Protein AF-0000000086081223 (afdb_homodimer)

Foldseek 3Di:
DLLLLCLLVVLCVCCVLLLHDSQDCVSLLLSLLQLQLQLVLQQCCCFAALVFLFGWGFACLQLVLLSVCSVVDPPPSPPDDDPPPLVSSLVSLLQSLQSLQLLLVLLLVCLFQLVCVVLVLVDFLLVLLLLLLCVLVQCLCVLVVLQVLDVVLLVQLLVQLLCCLVPVLDDPPPDDDDDDPPVVQVSLVSLLVSNVVSLVVSLVVLDVCQVVPPDDDRRPLSHLPLVVSLVPHDFFDDQDFQPSHHRDYDPVSNVVSNVSSVVQLSSQLSVQQLSCVLLVAFRGDSLSSSRNSNSQSVSSNSCSRSSSSTGIHGDLLVSLSCNSSVNGDSVVSSVVSVVSSVCSGTSSSSSNSVSRRSSSSSSSSNSSSVSSSVSSNVSCVLADCVDPVSVVSSVVSNVCSNVCVVPPVPDDDDDDDDDRPRSSRVSSVVCSVPVCCPPPPVDDPVCRNVSSANVVVVVVCVVPVVCCPTSNHDHPPPPDPVVPVD/DLLLLVLLVVLCVCCVLLLHDSQDCVSLLLSLLQLQLQLVLQQCCCFAALVFLFGWGFACLQLVLLSVCSVPDPPPSPPDDDPPPLPSSLVSLLQSLQSLQLLLVLLLVCLFQLVCVVLVLVDFLLVLLLLLLCVLVQCLCVLVVLQVLDVVLLVQLLVQLLCCLVPVLDDPPPDDDDDDPPVVQVSLVSLLVSNVVSLVVSLVVLDVCQVPPPDDDRRPLSHLPLVVSLVPHDFFDDQDFQPSHHRDYDPVSNVVSNVSSVVQLSSQLSVQQLSCVLLVAFRGDSLSSSRSSNSQSVSSNSCSRSSSSTGIHGDLLVSLSCNSSVNGDSVVSSVVSVVSSVCSGTSSSSSNSVSRRSSSSSSSSNSSSVSSSVSSNVSCVLADCVDPVSVVSSVVSNVCSNPCVVPPVPDDDDDDDDDRPRSSRVSSVVCSVPVCCPPNPVDDPVCRNVSSANVVVVVVCVVPVVCCPTSNHDHPPPPDPVVPVD

Solvent-accessible surface area (backbone atoms only — not comparable to full-atom values): 49411 Å² total; per-residue (Å²): 108,76,65,47,52,52,34,50,48,51,44,59,61,47,25,66,75,36,65,44,60,91,80,40,68,66,50,55,53,29,28,19,32,34,30,27,42,23,11,51,30,16,39,46,27,41,62,66,18,39,42,46,69,52,49,26,29,69,27,57,67,39,27,42,43,42,51,55,47,54,68,67,41,78,74,61,65,77,83,71,81,75,77,73,58,64,60,62,34,38,56,48,45,24,30,28,9,16,28,20,30,53,19,11,49,53,35,27,50,37,10,54,68,32,56,51,56,66,53,50,75,61,60,19,36,52,50,38,20,40,55,41,23,41,56,19,61,67,47,43,60,74,18,44,56,34,14,64,58,35,51,67,56,8,49,50,39,30,49,46,30,52,50,36,30,64,63,62,37,74,78,75,73,83,80,88,90,93,73,80,72,70,59,62,57,54,59,32,54,55,20,56,40,27,56,55,52,38,51,51,52,54,50,50,50,33,44,51,47,46,68,66,44,78,71,88,79,69,52,77,46,53,43,62,65,38,68,71,59,41,70,76,47,66,58,76,46,79,78,44,71,39,69,78,46,73,57,45,60,52,73,80,38,41,57,51,16,50,54,43,34,53,53,50,50,52,52,42,55,46,44,52,44,50,49,21,56,68,56,70,44,70,73,73,51,67,27,29,50,12,22,27,40,24,41,40,12,49,30,10,31,50,17,17,41,37,49,22,65,35,26,41,29,74,37,61,60,54,50,8,46,28,56,57,33,66,39,66,49,54,65,58,48,44,52,49,14,53,49,31,33,53,37,15,32,26,39,45,55,51,38,51,62,65,25,53,32,42,13,48,53,8,9,50,40,46,51,25,30,11,30,25,21,12,55,14,54,35,36,46,76,39,34,64,54,83,39,63,64,49,22,36,52,46,11,41,48,44,47,49,60,52,49,40,58,74,60,27,81,72,75,98,88,92,88,83,93,80,78,68,77,77,26,13,41,59,45,45,52,43,40,52,52,49,55,45,42,65,78,40,71,82,63,64,84,78,64,65,66,58,62,53,54,46,78,71,48,53,60,50,43,70,72,39,61,73,52,51,74,35,40,37,35,72,74,78,74,84,83,66,66,81,64,54,87,104,108,75,66,48,53,51,36,50,49,50,46,58,58,45,24,68,75,36,64,44,60,94,80,39,67,66,51,55,52,28,30,19,33,34,30,27,42,23,11,49,29,17,40,47,27,41,64,65,18,37,43,46,68,52,49,26,28,69,27,58,68,39,28,44,42,39,50,56,47,54,69,67,39,79,74,61,65,76,83,72,82,76,78,73,57,64,59,62,34,39,56,47,44,23,30,28,10,16,28,20,31,51,19,13,49,52,34,28,50,37,9,53,69,32,55,51,56,66,54,50,76,63,61,20,36,52,51,37,21,39,55,41,22,41,58,20,62,68,47,40,61,72,17,45,58,33,14,64,59,34,51,68,55,8,50,50,40,29,50,46,31,53,50,34,30,64,65,62,38,75,77,76,74,85,81,89,90,92,76,83,75,70,61,64,58,54,59,35,55,56,20,56,40,26,57,55,51,39,54,51,53,52,48,48,51,35,44,51,48,45,67,66,44,77,68,89,81,69,51,76,46,52,42,63,65,37,69,71,59,43,69,78,48,67,59,73,47,79,77,44,72,40,70,80,45,74,57,44,62,51,72,80,38,40,57,50,15,50,54,42,34,52,54,50,49,53,51,42,53,44,45,53,46,50,50,21,54,70,56,70,44,70,73,75,52,66,27,28,50,10,22,27,39,23,40,40,12,48,30,10,30,49,19,17,41,36,51,22,65,37,26,43,30,74,37,60,58,54,51,8,45,30,56,58,34,66,36,66,50,54,65,58,48,43,50,50,16,53,48,29,31,52,37,14,32,25,40,45,55,50,38,51,63,64,23,52,32,41,14,48,53,10,10,49,40,47,50,25,30,11,29,24,22,11,56,14,55,36,36,46,77,40,34,64,56,84,39,62,66,47,23,36,51,45,12,40,48,43,48,49,60,53,49,39,56,73,60,26,80,72,75,98,88,91,88,84,94,81,80,70,76,77,27,13,40,59,45,45,52,43,41,52,53,47,55,45,41,66,80,39,71,81,64,63,82,79,63,66,66,58,63,53,55,46,76,71,47,54,60,50,43,69,71,40,60,74,52,52,73,34,39,36,34,70,75,77,74,85,84,65,66,82,65,55,86,105

Structure (mmCIF, N/CA/C/O backbone):
data_AF-0000000086081223-model_v1
#
loop_
_entity.id
_entity.type
_entity.pdbx_description
1 polymer 'Uncharacterized protein'
#
loop_
_atom_site.group_PDB
_atom_site.id
_atom_site.type_symbol
_atom_site.label_atom_id
_atom_site.label_alt_id
_atom_site.label_comp_id
_atom_site.label_asym_id
_atom_site.label_entity_id
_atom_site.label_seq_id
_atom_site.pdbx_PDB_ins_code
_atom_site.Cartn_x
_atom_site.Cartn_y
_atom_site.Cartn_z
_atom_site.occupancy
_atom_site.B_iso_or_equiv
_atom_site.auth_seq_id
_atom_site.auth_comp_id
_atom_site.auth_asym_id
_atom_site.auth_atom_id
_atom_site.pdbx_PDB_model_num
ATOM 1 N N . MET A 1 1 ? -1.169 -16.516 -21.969 1 60.38 1 MET A N 1
ATOM 2 C CA . MET A 1 1 ? -0.117 -15.539 -22.219 1 60.38 1 MET A CA 1
ATOM 3 C C . MET A 1 1 ? 0.255 -14.781 -20.953 1 60.38 1 MET A C 1
ATOM 5 O O . MET A 1 1 ? 1.437 -14.578 -20.672 1 60.38 1 MET A O 1
ATOM 9 N N . THR A 1 2 ? -0.686 -14.344 -20.172 1 62.44 2 THR A N 1
ATOM 10 C CA . THR A 1 2 ? -0.404 -13.586 -18.953 1 62.44 2 THR A CA 1
ATOM 11 C C . THR A 1 2 ? 0.398 -14.43 -17.969 1 62.44 2 THR A C 1
ATOM 13 O O . THR A 1 2 ? 1.328 -13.938 -17.328 1 62.44 2 THR A O 1
ATOM 16 N N . VAL A 1 3 ? 0.024 -15.633 -17.891 1 64.06 3 VAL A N 1
ATOM 17 C CA . VAL A 1 3 ? 0.716 -16.516 -16.969 1 64.06 3 VAL A CA 1
ATOM 18 C C . VAL A 1 3 ? 2.123 -16.812 -17.484 1 64.06 3 VAL A C 1
ATOM 20 O O . VAL A 1 3 ? 3.061 -16.953 -16.688 1 64.06 3 VAL A O 1
ATOM 23 N N . GLN A 1 4 ? 2.213 -16.766 -18.719 1 62 4 GLN A N 1
ATOM 24 C CA . GLN A 1 4 ? 3.512 -17.047 -19.328 1 62 4 GLN A CA 1
ATOM 25 C C . GLN A 1 4 ? 4.508 -15.93 -19.047 1 62 4 GLN A C 1
ATOM 27 O O . GLN A 1 4 ? 5.707 -16.188 -18.906 1 62 4 GLN A O 1
ATOM 32 N N . GLY A 1 5 ? 3.934 -14.742 -18.953 1 62.91 5 GLY A N 1
ATOM 33 C CA . GLY A 1 5 ? 4.824 -13.648 -18.625 1 62.91 5 GLY A CA 1
ATOM 34 C C . GLY A 1 5 ? 5.559 -13.852 -17.312 1 62.91 5 GLY A C 1
ATOM 35 O O . GLY A 1 5 ? 6.77 -13.648 -17.234 1 62.91 5 GLY A O 1
ATOM 36 N N . MET A 1 6 ? 4.82 -14.367 -16.375 1 64.31 6 MET A N 1
ATOM 37 C CA . MET A 1 6 ? 5.457 -14.602 -15.078 1 64.31 6 MET A CA 1
ATOM 38 C C . MET A 1 6 ? 6.34 -15.844 -15.125 1 64.31 6 MET A C 1
ATOM 40 O O . MET A 1 6 ? 7.387 -15.891 -14.477 1 64.31 6 MET A O 1
ATOM 44 N N . THR A 1 7 ? 5.906 -16.766 -15.969 1 66.25 7 THR A N 1
ATOM 45 C CA . THR A 1 7 ? 6.664 -18 -16.078 1 66.25 7 THR A CA 1
ATOM 46 C C . THR A 1 7 ? 8.008 -17.75 -16.766 1 66.25 7 THR A C 1
ATOM 48 O O . THR A 1 7 ? 8.977 -18.484 -16.516 1 66.25 7 THR A O 1
ATOM 51 N N . VAL A 1 8 ? 8.047 -16.672 -17.484 1 66.56 8 VAL A N 1
ATOM 52 C CA . VAL A 1 8 ? 9.297 -16.359 -18.172 1 66.56 8 VAL A CA 1
ATOM 53 C C . VAL A 1 8 ? 10.156 -15.461 -17.297 1 66.56 8 VAL A C 1
ATOM 55 O O . VAL A 1 8 ? 11.383 -15.586 -17.281 1 66.56 8 VAL A O 1
ATOM 58 N N . LEU A 1 9 ? 9.477 -14.68 -16.5 1 68.31 9 LEU A N 1
ATOM 59 C CA . LEU A 1 9 ? 10.203 -13.68 -15.719 1 68.31 9 LEU A CA 1
ATOM 60 C C . LEU A 1 9 ? 10.867 -14.328 -14.508 1 68.31 9 LEU A C 1
ATOM 62 O O . LEU A 1 9 ? 11.977 -13.945 -14.133 1 68.31 9 LEU A O 1
ATOM 66 N N . GLN A 1 10 ? 10.227 -15.258 -13.992 1 75.56 10 GLN A N 1
ATOM 67 C CA . GLN A 1 10 ? 10.727 -15.82 -12.742 1 75.56 10 GLN A CA 1
ATOM 68 C C . GLN A 1 10 ? 12.008 -16.609 -12.969 1 75.56 10 GLN A C 1
ATOM 70 O O . GLN A 1 10 ? 12.977 -16.469 -12.211 1 75.56 10 GLN A O 1
ATOM 75 N N . PRO A 1 11 ? 12.102 -17.344 -14.062 1 74.38 11 PRO A N 1
ATOM 76 C CA . PRO A 1 11 ? 13.375 -18.016 -14.328 1 74.38 11 PRO A CA 1
ATOM 77 C C . PRO A 1 11 ? 14.508 -17.031 -14.625 1 74.38 11 PRO A C 1
ATOM 79 O O . PRO A 1 11 ? 15.672 -17.312 -14.305 1 74.38 11 PRO A O 1
ATOM 82 N N . LYS A 1 12 ? 14.156 -15.977 -15.188 1 70 12 LYS A N 1
ATOM 83 C CA . LYS A 1 12 ? 15.164 -14.945 -15.422 1 70 12 LYS A CA 1
ATOM 84 C C . LYS A 1 12 ? 15.703 -14.391 -14.102 1 70 12 LYS A C 1
ATOM 86 O O . LYS A 1 12 ? 16.891 -14.117 -13.977 1 70 12 LYS A O 1
ATOM 91 N N . LEU A 1 13 ? 14.836 -14.305 -13.188 1 70.44 13 LEU A N 1
ATOM 92 C CA . LEU A 1 13 ? 15.25 -13.852 -11.859 1 70.44 13 LEU A CA 1
ATOM 93 C C . LEU A 1 13 ? 16.078 -14.914 -11.156 1 70.44 13 LEU A C 1
ATOM 95 O O . LEU A 1 13 ? 17.047 -14.594 -10.453 1 70.44 13 LEU A O 1
ATOM 99 N N . LEU A 1 14 ? 15.789 -16.094 -11.398 1 76.81 14 LEU A N 1
ATOM 100 C CA . LEU A 1 14 ? 16.5 -17.219 -10.805 1 76.81 14 LEU A CA 1
ATOM 101 C C . LEU A 1 14 ? 17.906 -17.344 -11.391 1 76.81 14 LEU A C 1
ATOM 103 O O . LEU A 1 14 ? 18.828 -17.812 -10.711 1 76.81 14 LEU A O 1
ATOM 107 N N . SER A 1 15 ? 18.078 -16.875 -12.578 1 75.06 15 SER A N 1
ATOM 108 C CA . SER A 1 15 ? 19.359 -17.016 -13.266 1 75.06 15 SER A CA 1
ATOM 109 C C . SER A 1 15 ? 20.469 -16.281 -12.523 1 75.06 15 SER A C 1
ATOM 111 O O . SER A 1 15 ? 21.609 -16.734 -12.477 1 75.06 15 SER A O 1
ATOM 113 N N . LYS A 1 16 ? 20.047 -15.227 -11.922 1 71.56 16 LYS A N 1
ATOM 114 C CA . LYS A 1 16 ? 21.016 -14.461 -11.164 1 71.56 16 LYS A CA 1
ATOM 115 C C . LYS A 1 16 ? 21.547 -15.258 -9.969 1 71.56 16 LYS A C 1
ATOM 117 O O . LYS A 1 16 ? 22.719 -15.133 -9.609 1 71.56 16 LYS A O 1
ATOM 122 N N . PHE A 1 17 ? 20.766 -16.094 -9.477 1 76.38 17 PHE A N 1
ATOM 123 C CA . PHE A 1 17 ? 21.141 -16.875 -8.305 1 76.38 17 PHE A CA 1
ATOM 124 C C . PHE A 1 17 ? 21.844 -18.172 -8.711 1 76.38 17 PHE A C 1
ATOM 126 O O . PHE A 1 17 ? 22.594 -18.75 -7.926 1 76.38 17 PHE A O 1
ATOM 133 N N . LEU A 1 18 ? 21.609 -18.578 -9.992 1 78.94 18 LEU A N 1
ATOM 134 C CA . LEU A 1 18 ? 22.203 -19.812 -10.484 1 78.94 18 LEU A CA 1
ATOM 135 C C . LEU A 1 18 ? 23.516 -19.531 -11.219 1 78.94 18 LEU A C 1
ATOM 137 O O . LEU A 1 18 ? 24.156 -20.453 -11.719 1 78.94 18 LEU A O 1
ATOM 141 N N . CYS A 1 19 ? 23.922 -18.281 -11.258 1 75.12 19 CYS A N 1
ATOM 142 C CA . CYS A 1 19 ? 25.156 -17.859 -11.906 1 75.12 19 CYS A CA 1
ATOM 143 C C . CYS A 1 19 ? 25.078 -18.078 -13.414 1 75.12 19 CYS A C 1
ATOM 145 O O . CYS A 1 19 ? 26.047 -18.547 -14.031 1 75.12 19 CYS A O 1
ATOM 147 N N . LEU A 1 20 ? 23.844 -17.922 -13.906 1 75.06 20 LEU A N 1
ATOM 148 C CA . LEU A 1 20 ? 23.656 -18.031 -15.352 1 75.06 20 LEU A CA 1
ATOM 149 C C . LEU A 1 20 ? 23.609 -16.656 -16 1 75.06 20 LEU A C 1
ATOM 151 O O . LEU A 1 20 ? 23.078 -15.711 -15.414 1 75.06 20 LEU A O 1
ATOM 155 N N . GLU A 1 21 ? 24.25 -16.562 -17.094 1 65.75 21 GLU A N 1
ATOM 156 C CA . GLU A 1 21 ? 24.141 -15.328 -17.859 1 65.75 21 GLU A CA 1
ATOM 157 C C . GLU A 1 21 ? 22.766 -15.18 -18.484 1 65.75 21 GLU A C 1
ATOM 159 O O . GLU A 1 21 ? 22.062 -16.172 -18.688 1 65.75 21 GLU A O 1
ATOM 164 N N . MET A 1 22 ? 22.312 -14.07 -18.75 1 64.06 22 MET A N 1
ATOM 165 C CA . MET A 1 22 ? 20.969 -13.758 -19.219 1 64.06 22 MET A CA 1
ATOM 166 C C . MET A 1 22 ? 20.703 -14.414 -20.562 1 64.06 22 MET A C 1
ATOM 168 O O . MET A 1 22 ? 19.547 -14.711 -20.891 1 64.06 22 MET A O 1
ATOM 172 N N . ASP A 1 23 ? 21.781 -14.68 -21.25 1 60.97 23 ASP A N 1
ATOM 173 C CA . ASP A 1 23 ? 21.594 -15.234 -22.594 1 60.97 23 ASP A CA 1
ATOM 174 C C . ASP A 1 23 ? 21.906 -16.734 -22.625 1 60.97 23 ASP A C 1
ATOM 176 O O . ASP A 1 23 ? 21.969 -17.328 -23.688 1 60.97 23 ASP A O 1
ATOM 180 N N . ASP A 1 24 ? 22.031 -17.281 -21.547 1 71 24 ASP A N 1
ATOM 181 C CA . ASP A 1 24 ? 22.359 -18.703 -21.5 1 71 24 ASP A CA 1
ATOM 182 C C . ASP A 1 24 ? 21.172 -19.562 -21.906 1 71 24 ASP A C 1
ATOM 184 O O . ASP A 1 24 ? 20.031 -19.297 -21.5 1 71 24 ASP A O 1
ATOM 188 N N . PRO A 1 25 ? 21.406 -20.469 -22.828 1 72.12 25 PRO A N 1
ATOM 189 C CA . PRO A 1 25 ? 20.328 -21.344 -23.297 1 72.12 25 PRO A CA 1
ATOM 190 C C . PRO A 1 25 ? 19.656 -22.109 -22.156 1 72.12 25 PRO A C 1
ATOM 192 O O . PRO A 1 25 ? 18.516 -22.562 -22.297 1 72.12 25 PRO A O 1
ATOM 195 N N . ALA A 1 26 ? 20.344 -22.266 -21.031 1 76.5 26 ALA A N 1
ATOM 196 C CA . ALA A 1 26 ? 19.797 -22.953 -19.875 1 76.5 26 ALA A CA 1
ATOM 197 C C . ALA A 1 26 ? 18.547 -22.25 -19.359 1 76.5 26 ALA A C 1
ATOM 199 O O . ALA A 1 26 ? 17.656 -22.875 -18.781 1 76.5 26 ALA A O 1
ATOM 200 N N . ILE A 1 27 ? 18.453 -20.984 -19.625 1 77.62 27 ILE A N 1
ATOM 201 C CA . ILE A 1 27 ? 17.297 -20.219 -19.172 1 77.62 27 ILE A CA 1
ATOM 202 C C . ILE A 1 27 ? 16.062 -20.641 -19.984 1 77.62 27 ILE A C 1
ATOM 204 O O . ILE A 1 27 ? 14.961 -20.75 -19.438 1 77.62 27 ILE A O 1
ATOM 208 N N . GLY A 1 28 ? 16.328 -20.828 -21.25 1 76.69 28 GLY A N 1
ATOM 209 C CA . GLY A 1 28 ? 15.234 -21.312 -22.094 1 76.69 28 GLY A CA 1
ATOM 210 C C . GLY A 1 28 ? 14.711 -22.672 -21.672 1 76.69 28 GLY A C 1
ATOM 211 O O . GLY A 1 28 ? 13.508 -22.922 -21.719 1 76.69 28 GLY A O 1
ATOM 212 N N . LEU A 1 29 ? 15.664 -23.484 -21.219 1 80 29 LEU A N 1
ATOM 213 C CA . LEU A 1 29 ? 15.281 -24.812 -20.766 1 80 29 LEU A CA 1
ATOM 214 C C . LEU A 1 29 ? 14.484 -24.734 -19.469 1 80 29 LEU A C 1
ATOM 216 O O . LEU A 1 29 ? 13.539 -25.484 -19.266 1 80 29 LEU A O 1
ATOM 220 N N . LEU A 1 30 ? 14.852 -23.844 -18.625 1 82.06 30 LEU A N 1
ATOM 221 C CA . LEU A 1 30 ? 14.141 -23.672 -17.375 1 82.06 30 LEU A CA 1
ATOM 222 C C . LEU A 1 30 ? 12.742 -23.109 -17.609 1 82.06 30 LEU A C 1
ATOM 224 O O . LEU A 1 30 ? 11.781 -23.547 -16.953 1 82.06 30 LEU A O 1
ATOM 228 N N . VAL A 1 31 ? 12.656 -22.188 -18.531 1 81.31 31 VAL A N 1
ATOM 229 C CA . VAL A 1 31 ? 11.359 -21.594 -18.859 1 81.31 31 VAL A CA 1
ATOM 230 C C . VAL A 1 31 ? 10.438 -22.656 -19.453 1 81.31 31 VAL A C 1
ATOM 232 O O . VAL A 1 31 ? 9.266 -22.734 -19.094 1 81.31 31 VAL A O 1
ATOM 235 N N . GLY A 1 32 ? 11.016 -23.422 -20.281 1 82.25 32 GLY A N 1
ATOM 236 C CA . GLY A 1 32 ? 10.234 -24.484 -20.891 1 82.25 32 GLY A CA 1
ATOM 237 C C . GLY A 1 32 ? 9.766 -25.531 -19.891 1 82.25 32 GLY A C 1
ATOM 238 O O . GLY A 1 32 ? 8.602 -25.938 -19.922 1 82.25 32 GLY A O 1
ATOM 239 N N . SER A 1 33 ? 10.602 -25.953 -19.016 1 86.38 33 SER A N 1
ATOM 240 C CA . SER A 1 33 ? 10.234 -26.938 -18 1 86.38 33 SER A CA 1
ATOM 241 C C . SER A 1 33 ? 9.195 -26.375 -17.047 1 86.38 33 SER A C 1
ATOM 243 O O . SER A 1 33 ? 8.281 -27.094 -16.625 1 86.38 33 SER A O 1
ATOM 245 N N . SER A 1 34 ? 9.352 -25.109 -16.688 1 87.06 34 SER A N 1
ATOM 246 C CA . SER A 1 34 ? 8.398 -24.484 -15.766 1 87.06 34 SER A CA 1
ATOM 247 C C . SER A 1 34 ? 7.016 -24.375 -16.406 1 87.06 34 SER A C 1
ATOM 249 O O . SER A 1 34 ? 6.004 -24.594 -15.734 1 87.06 34 SER A O 1
ATOM 251 N N . SER A 1 35 ? 7.023 -23.969 -17.656 1 86.88 35 SER A N 1
ATOM 252 C CA . SER A 1 35 ? 5.746 -23.859 -18.344 1 86.88 35 SER A CA 1
ATOM 253 C C . SER A 1 35 ? 5.066 -25.219 -18.484 1 86.88 35 SER A C 1
ATOM 255 O O . SER A 1 35 ? 3.848 -25.328 -18.344 1 86.88 35 SER A O 1
ATOM 257 N N . PHE A 1 36 ? 5.855 -26.219 -18.781 1 89.25 36 PHE A N 1
ATOM 258 C CA . PHE A 1 36 ? 5.34 -27.578 -18.938 1 89.25 36 PHE A CA 1
ATOM 259 C C . PHE A 1 36 ? 4.703 -28.062 -17.641 1 89.25 36 PHE A C 1
ATOM 261 O O . PHE A 1 36 ? 3.574 -28.562 -17.656 1 89.25 36 PHE A O 1
ATOM 268 N N . ILE A 1 37 ? 5.336 -27.953 -16.594 1 91.12 37 ILE A N 1
ATOM 269 C CA . ILE A 1 37 ? 4.844 -28.438 -15.305 1 91.12 37 ILE A CA 1
ATOM 270 C C . ILE A 1 37 ? 3.674 -27.578 -14.844 1 91.12 37 ILE A C 1
ATOM 272 O O . ILE A 1 37 ? 2.727 -28.078 -14.227 1 91.12 37 ILE A O 1
ATOM 276 N N . SER A 1 38 ? 3.781 -26.234 -14.992 1 91 38 SER A N 1
ATOM 277 C CA . SER A 1 38 ? 2.672 -25.344 -14.648 1 91 38 SER A CA 1
ATOM 278 C C . SER A 1 38 ? 1.401 -25.734 -15.398 1 91 38 SER A C 1
ATOM 280 O O . SER A 1 38 ? 0.309 -25.719 -14.828 1 91 38 SER A O 1
ATOM 282 N N . GLY A 1 39 ? 1.607 -26.078 -16.703 1 91.19 39 GLY A N 1
ATOM 283 C CA . GLY A 1 39 ? 0.468 -26.531 -17.484 1 91.19 39 GLY A CA 1
ATOM 284 C C . GLY A 1 39 ? -0.15 -27.812 -16.953 1 91.19 39 GLY A C 1
ATOM 285 O O . GLY A 1 39 ? -1.371 -27.906 -16.812 1 91.19 39 GLY A O 1
ATOM 286 N N . ILE A 1 40 ? 0.658 -28.75 -16.609 1 93.19 40 ILE A N 1
ATOM 287 C CA . ILE A 1 40 ? 0.184 -30.031 -16.078 1 93.19 40 ILE A CA 1
ATOM 288 C C . ILE A 1 40 ? -0.501 -29.797 -14.734 1 93.19 40 ILE A C 1
ATOM 290 O O . ILE A 1 40 ? -1.578 -30.344 -14.484 1 93.19 40 ILE A O 1
ATOM 294 N N . GLY A 1 41 ? 0.173 -29.062 -13.945 1 93.12 41 GLY A N 1
ATOM 295 C CA . GLY A 1 41 ? -0.405 -28.75 -12.648 1 93.12 41 GLY A CA 1
ATOM 296 C C . GLY A 1 41 ? -1.755 -28.078 -12.742 1 93.12 41 GLY A C 1
ATOM 297 O O . GLY A 1 41 ? -2.668 -28.375 -11.969 1 93.12 41 GLY A O 1
ATOM 298 N N . THR A 1 42 ? -1.86 -27.109 -13.625 1 93.19 42 THR A N 1
ATOM 299 C CA . THR A 1 42 ? -3.121 -26.406 -13.82 1 93.19 42 THR A CA 1
ATOM 300 C C . THR A 1 42 ? -4.215 -27.359 -14.281 1 93.19 42 THR A C 1
ATOM 302 O O . THR A 1 42 ? -5.352 -27.281 -13.805 1 93.19 42 THR A O 1
ATOM 305 N N . LEU A 1 43 ? -3.859 -28.281 -15.148 1 93.56 43 LEU A N 1
ATOM 306 C CA . LEU A 1 43 ? -4.824 -29.25 -15.656 1 93.56 43 LEU A CA 1
ATOM 307 C C . LEU A 1 43 ? -5.316 -30.172 -14.539 1 93.56 43 LEU A C 1
ATOM 309 O O . LEU A 1 43 ? -6.516 -30.438 -14.43 1 93.56 43 LEU A O 1
ATOM 313 N N . ILE A 1 44 ? -4.434 -30.609 -13.734 1 91.81 44 ILE A N 1
ATOM 314 C CA . ILE A 1 44 ? -4.797 -31.5 -12.633 1 91.81 44 ILE A CA 1
ATOM 315 C C . ILE A 1 44 ? -5.656 -30.734 -11.625 1 91.81 44 ILE A C 1
ATOM 317 O O . ILE A 1 44 ? -6.676 -31.25 -11.164 1 91.81 44 ILE A O 1
ATOM 321 N N . GLN A 1 45 ? -5.254 -29.516 -11.328 1 92.06 45 GLN A N 1
ATOM 322 C CA . GLN A 1 45 ? -5.953 -28.703 -10.336 1 92.06 45 GLN A CA 1
ATOM 323 C C . GLN A 1 45 ? -7.383 -28.406 -10.781 1 92.06 45 GLN A C 1
ATOM 325 O O . GLN A 1 45 ? -8.305 -28.422 -9.961 1 92.06 45 GLN A O 1
ATOM 330 N N . THR A 1 46 ? -7.602 -28.156 -12.047 1 90.94 46 THR A N 1
ATOM 331 C CA . THR A 1 46 ? -8.914 -27.75 -12.555 1 90.94 46 THR A CA 1
ATOM 332 C C . THR A 1 46 ? -9.789 -28.984 -12.812 1 90.94 46 THR A C 1
ATOM 334 O O . THR A 1 46 ? -11.016 -28.875 -12.859 1 90.94 46 THR A O 1
ATOM 337 N N . THR A 1 47 ? -9.242 -30.141 -12.992 1 88 47 THR A N 1
ATOM 338 C CA . THR A 1 47 ? -10.023 -31.344 -13.281 1 88 47 THR A CA 1
ATOM 339 C C . THR A 1 47 ? -10.344 -32.094 -12.008 1 88 47 THR A C 1
ATOM 341 O O . THR A 1 47 ? -11.492 -32.469 -11.766 1 88 47 THR A O 1
ATOM 344 N N . THR A 1 48 ? -9.289 -32.312 -11.156 1 86.75 48 THR A N 1
ATOM 345 C CA . THR A 1 48 ? -9.508 -33.125 -9.984 1 86.75 48 THR A CA 1
ATOM 346 C C . THR A 1 48 ? -9.156 -32.375 -8.703 1 86.75 48 THR A C 1
ATOM 348 O O . THR A 1 48 ? -9.367 -32.906 -7.598 1 86.75 48 THR A O 1
ATOM 351 N N . GLY A 1 49 ? -8.688 -31.297 -8.781 1 89.62 49 GLY A N 1
ATOM 352 C CA . GLY A 1 49 ? -8.266 -30.578 -7.59 1 89.62 49 GLY A CA 1
ATOM 353 C C . GLY A 1 49 ? -9.398 -29.812 -6.934 1 89.62 49 GLY A C 1
ATOM 354 O O . GLY A 1 49 ? -10.398 -30.391 -6.527 1 89.62 49 GLY A O 1
ATOM 355 N N . VAL A 1 50 ? -9.273 -28.562 -6.832 1 87.25 50 VAL A N 1
ATOM 356 C CA . VAL A 1 50 ? -10.281 -27.719 -6.191 1 87.25 50 VAL A CA 1
ATOM 357 C C . VAL A 1 50 ? -11.414 -27.438 -7.176 1 87.25 50 VAL A C 1
ATOM 359 O O . VAL A 1 50 ? -12.539 -27.125 -6.77 1 87.25 50 VAL A O 1
ATOM 362 N N . ARG A 1 51 ? -11.203 -27.531 -8.508 1 87.19 51 ARG A N 1
ATOM 363 C CA . ARG A 1 51 ? -12.172 -27.328 -9.578 1 87.19 51 ARG A CA 1
ATOM 364 C C . ARG A 1 51 ? -12.617 -25.875 -9.648 1 87.19 51 ARG A C 1
ATOM 366 O O . ARG A 1 51 ? -13.812 -25.594 -9.727 1 87.19 51 ARG A O 1
ATOM 373 N N . LEU A 1 52 ? -11.766 -25.047 -9.305 1 88.81 52 LEU A N 1
ATOM 374 C CA . LEU A 1 52 ? -11.852 -23.609 -9.555 1 88.81 52 LEU A CA 1
ATOM 375 C C . LEU A 1 52 ? -10.922 -23.203 -10.695 1 88.81 52 LEU A C 1
ATOM 377 O O . LEU A 1 52 ? -9.984 -23.938 -11.031 1 88.81 52 LEU A O 1
ATOM 381 N N . PRO A 1 53 ? -11.266 -22.234 -11.367 1 88.75 53 PRO A N 1
ATOM 382 C CA . PRO A 1 53 ? -10.391 -21.797 -12.453 1 88.75 53 PRO A CA 1
ATOM 383 C C . PRO A 1 53 ? -9.086 -21.172 -11.953 1 88.75 53 PRO A C 1
ATOM 385 O O . PRO A 1 53 ? -8.797 -20 -12.25 1 88.75 53 PRO A O 1
ATOM 388 N N . VAL A 1 54 ? -8.359 -21.953 -11.234 1 90.62 54 VAL A N 1
ATOM 389 C CA . VAL A 1 54 ? -7.086 -21.516 -10.672 1 90.62 54 VAL A CA 1
ATOM 390 C C . VAL A 1 54 ? -5.938 -22.016 -11.539 1 90.62 54 VAL A C 1
ATOM 392 O O . VAL A 1 54 ? -5.871 -23.203 -11.867 1 90.62 54 VAL A O 1
ATOM 395 N N . VAL A 1 55 ? -5.145 -21.172 -11.961 1 89.31 55 VAL A N 1
ATOM 396 C CA . VAL A 1 55 ? -3.949 -21.547 -12.703 1 89.31 55 VAL A CA 1
ATOM 397 C C . VAL A 1 55 ? -2.785 -21.766 -11.742 1 89.31 55 VAL A C 1
ATOM 399 O O . VAL A 1 55 ? -2.559 -20.953 -10.836 1 89.31 55 VAL A O 1
ATOM 402 N N . GLN A 1 56 ? -2.193 -22.844 -11.883 1 89.31 56 GLN A N 1
ATOM 403 C CA . GLN A 1 56 ? -0.977 -23.125 -11.125 1 89.31 56 GLN A CA 1
ATOM 404 C C . GLN A 1 56 ? 0.254 -22.578 -11.844 1 89.31 56 GLN A C 1
ATOM 406 O O . GLN A 1 56 ? 0.717 -23.156 -12.828 1 89.31 56 GLN A O 1
ATOM 411 N N . GLY A 1 57 ? 0.673 -21.406 -11.398 1 83.12 57 GLY A N 1
ATOM 412 C CA . GLY A 1 57 ? 1.818 -20.781 -12.039 1 83.12 57 GLY A CA 1
ATOM 413 C C . GLY A 1 57 ? 3.098 -20.922 -11.234 1 83.12 57 GLY A C 1
ATOM 414 O O . GLY A 1 57 ? 3.146 -21.672 -10.258 1 83.12 57 GLY A O 1
ATOM 415 N N . SER A 1 58 ? 4.086 -20.281 -11.75 1 79.5 58 SER A N 1
ATOM 416 C CA . SER A 1 58 ? 5.398 -20.344 -11.117 1 79.5 58 SER A CA 1
ATOM 417 C C . SER A 1 58 ? 5.438 -19.5 -9.844 1 79.5 58 SER A C 1
ATOM 419 O O . SER A 1 58 ? 4.934 -18.375 -9.82 1 79.5 58 SER A O 1
ATOM 421 N N . ALA A 1 59 ? 5.875 -20.125 -8.789 1 79.19 59 ALA A N 1
ATOM 422 C CA . ALA A 1 59 ? 5.984 -19.453 -7.496 1 79.19 59 ALA A CA 1
ATOM 423 C C . ALA A 1 59 ? 7.379 -19.641 -6.902 1 79.19 59 ALA A C 1
ATOM 425 O O . ALA A 1 59 ? 7.84 -20.766 -6.719 1 79.19 59 ALA A O 1
ATOM 426 N N . LEU A 1 60 ? 8.008 -18.578 -6.562 1 76.62 60 LEU A N 1
ATOM 427 C CA . LEU A 1 60 ? 9.359 -18.625 -6.016 1 76.62 60 LEU A CA 1
ATOM 428 C C . LEU A 1 60 ? 9.328 -18.844 -4.508 1 76.62 60 LEU A C 1
ATOM 430 O O . LEU A 1 60 ? 10.375 -19.031 -3.883 1 76.62 60 LEU A O 1
ATOM 434 N N . VAL A 1 61 ? 8.188 -18.953 -4.012 1 75.12 61 VAL A N 1
ATOM 435 C CA . VAL A 1 61 ? 8.016 -18.953 -2.562 1 75.12 61 VAL A CA 1
ATOM 436 C C . VAL A 1 61 ? 8.766 -20.141 -1.958 1 75.12 61 VAL A C 1
ATOM 438 O O . VAL A 1 61 ? 9.5 -19.984 -0.978 1 75.12 61 VAL A O 1
ATOM 441 N N . LEU A 1 62 ? 8.68 -21.312 -2.537 1 75.88 62 LEU A N 1
ATOM 442 C CA . LEU A 1 62 ? 9.289 -22.5 -1.956 1 75.88 62 LEU A CA 1
ATOM 443 C C . LEU A 1 62 ? 10.789 -22.531 -2.258 1 75.88 62 LEU A C 1
ATOM 445 O O . LEU A 1 62 ? 11.539 -23.266 -1.601 1 75.88 62 LEU A O 1
ATOM 449 N N . ALA A 1 63 ? 11.188 -21.719 -3.201 1 78.62 63 ALA A N 1
ATOM 450 C CA . ALA A 1 63 ? 12.602 -21.688 -3.562 1 78.62 63 ALA A CA 1
ATOM 451 C C . ALA A 1 63 ? 13.336 -20.594 -2.781 1 78.62 63 ALA A C 1
ATOM 453 O O . ALA A 1 63 ? 14.57 -20.578 -2.746 1 78.62 63 ALA A O 1
ATOM 454 N N . SER A 1 64 ? 12.633 -19.781 -2.094 1 79.94 64 SER A N 1
ATOM 455 C CA . SER A 1 64 ? 13.203 -18.578 -1.493 1 79.94 64 SER A CA 1
ATOM 456 C C . SER A 1 64 ? 14.234 -18.922 -0.427 1 79.94 64 SER A C 1
ATOM 458 O O . SER A 1 64 ? 15.297 -18.312 -0.364 1 79.94 64 SER A O 1
ATOM 460 N N . PRO A 1 65 ? 13.961 -19.938 0.407 1 77.94 65 PRO A N 1
ATOM 461 C CA . PRO A 1 65 ? 14.992 -20.25 1.399 1 77.94 65 PRO A CA 1
ATOM 462 C C . PRO A 1 65 ? 16.281 -20.766 0.766 1 77.94 65 PRO A C 1
ATOM 464 O O . PRO A 1 65 ? 17.375 -20.438 1.248 1 77.94 65 PRO A O 1
ATOM 467 N N . ALA A 1 66 ? 16.141 -21.531 -0.275 1 77.06 66 ALA A N 1
ATOM 468 C CA . ALA A 1 66 ? 17.328 -22.016 -0.979 1 77.06 66 ALA A CA 1
ATOM 469 C C . ALA A 1 66 ? 18.078 -20.859 -1.637 1 77.06 66 ALA A C 1
ATOM 471 O O . ALA A 1 66 ? 19.312 -20.828 -1.622 1 77.06 66 ALA A O 1
ATOM 472 N N . LEU A 1 67 ? 17.375 -19.953 -2.174 1 77.88 67 LEU A N 1
ATOM 473 C CA . LEU A 1 67 ? 17.984 -18.797 -2.814 1 77.88 67 LEU A CA 1
ATOM 474 C C . LEU A 1 67 ? 18.688 -17.922 -1.787 1 77.88 67 LEU A C 1
ATOM 476 O O . LEU A 1 67 ? 19.75 -17.359 -2.068 1 77.88 67 LEU A O 1
ATOM 480 N N . ALA A 1 68 ? 18.062 -17.797 -0.648 1 71.81 68 ALA A N 1
ATOM 481 C CA . ALA A 1 68 ? 18.688 -17.047 0.432 1 71.81 68 ALA A CA 1
ATOM 482 C C . ALA A 1 68 ? 20.016 -17.688 0.857 1 71.81 68 ALA A C 1
ATOM 484 O O . ALA A 1 68 ? 20.984 -16.984 1.149 1 71.81 68 ALA A O 1
ATOM 485 N N . GLU A 1 69 ? 20.062 -18.953 0.852 1 74.25 69 GLU A N 1
ATOM 486 C CA . GLU A 1 69 ? 21.266 -19.672 1.217 1 74.25 69 GLU A CA 1
ATOM 487 C C . GLU A 1 69 ? 22.344 -19.547 0.137 1 74.25 69 GLU A C 1
ATOM 489 O O . GLU A 1 69 ? 23.531 -19.422 0.444 1 74.25 69 GLU A O 1
ATOM 494 N N . LEU A 1 70 ? 21.922 -19.609 -1.083 1 74.94 70 LEU A N 1
ATOM 495 C CA . LEU A 1 70 ? 22.859 -19.5 -2.201 1 74.94 70 LEU A CA 1
ATOM 496 C C . LEU A 1 70 ? 23.484 -18.109 -2.254 1 74.94 70 LEU A C 1
ATOM 498 O O . LEU A 1 70 ? 24.609 -17.953 -2.744 1 74.94 70 LEU A O 1
ATOM 502 N N . LYS A 1 71 ? 22.703 -17.172 -1.799 1 68.5 71 LYS A N 1
ATOM 503 C CA . LYS A 1 71 ? 23.234 -15.805 -1.763 1 68.5 71 LYS A CA 1
ATOM 504 C C . LYS A 1 71 ? 24.375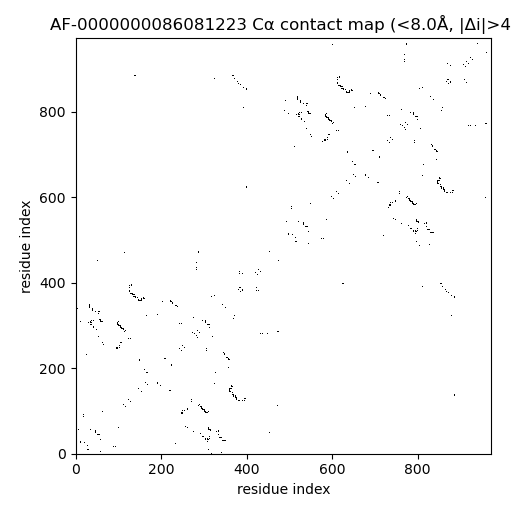 -15.688 -0.772 1 68.5 71 LYS A C 1
ATOM 506 O O . LYS A 1 71 ? 25.312 -14.914 -0.989 1 68.5 71 LYS A O 1
ATOM 511 N N . PHE A 1 72 ? 24.219 -16.328 0.32 1 57.75 72 PHE A N 1
ATOM 512 C CA . PHE A 1 72 ? 25.234 -16.234 1.353 1 57.75 72 PHE A CA 1
ATOM 513 C C . PHE A 1 72 ? 26.312 -17.281 1.137 1 57.75 72 PHE A C 1
ATOM 515 O O . PHE A 1 72 ? 27.344 -17.281 1.833 1 57.75 72 PHE A O 1
ATOM 522 N N . ASP A 1 73 ? 25.969 -18.234 0.302 1 57.25 73 ASP A N 1
ATOM 523 C CA . ASP A 1 73 ? 26.938 -19.297 0.071 1 57.25 73 ASP A CA 1
ATOM 524 C C . ASP A 1 73 ? 28.25 -18.75 -0.493 1 57.25 73 ASP A C 1
ATOM 526 O O . ASP A 1 73 ? 28.234 -17.734 -1.211 1 57.25 73 ASP A O 1
ATOM 530 N N . THR A 1 74 ? 29.297 -18.953 0.179 1 49.31 74 THR A N 1
ATOM 531 C CA . THR A 1 74 ? 30.719 -18.641 0.046 1 49.31 74 THR A CA 1
ATOM 532 C C . THR A 1 74 ? 31.188 -18.891 -1.382 1 49.31 74 THR A C 1
ATOM 534 O O . THR A 1 74 ? 32.312 -18.5 -1.75 1 49.31 74 THR A O 1
ATOM 537 N N . VAL A 1 75 ? 30.641 -19.781 -2.072 1 51.12 75 VAL A N 1
ATOM 538 C CA . VAL A 1 75 ? 31.281 -19.969 -3.369 1 51.12 75 VAL A CA 1
ATOM 539 C C . VAL A 1 75 ? 30.781 -18.922 -4.352 1 51.12 75 VAL A C 1
ATOM 541 O O . VAL A 1 75 ? 29.625 -18.953 -4.773 1 51.12 75 VAL A O 1
ATOM 544 N N . PRO A 1 76 ? 31.359 -17.797 -4.227 1 55.88 76 PRO A N 1
ATOM 545 C CA . PRO A 1 76 ? 31.016 -16.672 -5.102 1 55.88 76 PRO A CA 1
ATOM 546 C C . PRO A 1 76 ? 30.859 -17.094 -6.562 1 55.88 76 PRO A C 1
ATOM 548 O O . PRO A 1 76 ? 31.469 -18.062 -7 1 55.88 76 PRO A O 1
ATOM 551 N N . CYS A 1 77 ? 29.719 -16.656 -7.195 1 60.81 77 CYS A N 1
ATOM 552 C CA . CYS A 1 77 ? 29.656 -16.844 -8.641 1 60.81 77 CYS A CA 1
ATOM 553 C C . CYS A 1 77 ? 31 -16.531 -9.281 1 60.81 77 CYS A C 1
ATOM 555 O O . CYS A 1 77 ? 31.641 -15.539 -8.922 1 60.81 77 CYS A O 1
ATOM 557 N N . PRO A 1 78 ? 31.812 -17.422 -9.672 1 51.31 78 PRO A N 1
ATOM 558 C CA . PRO A 1 78 ? 33.094 -17.078 -10.258 1 51.31 78 PRO A CA 1
ATOM 559 C C . PRO A 1 78 ? 33.062 -15.773 -11.055 1 51.31 78 PRO A C 1
ATOM 561 O O . PRO A 1 78 ? 32.062 -15.469 -11.703 1 51.31 78 PRO A O 1
ATOM 564 N N . GLU A 1 79 ? 33.469 -14.469 -10.492 1 46.75 79 GLU A N 1
ATOM 565 C CA . GLU A 1 79 ? 33.531 -13.172 -11.148 1 46.75 79 GLU A CA 1
ATOM 566 C C . GLU A 1 79 ? 33.469 -13.32 -12.672 1 46.75 79 GLU A C 1
ATOM 568 O O . GLU A 1 79 ? 33.188 -12.359 -13.383 1 46.75 79 GLU A O 1
ATOM 573 N N . GLY A 1 80 ? 34.75 -13.641 -13.406 1 37.56 80 GLY A N 1
ATOM 574 C CA . GLY A 1 80 ? 35.062 -13.531 -14.82 1 37.56 80 GLY A CA 1
ATOM 575 C C . GLY A 1 80 ? 33.938 -13.984 -15.719 1 37.56 80 GLY A C 1
ATOM 576 O O . GLY A 1 80 ? 32.938 -14.531 -15.234 1 37.56 80 GLY A O 1
ATOM 577 N N . ASN A 1 81 ? 34.406 -13.984 -17.125 1 35.09 81 ASN A N 1
ATOM 578 C CA . ASN A 1 81 ? 33.781 -14.289 -18.406 1 35.09 81 ASN A CA 1
ATOM 579 C C . ASN A 1 81 ? 32.688 -15.344 -18.234 1 35.09 81 ASN A C 1
ATOM 581 O O . ASN A 1 81 ? 32.562 -15.969 -17.188 1 35.09 81 ASN A O 1
ATOM 585 N N . ALA A 1 82 ? 32.594 -16.156 -19.375 1 37.5 82 ALA A N 1
ATOM 586 C CA . ALA A 1 82 ? 31.953 -17.219 -20.156 1 37.5 82 ALA A CA 1
ATOM 587 C C . ALA A 1 82 ? 31.797 -18.484 -19.312 1 37.5 82 ALA A C 1
ATOM 589 O O . ALA A 1 82 ? 31.703 -19.594 -19.859 1 37.5 82 ALA A O 1
ATOM 590 N N . THR A 1 83 ? 32.344 -18.641 -18.109 1 38.53 83 THR A N 1
ATOM 591 C CA . THR A 1 83 ? 32.5 -20.062 -17.875 1 38.53 83 THR A CA 1
ATOM 592 C C . THR A 1 83 ? 31.125 -20.781 -17.906 1 38.53 83 THR A C 1
ATOM 594 O O . THR A 1 83 ? 30.203 -20.391 -17.188 1 38.53 83 THR A O 1
ATOM 597 N N . THR A 1 84 ? 30.781 -21.234 -18.922 1 42.25 84 THR A N 1
ATOM 598 C CA . THR A 1 84 ? 30.078 -22.391 -19.469 1 42.25 84 THR A CA 1
ATOM 599 C C . THR A 1 84 ? 30 -23.516 -18.438 1 42.25 84 THR A C 1
ATOM 601 O O . THR A 1 84 ? 29.703 -24.656 -18.781 1 42.25 84 THR A O 1
ATOM 604 N N . ASP A 1 85 ? 30.672 -23.438 -17.297 1 50.72 85 ASP A N 1
ATOM 605 C CA . ASP A 1 85 ? 30.781 -24.703 -16.594 1 50.72 85 ASP A CA 1
ATOM 606 C C . ASP A 1 85 ? 29.453 -25.109 -15.969 1 50.72 85 ASP A C 1
ATOM 608 O O . ASP A 1 85 ? 28.953 -24.438 -15.062 1 50.72 85 ASP A O 1
ATOM 612 N N . ASP A 1 86 ? 28.656 -25.828 -16.719 1 63.41 86 ASP A N 1
ATOM 613 C CA . ASP A 1 86 ? 27.406 -26.547 -16.484 1 63.41 86 ASP A CA 1
ATOM 614 C C . ASP A 1 86 ? 27.359 -27.109 -15.07 1 63.41 86 ASP A C 1
ATOM 616 O O . ASP A 1 86 ? 26.281 -27.234 -14.477 1 63.41 86 ASP A O 1
ATOM 620 N N . ASP A 1 87 ? 28.625 -27.109 -14.43 1 69.94 87 ASP A N 1
ATOM 621 C CA . ASP A 1 87 ? 28.641 -27.812 -13.156 1 69.94 87 ASP A CA 1
ATOM 622 C C . ASP A 1 87 ? 28.125 -26.906 -12.031 1 69.94 87 ASP A C 1
ATOM 624 O O . ASP A 1 87 ? 27.391 -27.375 -11.148 1 69.94 87 ASP A O 1
ATOM 628 N N . VAL A 1 88 ? 28.484 -25.609 -12.102 1 75.62 88 VAL A N 1
ATOM 629 C CA . VAL A 1 88 ? 28.125 -24.75 -10.984 1 75.62 88 VAL A CA 1
ATOM 630 C C . VAL A 1 88 ? 26.609 -24.531 -10.969 1 75.62 88 VAL A C 1
ATOM 632 O O . VAL A 1 88 ? 25.969 -24.641 -9.922 1 75.62 88 VAL A O 1
ATOM 635 N N . TRP A 1 89 ? 26.109 -24.25 -12.094 1 80.56 89 TRP A N 1
ATOM 636 C CA . TRP A 1 89 ? 24.672 -23.984 -12.109 1 80.56 89 TRP A CA 1
ATOM 637 C C . TRP A 1 89 ? 23.875 -25.25 -11.844 1 80.56 89 TRP A C 1
ATOM 639 O O . TRP A 1 89 ? 22.828 -25.203 -11.195 1 80.56 89 TRP A O 1
ATOM 649 N N . MET A 1 90 ? 24.516 -26.391 -12.188 1 82.81 90 MET A N 1
ATOM 650 C CA . MET A 1 90 ? 23.812 -27.656 -11.977 1 82.81 90 MET A CA 1
ATOM 651 C C . MET A 1 90 ? 23.781 -28.016 -10.492 1 82.81 90 MET A C 1
ATOM 653 O O . MET A 1 90 ? 22.781 -28.516 -9.992 1 82.81 90 MET A O 1
ATOM 657 N N . SER A 1 91 ? 24.812 -27.766 -9.836 1 81.62 91 SER A N 1
ATOM 658 C CA . SER A 1 91 ? 24.812 -28.031 -8.398 1 81.62 91 SER A CA 1
ATOM 659 C C . SER A 1 91 ? 23.828 -27.141 -7.66 1 81.62 91 SER A C 1
ATOM 661 O O . SER A 1 91 ? 23.172 -27.578 -6.719 1 81.62 91 SER A O 1
ATOM 663 N N . ARG A 1 92 ? 23.688 -25.938 -8.102 1 84.5 92 ARG A N 1
ATOM 664 C CA . ARG A 1 92 ? 22.828 -24.969 -7.441 1 84.5 92 ARG A CA 1
ATOM 665 C C . ARG A 1 92 ? 21.359 -25.281 -7.715 1 84.5 92 ARG A C 1
ATOM 667 O O . ARG A 1 92 ? 20.516 -25.156 -6.82 1 84.5 92 ARG A O 1
ATOM 674 N N . ILE A 1 93 ? 21.125 -25.719 -8.93 1 88.19 93 ILE A N 1
ATOM 675 C CA . ILE A 1 93 ? 19.734 -26.016 -9.266 1 88.19 93 ILE A CA 1
ATOM 676 C C . ILE A 1 93 ? 19.281 -27.266 -8.523 1 88.19 93 ILE A C 1
ATOM 678 O O . ILE A 1 93 ? 18.109 -27.391 -8.172 1 88.19 93 ILE A O 1
ATOM 682 N N . LEU A 1 94 ? 20.234 -28.188 -8.234 1 89.69 94 LEU A N 1
ATOM 683 C CA . LEU A 1 94 ? 19.906 -29.406 -7.492 1 89.69 94 LEU A CA 1
ATOM 684 C C . LEU A 1 94 ? 19.516 -29.078 -6.059 1 89.69 94 LEU A C 1
ATOM 686 O O . LEU A 1 94 ? 18.625 -29.719 -5.484 1 89.69 94 LEU A O 1
ATOM 690 N N . GLN A 1 95 ? 20.078 -28.109 -5.551 1 86.31 95 GLN A N 1
ATOM 691 C CA . GLN A 1 95 ? 19.719 -27.656 -4.211 1 86.31 95 GLN A CA 1
ATOM 692 C C . GLN A 1 95 ? 18.328 -27.031 -4.199 1 86.31 95 GLN A C 1
ATOM 694 O O . GLN A 1 95 ? 17.531 -27.297 -3.295 1 86.31 95 GLN A O 1
ATOM 699 N N . VAL A 1 96 ? 18.109 -26.203 -5.188 1 88.75 96 VAL A N 1
ATOM 700 C CA . VAL A 1 96 ? 16.812 -25.562 -5.289 1 88.75 96 VAL A CA 1
ATOM 701 C C . VAL A 1 96 ? 15.727 -26.609 -5.488 1 88.75 96 VAL A C 1
ATOM 703 O O . VAL A 1 96 ? 14.672 -26.547 -4.852 1 88.75 96 VAL A O 1
ATOM 706 N N . GLN A 1 97 ? 16.078 -27.578 -6.25 1 90.5 97 GLN A N 1
ATOM 707 C CA . GLN A 1 97 ? 15.148 -28.672 -6.512 1 90.5 97 GLN A CA 1
ATOM 708 C C . GLN A 1 97 ? 14.844 -29.438 -5.234 1 90.5 97 GLN A C 1
ATOM 710 O O . GLN A 1 97 ? 13.695 -29.844 -5.004 1 90.5 97 GLN A O 1
ATOM 715 N N . GLY A 1 98 ? 15.805 -29.641 -4.508 1 89 98 GLY A N 1
ATOM 716 C CA . GLY A 1 98 ? 15.617 -30.344 -3.252 1 89 98 GLY A CA 1
ATOM 717 C C . GLY A 1 98 ? 14.711 -29.609 -2.281 1 89 98 GLY A C 1
ATOM 718 O O . GLY A 1 98 ? 13.852 -30.219 -1.646 1 89 98 GLY A O 1
ATOM 719 N N . ASN A 1 99 ? 14.898 -28.359 -2.186 1 89.12 99 ASN A N 1
ATOM 720 C CA . ASN A 1 99 ? 14.062 -27.562 -1.303 1 89.12 99 ASN A CA 1
ATOM 721 C C . ASN A 1 99 ? 12.609 -27.531 -1.77 1 89.12 99 ASN A C 1
ATOM 723 O O . ASN A 1 99 ? 11.695 -27.641 -0.956 1 89.12 99 ASN A O 1
ATOM 727 N N . ILE A 1 100 ? 12.414 -27.391 -3.051 1 91.81 100 ILE A N 1
ATOM 728 C CA . ILE A 1 100 ? 11.062 -27.375 -3.6 1 91.81 100 ILE A CA 1
ATOM 729 C C . ILE A 1 100 ? 10.383 -28.703 -3.326 1 91.81 100 ILE A C 1
ATOM 731 O O . ILE A 1 100 ? 9.211 -28.75 -2.932 1 91.81 100 ILE A O 1
ATOM 735 N N . ALA A 1 101 ? 11.125 -29.781 -3.469 1 91.62 101 ALA A N 1
ATOM 736 C CA . ALA A 1 101 ? 10.57 -31.109 -3.23 1 91.62 101 ALA A CA 1
ATOM 737 C C . ALA A 1 101 ? 10.172 -31.281 -1.767 1 91.62 101 ALA A C 1
ATOM 739 O O . ALA A 1 101 ? 9.117 -31.844 -1.467 1 91.62 101 ALA A O 1
ATOM 740 N N . MET A 1 102 ? 10.969 -30.828 -0.938 1 90.19 102 MET A N 1
ATOM 741 C CA . MET A 1 102 ? 10.672 -30.938 0.486 1 90.19 102 MET A CA 1
ATOM 742 C C . MET A 1 102 ? 9.422 -30.125 0.843 1 90.19 102 MET A C 1
ATOM 744 O O . MET A 1 102 ? 8.57 -30.594 1.603 1 90.19 102 MET A O 1
ATOM 748 N N . GLY A 1 103 ? 9.461 -28.891 0.403 1 92.06 103 GLY A N 1
ATOM 749 C CA . GLY A 1 103 ? 8.266 -28.094 0.629 1 92.06 103 GLY A CA 1
ATOM 750 C C . GLY A 1 103 ? 7.012 -28.719 0.052 1 92.06 103 GLY A C 1
ATOM 751 O O . GLY A 1 103 ? 5.945 -28.672 0.667 1 92.06 103 GLY A O 1
ATOM 752 N N . ALA A 1 104 ? 7.148 -29.344 -1.072 1 94 104 ALA A N 1
ATOM 753 C CA . ALA A 1 104 ? 6.027 -29.984 -1.752 1 94 104 ALA A CA 1
ATOM 754 C C . ALA A 1 104 ? 5.512 -31.172 -0.952 1 94 104 ALA A C 1
ATOM 756 O O . ALA A 1 104 ? 4.305 -31.406 -0.876 1 94 104 ALA A O 1
ATOM 757 N N . ILE A 1 105 ? 6.398 -31.906 -0.385 1 93.38 105 ILE A N 1
ATOM 758 C CA . ILE A 1 105 ? 6.02 -33.062 0.409 1 93.38 105 ILE A CA 1
ATOM 759 C C . ILE A 1 105 ? 5.23 -32.625 1.637 1 93.38 105 ILE A C 1
ATOM 761 O O . ILE A 1 105 ? 4.25 -33.25 2.021 1 93.38 105 ILE A O 1
ATOM 765 N N . THR A 1 106 ? 5.648 -31.547 2.174 1 91.12 106 THR A N 1
ATOM 766 C CA . THR A 1 106 ? 4.926 -31 3.32 1 91.12 106 THR A CA 1
ATOM 767 C C . THR A 1 106 ? 3.504 -30.609 2.93 1 91.12 106 THR A C 1
ATOM 769 O O . THR A 1 106 ? 2.553 -30.906 3.654 1 91.12 106 THR A O 1
ATOM 772 N N . GLU A 1 107 ? 3.375 -29.984 1.85 1 92 107 GLU A N 1
ATOM 773 C CA . GLU A 1 107 ? 2.053 -29.594 1.373 1 92 107 GLU A CA 1
ATOM 774 C C . GLU A 1 107 ? 1.198 -30.797 1.032 1 92 107 GLU A C 1
ATOM 776 O O . GLU A 1 107 ? -0.002 -30.828 1.314 1 92 107 GLU A O 1
ATOM 781 N N . LEU A 1 108 ? 1.848 -31.781 0.395 1 92.5 108 LEU A N 1
ATOM 782 C CA . LEU A 1 108 ? 1.156 -33.031 0.053 1 92.5 108 LEU A CA 1
ATOM 783 C C . LEU A 1 108 ? 0.637 -33.719 1.306 1 92.5 108 LEU A C 1
ATOM 785 O O . LEU A 1 108 ? -0.507 -34.188 1.337 1 92.5 108 LEU A O 1
ATOM 789 N N . PHE A 1 109 ? 1.423 -33.719 2.254 1 90.06 109 PHE A N 1
ATOM 790 C CA . PHE A 1 109 ? 1.066 -34.375 3.512 1 90.06 109 PHE A CA 1
ATOM 791 C C . PHE A 1 109 ? -0.06 -33.625 4.207 1 90.06 109 PHE A C 1
ATOM 793 O O . PHE A 1 109 ? -1.012 -34.219 4.699 1 90.06 109 PHE A O 1
ATOM 800 N N . MET A 1 110 ? 0.044 -32.375 4.227 1 87.56 110 MET A N 1
ATOM 801 C CA . MET A 1 110 ? -0.972 -31.547 4.879 1 87.56 110 MET A CA 1
ATOM 802 C C . MET A 1 110 ? -2.301 -31.625 4.137 1 87.56 110 MET A C 1
ATOM 804 O O . MET A 1 110 ? -3.363 -31.656 4.758 1 87.56 110 MET A O 1
ATOM 808 N N . GLY A 1 111 ? -2.252 -31.594 2.855 1 87.44 111 GLY A N 1
ATOM 809 C CA . GLY A 1 111 ? -3.461 -31.734 2.059 1 87.44 111 GLY A CA 1
ATOM 810 C C . GLY A 1 111 ? -4.125 -33.094 2.211 1 87.44 111 GLY A C 1
ATOM 811 O O . GLY A 1 111 ? -5.352 -33.188 2.314 1 87.44 111 GLY A O 1
ATOM 812 N N . ALA A 1 112 ? -3.35 -34.125 2.301 1 86.06 112 ALA A N 1
ATOM 813 C CA . ALA A 1 112 ? -3.867 -35.5 2.391 1 86.06 112 ALA A CA 1
ATOM 814 C C . ALA A 1 112 ? -4.477 -35.781 3.764 1 86.06 112 ALA A C 1
ATOM 816 O O . ALA A 1 112 ? -5.488 -36.469 3.877 1 86.06 112 ALA A O 1
ATOM 817 N N . MET A 1 113 ? -3.879 -35.156 4.785 1 82.31 113 MET A N 1
ATOM 818 C CA . MET A 1 113 ? -4.324 -35.406 6.148 1 82.31 113 MET A CA 1
ATOM 819 C C . MET A 1 113 ? -5.484 -34.5 6.535 1 82.31 113 MET A C 1
ATOM 821 O O . MET A 1 113 ? -6.133 -34.719 7.562 1 82.31 113 MET A O 1
ATOM 825 N N . GLY A 1 114 ? -5.852 -33.562 5.762 1 78.69 114 GLY A N 1
ATOM 826 C CA . GLY A 1 114 ? -6.977 -32.656 6.039 1 78.69 114 GLY A CA 1
ATOM 827 C C . GLY A 1 114 ? -6.66 -31.609 7.07 1 78.69 114 GLY A C 1
ATOM 828 O O . GLY A 1 114 ? -7.566 -31.078 7.719 1 78.69 114 GLY A O 1
ATOM 829 N N . PHE A 1 115 ? -5.441 -31.281 7.328 1 76.25 115 PHE A N 1
ATOM 830 C CA . PHE A 1 115 ? -5.043 -30.312 8.336 1 76.25 115 PHE A CA 1
ATOM 831 C C . PHE A 1 115 ? -5.281 -28.891 7.84 1 76.25 115 PHE A C 1
ATOM 833 O O . PHE A 1 115 ? -5.188 -27.938 8.609 1 76.25 115 PHE A O 1
ATOM 840 N N . VAL A 1 116 ? -5.668 -28.781 6.668 1 75.69 116 VAL A N 1
ATOM 841 C CA . VAL A 1 116 ? -5.887 -27.453 6.098 1 75.69 116 VAL A CA 1
ATOM 842 C C . VAL A 1 116 ? -7.133 -26.812 6.723 1 75.69 116 VAL A C 1
ATOM 844 O O . VAL A 1 116 ? -7.301 -25.594 6.688 1 75.69 116 VAL A O 1
ATOM 847 N N . GLY A 1 117 ? -8 -27.688 7.328 1 67.06 117 GLY A N 1
ATOM 848 C CA . GLY A 1 117 ? -9.164 -27.188 8.039 1 67.06 117 GLY A CA 1
ATOM 849 C C . GLY A 1 117 ? -8.805 -26.219 9.156 1 67.06 117 GLY A C 1
ATOM 850 O O . GLY A 1 117 ? -9.516 -25.234 9.391 1 67.06 117 GLY A O 1
ATOM 851 N N . VAL A 1 118 ? -7.695 -26.453 9.703 1 67.62 118 VAL A N 1
ATOM 852 C CA . VAL A 1 118 ? -7.238 -25.594 10.789 1 67.62 118 VAL A CA 1
ATOM 853 C C . VAL A 1 118 ? -6.863 -24.219 10.234 1 67.62 118 VAL A C 1
ATOM 855 O O . VAL A 1 118 ? -7.09 -23.188 10.883 1 67.62 118 VAL A O 1
ATOM 858 N N . LEU A 1 119 ? -6.414 -24.219 9.031 1 73.88 119 LEU A N 1
ATOM 859 C CA . LEU A 1 119 ? -6.016 -22.969 8.398 1 73.88 119 LEU A CA 1
ATOM 860 C C . LEU A 1 119 ? -7.238 -22.141 8 1 73.88 119 LEU A C 1
ATOM 862 O O . LEU A 1 119 ? -7.199 -20.906 8.023 1 73.88 119 LEU A O 1
ATOM 866 N N . GLN A 1 120 ? -8.328 -22.828 7.781 1 71.38 120 GLN A N 1
ATOM 867 C CA . GLN A 1 120 ? -9.555 -22.188 7.336 1 71.38 120 GLN A CA 1
ATOM 868 C C . GLN A 1 120 ? -10.156 -21.328 8.445 1 71.38 120 GLN A C 1
ATOM 870 O O . GLN A 1 120 ? -10.812 -20.312 8.172 1 71.38 120 GLN A O 1
ATOM 875 N N . ARG A 1 121 ? -9.906 -21.75 9.656 1 66.62 121 ARG A N 1
ATOM 876 C CA . ARG A 1 121 ? -10.461 -21 10.781 1 66.62 121 ARG A CA 1
ATOM 877 C C . ARG A 1 121 ? -9.82 -19.625 10.883 1 66.62 121 ARG A C 1
ATOM 879 O O . ARG A 1 121 ? -10.438 -18.688 11.391 1 66.62 121 ARG A O 1
ATOM 886 N N . TRP A 1 122 ? -8.688 -19.531 10.297 1 70.56 122 TRP A N 1
ATOM 887 C CA . TRP A 1 122 ? -7.965 -18.266 10.391 1 70.56 122 TRP A CA 1
ATOM 888 C C . TRP A 1 122 ? -8.211 -17.406 9.156 1 70.56 122 TRP A C 1
ATOM 890 O O . TRP A 1 122 ? -7.824 -16.234 9.125 1 70.56 122 TRP A O 1
ATOM 900 N N . VAL A 1 123 ? -8.844 -18.016 8.219 1 76.12 123 VAL A N 1
ATOM 901 C CA . VAL A 1 123 ? -9.086 -17.297 6.98 1 76.12 123 VAL A CA 1
ATOM 902 C C . VAL A 1 123 ? -10.438 -16.578 7.055 1 76.12 123 VAL A C 1
ATOM 904 O O . VAL A 1 123 ? -11.477 -17.188 6.797 1 76.12 123 VAL A O 1
ATOM 907 N N . THR A 1 124 ? -10.477 -15.391 7.539 1 78.75 124 THR A N 1
ATOM 908 C CA . THR A 1 124 ? -11.633 -14.5 7.594 1 78.75 124 THR A CA 1
ATOM 909 C C . THR A 1 124 ? -11.453 -13.32 6.641 1 78.75 124 THR A C 1
ATOM 911 O O . THR A 1 124 ? -10.352 -13.078 6.152 1 78.75 124 THR A O 1
ATOM 914 N N . PRO A 1 125 ? -12.547 -12.734 6.285 1 82.81 125 PRO A N 1
ATOM 915 C CA . PRO A 1 125 ? -12.383 -11.57 5.414 1 82.81 125 PRO A CA 1
ATOM 916 C C . PRO A 1 125 ? -11.398 -10.547 5.98 1 82.81 125 PRO A C 1
ATOM 918 O O . PRO A 1 125 ? -10.711 -9.859 5.219 1 82.81 125 PRO A O 1
ATOM 921 N N . LEU A 1 126 ? -11.297 -10.516 7.289 1 86.31 126 LEU A N 1
ATOM 922 C CA . LEU A 1 126 ? -10.383 -9.594 7.945 1 86.31 126 LEU A CA 1
ATOM 923 C C . LEU A 1 126 ? -8.93 -9.977 7.676 1 86.31 126 LEU A C 1
ATOM 925 O O . LEU A 1 126 ? -8.07 -9.109 7.531 1 86.31 126 LEU A O 1
ATOM 929 N N . THR A 1 127 ? -8.68 -11.266 7.586 1 84 127 THR A N 1
ATOM 930 C CA . THR A 1 127 ? -7.316 -11.734 7.344 1 84 127 THR A CA 1
ATOM 931 C C . THR A 1 127 ? -7.043 -11.852 5.848 1 84 127 THR A C 1
ATOM 933 O O . THR A 1 127 ? -5.914 -11.641 5.398 1 84 127 THR A O 1
ATOM 936 N N . MET A 1 128 ? -8.055 -12.078 5.059 1 87.69 128 MET A N 1
ATOM 937 C CA . MET A 1 128 ? -7.898 -12.266 3.617 1 87.69 128 MET A CA 1
ATOM 938 C C . MET A 1 128 ? -7.586 -10.938 2.934 1 87.69 128 MET A C 1
ATOM 940 O O . MET A 1 128 ? -6.797 -10.891 1.987 1 87.69 128 MET A O 1
ATOM 944 N N . THR A 1 129 ? -8.195 -9.898 3.484 1 91.5 129 THR A N 1
ATOM 945 C CA . THR A 1 129 ? -8.062 -8.594 2.85 1 91.5 129 THR A CA 1
ATOM 946 C C . THR A 1 129 ? -6.598 -8.164 2.807 1 91.5 129 THR A C 1
ATOM 948 O O . THR A 1 129 ? -6.051 -7.902 1.73 1 91.5 129 THR A O 1
ATOM 951 N N . PRO A 1 130 ? -5.945 -8.18 3.965 1 91.31 130 PRO A N 1
ATOM 952 C CA . PRO A 1 130 ? -4.547 -7.742 3.902 1 91.31 130 PRO A CA 1
ATOM 953 C C . PRO A 1 130 ? -3.664 -8.695 3.105 1 91.31 130 PRO A C 1
ATOM 955 O O . PRO A 1 130 ? -2.744 -8.266 2.41 1 91.31 130 PRO A O 1
ATOM 958 N N . ILE A 1 131 ? -3.945 -9.969 3.129 1 88.75 131 ILE A N 1
ATOM 959 C CA . ILE A 1 131 ? -3.107 -10.953 2.457 1 88.75 131 ILE A CA 1
ATOM 960 C C . ILE A 1 131 ? -3.203 -10.773 0.945 1 88.75 131 ILE A C 1
ATOM 962 O O . ILE A 1 131 ? -2.184 -10.664 0.26 1 88.75 131 ILE A O 1
ATOM 966 N N . ILE A 1 132 ? -4.398 -10.688 0.425 1 88.75 132 ILE A N 1
ATOM 967 C CA . ILE A 1 132 ? -4.594 -10.57 -1.017 1 88.75 132 ILE A CA 1
ATOM 968 C C . ILE A 1 132 ? -4.16 -9.18 -1.486 1 88.75 132 ILE A C 1
ATOM 970 O O . ILE A 1 132 ? -3.553 -9.047 -2.551 1 88.75 132 ILE A O 1
ATOM 974 N N . THR A 1 133 ? -4.477 -8.156 -0.715 1 92.88 133 THR A N 1
ATOM 975 C CA . THR A 1 133 ? -4.086 -6.789 -1.062 1 92.88 133 THR A CA 1
ATOM 976 C C . THR A 1 133 ? -2.568 -6.66 -1.136 1 92.88 133 THR A C 1
ATOM 978 O O . THR A 1 133 ? -2.037 -6.016 -2.041 1 92.88 133 THR A O 1
ATOM 981 N N . LEU A 1 134 ? -1.926 -7.297 -0.201 1 89.38 134 LEU A N 1
ATOM 982 C CA . LEU A 1 134 ? -0.471 -7.203 -0.143 1 89.38 134 LEU A CA 1
ATOM 983 C C . LEU A 1 134 ? 0.168 -7.957 -1.303 1 89.38 134 LEU A C 1
ATOM 985 O O . LEU A 1 134 ? 1.295 -7.656 -1.701 1 89.38 134 LEU A O 1
ATOM 989 N N . LEU A 1 135 ? -0.525 -8.898 -1.814 1 84.5 135 LEU A N 1
ATOM 990 C CA . LEU A 1 135 ? -0.01 -9.57 -3 1 84.5 135 LEU A CA 1
ATOM 991 C C . LEU A 1 135 ? 0.126 -8.594 -4.164 1 84.5 135 LEU A C 1
ATOM 993 O O . LEU A 1 135 ? 1.066 -8.695 -4.957 1 84.5 135 LEU A O 1
ATOM 997 N N . GLY A 1 136 ? -0.815 -7.711 -4.25 1 85.75 136 GLY A N 1
ATOM 998 C CA . GLY A 1 136 ? -0.753 -6.684 -5.281 1 85.75 136 GLY A CA 1
ATOM 999 C C . GLY A 1 136 ? 0.231 -5.574 -4.961 1 85.75 136 GLY A C 1
ATOM 1000 O O . GLY A 1 136 ? 1.102 -5.258 -5.773 1 85.75 136 GLY A O 1
ATOM 1001 N N . LEU A 1 137 ? 0.224 -5.16 -3.729 1 86.62 137 LEU A N 1
ATOM 1002 C CA . LEU A 1 137 ? 0.992 -3.982 -3.34 1 86.62 137 LEU A CA 1
ATOM 1003 C C . LEU A 1 137 ? 2.467 -4.328 -3.166 1 86.62 137 LEU A C 1
ATOM 1005 O O . LEU A 1 137 ? 3.34 -3.514 -3.475 1 86.62 137 LEU A O 1
ATOM 1009 N N . SER A 1 138 ? 2.754 -5.457 -2.689 1 78.81 138 SER A N 1
ATOM 1010 C CA . SER A 1 138 ? 4.137 -5.82 -2.393 1 78.81 138 SER A CA 1
ATOM 1011 C C . SER A 1 138 ? 4.895 -6.188 -3.662 1 78.81 138 SER A C 1
ATOM 1013 O O . SER A 1 138 ? 6.129 -6.125 -3.695 1 78.81 138 SER A O 1
ATOM 1015 N N . ASN A 1 139 ? 4.172 -6.582 -4.707 1 75.75 139 ASN A N 1
ATOM 1016 C CA . ASN A 1 139 ? 4.828 -6.977 -5.949 1 75.75 139 ASN A CA 1
ATOM 1017 C C . ASN A 1 139 ? 4.898 -5.816 -6.938 1 75.75 139 ASN A C 1
ATOM 1019 O O . ASN A 1 139 ? 5.07 -6.027 -8.141 1 75.75 139 ASN A O 1
ATOM 1023 N N . MET A 1 140 ? 4.832 -4.66 -6.438 1 80.62 140 MET A N 1
ATOM 1024 C CA . MET A 1 140 ? 4.824 -3.49 -7.312 1 80.62 140 MET A CA 1
ATOM 1025 C C . MET A 1 140 ? 6.184 -3.291 -7.973 1 80.62 140 MET A C 1
ATOM 1027 O O . MET A 1 140 ? 6.266 -2.822 -9.109 1 80.62 140 MET A O 1
ATOM 1031 N N . SER A 1 141 ? 7.199 -3.662 -7.281 1 75.44 141 SER A N 1
ATOM 1032 C CA . SER A 1 141 ? 8.539 -3.516 -7.836 1 75.44 141 SER A CA 1
ATOM 1033 C C . SER A 1 141 ? 8.727 -4.387 -9.07 1 75.44 141 SER A C 1
ATOM 1035 O O . SER A 1 141 ? 9.414 -3.996 -10.016 1 75.44 141 SER A O 1
ATOM 1037 N N . ALA A 1 142 ? 8.094 -5.527 -9.047 1 72.75 142 ALA A N 1
ATOM 1038 C CA . ALA A 1 142 ? 8.164 -6.43 -10.188 1 72.75 142 ALA A CA 1
ATOM 1039 C C . ALA A 1 142 ? 7.516 -5.805 -11.422 1 72.75 142 ALA A C 1
ATOM 1041 O O . ALA A 1 142 ? 7.895 -6.113 -12.555 1 72.75 142 ALA A O 1
ATOM 1042 N N . ALA A 1 143 ? 6.578 -4.914 -11.203 1 82.12 143 ALA A N 1
ATOM 1043 C CA . ALA A 1 143 ? 5.898 -4.25 -12.312 1 82.12 143 ALA A CA 1
ATOM 1044 C C . ALA A 1 143 ? 6.617 -2.961 -12.703 1 82.12 143 ALA A C 1
ATOM 1046 O O . ALA A 1 143 ? 6.715 -2.635 -13.891 1 82.12 143 ALA A O 1
ATOM 1047 N N . THR A 1 144 ? 7.199 -2.33 -11.75 1 81.94 144 THR A N 1
ATOM 1048 C CA . THR A 1 144 ? 7.773 -1.017 -12.023 1 81.94 144 THR A CA 1
ATOM 1049 C C . THR A 1 144 ? 9.141 -1.152 -12.68 1 81.94 144 THR A C 1
ATOM 1051 O O . THR A 1 144 ? 9.531 -0.309 -13.492 1 81.94 144 THR A O 1
ATOM 1054 N N . GLU A 1 145 ? 9.852 -2.152 -12.367 1 77.62 145 GLU A N 1
ATOM 1055 C CA . GLU A 1 145 ? 11.18 -2.342 -12.938 1 77.62 145 GLU A CA 1
ATOM 1056 C C . GLU A 1 145 ? 11.109 -2.504 -14.453 1 77.62 145 GLU A C 1
ATOM 1058 O O . GLU A 1 145 ? 11.742 -1.751 -15.195 1 77.62 145 GLU A O 1
ATOM 1063 N N . PRO A 1 146 ? 10.305 -3.41 -14.922 1 78.75 146 PRO A N 1
ATOM 1064 C CA . PRO A 1 146 ? 10.172 -3.5 -16.375 1 78.75 146 PRO A CA 1
ATOM 1065 C C . PRO A 1 146 ? 9.492 -2.275 -16.984 1 78.75 146 PRO A C 1
ATOM 1067 O O . PRO A 1 146 ? 9.812 -1.879 -18.109 1 78.75 146 PRO A O 1
ATOM 1070 N N . ALA A 1 147 ? 8.602 -1.658 -16.297 1 83.56 147 ALA A N 1
ATOM 1071 C CA . ALA A 1 147 ? 7.895 -0.48 -16.797 1 83.56 147 ALA A CA 1
ATOM 1072 C C . ALA A 1 147 ? 8.828 0.722 -16.891 1 83.56 147 ALA A C 1
ATOM 1074 O O . ALA A 1 147 ? 8.664 1.58 -17.766 1 83.56 147 ALA A O 1
ATOM 1075 N N . SER A 1 148 ? 9.82 0.748 -16.016 1 79.94 148 SER A N 1
ATOM 1076 C CA . SER A 1 148 ? 10.711 1.898 -15.938 1 79.94 148 SER A CA 1
ATOM 1077 C C . SER A 1 148 ? 11.664 1.942 -17.125 1 79.94 148 SER A C 1
ATOM 1079 O O . SER A 1 148 ? 12.273 2.98 -17.406 1 79.94 148 SER A O 1
ATOM 1081 N N . THR A 1 149 ? 11.844 0.826 -17.812 1 75.56 149 THR A N 1
ATOM 1082 C CA . THR A 1 149 ? 12.695 0.823 -19 1 75.56 149 THR A CA 1
ATOM 1083 C C . THR A 1 149 ? 12.133 1.739 -20.078 1 75.56 149 THR A C 1
ATOM 1085 O O . THR A 1 149 ? 12.891 2.316 -20.859 1 75.56 149 THR A O 1
ATOM 1088 N N . ASN A 1 150 ? 10.891 1.801 -20.188 1 82.19 150 ASN A N 1
ATOM 1089 C CA . ASN A 1 150 ? 10.18 2.727 -21.078 1 82.19 150 ASN A CA 1
ATOM 1090 C C . ASN A 1 150 ? 8.766 3.002 -20.578 1 82.19 150 ASN A C 1
ATOM 1092 O O . ASN A 1 150 ? 7.836 2.266 -20.906 1 82.19 150 ASN A O 1
ATOM 1096 N N . TRP A 1 151 ? 8.609 4.094 -19.953 1 82 151 TRP A N 1
ATOM 1097 C CA . TRP A 1 151 ? 7.348 4.422 -19.297 1 82 151 TRP A CA 1
ATOM 1098 C C . TRP A 1 151 ? 6.262 4.719 -20.328 1 82 151 TRP A C 1
ATOM 1100 O O . TRP A 1 151 ? 5.086 4.434 -20.094 1 82 151 TRP A O 1
ATOM 1110 N N . THR A 1 152 ? 6.688 5.254 -21.438 1 82.38 152 THR A N 1
ATOM 1111 C CA . THR A 1 152 ? 5.703 5.605 -22.453 1 82.38 152 THR A CA 1
ATOM 1112 C C . THR A 1 152 ? 4.977 4.363 -22.953 1 82.38 152 THR A C 1
ATOM 1114 O O . THR A 1 152 ? 3.746 4.332 -23 1 82.38 152 THR A O 1
ATOM 1117 N N . ILE A 1 153 ? 5.754 3.381 -23.297 1 86.25 153 ILE A N 1
ATOM 1118 C CA . ILE A 1 153 ? 5.168 2.143 -23.812 1 86.25 153 ILE A CA 1
ATOM 1119 C C . ILE A 1 153 ? 4.363 1.466 -22.703 1 86.25 153 ILE A C 1
ATOM 1121 O O . ILE A 1 153 ? 3.289 0.915 -22.953 1 86.25 153 ILE A O 1
ATOM 1125 N N . ALA A 1 154 ? 4.824 1.5 -21.5 1 88.44 154 ALA A N 1
ATOM 1126 C CA . ALA A 1 154 ? 4.145 0.875 -20.375 1 88.44 154 ALA A CA 1
ATOM 1127 C C . ALA A 1 154 ? 2.791 1.53 -20.125 1 88.44 154 ALA A C 1
ATOM 1129 O O . ALA A 1 154 ? 1.794 0.841 -19.891 1 88.44 154 ALA A O 1
ATOM 1130 N N . VAL A 1 155 ? 2.775 2.861 -20.203 1 87.56 155 VAL A N 1
ATOM 1131 C CA . VAL A 1 155 ? 1.54 3.594 -19.938 1 87.56 155 VAL A CA 1
ATOM 1132 C C . VAL A 1 155 ? 0.538 3.336 -21.062 1 87.56 155 VAL A C 1
ATOM 1134 O O . VAL A 1 155 ? -0.659 3.18 -20.812 1 87.56 155 VAL A O 1
ATOM 1137 N N . ILE A 1 156 ? 1.027 3.283 -22.266 1 87.88 156 ILE A N 1
ATOM 1138 C CA . ILE A 1 156 ? 0.16 2.992 -23.391 1 87.88 156 ILE A CA 1
ATOM 1139 C C . ILE A 1 156 ? -0.443 1.598 -23.25 1 87.88 156 ILE A C 1
ATOM 1141 O O . ILE A 1 156 ? -1.642 1.405 -23.469 1 87.88 156 ILE A O 1
ATOM 1145 N N . THR A 1 157 ? 0.403 0.714 -22.875 1 89.75 157 THR A N 1
ATOM 1146 C CA . THR A 1 157 ? -0.06 -0.655 -22.672 1 89.75 157 THR A CA 1
ATOM 1147 C C . THR A 1 157 ? -1.115 -0.717 -21.578 1 89.75 157 THR A C 1
ATOM 1149 O O . THR A 1 157 ? -2.18 -1.31 -21.766 1 89.75 157 THR A O 1
ATOM 1152 N N . ALA A 1 158 ? -0.821 -0.081 -20.469 1 90.75 158 ALA A N 1
ATOM 1153 C CA . ALA A 1 158 ? -1.738 -0.089 -19.344 1 90.75 158 ALA A CA 1
ATOM 1154 C C . ALA A 1 158 ? -3.066 0.57 -19.703 1 90.75 158 ALA A C 1
ATOM 1156 O O . ALA A 1 158 ? -4.133 0.067 -19.344 1 90.75 158 ALA A O 1
ATOM 1157 N N . THR A 1 159 ? -3.006 1.65 -20.406 1 89.06 159 THR A N 1
ATOM 1158 C CA . THR A 1 159 ? -4.203 2.387 -20.797 1 89.06 159 THR A CA 1
ATOM 1159 C C . THR A 1 159 ? -5.043 1.577 -21.781 1 89.06 159 THR A C 1
ATOM 1161 O O . THR A 1 159 ? -6.266 1.511 -21.656 1 89.06 159 THR A O 1
ATOM 1164 N N . LEU A 1 160 ? -4.418 0.978 -22.734 1 89 160 LEU A N 1
ATOM 1165 C CA . LEU A 1 160 ? -5.125 0.195 -23.734 1 89 160 LEU A CA 1
ATOM 1166 C C . LEU A 1 160 ? -5.793 -1.022 -23.109 1 89 160 LEU A C 1
ATOM 1168 O O . LEU A 1 160 ? -6.934 -1.356 -23.438 1 89 160 LEU A O 1
ATOM 1172 N N . ILE A 1 161 ? -5.117 -1.645 -22.219 1 88.31 161 ILE A N 1
ATOM 1173 C CA . ILE A 1 161 ? -5.691 -2.805 -21.547 1 88.31 161 ILE A CA 1
ATOM 1174 C C . ILE A 1 161 ? -6.922 -2.385 -20.734 1 88.31 161 ILE A C 1
ATOM 1176 O O . ILE A 1 161 ? -7.961 -3.049 -20.781 1 88.31 161 ILE A O 1
ATOM 1180 N N . THR A 1 162 ? -6.762 -1.308 -20.031 1 86.06 162 THR A N 1
ATOM 1181 C CA . THR A 1 162 ? -7.852 -0.824 -19.203 1 86.06 162 THR A CA 1
ATOM 1182 C C . THR A 1 162 ? -9.055 -0.431 -20.047 1 86.06 162 THR A C 1
ATOM 1184 O O . THR A 1 162 ? -10.195 -0.793 -19.719 1 86.06 162 THR A O 1
ATOM 1187 N N . LEU A 1 163 ? -8.844 0.233 -21.094 1 84.56 163 LEU A N 1
ATOM 1188 C CA . LEU A 1 163 ? -9.922 0.697 -21.969 1 84.56 163 LEU A CA 1
ATOM 1189 C C . LEU A 1 163 ? -10.602 -0.476 -22.656 1 84.56 163 LEU A C 1
ATOM 1191 O O . LEU A 1 163 ? -11.836 -0.543 -22.703 1 84.56 163 LEU A O 1
ATOM 1195 N N . LEU A 1 164 ? -9.828 -1.387 -23.156 1 83.5 164 LEU A N 1
ATOM 1196 C CA . LEU A 1 164 ? -10.391 -2.516 -23.891 1 83.5 164 LEU A CA 1
ATOM 1197 C C . LEU A 1 164 ? -11.094 -3.482 -22.953 1 83.5 164 LEU A C 1
ATOM 1199 O O . LEU A 1 164 ? -12.094 -4.094 -23.312 1 83.5 164 LEU A O 1
ATOM 1203 N N . SER A 1 165 ? -10.531 -3.627 -21.828 1 79.19 165 SER A N 1
ATOM 1204 C CA . SER A 1 165 ? -11.141 -4.543 -20.859 1 79.19 165 SER A CA 1
ATOM 1205 C C . SER A 1 165 ? -12.469 -3.996 -20.344 1 79.19 165 SER A C 1
ATOM 1207 O O . SER A 1 165 ? -13.398 -4.758 -20.078 1 79.19 165 SER A O 1
ATOM 1209 N N . HIS A 1 166 ? -12.555 -2.75 -20.109 1 72.75 166 HIS A N 1
ATOM 1210 C CA . HIS A 1 166 ? -13.773 -2.174 -19.547 1 72.75 166 HIS A CA 1
ATOM 1211 C C . HIS A 1 166 ? -14.781 -1.857 -20.656 1 72.75 166 HIS A C 1
ATOM 1213 O O . HIS A 1 166 ? -15.992 -1.88 -20.422 1 72.75 166 HIS A O 1
ATOM 1219 N N . TYR A 1 167 ? -14.32 -1.547 -21.812 1 69.25 167 TYR A N 1
ATOM 1220 C CA . TYR A 1 167 ? -15.25 -1.186 -22.875 1 69.25 167 TYR A CA 1
ATOM 1221 C C . TYR A 1 167 ? -15.648 -2.412 -23.688 1 69.25 167 TYR A C 1
ATOM 1223 O O . TYR A 1 167 ? -16.766 -2.471 -24.234 1 69.25 167 TYR A O 1
ATOM 1231 N N . MET A 1 168 ? -14.781 -3.287 -24.062 1 60.72 168 MET A N 1
ATOM 1232 C CA . MET A 1 168 ? -15.125 -4.449 -24.891 1 60.72 168 MET A CA 1
ATOM 1233 C C . MET A 1 168 ? -15.906 -5.477 -24.062 1 60.72 168 MET A C 1
ATOM 1235 O O . MET A 1 168 ? -16.578 -6.34 -24.625 1 60.72 168 MET A O 1
ATOM 1239 N N . THR A 1 169 ? -15.695 -5.59 -22.781 1 54.31 169 THR A N 1
ATOM 1240 C CA . THR A 1 169 ? -16.469 -6.57 -22.031 1 54.31 169 THR A CA 1
ATOM 1241 C C . THR A 1 169 ? -17.953 -6.215 -22.047 1 54.31 169 THR A C 1
ATOM 1243 O O . THR A 1 169 ? -18.328 -5.109 -21.641 1 54.31 169 THR A O 1
ATOM 1246 N N . PRO A 1 170 ? -18.75 -6.832 -22.781 1 44.91 170 PRO A N 1
ATOM 1247 C CA . PRO A 1 170 ? -20.188 -6.594 -22.922 1 44.91 170 PRO A CA 1
ATOM 1248 C C . PRO A 1 170 ? -20.875 -6.309 -21.578 1 44.91 170 PRO A C 1
ATOM 1250 O O . PRO A 1 170 ? -20.453 -6.844 -20.547 1 44.91 170 PRO A O 1
ATOM 1253 N N . TRP A 1 171 ? -21.609 -5.09 -21.422 1 39.88 171 TRP A N 1
ATOM 1254 C CA . TRP A 1 171 ? -22.703 -4.75 -20.516 1 39.88 171 TRP A CA 1
ATOM 1255 C C . TRP A 1 171 ? -23.547 -5.98 -20.203 1 39.88 171 TRP A C 1
ATOM 1257 O O . TRP A 1 171 ? -24 -6.684 -21.094 1 39.88 171 TRP A O 1
ATOM 1267 N N . ARG A 1 172 ? -23.375 -6.633 -19.172 1 37.94 172 ARG A N 1
ATOM 1268 C CA . ARG A 1 172 ? -24.406 -7.598 -18.766 1 37.94 172 ARG A CA 1
ATOM 1269 C C . ARG A 1 172 ? -25.797 -7.074 -19.078 1 37.94 172 ARG A C 1
ATOM 1271 O O . ARG A 1 172 ? -26.172 -5.984 -18.641 1 37.94 172 ARG A O 1
ATOM 1278 N N . PRO A 1 173 ? -26.609 -7.445 -20.016 1 31.25 173 PRO A N 1
ATOM 1279 C CA . PRO A 1 173 ? -28.062 -7.258 -20 1 31.25 173 PRO A CA 1
ATOM 1280 C C . PRO A 1 173 ? -28.688 -7.605 -18.656 1 31.25 173 PRO A C 1
ATOM 1282 O O . PRO A 1 173 ? -28.344 -8.625 -18.047 1 31.25 173 PRO A O 1
ATOM 1285 N N . THR A 1 174 ? -29.094 -6.715 -17.812 1 30.72 174 THR A N 1
ATOM 1286 C CA . THR A 1 174 ? -30.078 -6.906 -16.75 1 30.72 174 THR A CA 1
ATOM 1287 C C . THR A 1 174 ? -31.062 -8.016 -17.109 1 30.72 174 THR A C 1
ATOM 1289 O O . THR A 1 174 ? -32.031 -8.258 -16.391 1 30.72 174 THR A O 1
ATOM 1292 N N . SER A 1 175 ? -31.656 -8.234 -18.359 1 28.39 175 SER A N 1
ATOM 1293 C CA . SER A 1 175 ? -32.875 -9.023 -18.531 1 28.39 175 SER A CA 1
ATOM 1294 C C . SER A 1 175 ? -32.688 -10.445 -18.016 1 28.39 175 SER A C 1
ATOM 1296 O O . SER A 1 175 ? -31.578 -10.969 -18 1 28.39 175 SER A O 1
ATOM 1298 N N . GLU A 1 176 ? -33.938 -11.195 -17.531 1 29.45 176 GLU A N 1
ATOM 1299 C CA . GLU A 1 176 ? -34.531 -12.406 -17 1 29.45 176 GLU A CA 1
ATOM 1300 C C . GLU A 1 176 ? -33.938 -13.656 -17.609 1 29.45 176 GLU A C 1
ATOM 1302 O O . GLU A 1 176 ? -33.969 -14.734 -17 1 29.45 176 GLU A O 1
ATOM 1307 N N . VAL A 1 177 ? -34.375 -14.055 -19.016 1 27.2 177 VAL A N 1
ATOM 1308 C CA . VAL A 1 177 ? -34.812 -15.312 -19.609 1 27.2 177 VAL A CA 1
ATOM 1309 C C . VAL A 1 177 ? -33.688 -16.328 -19.609 1 27.2 177 VAL A C 1
ATOM 1311 O O . VAL A 1 177 ? -32.5 -15.938 -19.562 1 27.2 177 VAL A O 1
ATOM 1314 N N . VAL A 1 178 ? -34.031 -17.719 -20.141 1 27.72 178 VAL A N 1
ATOM 1315 C CA . VAL A 1 178 ? -33.969 -19.172 -20.266 1 27.72 178 VAL A CA 1
ATOM 1316 C C . VAL A 1 178 ? -32.594 -19.578 -20.844 1 27.72 178 VAL A C 1
ATOM 1318 O O . VAL A 1 178 ? -31.938 -20.469 -20.312 1 27.72 178 VAL A O 1
ATOM 1321 N N . ALA A 1 179 ? -32.531 -19.656 -22.312 1 27.78 179 ALA A N 1
ATOM 1322 C CA . ALA A 1 179 ? -32.031 -20.625 -23.297 1 27.78 179 ALA A CA 1
ATOM 1323 C C . ALA A 1 179 ? -30.531 -20.484 -23.469 1 27.78 179 ALA A C 1
ATOM 1325 O O . ALA A 1 179 ? -29.875 -21.438 -23.906 1 27.78 179 ALA A O 1
ATOM 1326 N N . VAL A 1 180 ? -29.953 -19.359 -24.094 1 29.41 180 VAL A N 1
ATOM 1327 C CA . VAL A 1 180 ? -28.781 -19.531 -24.953 1 29.41 180 VAL A CA 1
ATOM 1328 C C . VAL A 1 180 ? -27.547 -19.75 -24.109 1 29.41 180 VAL A C 1
ATOM 1330 O O . VAL A 1 180 ? -27.062 -18.812 -23.453 1 29.41 180 VAL A O 1
ATOM 1333 N N . LYS A 1 181 ? -27.281 -20.766 -23.391 1 35.22 181 LYS A N 1
ATOM 1334 C CA . LYS A 1 181 ? -26.312 -21.672 -22.781 1 35.22 181 LYS A CA 1
ATOM 1335 C C . LYS A 1 181 ? -24.938 -21.516 -23.438 1 35.22 181 LYS A C 1
ATOM 1337 O O . LYS A 1 181 ? -23.906 -21.531 -22.766 1 35.22 181 LYS A O 1
ATOM 1342 N N . LYS A 1 182 ? -24.906 -21.594 -24.797 1 35.47 182 LYS A N 1
ATOM 1343 C CA . LYS A 1 182 ? -23.797 -21.656 -25.719 1 35.47 182 LYS A CA 1
ATOM 1344 C C . LYS A 1 182 ? -23.047 -20.328 -25.766 1 35.47 182 LYS A C 1
ATOM 1346 O O . LYS A 1 182 ? -21.828 -20.297 -25.984 1 35.47 182 LYS A O 1
ATOM 1351 N N . LEU A 1 183 ? -23.734 -19.156 -25.906 1 34.09 183 LEU A N 1
ATOM 1352 C CA . LEU A 1 183 ? -23.266 -17.781 -26.109 1 34.09 183 LEU A CA 1
ATOM 1353 C C . LEU A 1 183 ? -22.547 -17.266 -24.875 1 34.09 183 LEU A C 1
ATOM 1355 O O . LEU A 1 183 ? -21.797 -16.297 -24.953 1 34.09 183 LEU A O 1
ATOM 1359 N N . ASN A 1 184 ? -22.781 -17.641 -23.75 1 39.69 184 ASN A N 1
ATOM 1360 C CA . ASN A 1 184 ? -22.125 -17.328 -22.484 1 39.69 184 ASN A CA 1
ATOM 1361 C C . ASN A 1 184 ? -20.641 -17.703 -22.5 1 39.69 184 ASN A C 1
ATOM 1363 O O . ASN A 1 184 ? -19.844 -17.094 -21.797 1 39.69 184 ASN A O 1
ATOM 1367 N N . ASP A 1 185 ? -20.438 -18.812 -23.203 1 43 185 ASP A N 1
ATOM 1368 C CA . ASP A 1 185 ? -19.094 -19.375 -23.391 1 43 185 ASP A CA 1
ATOM 1369 C C . ASP A 1 185 ? -18.219 -18.422 -24.203 1 43 185 ASP A C 1
ATOM 1371 O O . ASP A 1 185 ? -17.031 -18.281 -23.938 1 43 185 ASP A O 1
ATOM 1375 N N . CYS A 1 186 ? -18.75 -18.016 -25.406 1 41.91 186 CYS A N 1
ATOM 1376 C CA . CYS A 1 186 ? -18.062 -17.156 -26.375 1 41.91 186 CYS A CA 1
ATOM 1377 C C . CYS A 1 186 ? -17.766 -15.789 -25.766 1 41.91 186 CYS A C 1
ATOM 1379 O O . CYS A 1 186 ? -16.75 -15.18 -26.078 1 41.91 186 CYS A O 1
ATOM 1381 N N . ILE A 1 187 ? -18.719 -15.234 -25.094 1 47.47 187 ILE A N 1
ATOM 1382 C CA . ILE A 1 187 ? -18.672 -13.914 -24.469 1 47.47 187 ILE A CA 1
ATOM 1383 C C . ILE A 1 187 ? -17.5 -13.859 -23.484 1 47.47 187 ILE A C 1
ATOM 1385 O O . ILE A 1 187 ? -16.844 -12.828 -23.359 1 47.47 187 ILE A O 1
ATOM 1389 N N . THR A 1 188 ? -17.172 -15.094 -23 1 51.88 188 THR A N 1
ATOM 1390 C CA . THR A 1 188 ? -16.109 -15.273 -22.031 1 51.88 188 THR A CA 1
ATOM 1391 C C . THR A 1 188 ? -14.742 -15.156 -22.719 1 51.88 188 THR A C 1
ATOM 1393 O O . THR A 1 188 ? -13.812 -14.57 -22.156 1 51.88 188 THR A O 1
ATOM 1396 N N . PHE A 1 189 ? -14.828 -15.742 -24.094 1 54.44 189 PHE A N 1
ATOM 1397 C CA . PHE A 1 189 ? -13.562 -15.672 -24.812 1 54.44 189 PHE A CA 1
ATOM 1398 C C . PHE A 1 189 ? -13.227 -14.234 -25.188 1 54.44 189 PHE A C 1
ATOM 1400 O O . PHE A 1 189 ? -12.055 -13.844 -25.172 1 54.44 189 PHE A O 1
ATOM 1407 N N . LEU A 1 190 ? -14.227 -13.461 -25.406 1 57.5 190 LEU A N 1
ATOM 1408 C CA . LEU A 1 190 ? -14.023 -12.078 -25.812 1 57.5 190 LEU A CA 1
ATOM 1409 C C . LEU A 1 190 ? -13.453 -11.25 -24.656 1 57.5 190 LEU A C 1
ATOM 1411 O O . LEU A 1 190 ? -12.797 -10.234 -24.891 1 57.5 190 LEU A O 1
ATOM 1415 N N . SER A 1 191 ? -13.617 -11.844 -23.547 1 60.78 191 SER A N 1
ATOM 1416 C CA . SER A 1 191 ? -13.172 -11.078 -22.391 1 60.78 191 SER A CA 1
ATOM 1417 C C . SER A 1 191 ? -11.656 -11.164 -22.219 1 60.78 191 SER A C 1
ATOM 1419 O O . SER A 1 191 ? -11.047 -10.289 -21.594 1 60.78 191 SER A O 1
ATOM 1421 N N . ILE A 1 192 ? -11.094 -12.242 -22.844 1 61.28 192 ILE A N 1
ATOM 1422 C CA . ILE A 1 192 ? -9.648 -12.398 -22.734 1 61.28 192 ILE A CA 1
ATOM 1423 C C . ILE A 1 192 ? -8.969 -11.672 -23.891 1 61.28 192 ILE A C 1
ATOM 1425 O O . ILE A 1 192 ? -7.781 -11.336 -23.797 1 61.28 192 ILE A O 1
ATOM 1429 N N . VAL A 1 193 ? -9.703 -11.203 -24.75 1 68.12 193 VAL A N 1
ATOM 1430 C CA . VAL A 1 193 ? -9.25 -10.664 -26.016 1 68.12 193 VAL A CA 1
ATOM 1431 C C . VAL A 1 193 ? -8.578 -9.312 -25.797 1 68.12 193 VAL A C 1
ATOM 1433 O O . VAL A 1 193 ? -7.555 -9.008 -26.422 1 68.12 193 VAL A O 1
ATOM 1436 N N . PRO A 1 194 ? -8.969 -8.633 -24.828 1 76.19 194 PRO A N 1
ATOM 1437 C CA . PRO A 1 194 ? -8.383 -7.297 -24.703 1 76.19 194 PRO A CA 1
ATOM 1438 C C . PRO A 1 194 ? -6.887 -7.332 -24.391 1 76.19 194 PRO A C 1
ATOM 1440 O O . PRO A 1 194 ? -6.125 -6.527 -24.938 1 76.19 194 PRO A O 1
ATOM 1443 N N . ILE A 1 195 ? -6.465 -8.211 -23.594 1 77.94 195 ILE A N 1
ATOM 1444 C CA . ILE A 1 195 ? -5.055 -8.273 -23.234 1 77.94 195 ILE A CA 1
ATOM 1445 C C . ILE A 1 195 ? -4.234 -8.734 -24.438 1 77.94 195 ILE A C 1
ATOM 1447 O O . ILE A 1 195 ? -3.195 -8.156 -24.75 1 77.94 195 ILE A O 1
ATOM 1451 N N . PHE A 1 196 ? -4.758 -9.703 -25.125 1 76.75 196 PHE A N 1
ATOM 1452 C CA . PHE A 1 196 ? -4.062 -10.242 -26.281 1 76.75 196 PHE A CA 1
ATOM 1453 C C . PHE A 1 196 ? -3.959 -9.195 -27.391 1 76.75 196 PHE A C 1
ATOM 1455 O O . PHE A 1 196 ? -2.895 -9.016 -27.969 1 76.75 196 PHE A O 1
ATOM 1462 N N . VAL A 1 197 ? -5.008 -8.57 -27.625 1 81.31 197 VAL A N 1
ATOM 1463 C CA . VAL A 1 197 ? -5.047 -7.555 -28.656 1 81.31 197 VAL A CA 1
ATOM 1464 C C . VAL A 1 197 ? -4.105 -6.406 -28.297 1 81.31 197 VAL A C 1
ATOM 1466 O O . VAL A 1 197 ? -3.393 -5.887 -29.172 1 81.31 197 VAL A O 1
ATOM 1469 N N . THR A 1 198 ? -4.102 -6.043 -27.062 1 85.94 198 THR A N 1
ATOM 1470 C CA . THR A 1 198 ? -3.248 -4.938 -26.641 1 85.94 198 THR A CA 1
ATOM 1471 C C . THR A 1 198 ? -1.775 -5.297 -26.812 1 85.94 198 THR A C 1
ATOM 1473 O O . THR A 1 198 ? -0.997 -4.5 -27.344 1 85.94 198 THR A O 1
ATOM 1476 N N . VAL A 1 199 ? -1.408 -6.484 -26.375 1 82.44 199 VAL A N 1
ATOM 1477 C CA . VAL A 1 199 ? -0.012 -6.898 -26.469 1 82.44 199 VAL A CA 1
ATOM 1478 C C . VAL A 1 199 ? 0.407 -6.945 -27.938 1 82.44 199 VAL A C 1
ATOM 1480 O O . VAL A 1 199 ? 1.501 -6.496 -28.297 1 82.44 199 VAL A O 1
ATOM 1483 N N . LEU A 1 200 ? -0.459 -7.406 -28.766 1 82.56 200 LEU A N 1
ATOM 1484 C CA . LEU A 1 200 ? -0.162 -7.504 -30.188 1 82.56 200 LEU A CA 1
ATOM 1485 C C . LEU A 1 200 ? -0.016 -6.117 -30.812 1 82.56 200 LEU A C 1
ATOM 1487 O O . LEU A 1 200 ? 0.916 -5.875 -31.578 1 82.56 200 LEU A O 1
ATOM 1491 N N . VAL A 1 201 ? -0.949 -5.262 -30.484 1 86.56 201 VAL A N 1
ATOM 1492 C CA . VAL A 1 201 ? -0.961 -3.92 -31.062 1 86.56 201 VAL A CA 1
ATOM 1493 C C . VAL A 1 201 ? 0.289 -3.16 -30.625 1 86.56 201 VAL A C 1
ATOM 1495 O O . VAL A 1 201 ? 0.96 -2.529 -31.438 1 86.56 201 VAL A O 1
ATOM 1498 N N . VAL A 1 202 ? 0.568 -3.203 -29.328 1 87.62 202 VAL A N 1
ATOM 1499 C CA . VAL A 1 202 ? 1.71 -2.449 -28.828 1 87.62 202 VAL A CA 1
ATOM 1500 C C . VAL A 1 202 ? 3.008 -3.082 -29.312 1 87.62 202 VAL A C 1
ATOM 1502 O O . VAL A 1 202 ? 3.986 -2.381 -29.578 1 87.62 202 VAL A O 1
ATOM 1505 N N . TRP A 1 203 ? 3.068 -4.434 -29.438 1 83.69 203 TRP A N 1
ATOM 1506 C CA . TRP A 1 203 ? 4.223 -5.121 -30 1 83.69 203 TRP A CA 1
ATOM 1507 C C . TRP A 1 203 ? 4.469 -4.668 -31.438 1 83.69 203 TRP A C 1
ATOM 1509 O O . TRP A 1 203 ? 5.613 -4.445 -31.844 1 83.69 203 TRP A O 1
ATOM 1519 N N . LEU A 1 204 ? 3.404 -4.547 -32.156 1 83.31 204 LEU A N 1
ATOM 1520 C CA . LEU A 1 204 ? 3.51 -4.09 -33.562 1 83.31 204 LEU A CA 1
ATOM 1521 C C . LEU A 1 204 ? 4.047 -2.664 -33.625 1 83.31 204 LEU A C 1
ATOM 1523 O O . LEU A 1 204 ? 4.852 -2.336 -34.5 1 83.31 204 LEU A O 1
ATOM 1527 N N . ILE A 1 205 ? 3.549 -1.899 -32.75 1 83.62 205 ILE A N 1
ATOM 1528 C CA . ILE A 1 205 ? 4.02 -0.521 -32.688 1 83.62 205 ILE A CA 1
ATOM 1529 C C . ILE A 1 205 ? 5.516 -0.5 -32.375 1 83.62 205 ILE A C 1
ATOM 1531 O O . ILE A 1 205 ? 6.277 0.244 -33 1 83.62 205 ILE A O 1
ATOM 1535 N N . CYS A 1 206 ? 5.922 -1.275 -31.391 1 81.75 206 CYS A N 1
ATOM 1536 C CA . CYS A 1 206 ? 7.332 -1.343 -31.031 1 81.75 206 CYS A CA 1
ATOM 1537 C C . CYS A 1 206 ? 8.164 -1.886 -32.188 1 81.75 206 CYS A C 1
ATOM 1539 O O . CYS A 1 206 ? 9.289 -1.435 -32.406 1 81.75 206 CYS A O 1
ATOM 1541 N N . HIS A 1 207 ? 7.637 -2.811 -32.906 1 77.88 207 HIS A N 1
ATOM 1542 C CA . HIS A 1 207 ? 8.328 -3.387 -34.062 1 77.88 207 HIS A CA 1
ATOM 1543 C C . HIS A 1 207 ? 8.516 -2.354 -35.156 1 77.88 207 HIS A C 1
ATOM 1545 O O . HIS A 1 207 ? 9.586 -2.27 -35.781 1 77.88 207 HIS A O 1
ATOM 1551 N N . ILE A 1 208 ? 7.512 -1.604 -35.438 1 78.5 208 ILE A N 1
ATOM 1552 C CA . ILE A 1 208 ? 7.562 -0.572 -36.469 1 78.5 208 ILE A CA 1
ATOM 1553 C C . ILE A 1 208 ? 8.57 0.505 -36.062 1 78.5 208 ILE A C 1
ATOM 1555 O O . ILE A 1 208 ? 9.336 0.989 -36.906 1 78.5 208 ILE A O 1
ATOM 1559 N N . LEU A 1 209 ? 8.531 0.825 -34.812 1 75.31 209 LEU A N 1
ATOM 1560 C CA . LEU A 1 209 ? 9.477 1.828 -34.312 1 75.31 209 LEU A CA 1
ATOM 1561 C C . LEU A 1 209 ? 10.906 1.308 -34.406 1 75.31 209 LEU A C 1
ATOM 1563 O O . LEU A 1 209 ? 11.836 2.074 -34.656 1 75.31 209 LEU A O 1
ATOM 1567 N N . THR A 1 210 ? 11.039 0.071 -34.125 1 72 210 THR A N 1
ATOM 1568 C CA . THR A 1 210 ? 12.367 -0.537 -34.188 1 72 210 THR A CA 1
ATOM 1569 C C . THR A 1 210 ? 12.859 -0.584 -35.625 1 72 210 THR A C 1
ATOM 1571 O O . THR A 1 210 ? 14.039 -0.338 -35.906 1 72 210 THR A O 1
ATOM 1574 N N . VAL A 1 211 ? 12.031 -0.976 -36.531 1 65.25 211 VAL A N 1
ATOM 1575 C CA . VAL A 1 211 ? 12.422 -1.075 -37.938 1 65.25 211 VAL A CA 1
ATOM 1576 C C . VAL A 1 211 ? 12.703 0.318 -38.5 1 65.25 211 VAL A C 1
ATOM 1578 O O . VAL A 1 211 ? 13.633 0.501 -39.281 1 65.25 211 VAL A O 1
ATOM 1581 N N . HIS A 1 212 ? 11.844 1.061 -38.188 1 60.66 212 HIS A N 1
ATOM 1582 C CA . HIS A 1 212 ? 12.047 2.398 -38.75 1 60.66 212 HIS A CA 1
ATOM 1583 C C . HIS A 1 212 ? 13.148 3.141 -37.969 1 60.66 212 HIS A C 1
ATOM 1585 O O . HIS A 1 212 ? 13.719 4.102 -38.5 1 60.66 212 HIS A O 1
ATOM 1591 N N . ASP A 1 213 ? 13.133 3.078 -36.781 1 53.84 213 ASP A N 1
ATOM 1592 C CA . ASP A 1 213 ? 14.156 3.812 -36.031 1 53.84 213 ASP A CA 1
ATOM 1593 C C . ASP A 1 213 ? 15.492 3.08 -36.062 1 53.84 213 ASP A C 1
ATOM 1595 O O . ASP A 1 213 ? 15.734 2.164 -35.281 1 53.84 213 ASP A O 1
ATOM 1599 N N . SER A 1 214 ? 16.094 2.807 -37.219 1 44.94 214 SER A N 1
ATOM 1600 C CA . SER A 1 214 ? 17.531 2.576 -37.312 1 44.94 214 SER A CA 1
ATOM 1601 C C . SER A 1 214 ? 18.281 3.184 -36.125 1 44.94 214 SER A C 1
ATOM 1603 O O . SER A 1 214 ? 19.438 2.865 -35.906 1 44.94 214 SER A O 1
ATOM 1605 N N . SER A 1 215 ? 18.266 4.488 -35.812 1 37.47 215 SER A N 1
ATOM 1606 C CA . SER A 1 215 ? 19.078 5.32 -34.969 1 37.47 215 SER A CA 1
ATOM 1607 C C . SER A 1 215 ? 18.891 4.957 -33.5 1 37.47 215 SER A C 1
ATOM 1609 O O . SER A 1 215 ? 17.891 4.316 -33.125 1 37.47 215 SER A O 1
ATOM 1611 N N . ARG A 1 216 ? 19.75 5.91 -32.469 1 39.69 216 ARG A N 1
ATOM 1612 C CA . ARG A 1 216 ? 20.344 5.996 -31.141 1 39.69 216 ARG A CA 1
ATOM 1613 C C . ARG A 1 216 ? 19.266 6 -30.062 1 39.69 216 ARG A C 1
ATOM 1615 O O . ARG A 1 216 ? 19.547 5.801 -28.891 1 39.69 216 ARG A O 1
ATOM 1622 N N . LYS A 1 217 ? 18.094 6.602 -30.266 1 41.34 217 LYS A N 1
ATOM 1623 C CA . LYS A 1 217 ? 17.438 7.152 -29.078 1 41.34 217 LYS A CA 1
ATOM 1624 C C . LYS A 1 217 ? 16.469 6.141 -28.484 1 41.34 217 LYS A C 1
ATOM 1626 O O . LYS A 1 217 ? 15.781 6.438 -27.5 1 41.34 217 LYS A O 1
ATOM 1631 N N . THR A 1 218 ? 15.906 5 -29.219 1 46.56 218 THR A N 1
ATOM 1632 C CA . THR A 1 218 ? 14.922 4.148 -28.562 1 46.56 218 THR A CA 1
ATOM 1633 C C . THR A 1 218 ? 15.586 3.246 -27.531 1 46.56 218 THR A C 1
ATOM 1635 O O . THR A 1 218 ? 16.625 2.648 -27.797 1 46.56 218 THR A O 1
ATOM 1638 N N . THR A 1 219 ? 15.195 3.244 -26.344 1 52.72 219 THR A N 1
ATOM 1639 C CA . THR A 1 219 ? 15.789 2.512 -25.219 1 52.72 219 THR A CA 1
ATOM 1640 C C . THR A 1 219 ? 15.828 1.015 -25.516 1 52.72 219 THR A C 1
ATOM 1642 O O . THR A 1 219 ? 14.852 0.451 -26.016 1 52.72 219 THR A O 1
ATOM 1645 N N . PRO A 1 220 ? 16.984 0.403 -25.656 1 53.19 220 PRO A N 1
ATOM 1646 C CA . PRO A 1 220 ? 17.219 -1.022 -25.906 1 53.19 220 PRO A CA 1
ATOM 1647 C C . PRO A 1 220 ? 16.125 -1.909 -25.297 1 53.19 220 PRO A C 1
ATOM 1649 O O . PRO A 1 220 ? 15.836 -2.982 -25.844 1 53.19 220 PRO A O 1
ATOM 1652 N N . ALA A 1 221 ? 15.43 -1.377 -24.422 1 56.72 221 ALA A N 1
ATOM 1653 C CA . ALA A 1 221 ? 14.453 -2.189 -23.703 1 56.72 221 ALA A CA 1
ATOM 1654 C C . ALA A 1 221 ? 13.148 -2.295 -24.484 1 56.72 221 ALA A C 1
ATOM 1656 O O . ALA A 1 221 ? 12.352 -3.207 -24.266 1 56.72 221 ALA A O 1
ATOM 1657 N N . ALA A 1 222 ? 13.023 -1.484 -25.547 1 54.12 222 ALA A N 1
ATOM 1658 C CA . ALA A 1 222 ? 11.805 -1.499 -26.359 1 54.12 222 ALA A CA 1
ATOM 1659 C C . ALA A 1 222 ? 12.023 -2.283 -27.641 1 54.12 222 ALA A C 1
ATOM 1661 O O . ALA A 1 222 ? 11.102 -2.43 -28.453 1 54.12 222 ALA A O 1
ATOM 1662 N N . ARG A 1 223 ? 13.242 -2.807 -27.812 1 53.25 223 ARG A N 1
ATOM 1663 C CA . ARG A 1 223 ? 13.586 -3.443 -29.078 1 53.25 223 ARG A CA 1
ATOM 1664 C C . ARG A 1 223 ? 13.141 -4.902 -29.094 1 53.25 223 ARG A C 1
ATOM 1666 O O . ARG A 1 223 ? 13.211 -5.594 -28.078 1 53.25 223 ARG A O 1
ATOM 1673 N N . THR A 1 224 ? 12.477 -5.324 -30.156 1 55.06 224 THR A N 1
ATOM 1674 C CA . THR A 1 224 ? 12.078 -6.711 -30.391 1 55.06 224 THR A CA 1
ATOM 1675 C C . THR A 1 224 ? 13.242 -7.52 -30.953 1 55.06 224 THR A C 1
ATOM 1677 O O . THR A 1 224 ? 13.664 -7.297 -32.094 1 55.06 224 THR A O 1
ATOM 1680 N N . THR A 1 225 ? 14.312 -7.91 -30.047 1 53.47 225 THR A N 1
ATOM 1681 C CA . THR A 1 225 ? 15.43 -8.672 -30.578 1 53.47 225 THR A CA 1
ATOM 1682 C C . THR A 1 225 ? 15.055 -10.141 -30.766 1 53.47 225 THR A C 1
ATOM 1684 O O . THR A 1 225 ? 15.82 -11.039 -30.422 1 53.47 225 THR A O 1
ATOM 1687 N N . TRP A 1 226 ? 13.93 -10.484 -31.172 1 52.19 226 TRP A N 1
ATOM 1688 C CA . TRP A 1 226 ? 13.422 -11.852 -31.281 1 52.19 226 TRP A CA 1
ATOM 1689 C C . TRP A 1 226 ? 14.242 -12.664 -32.281 1 52.19 226 TRP A C 1
ATOM 1691 O O . TRP A 1 226 ? 14.398 -13.875 -32.125 1 52.19 226 TRP A O 1
ATOM 1701 N N . ARG A 1 227 ? 14.883 -12.117 -33.312 1 54.94 227 ARG A N 1
ATOM 1702 C CA . ARG A 1 227 ? 15.477 -12.875 -34.406 1 54.94 227 ARG A CA 1
ATOM 1703 C C . ARG A 1 227 ? 16.719 -13.617 -33.938 1 54.94 227 ARG A C 1
ATOM 1705 O O . ARG A 1 227 ? 16.953 -14.766 -34.312 1 54.94 227 ARG A O 1
ATOM 1712 N N . SER A 1 228 ? 17.5 -12.977 -33.094 1 51.84 228 SER A N 1
ATOM 1713 C CA . SER A 1 228 ? 18.734 -13.648 -32.719 1 51.84 228 SER A CA 1
ATOM 1714 C C . SER A 1 228 ? 18.469 -14.766 -31.703 1 51.84 228 SER A C 1
ATOM 1716 O O . SER A 1 228 ? 19.109 -15.812 -31.75 1 51.84 228 SER A O 1
ATOM 1718 N N . ALA A 1 229 ? 17.516 -14.594 -30.906 1 54.56 229 ALA A N 1
ATOM 1719 C CA . ALA A 1 229 ? 17.281 -15.57 -29.844 1 54.56 229 ALA A CA 1
ATOM 1720 C C . ALA A 1 229 ? 16.594 -16.812 -30.391 1 54.56 229 ALA A C 1
ATOM 1722 O O . ALA A 1 229 ? 16.828 -17.922 -29.922 1 54.56 229 ALA A O 1
ATOM 1723 N N . ILE A 1 230 ? 15.797 -16.703 -31.453 1 56.44 230 ILE A N 1
ATOM 1724 C CA . ILE A 1 230 ? 15.023 -17.812 -32.031 1 56.44 230 ILE A CA 1
ATOM 1725 C C . ILE A 1 230 ? 15.945 -18.734 -32.812 1 56.44 230 ILE A C 1
ATOM 1727 O O . ILE A 1 230 ? 15.719 -19.938 -32.875 1 56.44 230 ILE A O 1
ATOM 1731 N N . GLY A 1 231 ? 16.953 -18.172 -33.438 1 56.12 231 GLY A N 1
ATOM 1732 C CA . GLY A 1 231 ? 17.781 -18.984 -34.344 1 56.12 231 GLY A CA 1
ATOM 1733 C C . GLY A 1 231 ? 18.516 -20.094 -33.625 1 56.12 231 GLY A C 1
ATOM 1734 O O . GLY A 1 231 ? 18.656 -21.203 -34.156 1 56.12 231 GLY A O 1
ATOM 1735 N N . ASN A 1 232 ? 19.062 -19.984 -32.406 1 56.94 232 ASN A N 1
ATOM 1736 C CA . ASN A 1 232 ? 19.953 -20.969 -31.812 1 56.94 232 ASN A CA 1
ATOM 1737 C C . ASN A 1 232 ? 19.172 -21.938 -30.922 1 56.94 232 ASN A C 1
ATOM 1739 O O . ASN A 1 232 ? 19.75 -22.891 -30.391 1 56.94 232 ASN A O 1
ATOM 1743 N N . ALA A 1 233 ? 17.922 -21.797 -30.812 1 57.91 233 ALA A N 1
ATOM 1744 C CA . ALA A 1 233 ? 17.219 -22.625 -29.828 1 57.91 233 ALA A CA 1
ATOM 1745 C C . ALA A 1 233 ? 16.672 -23.891 -30.469 1 57.91 233 ALA A C 1
ATOM 1747 O O . ALA A 1 233 ? 16.297 -23.891 -31.641 1 57.91 233 ALA A O 1
ATOM 1748 N N . THR A 1 234 ? 17.016 -25.125 -29.922 1 63.72 234 THR A N 1
ATOM 1749 C CA . THR A 1 234 ? 16.484 -26.391 -30.375 1 63.72 234 THR A CA 1
ATOM 1750 C C . THR A 1 234 ? 14.961 -26.359 -30.391 1 63.72 234 THR A C 1
ATOM 1752 O O . THR A 1 234 ? 14.336 -25.656 -29.594 1 63.72 234 THR A O 1
ATOM 1755 N N . TRP A 1 235 ? 14.258 -26.938 -31.422 1 69.69 235 TRP A N 1
ATOM 1756 C CA . TRP A 1 235 ? 12.828 -26.875 -31.719 1 69.69 235 TRP A CA 1
ATOM 1757 C C . TRP A 1 235 ? 12.016 -27.562 -30.641 1 69.69 235 TRP A C 1
ATOM 1759 O O . TRP A 1 235 ? 11.078 -26.969 -30.078 1 69.69 235 TRP A O 1
ATOM 1769 N N . PHE A 1 236 ? 12.227 -28.906 -30.375 1 78.19 236 PHE A N 1
ATOM 1770 C CA . PHE A 1 236 ? 11.359 -29.656 -29.469 1 78.19 236 PHE A CA 1
ATOM 1771 C C . PHE A 1 236 ? 12.172 -30.297 -28.344 1 78.19 236 PHE A C 1
ATOM 1773 O O . PHE A 1 236 ? 13.242 -30.875 -28.594 1 78.19 236 PHE A O 1
ATOM 1780 N N . ARG A 1 237 ? 11.906 -29.922 -27.156 1 78.06 237 ARG A N 1
ATOM 1781 C CA . ARG A 1 237 ? 12.523 -30.562 -26 1 78.06 237 ARG A CA 1
ATOM 1782 C C . ARG A 1 237 ? 11.477 -30.969 -24.969 1 78.06 237 ARG A C 1
ATOM 1784 O O . ARG A 1 237 ? 10.656 -30.141 -24.562 1 78.06 237 ARG A O 1
ATOM 1791 N N . LEU A 1 238 ? 11.438 -32.25 -24.672 1 82.06 238 LEU A N 1
ATOM 1792 C CA . LEU A 1 238 ? 10.555 -32.75 -23.625 1 82.06 238 LEU A CA 1
ATOM 1793 C C . LEU A 1 238 ? 11.258 -32.719 -22.266 1 82.06 238 LEU A C 1
ATOM 1795 O O . LEU A 1 238 ? 12.297 -33.375 -22.094 1 82.06 238 LEU A O 1
ATOM 1799 N N . PRO A 1 239 ? 10.703 -31.891 -21.406 1 85.94 239 PRO A N 1
ATOM 1800 C CA . PRO A 1 239 ? 11.297 -31.922 -20.078 1 85.94 239 PRO A CA 1
ATOM 1801 C C . PRO A 1 239 ? 11.086 -33.25 -19.359 1 85.94 239 PRO A C 1
ATOM 1803 O O . PRO A 1 239 ? 9.961 -33.75 -19.312 1 85.94 239 PRO A O 1
ATOM 1806 N N . TYR A 1 240 ? 12.102 -33.938 -18.969 1 85.88 240 TYR A N 1
ATOM 1807 C CA . TYR A 1 240 ? 12.023 -35.219 -18.281 1 85.88 240 TYR A CA 1
ATOM 1808 C C . TYR A 1 240 ? 12.43 -35.062 -16.812 1 85.88 240 TYR A C 1
ATOM 1810 O O . TYR A 1 240 ? 13.133 -34.125 -16.453 1 85.88 240 TYR A O 1
ATOM 1818 N N . PRO A 1 241 ? 11.867 -35.938 -16.016 1 89.12 241 PRO A N 1
ATOM 1819 C CA . PRO A 1 241 ? 12.203 -35.875 -14.586 1 89.12 241 PRO A CA 1
ATOM 1820 C C . PRO A 1 241 ? 13.688 -36.094 -14.32 1 89.12 241 PRO A C 1
ATOM 1822 O O . PRO A 1 241 ? 14.336 -36.875 -15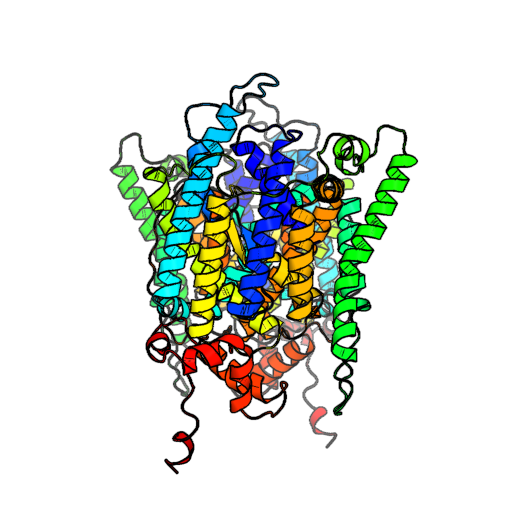 1 89.12 241 PRO A O 1
ATOM 1825 N N . PHE A 1 242 ? 14.305 -35.344 -13.477 1 88.69 242 PHE A N 1
ATOM 1826 C CA . PHE A 1 242 ? 15.695 -35.438 -13.039 1 88.69 242 PHE A CA 1
ATOM 1827 C C . PHE A 1 242 ? 16.641 -35.094 -14.18 1 88.69 242 PHE A C 1
ATOM 1829 O O . PHE A 1 242 ? 17.719 -35.719 -14.297 1 88.69 242 PHE A O 1
ATOM 1836 N N . GLN A 1 243 ? 16.234 -34.219 -14.984 1 85.06 243 GLN A N 1
ATOM 1837 C CA . GLN A 1 243 ? 17.047 -33.844 -16.141 1 85.06 243 GLN A CA 1
ATOM 1838 C C . GLN A 1 243 ? 18.391 -33.281 -15.711 1 85.06 243 GLN A C 1
ATOM 1840 O O . GLN A 1 243 ? 19.391 -33.406 -16.438 1 85.06 243 GLN A O 1
ATOM 1845 N N . TRP A 1 244 ? 18.438 -32.688 -14.547 1 86.06 244 TRP A N 1
ATOM 1846 C CA . TRP A 1 244 ? 19.688 -32.094 -14.086 1 86.06 244 TRP A CA 1
ATOM 1847 C C . TRP A 1 244 ? 20.375 -33 -13.055 1 86.06 244 TRP A C 1
ATOM 1849 O O . TRP A 1 244 ? 21.5 -32.719 -12.633 1 86.06 244 TRP A O 1
ATOM 1859 N N . GLY A 1 245 ? 19.719 -33.969 -12.586 1 84.88 245 GLY A N 1
ATOM 1860 C CA . GLY A 1 245 ? 20.219 -34.812 -11.523 1 84.88 245 GLY A CA 1
ATOM 1861 C C . GLY A 1 245 ? 19.234 -35 -10.383 1 84.88 245 GLY A C 1
ATOM 1862 O O . GLY A 1 245 ? 18.141 -34.406 -10.406 1 84.88 245 GLY A O 1
ATOM 1863 N N . ALA A 1 246 ? 19.641 -35.719 -9.438 1 86.81 246 ALA A N 1
ATOM 1864 C CA . ALA A 1 246 ? 18.781 -35.969 -8.273 1 86.81 246 ALA A CA 1
ATOM 1865 C C . ALA A 1 246 ? 18.812 -34.781 -7.312 1 86.81 246 ALA A C 1
ATOM 1867 O O . ALA A 1 246 ? 19.875 -34.219 -7.051 1 86.81 246 ALA A O 1
ATOM 1868 N N . PRO A 1 247 ? 17.625 -34.375 -6.895 1 88.25 247 PRO A N 1
ATOM 1869 C CA . PRO A 1 247 ? 17.562 -33.281 -5.953 1 88.25 247 PRO A CA 1
ATOM 1870 C C . PRO A 1 247 ? 18.406 -33.5 -4.703 1 88.25 247 PRO A C 1
ATOM 1872 O O . PRO A 1 247 ? 18.484 -34.625 -4.191 1 88.25 247 PRO A O 1
ATOM 1875 N N . THR A 1 248 ? 19.172 -32.5 -4.258 1 84.12 248 THR A N 1
ATOM 1876 C CA . THR A 1 248 ? 20.016 -32.562 -3.062 1 84.12 248 THR A CA 1
ATOM 1877 C C . THR A 1 248 ? 19.547 -31.531 -2.035 1 84.12 248 THR A C 1
ATOM 1879 O O . THR A 1 248 ? 20 -30.391 -2.047 1 84.12 248 THR A O 1
ATOM 1882 N N . PRO A 1 249 ? 18.703 -32 -1.187 1 80.19 249 PRO A N 1
ATOM 1883 C CA . PRO A 1 249 ? 18.25 -31.062 -0.179 1 80.19 249 PRO A CA 1
ATOM 1884 C C . PRO A 1 249 ? 19.281 -30.781 0.901 1 80.19 249 PRO A C 1
ATOM 1886 O O . PRO A 1 249 ? 20.031 -31.688 1.285 1 80.19 249 PRO A O 1
ATOM 1889 N N . ARG A 1 250 ? 19.469 -29.547 1.228 1 78.94 250 ARG A N 1
ATOM 1890 C CA . ARG A 1 250 ? 20.297 -29.172 2.363 1 78.94 250 ARG A CA 1
ATOM 1891 C C . ARG A 1 250 ? 19.469 -29.016 3.629 1 78.94 250 ARG A C 1
ATOM 1893 O O . ARG A 1 250 ? 18.375 -28.453 3.59 1 78.94 250 ARG A O 1
ATOM 1900 N N . TRP A 1 251 ? 19.953 -29.453 4.723 1 75.69 251 TRP A N 1
ATOM 1901 C CA . TRP A 1 251 ? 19.219 -29.516 5.973 1 75.69 251 TRP A CA 1
ATOM 1902 C C . TRP A 1 251 ? 18.906 -28.109 6.492 1 75.69 251 TRP A C 1
ATOM 1904 O O . TRP A 1 251 ? 17.844 -27.875 7.066 1 75.69 251 TRP A O 1
ATOM 1914 N N . GLU A 1 252 ? 19.859 -27.219 6.367 1 72.81 252 GLU A N 1
ATOM 1915 C CA . GLU A 1 252 ? 19.672 -25.859 6.898 1 72.81 252 GLU A CA 1
ATOM 1916 C C . GLU A 1 252 ? 18.516 -25.156 6.223 1 72.81 252 GLU A C 1
ATOM 1918 O O . GLU A 1 252 ? 17.719 -24.484 6.887 1 72.81 252 GLU A O 1
ATOM 1923 N N . SER A 1 253 ? 18.375 -25.422 5.027 1 79.25 253 SER A N 1
ATOM 1924 C CA . SER A 1 253 ? 17.328 -24.719 4.281 1 79.25 253 SER A CA 1
ATOM 1925 C C . SER A 1 253 ? 16.016 -25.5 4.316 1 79.25 253 SER A C 1
ATOM 1927 O O . SER A 1 253 ? 14.945 -24.938 4.059 1 79.25 253 SER A O 1
ATOM 1929 N N . MET A 1 254 ? 16.094 -26.719 4.805 1 81.81 254 MET A N 1
ATOM 1930 C CA . MET A 1 254 ? 14.898 -27.562 4.805 1 81.81 254 MET A CA 1
ATOM 1931 C C . MET A 1 254 ? 13.891 -27.094 5.852 1 81.81 254 MET A C 1
ATOM 1933 O O . MET A 1 254 ? 12.688 -27.094 5.602 1 81.81 254 MET A O 1
ATOM 1937 N N . LEU A 1 255 ? 14.414 -26.656 6.918 1 81.12 255 LEU A N 1
ATOM 1938 C CA . LEU A 1 255 ? 13.516 -26.188 7.969 1 81.12 255 LEU A CA 1
ATOM 1939 C C . LEU A 1 255 ? 12.812 -24.906 7.547 1 81.12 255 LEU A C 1
ATOM 1941 O O . LEU A 1 255 ? 11.602 -24.766 7.754 1 81.12 255 LEU A O 1
ATOM 1945 N N . ALA A 1 256 ? 13.617 -24.109 6.965 1 81.94 256 ALA A N 1
ATOM 1946 C CA . ALA A 1 256 ? 13.039 -22.859 6.496 1 81.94 256 ALA A CA 1
ATOM 1947 C C . ALA A 1 256 ? 11.984 -23.094 5.422 1 81.94 256 ALA A C 1
ATOM 1949 O O . ALA A 1 256 ? 10.945 -22.438 5.395 1 81.94 256 ALA A O 1
ATOM 1950 N N . THR A 1 257 ? 12.25 -24.125 4.656 1 87.19 257 THR A N 1
ATOM 1951 C CA . THR A 1 257 ? 11.336 -24.422 3.562 1 87.19 257 THR A CA 1
ATOM 1952 C C . THR A 1 257 ? 10.023 -25 4.102 1 87.19 257 THR A C 1
ATOM 1954 O O . THR A 1 257 ? 8.953 -24.719 3.561 1 87.19 257 THR A O 1
ATOM 1957 N N . THR A 1 258 ? 10.109 -25.703 5.156 1 86.5 258 THR A N 1
ATOM 1958 C CA . THR A 1 258 ? 8.906 -26.25 5.77 1 86.5 258 THR A CA 1
ATOM 1959 C C . THR A 1 258 ? 8.016 -25.125 6.305 1 86.5 258 THR A C 1
ATOM 1961 O O . THR A 1 258 ? 6.801 -25.156 6.117 1 86.5 258 THR A O 1
ATOM 1964 N N . PHE A 1 259 ? 8.625 -24.188 6.859 1 82.19 259 PHE A N 1
ATOM 1965 C CA . PHE A 1 259 ? 7.859 -23.062 7.379 1 82.19 259 PHE A CA 1
ATOM 1966 C C . PHE A 1 259 ? 7.234 -22.266 6.246 1 82.19 259 PHE A C 1
ATOM 1968 O O . PHE A 1 259 ? 6.074 -21.859 6.332 1 82.19 259 PHE A O 1
ATOM 1975 N N . VAL A 1 260 ? 8.008 -22.047 5.234 1 84.81 260 VAL A N 1
ATOM 1976 C CA . VAL A 1 260 ? 7.523 -21.281 4.09 1 84.81 260 VAL A CA 1
ATOM 1977 C C . VAL A 1 260 ? 6.359 -22.016 3.426 1 84.81 260 VAL A C 1
ATOM 1979 O O . VAL A 1 260 ? 5.445 -21.391 2.895 1 84.81 260 VAL A O 1
ATOM 1982 N N . SER A 1 261 ? 6.418 -23.344 3.479 1 88.5 261 SER A N 1
ATOM 1983 C CA . SER A 1 261 ? 5.336 -24.125 2.898 1 88.5 261 SER A CA 1
ATOM 1984 C C . SER A 1 261 ? 4.016 -23.859 3.617 1 88.5 261 SER A C 1
ATOM 1986 O O . SER A 1 261 ? 2.953 -23.859 2.992 1 88.5 261 SER A O 1
ATOM 1988 N N . PHE A 1 262 ? 4.031 -23.578 4.898 1 83.94 262 PHE A N 1
ATOM 1989 C CA . PHE A 1 262 ? 2.826 -23.25 5.652 1 83.94 262 PHE A CA 1
ATOM 1990 C C . PHE A 1 262 ? 2.273 -21.891 5.246 1 83.94 262 PHE A C 1
ATOM 1992 O O . PHE A 1 262 ? 1.061 -21.719 5.113 1 83.94 262 PHE A O 1
ATOM 1999 N N . ILE A 1 263 ? 3.217 -21.047 5.051 1 80.5 263 ILE A N 1
ATOM 2000 C CA . ILE A 1 263 ? 2.816 -19.719 4.625 1 80.5 263 ILE A CA 1
ATOM 2001 C C . ILE A 1 263 ? 2.199 -19.781 3.229 1 80.5 263 ILE A C 1
ATOM 2003 O O . ILE A 1 263 ? 1.17 -19.156 2.967 1 80.5 263 ILE A O 1
ATOM 2007 N N . SER A 1 264 ? 2.826 -20.578 2.43 1 85.88 264 SER A N 1
ATOM 2008 C CA . SER A 1 264 ? 2.334 -20.734 1.066 1 85.88 264 SER A CA 1
ATOM 2009 C C . SER A 1 264 ? 0.941 -21.359 1.055 1 85.88 264 SER A C 1
ATOM 2011 O O . SER A 1 264 ? 0.083 -20.969 0.265 1 85.88 264 SER A O 1
ATOM 2013 N N . MET A 1 265 ? 0.685 -22.281 1.927 1 88.5 265 MET A N 1
ATOM 2014 C CA . MET A 1 265 ? -0.619 -22.938 2 1 88.5 265 MET A CA 1
ATOM 2015 C C . MET A 1 265 ? -1.693 -21.953 2.459 1 88.5 265 MET A C 1
ATOM 2017 O O . MET A 1 265 ? -2.82 -21.984 1.959 1 88.5 265 MET A O 1
ATOM 2021 N N . THR A 1 266 ? -1.309 -21.141 3.408 1 84.06 266 THR A N 1
ATOM 2022 C CA . THR A 1 266 ? -2.258 -20.141 3.881 1 84.06 266 THR A CA 1
ATOM 2023 C C . THR A 1 266 ? -2.629 -19.172 2.76 1 84.06 266 THR A C 1
ATOM 2025 O O . THR A 1 266 ? -3.799 -18.828 2.6 1 84.06 266 THR A O 1
ATOM 2028 N N . GLU A 1 267 ? -1.678 -18.812 2.049 1 84.31 267 GLU A N 1
ATOM 2029 C CA . GLU A 1 267 ? -1.913 -17.938 0.907 1 84.31 267 GLU A CA 1
ATOM 2030 C C . GLU A 1 267 ? -2.787 -18.609 -0.142 1 84.31 267 GLU A C 1
ATOM 2032 O O . GLU A 1 267 ? -3.676 -17.984 -0.721 1 84.31 267 GLU A O 1
ATOM 2037 N N . THR A 1 268 ? -2.545 -19.844 -0.362 1 89.56 268 THR A N 1
ATOM 2038 C CA . THR A 1 268 ? -3.311 -20.594 -1.354 1 89.56 268 THR A CA 1
ATOM 2039 C C . THR A 1 268 ? -4.773 -20.703 -0.937 1 89.56 268 THR A C 1
ATOM 2041 O O . THR A 1 268 ? -5.676 -20.594 -1.771 1 89.56 268 THR A O 1
ATOM 2044 N N . VAL A 1 269 ? -5 -20.953 0.285 1 87.56 269 VAL A N 1
ATOM 2045 C CA . VAL A 1 269 ? -6.371 -21.047 0.778 1 87.56 269 VAL A CA 1
ATOM 2046 C C . VAL A 1 269 ? -7.086 -19.703 0.554 1 87.56 269 VAL A C 1
ATOM 2048 O O . VAL A 1 269 ? -8.234 -19.688 0.11 1 87.56 269 VAL A O 1
ATOM 2051 N N . CYS A 1 270 ? -6.363 -18.672 0.828 1 85.38 270 CYS A N 1
ATOM 2052 C CA . CYS A 1 270 ? -6.938 -17.359 0.601 1 85.38 270 CYS A CA 1
ATOM 2053 C C . CYS A 1 270 ? -7.234 -17.141 -0.877 1 85.38 270 CYS A C 1
ATOM 2055 O O . CYS A 1 270 ? -8.25 -16.547 -1.228 1 85.38 270 CYS A O 1
ATOM 2057 N N . ASP A 1 271 ? -6.363 -17.625 -1.664 1 88.75 271 ASP A N 1
ATOM 2058 C CA . ASP A 1 271 ? -6.555 -17.484 -3.105 1 88.75 271 ASP A CA 1
ATOM 2059 C C . ASP A 1 271 ? -7.812 -18.234 -3.561 1 88.75 271 ASP A C 1
ATOM 2061 O O . ASP A 1 271 ? -8.555 -17.734 -4.406 1 88.75 271 ASP A O 1
ATOM 2065 N N . TYR A 1 272 ? -8.016 -19.406 -3.021 1 88.94 272 TYR A N 1
ATOM 2066 C CA . TYR A 1 272 ? -9.195 -20.172 -3.404 1 88.94 272 TYR A CA 1
ATOM 2067 C C . TYR A 1 272 ? -10.477 -19.406 -3.088 1 88.94 272 TYR A C 1
ATOM 2069 O O . TYR A 1 272 ? -11.398 -19.375 -3.898 1 88.94 272 TYR A O 1
ATOM 2077 N N . TYR A 1 273 ? -10.461 -18.797 -2.01 1 83.62 273 TYR A N 1
ATOM 2078 C CA . TYR A 1 273 ? -11.641 -18.016 -1.644 1 83.62 273 TYR A CA 1
ATOM 2079 C C . TYR A 1 273 ? -11.789 -16.797 -2.551 1 83.62 273 TYR A C 1
ATOM 2081 O O . TYR A 1 273 ? -12.898 -16.453 -2.963 1 83.62 273 TYR A O 1
ATOM 2089 N N . ALA A 1 274 ? -10.68 -16.219 -2.811 1 85.12 274 ALA A N 1
ATOM 2090 C CA . ALA A 1 274 ? -10.719 -15.047 -3.686 1 85.12 274 ALA A CA 1
ATOM 2091 C C . ALA A 1 274 ? -11.203 -15.422 -5.082 1 85.12 274 ALA A C 1
ATOM 2093 O O . ALA A 1 274 ? -12 -14.703 -5.688 1 85.12 274 ALA A O 1
ATOM 2094 N N . TYR A 1 275 ? -10.719 -16.547 -5.566 1 88.06 275 TYR A N 1
ATOM 2095 C CA . TYR A 1 275 ? -11.156 -17.031 -6.871 1 88.06 275 TYR A CA 1
ATOM 2096 C C . TYR A 1 275 ? -12.656 -17.312 -6.871 1 88.06 275 TYR A C 1
ATOM 2098 O O . TYR A 1 275 ? -13.352 -17 -7.84 1 88.06 275 TYR A O 1
ATOM 2106 N N . ALA A 1 276 ? -13.109 -17.906 -5.824 1 83 276 ALA A N 1
ATOM 2107 C CA . ALA A 1 276 ? -14.531 -18.219 -5.715 1 83 276 ALA A CA 1
ATOM 2108 C C . ALA A 1 276 ? -15.375 -16.953 -5.73 1 83 276 ALA A C 1
ATOM 2110 O O . ALA A 1 276 ? -16.406 -16.891 -6.414 1 83 276 ALA A O 1
ATOM 2111 N N . VAL A 1 277 ? -14.906 -15.977 -5.035 1 77.31 277 VAL A N 1
ATOM 2112 C CA . VAL A 1 277 ? -15.648 -14.727 -4.938 1 77.31 277 VAL A CA 1
ATOM 2113 C C . VAL A 1 277 ? -15.688 -14.039 -6.301 1 77.31 277 VAL A C 1
ATOM 2115 O O . VAL A 1 277 ? -16.75 -13.586 -6.746 1 77.31 277 VAL A O 1
ATOM 2118 N N . VAL A 1 278 ? -14.609 -14.008 -6.953 1 79.81 278 VAL A N 1
ATOM 2119 C CA . VAL A 1 278 ? -14.531 -13.336 -8.25 1 79.81 278 VAL A CA 1
ATOM 2120 C C . VAL A 1 278 ? -15.352 -14.109 -9.281 1 79.81 278 VAL A C 1
ATOM 2122 O O . VAL A 1 278 ? -15.977 -13.516 -10.164 1 79.81 278 VAL A O 1
ATOM 2125 N N . ALA A 1 279 ? -15.359 -15.414 -9.117 1 78.88 279 ALA A N 1
ATOM 2126 C CA . ALA A 1 279 ? -16.109 -16.266 -10.039 1 78.88 279 ALA A CA 1
ATOM 2127 C C . ALA A 1 279 ? -17.594 -16.266 -9.688 1 78.88 279 ALA A C 1
ATOM 2129 O O . ALA A 1 279 ? -18.422 -16.812 -10.43 1 78.88 279 ALA A O 1
ATOM 2130 N N . GLY A 1 280 ? -17.922 -15.695 -8.57 1 72.88 280 GLY A N 1
ATOM 2131 C CA . GLY A 1 280 ? -19.312 -15.695 -8.133 1 72.88 280 GLY A CA 1
ATOM 2132 C C . GLY A 1 280 ? -19.797 -17.062 -7.652 1 72.88 280 GLY A C 1
ATOM 2133 O O . GLY A 1 280 ? -20.953 -17.422 -7.859 1 72.88 280 GLY A O 1
ATOM 2134 N N . LEU A 1 281 ? -18.906 -17.859 -7.156 1 74.62 281 LEU A N 1
ATOM 2135 C CA . LEU A 1 281 ? -19.219 -19.203 -6.656 1 74.62 281 LEU A CA 1
ATOM 2136 C C . LEU A 1 281 ? -19.25 -19.219 -5.129 1 74.62 281 LEU A C 1
ATOM 2138 O O . LEU A 1 281 ? -18.703 -18.328 -4.484 1 74.62 281 LEU A O 1
ATOM 2142 N N . PRO A 1 282 ? -19.922 -20.125 -4.621 1 73.19 282 PRO A N 1
ATOM 2143 C CA . PRO A 1 282 ? -19.875 -20.25 -3.162 1 73.19 282 PRO A CA 1
ATOM 2144 C C . PRO A 1 282 ? -18.5 -20.641 -2.646 1 73.19 282 PRO A C 1
ATOM 2146 O O . PRO A 1 282 ? -17.688 -21.188 -3.396 1 73.19 282 PRO A O 1
ATOM 2149 N N . PRO A 1 283 ? -18.25 -20.359 -1.466 1 75.44 283 PRO A N 1
ATOM 2150 C CA . PRO A 1 283 ? -16.953 -20.719 -0.895 1 75.44 283 PRO A CA 1
ATOM 2151 C C . PRO A 1 283 ? -16.672 -22.219 -0.979 1 75.44 283 PRO A C 1
ATOM 2153 O O . PRO A 1 283 ? -17.594 -23.031 -0.812 1 75.44 283 PRO A O 1
ATOM 2156 N N . PRO A 1 284 ? -15.531 -22.516 -1.314 1 80.06 284 PRO A N 1
ATOM 2157 C CA . PRO A 1 284 ? -15.18 -23.938 -1.426 1 80.06 284 PRO A CA 1
ATOM 2158 C C . PRO A 1 284 ? -15.266 -24.672 -0.091 1 80.06 284 PRO A C 1
ATOM 2160 O O . PRO A 1 284 ? -14.867 -24.141 0.943 1 80.06 284 PRO A O 1
ATOM 2163 N N . PRO A 1 285 ? -15.812 -25.812 -0.171 1 76.5 285 PRO A N 1
ATOM 2164 C CA . PRO A 1 285 ? -15.844 -26.625 1.047 1 76.5 285 PRO A CA 1
ATOM 2165 C C . PRO A 1 285 ? -14.453 -27.078 1.488 1 76.5 285 PRO A C 1
ATOM 2167 O O . PRO A 1 285 ? -13.508 -27.031 0.701 1 76.5 285 PRO A O 1
ATOM 2170 N N . GLN A 1 286 ? -14.328 -27.516 2.689 1 78 286 GLN A N 1
ATOM 2171 C CA . GLN A 1 286 ? -13.055 -27.906 3.275 1 78 286 GLN A CA 1
ATOM 2172 C C . GLN A 1 286 ? -12.414 -29.047 2.492 1 78 286 GLN A C 1
ATOM 2174 O O . GLN A 1 286 ? -11.203 -29.078 2.305 1 78 286 GLN A O 1
ATOM 2179 N N . ARG A 1 287 ? -13.211 -29.969 2.035 1 79.25 287 ARG A N 1
ATOM 2180 C CA . ARG A 1 287 ? -12.695 -31.125 1.308 1 79.25 287 ARG A CA 1
ATOM 2181 C C . ARG A 1 287 ? -12.102 -30.703 -0.033 1 79.25 287 ARG A C 1
ATOM 2183 O O . ARG A 1 287 ? -11.109 -31.281 -0.489 1 79.25 287 ARG A O 1
ATOM 2190 N N . ALA A 1 288 ? -12.758 -29.766 -0.624 1 83.62 288 ALA A N 1
ATOM 2191 C CA . ALA A 1 288 ? -12.242 -29.25 -1.891 1 83.62 288 ALA A CA 1
ATOM 2192 C C . ALA A 1 288 ? -10.922 -28.516 -1.688 1 83.62 288 ALA A C 1
ATOM 2194 O O . ALA A 1 288 ? -10.016 -28.609 -2.521 1 83.62 288 ALA A O 1
ATOM 2195 N N . ILE A 1 289 ? -10.828 -27.844 -0.602 1 87.19 289 ILE A N 1
ATOM 2196 C CA . ILE A 1 289 ? -9.609 -27.109 -0.285 1 87.19 289 ILE A CA 1
ATOM 2197 C C . ILE A 1 289 ? -8.469 -28.109 -0.017 1 87.19 289 ILE A C 1
ATOM 2199 O O . ILE A 1 289 ? -7.348 -27.906 -0.478 1 87.19 289 ILE A O 1
ATOM 2203 N N . ASN A 1 290 ? -8.82 -29.203 0.691 1 86.62 290 ASN A N 1
ATOM 2204 C CA . ASN A 1 290 ? -7.82 -30.234 0.96 1 86.62 290 ASN A CA 1
ATOM 2205 C C . ASN A 1 290 ? -7.324 -30.875 -0.329 1 86.62 290 ASN A C 1
ATOM 2207 O O . ASN A 1 290 ? -6.125 -31.125 -0.485 1 86.62 290 ASN A O 1
ATOM 2211 N N . ARG A 1 291 ? -8.211 -31.125 -1.171 1 87.44 291 ARG A N 1
ATOM 2212 C CA . ARG A 1 291 ? -7.84 -31.703 -2.457 1 87.44 291 ARG A CA 1
ATOM 2213 C C . ARG A 1 291 ? -6.984 -30.734 -3.266 1 87.44 291 ARG A C 1
ATOM 2215 O O . ARG A 1 291 ? -6.055 -31.156 -3.961 1 87.44 291 ARG A O 1
ATOM 2222 N N . GLY A 1 292 ? -7.34 -29.5 -3.215 1 91.19 292 GLY A N 1
ATOM 2223 C CA . GLY A 1 292 ? -6.562 -28.5 -3.922 1 91.19 292 GLY A CA 1
ATOM 2224 C C . GLY A 1 292 ? -5.129 -28.391 -3.438 1 91.19 292 GLY A C 1
ATOM 2225 O O . GLY A 1 292 ? -4.195 -28.359 -4.246 1 91.19 292 GLY A O 1
ATOM 2226 N N . ILE A 1 293 ? -4.988 -28.344 -2.146 1 91.25 293 ILE A N 1
ATOM 2227 C CA . ILE A 1 293 ? -3.654 -28.234 -1.562 1 91.25 293 ILE A CA 1
ATOM 2228 C C . ILE A 1 293 ? -2.854 -29.5 -1.882 1 91.25 293 ILE A C 1
ATOM 2230 O O . ILE A 1 293 ? -1.653 -29.422 -2.156 1 91.25 293 ILE A O 1
ATOM 2234 N N . PHE A 1 294 ? -3.502 -30.656 -1.844 1 91.25 294 PHE A N 1
ATOM 2235 C CA . PHE A 1 294 ? -2.857 -31.906 -2.207 1 91.25 294 PHE A CA 1
ATOM 2236 C C . PHE A 1 294 ? -2.336 -31.844 -3.639 1 91.25 294 PHE A C 1
ATOM 2238 O O . PHE A 1 294 ? -1.193 -32.219 -3.902 1 91.25 294 PHE A O 1
ATOM 2245 N N . HIS A 1 295 ? -3.154 -31.406 -4.508 1 92.56 295 HIS A N 1
ATOM 2246 C CA . HIS A 1 295 ? -2.768 -31.344 -5.914 1 92.56 295 HIS A CA 1
ATOM 2247 C C . HIS A 1 295 ? -1.693 -30.281 -6.141 1 92.56 295 HIS A C 1
ATOM 2249 O O . HIS A 1 295 ? -0.835 -30.438 -7.012 1 92.56 295 HIS A O 1
ATOM 2255 N N . GLU A 1 296 ? -1.763 -29.188 -5.41 1 93.12 296 GLU A N 1
ATOM 2256 C CA . GLU A 1 296 ? -0.688 -28.203 -5.488 1 93.12 296 GLU A CA 1
ATOM 2257 C C . GLU A 1 296 ? 0.642 -28.797 -5.039 1 93.12 296 GLU A C 1
ATOM 2259 O O . GLU A 1 296 ? 1.678 -28.562 -5.664 1 93.12 296 GLU A O 1
ATOM 2264 N N . GLY A 1 297 ? 0.566 -29.516 -3.924 1 93.12 297 GLY A N 1
ATOM 2265 C CA . GLY A 1 297 ? 1.765 -30.219 -3.48 1 93.12 297 GLY A CA 1
ATOM 2266 C C . GLY A 1 297 ? 2.307 -31.188 -4.508 1 93.12 297 GLY A C 1
ATOM 2267 O O . GLY A 1 297 ? 3.521 -31.297 -4.691 1 93.12 297 GLY A O 1
ATOM 2268 N N . LEU A 1 298 ? 1.435 -31.859 -5.18 1 93.5 298 LEU A N 1
ATOM 2269 C CA . LEU A 1 298 ? 1.831 -32.812 -6.219 1 93.5 298 LEU A CA 1
ATOM 2270 C C . LEU A 1 298 ? 2.498 -32.062 -7.383 1 93.5 298 LEU A C 1
ATOM 2272 O O . LEU A 1 298 ? 3.514 -32.531 -7.91 1 93.5 298 LEU A O 1
ATOM 2276 N N . SER A 1 299 ? 1.882 -31.031 -7.762 1 93.44 299 SER A N 1
ATOM 2277 C CA . SER A 1 299 ? 2.455 -30.25 -8.852 1 93.44 299 SER A CA 1
ATOM 2278 C C . SER A 1 299 ? 3.82 -29.688 -8.477 1 93.44 299 SER A C 1
ATOM 2280 O O . SER A 1 299 ? 4.734 -29.641 -9.305 1 93.44 299 SER A O 1
ATOM 2282 N N . CYS A 1 300 ? 3.969 -29.219 -7.301 1 93.88 300 CYS A N 1
ATOM 2283 C CA . CYS A 1 300 ? 5.254 -28.703 -6.836 1 93.88 300 CYS A CA 1
ATOM 2284 C C . CYS A 1 300 ? 6.293 -29.812 -6.773 1 93.88 300 CYS A C 1
ATOM 2286 O O . CYS A 1 300 ? 7.477 -29.578 -7.031 1 93.88 300 CYS A O 1
ATOM 2288 N N . LEU A 1 301 ? 5.855 -31 -6.379 1 93.81 301 LEU A N 1
ATOM 2289 C CA . LEU A 1 301 ? 6.766 -32.125 -6.355 1 93.81 301 LEU A CA 1
ATOM 2290 C C . LEU A 1 301 ? 7.258 -32.469 -7.758 1 93.81 301 LEU A C 1
ATOM 2292 O O . LEU A 1 301 ? 8.445 -32.75 -7.953 1 93.81 301 LEU A O 1
ATOM 2296 N N . LEU A 1 302 ? 6.348 -32.438 -8.664 1 93.44 302 LEU A N 1
ATOM 2297 C CA . LEU A 1 302 ? 6.727 -32.688 -10.055 1 93.44 302 LEU A CA 1
ATOM 2298 C C . LEU A 1 302 ? 7.711 -31.609 -10.523 1 93.44 302 LEU A C 1
ATOM 2300 O O . LEU A 1 302 ? 8.641 -31.906 -11.273 1 93.44 302 LEU A O 1
ATOM 2304 N N . ALA A 1 303 ? 7.453 -30.375 -10.094 1 92.31 303 ALA A N 1
ATOM 2305 C CA . ALA A 1 303 ? 8.375 -29.281 -10.438 1 92.31 303 ALA A CA 1
ATOM 2306 C C . ALA A 1 303 ? 9.758 -29.547 -9.844 1 92.31 303 ALA A C 1
ATOM 2308 O O . ALA A 1 303 ? 10.773 -29.312 -10.508 1 92.31 303 ALA A O 1
ATOM 2309 N N . GLY A 1 304 ? 9.805 -29.953 -8.633 1 90.5 304 GLY A N 1
ATOM 2310 C CA . GLY A 1 304 ? 11.078 -30.281 -8 1 90.5 304 GLY A CA 1
ATOM 2311 C C . GLY A 1 304 ? 11.797 -31.438 -8.68 1 90.5 304 GLY A C 1
ATOM 2312 O O . GLY A 1 304 ? 13.016 -31.391 -8.859 1 90.5 304 GLY A O 1
ATOM 2313 N N . PHE A 1 305 ? 11.094 -32.406 -9.148 1 92.25 305 PHE A N 1
ATOM 2314 C CA . PHE A 1 305 ? 11.688 -33.594 -9.781 1 92.25 305 PHE A CA 1
ATOM 2315 C C . PHE A 1 305 ? 12.141 -33.25 -11.195 1 92.25 305 PHE A C 1
ATOM 2317 O O . PHE A 1 305 ? 13.172 -33.75 -11.656 1 92.25 305 PHE A O 1
ATOM 2324 N N . HIS A 1 306 ? 11.344 -32.5 -11.883 1 91.12 306 HIS A N 1
ATOM 2325 C CA . HIS A 1 306 ? 11.672 -32.156 -13.266 1 91.12 306 HIS A CA 1
ATOM 2326 C C . HIS A 1 306 ? 12.75 -31.094 -13.328 1 91.12 306 HIS A C 1
ATOM 2328 O O . HIS A 1 306 ? 13.375 -30.891 -14.367 1 91.12 306 HIS A O 1
ATOM 2334 N N . GLY A 1 307 ? 13.008 -30.375 -12.234 1 86.25 307 GLY A N 1
ATOM 2335 C CA . GLY A 1 307 ? 14.062 -29.375 -12.211 1 86.25 307 GLY A CA 1
ATOM 2336 C C . GLY A 1 307 ? 13.656 -28.047 -12.844 1 86.25 307 GLY A C 1
ATOM 2337 O O . GLY A 1 307 ? 14.43 -27.453 -13.586 1 86.25 307 GLY A O 1
ATOM 2338 N N . SER A 1 308 ? 12.492 -27.625 -12.695 1 83.75 308 SER A N 1
ATOM 2339 C CA . SER A 1 308 ? 12.047 -26.328 -13.219 1 83.75 308 SER A CA 1
ATOM 2340 C C . SER A 1 308 ? 12.617 -25.172 -12.398 1 83.75 308 SER A C 1
ATOM 2342 O O . SER A 1 308 ? 12.688 -24.047 -12.883 1 83.75 308 SER A O 1
ATOM 2344 N N . GLY A 1 309 ? 13.086 -25.391 -11.258 1 81.06 309 GLY A N 1
ATOM 2345 C CA . GLY A 1 309 ? 13.664 -24.375 -10.398 1 81.06 309 GLY A CA 1
ATOM 2346 C C . GLY A 1 309 ? 12.633 -23.5 -9.711 1 81.06 309 GLY A C 1
ATOM 2347 O O . GLY A 1 309 ? 12.961 -22.734 -8.812 1 81.06 309 GLY A O 1
ATOM 2348 N N . ILE A 1 310 ? 11.438 -23.641 -10.164 1 86.56 310 ILE A N 1
ATOM 2349 C CA . ILE A 1 310 ? 10.359 -22.844 -9.602 1 86.56 310 ILE A CA 1
ATOM 2350 C C . ILE A 1 310 ? 9.188 -23.734 -9.219 1 86.56 310 ILE A C 1
ATOM 2352 O O . ILE A 1 310 ? 8.852 -24.672 -9.945 1 86.56 310 ILE A O 1
ATOM 2356 N N . ALA A 1 311 ? 8.695 -23.531 -8.078 1 87.81 311 ALA A N 1
ATOM 2357 C CA . ALA A 1 311 ? 7.555 -24.312 -7.613 1 87.81 311 ALA A CA 1
ATOM 2358 C C . ALA A 1 311 ? 6.266 -23.859 -8.297 1 87.81 311 ALA A C 1
ATOM 2360 O O . ALA A 1 311 ? 6.281 -22.969 -9.141 1 87.81 311 ALA A O 1
ATOM 2361 N N . CYS A 1 312 ? 5.223 -24.672 -8.047 1 87.94 312 CYS A N 1
ATOM 2362 C CA . CYS A 1 312 ? 3.906 -24.344 -8.586 1 87.94 312 CYS A CA 1
ATOM 2363 C C . CYS A 1 312 ? 2.996 -23.797 -7.488 1 87.94 312 CYS A C 1
ATOM 2365 O O . CYS A 1 312 ? 3.07 -24.234 -6.34 1 87.94 312 CYS A O 1
ATOM 2367 N N . GLY A 1 313 ? 2.332 -22.797 -7.781 1 87.69 313 GLY A N 1
ATOM 2368 C CA . GLY A 1 313 ? 1.366 -22.219 -6.859 1 87.69 313 GLY A CA 1
ATOM 2369 C C . GLY A 1 313 ? 0.274 -21.422 -7.551 1 87.69 313 GLY A C 1
ATOM 2370 O O . GLY A 1 313 ? 0.363 -21.156 -8.75 1 87.69 313 GLY A O 1
ATOM 2371 N N . SER A 1 314 ? -0.772 -21.219 -6.77 1 87.06 314 SER A N 1
ATOM 2372 C CA . SER A 1 314 ? -1.858 -20.406 -7.305 1 87.06 314 SER A CA 1
ATOM 2373 C C . SER A 1 314 ? -1.361 -19.031 -7.723 1 87.06 314 SER A C 1
ATOM 2375 O O . SER A 1 314 ? -0.599 -18.391 -6.992 1 87.06 314 SER A O 1
ATOM 2377 N N . GLN A 1 315 ? -1.677 -18.656 -8.859 1 83.25 315 GLN A N 1
ATOM 2378 C CA . GLN A 1 315 ? -1.18 -17.406 -9.406 1 83.25 315 GLN A CA 1
ATOM 2379 C C . GLN A 1 315 ? -2.145 -16.25 -9.117 1 83.25 315 GLN A C 1
ATOM 2381 O O . GLN A 1 315 ? -3.289 -16.266 -9.57 1 83.25 315 GLN A O 1
ATOM 2386 N N . ASP A 1 316 ? -1.629 -15.297 -8.508 1 80.44 316 ASP A N 1
ATOM 2387 C CA . ASP A 1 316 ? -2.436 -14.133 -8.148 1 80.44 316 ASP A CA 1
ATOM 2388 C C . ASP A 1 316 ? -2.695 -13.242 -9.359 1 80.44 316 ASP A C 1
ATOM 2390 O O . ASP A 1 316 ? -3.734 -12.586 -9.438 1 80.44 316 ASP A O 1
ATOM 2394 N N . LEU A 1 317 ? -1.769 -13.273 -10.273 1 82.75 317 LEU A N 1
ATOM 2395 C CA . LEU A 1 317 ? -1.954 -12.453 -11.469 1 82.75 317 LEU A CA 1
ATOM 2396 C C . LEU A 1 317 ? -3.133 -12.953 -12.297 1 82.75 317 LEU A C 1
ATOM 2398 O O . LEU A 1 317 ? -3.824 -12.164 -12.938 1 82.75 317 LEU A O 1
ATOM 2402 N N . GLN A 1 318 ? -3.311 -14.234 -12.203 1 86.38 318 GLN A N 1
ATOM 2403 C CA . GLN A 1 318 ? -4.469 -14.789 -12.898 1 86.38 318 GLN A CA 1
ATOM 2404 C C . GLN A 1 318 ? -5.77 -14.352 -12.234 1 86.38 318 GLN A C 1
ATOM 2406 O O . GLN A 1 318 ? -6.781 -14.156 -12.906 1 86.38 318 GLN A O 1
ATOM 2411 N N . LEU A 1 319 ? -5.695 -14.25 -10.992 1 86.38 319 LEU A N 1
ATOM 2412 C CA . LEU A 1 319 ? -6.852 -13.719 -10.281 1 86.38 319 LEU A CA 1
ATOM 2413 C C . LEU A 1 319 ? -7.207 -12.328 -10.789 1 86.38 319 LEU A C 1
ATOM 2415 O O . LEU A 1 319 ? -8.383 -12.016 -11 1 86.38 319 LEU A O 1
ATOM 2419 N N . GLY A 1 320 ? -6.199 -11.531 -10.922 1 84.19 320 GLY A N 1
ATOM 2420 C CA . GLY A 1 320 ? -6.41 -10.211 -11.477 1 84.19 320 GLY A CA 1
ATOM 2421 C C . GLY A 1 320 ? -6.977 -10.234 -12.891 1 84.19 320 GLY A C 1
ATOM 2422 O O . GLY A 1 320 ? -7.844 -9.43 -13.227 1 84.19 320 GLY A O 1
ATOM 2423 N N . LEU A 1 321 ? -6.469 -11.164 -13.625 1 83.94 321 LEU A N 1
ATOM 2424 C CA . LEU A 1 321 ? -6.945 -11.305 -15 1 83.94 321 LEU A CA 1
ATOM 2425 C C . LEU A 1 321 ? -8.414 -11.711 -15.023 1 83.94 321 LEU A C 1
ATOM 2427 O O . LEU A 1 321 ? -9.188 -11.188 -15.828 1 83.94 321 LEU A O 1
ATOM 2431 N N . MET A 1 322 ? -8.766 -12.609 -14.242 1 85 322 MET A N 1
ATOM 2432 C CA . MET A 1 322 ? -10.141 -13.078 -14.164 1 85 322 MET A CA 1
ATOM 2433 C C . MET A 1 322 ? -11.078 -11.953 -13.734 1 85 322 MET A C 1
ATOM 2435 O O . MET A 1 322 ? -12.188 -11.828 -14.258 1 85 322 MET A O 1
ATOM 2439 N N . ALA A 1 323 ? -10.602 -11.242 -12.797 1 83.88 323 ALA A N 1
ATOM 2440 C CA . ALA A 1 323 ? -11.422 -10.133 -12.305 1 83.88 323 ALA A CA 1
ATOM 2441 C C . ALA A 1 323 ? -11.578 -9.055 -13.375 1 83.88 323 ALA A C 1
ATOM 2443 O O . ALA A 1 323 ? -12.633 -8.43 -13.484 1 83.88 323 ALA A O 1
ATOM 2444 N N . LEU A 1 324 ? -10.484 -8.859 -14.062 1 80.44 324 LEU A N 1
ATOM 2445 C CA . LEU A 1 324 ? -10.484 -7.812 -15.078 1 80.44 324 LEU A CA 1
ATOM 2446 C C . LEU A 1 324 ? -11.336 -8.219 -16.281 1 80.44 324 LEU A C 1
ATOM 2448 O O . LEU A 1 324 ? -12.094 -7.406 -16.812 1 80.44 324 LEU A O 1
ATOM 2452 N N . THR A 1 325 ? -11.242 -9.453 -16.703 1 76.44 325 THR A N 1
ATOM 2453 C CA . THR A 1 325 ? -11.938 -9.938 -17.891 1 76.44 325 THR A CA 1
ATOM 2454 C C . THR A 1 325 ? -13.305 -10.516 -17.531 1 76.44 325 THR A C 1
ATOM 2456 O O . THR A 1 325 ? -14.148 -10.727 -18.406 1 76.44 325 THR A O 1
ATOM 2459 N N . LYS A 1 326 ? -13.508 -10.891 -16.25 1 75.31 326 LYS A N 1
ATOM 2460 C CA . LYS A 1 326 ? -14.742 -11.469 -15.75 1 75.31 326 LYS A CA 1
ATOM 2461 C C . LYS A 1 326 ? -14.992 -12.852 -16.344 1 75.31 326 LYS A C 1
ATOM 2463 O O . LYS A 1 326 ? -16.141 -13.258 -16.531 1 75.31 326 LYS A O 1
ATOM 2468 N N . CYS A 1 327 ? -13.945 -13.461 -16.906 1 76.69 327 CYS A N 1
ATOM 2469 C CA . CYS A 1 327 ? -14.023 -14.812 -17.422 1 76.69 327 CYS A CA 1
ATOM 2470 C C . CYS A 1 327 ? -13.555 -15.828 -16.391 1 76.69 327 CYS A C 1
ATOM 2472 O O . CYS A 1 327 ? -12.359 -15.906 -16.078 1 76.69 327 CYS A O 1
ATOM 2474 N N . ALA A 1 328 ? -14.547 -16.516 -15.859 1 79.88 328 ALA A N 1
ATOM 2475 C CA . ALA A 1 328 ? -14.203 -17.5 -14.836 1 79.88 328 ALA A CA 1
ATOM 2476 C C . ALA A 1 328 ? -14.609 -18.906 -15.273 1 79.88 328 ALA A C 1
ATOM 2478 O O . ALA A 1 328 ? -15.133 -19.672 -14.469 1 79.88 328 ALA A O 1
ATOM 2479 N N . SER A 1 329 ? -14.359 -19.219 -16.562 1 81.69 329 SER A N 1
ATOM 2480 C CA . SER A 1 329 ? -14.734 -20.531 -17.078 1 81.69 329 SER A CA 1
ATOM 2481 C C . SER A 1 329 ? -13.617 -21.547 -16.891 1 81.69 329 SER A C 1
ATOM 2483 O O . SER A 1 329 ? -12.453 -21.25 -17.156 1 81.69 329 SER A O 1
ATOM 2485 N N . LEU A 1 330 ? -13.992 -22.75 -16.438 1 85.19 330 LEU A N 1
ATOM 2486 C CA . LEU A 1 330 ? -13.047 -23.844 -16.234 1 85.19 330 LEU A CA 1
ATOM 2487 C C . LEU A 1 330 ? -12.461 -24.312 -17.562 1 85.19 330 LEU A C 1
ATOM 2489 O O . LEU A 1 330 ? -11.273 -24.641 -17.641 1 85.19 330 LEU A O 1
ATOM 2493 N N . ARG A 1 331 ? -13.242 -24.297 -18.516 1 83.38 331 ARG A N 1
ATOM 2494 C CA . ARG A 1 331 ? -12.812 -24.781 -19.828 1 83.38 331 ARG A CA 1
ATOM 2495 C C . ARG A 1 331 ? -11.742 -23.859 -20.422 1 83.38 331 ARG A C 1
ATOM 2497 O O . ARG A 1 331 ? -10.797 -24.328 -21.047 1 83.38 331 ARG A O 1
ATOM 2504 N N . VAL A 1 332 ? -11.93 -22.641 -20.219 1 82.69 332 VAL A N 1
ATOM 2505 C CA . VAL A 1 332 ? -10.961 -21.672 -20.734 1 82.69 332 VAL A CA 1
ATOM 2506 C C . VAL A 1 332 ? -9.609 -21.891 -20.062 1 82.69 332 VAL A C 1
ATOM 2508 O O . VAL A 1 332 ? -8.562 -21.859 -20.719 1 82.69 332 VAL A O 1
ATOM 2511 N N . VAL A 1 333 ? -9.625 -22.094 -18.781 1 87.44 333 VAL A N 1
ATOM 2512 C CA . VAL A 1 333 ? -8.383 -22.297 -18.031 1 87.44 333 VAL A CA 1
ATOM 2513 C C . VAL A 1 333 ? -7.742 -23.625 -18.438 1 87.44 333 VAL A C 1
ATOM 2515 O O . VAL A 1 333 ? -6.516 -23.719 -18.516 1 87.44 333 VAL A O 1
ATOM 2518 N N . GLN A 1 334 ? -8.586 -24.641 -18.781 1 90.19 334 GLN A N 1
ATOM 2519 C CA . GLN A 1 334 ? -8.062 -25.922 -19.203 1 90.19 334 GLN A CA 1
ATOM 2520 C C . GLN A 1 334 ? -7.41 -25.828 -20.578 1 90.19 334 GLN A C 1
ATOM 2522 O O . GLN A 1 334 ? -6.383 -26.469 -20.828 1 90.19 334 GLN A O 1
ATOM 2527 N N . VAL A 1 335 ? -7.984 -25.047 -21.375 1 86.88 335 VAL A N 1
ATOM 2528 C CA . VAL A 1 335 ? -7.387 -24.844 -22.703 1 86.88 335 VAL A CA 1
ATOM 2529 C C . VAL A 1 335 ? -6.066 -24.078 -22.547 1 86.88 335 VAL A C 1
ATOM 2531 O O . VAL A 1 335 ? -5.09 -24.391 -23.234 1 86.88 335 VAL A O 1
ATOM 2534 N N . ALA A 1 336 ? -6.102 -23.125 -21.672 1 85.5 336 ALA A N 1
ATOM 2535 C CA . ALA A 1 336 ? -4.867 -22.406 -21.406 1 85.5 336 ALA A CA 1
ATOM 2536 C C . ALA A 1 336 ? -3.787 -23.344 -20.859 1 85.5 336 ALA A C 1
ATOM 2538 O O . ALA A 1 336 ? -2.609 -23.188 -21.188 1 85.5 336 ALA A O 1
ATOM 2539 N N . ALA A 1 337 ? -4.191 -24.266 -20.062 1 90.94 337 ALA A N 1
ATOM 2540 C CA . ALA A 1 337 ? -3.254 -25.25 -19.5 1 90.94 337 ALA A CA 1
ATOM 2541 C C . ALA A 1 337 ? -2.635 -26.094 -20.609 1 90.94 337 ALA A C 1
ATOM 2543 O O . ALA A 1 337 ? -1.428 -26.359 -20.594 1 90.94 337 ALA A O 1
ATOM 2544 N N . VAL A 1 338 ? -3.398 -26.5 -21.531 1 90.44 338 VAL A N 1
ATOM 2545 C CA . VAL A 1 338 ? -2.912 -27.312 -22.641 1 90.44 338 VAL A CA 1
ATOM 2546 C C . VAL A 1 338 ? -1.945 -26.5 -23.5 1 90.44 338 VAL A C 1
ATOM 2548 O O . VAL A 1 338 ? -0.924 -27.016 -23.953 1 90.44 338 VAL A O 1
ATOM 2551 N N . MET A 1 339 ? -2.283 -25.312 -23.641 1 85.25 339 MET A N 1
ATOM 2552 C CA . MET A 1 339 ? -1.4 -24.422 -24.406 1 85.25 339 MET A CA 1
ATOM 2553 C C . MET A 1 339 ? -0.07 -24.234 -23.688 1 85.25 339 MET A C 1
ATOM 2555 O O . MET A 1 339 ? 0.98 -24.141 -24.328 1 85.25 339 MET A O 1
ATOM 2559 N N . MET A 1 340 ? -0.123 -24.094 -22.453 1 87.44 340 MET A N 1
ATOM 2560 C CA . MET A 1 340 ? 1.104 -23.969 -21.672 1 87.44 340 MET A CA 1
ATOM 2561 C C . MET A 1 340 ? 1.982 -25.203 -21.812 1 87.44 340 MET A C 1
ATOM 2563 O O . MET A 1 340 ? 3.205 -25.094 -21.938 1 87.44 340 MET A O 1
ATOM 2567 N N . ILE A 1 341 ? 1.386 -26.375 -21.828 1 89.06 341 ILE A N 1
ATOM 2568 C CA . ILE A 1 341 ? 2.115 -27.625 -22.016 1 89.06 341 ILE A CA 1
ATOM 2569 C C . ILE A 1 341 ? 2.777 -27.641 -23.391 1 89.06 341 ILE A C 1
ATOM 2571 O O . ILE A 1 341 ? 3.955 -27.984 -23.516 1 89.06 341 ILE A O 1
ATOM 2575 N N . LEU A 1 342 ? 2.033 -27.203 -24.359 1 85.06 342 LEU A N 1
ATOM 2576 C CA . LEU A 1 342 ? 2.559 -27.172 -25.719 1 85.06 342 LEU A CA 1
ATOM 2577 C C . LEU A 1 342 ? 3.688 -26.156 -25.844 1 85.06 342 LEU A C 1
ATOM 2579 O O . LEU A 1 342 ? 4.672 -26.406 -26.547 1 85.06 342 LEU A O 1
ATOM 2583 N N . PHE A 1 343 ? 3.471 -25.109 -25.156 1 81.25 343 PHE A N 1
ATOM 2584 C CA . PHE A 1 343 ? 4.504 -24.078 -25.156 1 81.25 343 PHE A CA 1
ATOM 2585 C C . PHE A 1 343 ? 5.777 -24.594 -24.5 1 81.25 343 PHE A C 1
ATOM 2587 O O . PHE A 1 343 ? 6.883 -24.219 -24.891 1 81.25 343 PHE A O 1
ATOM 2594 N N . GLY A 1 344 ? 5.645 -25.266 -23.422 1 82.38 344 GLY A N 1
ATOM 2595 C CA . GLY A 1 344 ? 6.797 -25.828 -22.734 1 82.38 344 GLY A CA 1
ATOM 2596 C C . GLY A 1 344 ? 7.555 -26.844 -23.547 1 82.38 344 GLY A C 1
ATOM 2597 O O . GLY A 1 344 ? 8.758 -27.031 -23.359 1 82.38 344 GLY A O 1
ATOM 2598 N N . LEU A 1 345 ? 6.891 -27.438 -24.547 1 84.81 345 LEU A N 1
ATOM 2599 C CA . LEU A 1 345 ? 7.508 -28.453 -25.391 1 84.81 345 LEU A CA 1
ATOM 2600 C C . LEU A 1 345 ? 8.25 -27.828 -26.562 1 84.81 345 LEU A C 1
ATOM 2602 O O . LEU A 1 345 ? 9.164 -28.438 -27.125 1 84.81 345 LEU A O 1
ATOM 2606 N N . VAL A 1 346 ? 7.707 -26.609 -26.922 1 79 346 VAL A N 1
ATOM 2607 C CA . VAL A 1 346 ? 8.328 -25.922 -28.062 1 79 346 VAL A CA 1
ATOM 2608 C C . VAL A 1 346 ? 9.266 -24.844 -27.547 1 79 346 VAL A C 1
ATOM 2610 O O . VAL A 1 346 ? 8.82 -23.812 -27.047 1 79 346 VAL A O 1
ATOM 2613 N N . ASN A 1 347 ? 10.445 -25.031 -27.656 1 70.75 347 ASN A N 1
ATOM 2614 C CA . ASN A 1 347 ? 11.438 -24.094 -27.141 1 70.75 347 ASN A CA 1
ATOM 2615 C C . ASN A 1 347 ? 11.391 -22.766 -27.891 1 70.75 347 ASN A C 1
ATOM 2617 O O . ASN A 1 347 ? 11.609 -21.703 -27.297 1 70.75 347 ASN A O 1
ATOM 2621 N N . LYS A 1 348 ? 11.109 -22.781 -29.234 1 69.19 348 LYS A N 1
ATOM 2622 C CA . LYS A 1 348 ? 11.078 -21.562 -30.031 1 69.19 348 LYS A CA 1
ATOM 2623 C C . LYS A 1 348 ? 9.945 -20.641 -29.609 1 69.19 348 LYS A C 1
ATOM 2625 O O . LYS A 1 348 ? 10.062 -19.422 -29.703 1 69.19 348 LYS A O 1
ATOM 2630 N N . ALA A 1 349 ? 8.844 -21.219 -29.125 1 69.25 349 ALA A N 1
ATOM 2631 C CA . ALA A 1 349 ? 7.723 -20.406 -28.656 1 69.25 349 ALA A CA 1
ATOM 2632 C C . ALA A 1 349 ? 8.094 -19.656 -27.375 1 69.25 349 ALA A C 1
ATOM 2634 O O . ALA A 1 349 ? 7.676 -18.5 -27.188 1 69.25 349 ALA A O 1
ATOM 2635 N N . SER A 1 350 ? 8.828 -20.359 -26.609 1 64.94 350 SER A N 1
ATOM 2636 C CA . SER A 1 350 ? 9.258 -19.719 -25.375 1 64.94 350 SER A CA 1
ATOM 2637 C C . SER A 1 350 ? 10.141 -18.5 -25.656 1 64.94 350 SER A C 1
ATOM 2639 O O . SER A 1 350 ? 10.062 -17.5 -24.953 1 64.94 350 SER A O 1
ATOM 2641 N N . VAL A 1 351 ? 10.883 -18.641 -26.75 1 63.91 351 VAL A N 1
ATOM 2642 C CA . VAL A 1 351 ? 11.781 -17.547 -27.141 1 63.91 351 VAL A CA 1
ATOM 2643 C C . VAL A 1 351 ? 10.961 -16.359 -27.641 1 63.91 351 VAL A C 1
ATOM 2645 O O . VAL A 1 351 ? 11.344 -15.211 -27.453 1 63.91 351 VAL A O 1
ATOM 2648 N N . PHE A 1 352 ? 9.789 -16.703 -28.281 1 66.25 352 PHE A N 1
ATOM 2649 C CA . PHE A 1 352 ? 8.914 -15.641 -28.75 1 66.25 352 PHE A CA 1
ATOM 2650 C C . PHE A 1 352 ? 8.406 -14.797 -27.594 1 66.25 352 PHE A C 1
ATOM 2652 O O . PHE A 1 352 ? 8.328 -13.57 -27.688 1 66.25 352 PHE A O 1
ATOM 2659 N N . VAL A 1 353 ? 8.016 -15.414 -26.562 1 67.94 353 VAL A N 1
ATOM 2660 C CA . VAL A 1 353 ? 7.504 -14.703 -25.391 1 67.94 353 VAL A CA 1
ATOM 2661 C C . VAL A 1 353 ? 8.617 -13.867 -24.766 1 67.94 353 VAL A C 1
ATOM 2663 O O . VAL A 1 353 ? 8.367 -12.773 -24.25 1 67.94 353 VAL A O 1
ATOM 2666 N N . LEU A 1 354 ? 9.797 -14.398 -24.969 1 64 354 LEU A N 1
ATOM 2667 C CA . LEU A 1 354 ? 10.945 -13.664 -24.453 1 64 354 LEU A CA 1
ATOM 2668 C C . LEU A 1 354 ? 11.203 -12.406 -25.281 1 64 354 LEU A C 1
ATOM 2670 O O . LEU A 1 354 ? 11.844 -11.461 -24.797 1 64 354 LEU A O 1
ATOM 2674 N N . SER A 1 355 ? 10.641 -12.375 -26.531 1 67 355 SER A N 1
ATOM 2675 C CA . SER A 1 355 ? 10.852 -11.234 -27.422 1 67 355 SER A CA 1
ATOM 2676 C C . SER A 1 355 ? 9.906 -10.094 -27.094 1 67 355 SER A C 1
ATOM 2678 O O . SER A 1 355 ? 10.023 -9 -27.656 1 67 355 SER A O 1
ATOM 2680 N N . ILE A 1 356 ? 8.945 -10.336 -26.203 1 74.81 356 ILE A N 1
ATOM 2681 C CA . ILE A 1 356 ? 8.039 -9.266 -25.812 1 74.81 356 ILE A CA 1
ATOM 2682 C C . ILE A 1 356 ? 8.812 -8.188 -25.047 1 74.81 356 ILE A C 1
ATOM 2684 O O . ILE A 1 356 ? 9.5 -8.492 -24.062 1 74.81 356 ILE A O 1
ATOM 2688 N N . PRO A 1 357 ? 8.742 -7.012 -25.562 1 78.06 357 PRO A N 1
ATOM 2689 C CA . PRO A 1 357 ? 9.461 -5.93 -24.891 1 78.06 357 PRO A CA 1
ATOM 2690 C C . PRO A 1 357 ? 9.094 -5.828 -23.406 1 78.06 357 PRO A C 1
ATOM 2692 O O . PRO A 1 357 ? 7.93 -5.992 -23.047 1 78.06 357 PRO A O 1
ATOM 2695 N N . THR A 1 358 ? 10.008 -5.559 -22.609 1 77 358 THR A N 1
ATOM 2696 C CA . THR A 1 358 ? 9.891 -5.566 -21.156 1 77 358 THR A CA 1
ATOM 2697 C C . THR A 1 358 ? 8.898 -4.508 -20.688 1 77 358 THR A C 1
ATOM 2699 O O . THR A 1 358 ? 8.141 -4.734 -19.734 1 77 358 THR A O 1
ATOM 2702 N N . PRO A 1 359 ? 8.82 -3.363 -21.359 1 84.44 359 PRO A N 1
ATOM 2703 C CA . PRO A 1 359 ? 7.871 -2.357 -20.875 1 84.44 359 PRO A CA 1
ATOM 2704 C C . PRO A 1 359 ? 6.418 -2.783 -21.062 1 84.44 359 PRO A C 1
ATOM 2706 O O . PRO A 1 359 ? 5.535 -2.322 -20.328 1 84.44 359 PRO A O 1
ATOM 2709 N N . ILE A 1 360 ? 6.176 -3.607 -22.094 1 85.56 360 ILE A N 1
ATOM 2710 C CA . ILE A 1 360 ? 4.824 -4.121 -22.297 1 85.56 360 ILE A CA 1
ATOM 2711 C C . ILE A 1 360 ? 4.418 -4.992 -21.109 1 85.56 360 ILE A C 1
ATOM 2713 O O . ILE A 1 360 ? 3.301 -4.879 -20.594 1 85.56 360 ILE A O 1
ATOM 2717 N N . VAL A 1 361 ? 5.344 -5.758 -20.672 1 82.06 361 VAL A N 1
ATOM 2718 C CA . VAL A 1 361 ? 5.102 -6.629 -19.531 1 82.06 361 VAL A CA 1
ATOM 2719 C C . VAL A 1 361 ? 4.875 -5.785 -18.281 1 82.06 36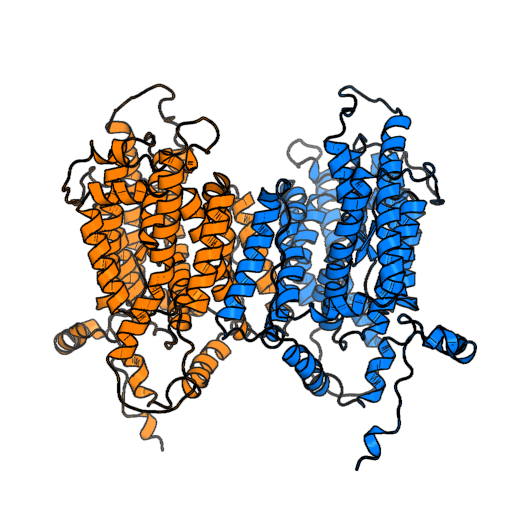1 VAL A C 1
ATOM 2721 O O . VAL A 1 361 ? 4 -6.09 -17.469 1 82.06 361 VAL A O 1
ATOM 2724 N N . GLY A 1 362 ? 5.609 -4.773 -18.203 1 83.69 362 GLY A N 1
ATOM 2725 C CA . GLY A 1 362 ? 5.441 -3.865 -17.078 1 83.69 362 GLY A CA 1
ATOM 2726 C C . GLY A 1 362 ? 4.059 -3.238 -17.016 1 83.69 362 GLY A C 1
ATOM 2727 O O . GLY A 1 362 ? 3.441 -3.182 -15.953 1 83.69 362 GLY A O 1
ATOM 2728 N N . GLY A 1 363 ? 3.611 -2.752 -18.156 1 86.88 363 GLY A N 1
ATOM 2729 C CA . GLY A 1 363 ? 2.277 -2.176 -18.219 1 86.88 363 GLY A CA 1
ATOM 2730 C C . GLY A 1 363 ? 1.183 -3.168 -17.875 1 86.88 363 GLY A C 1
ATOM 2731 O O . GLY A 1 363 ? 0.231 -2.834 -17.172 1 86.88 363 GLY A O 1
ATOM 2732 N N . LEU A 1 364 ? 1.341 -4.332 -18.375 1 87.38 364 LEU A N 1
ATOM 2733 C CA . LEU A 1 364 ? 0.389 -5.406 -18.094 1 87.38 364 LEU A CA 1
ATOM 2734 C C . LEU A 1 364 ? 0.352 -5.734 -16.609 1 87.38 364 LEU A C 1
ATOM 2736 O O . LEU A 1 364 ? -0.726 -5.887 -16.031 1 87.38 364 LEU A O 1
ATOM 2740 N N . LEU A 1 365 ? 1.486 -5.852 -16 1 86.88 365 LEU A N 1
ATOM 2741 C CA . LEU A 1 365 ? 1.587 -6.215 -14.586 1 86.88 365 LEU A CA 1
ATOM 2742 C C . LEU A 1 365 ? 0.995 -5.125 -13.703 1 86.88 365 LEU A C 1
ATOM 2744 O O . LEU A 1 365 ? 0.381 -5.422 -12.672 1 86.88 365 LEU A O 1
ATOM 2748 N N . ILE A 1 366 ? 1.135 -3.895 -14.094 1 89 366 ILE A N 1
ATOM 2749 C CA . ILE A 1 366 ? 0.583 -2.795 -13.305 1 89 366 ILE A CA 1
ATOM 2750 C C . ILE A 1 366 ? -0.938 -2.924 -13.234 1 89 366 ILE A C 1
ATOM 2752 O O . ILE A 1 366 ? -1.527 -2.807 -12.164 1 89 366 ILE A O 1
ATOM 2756 N N . VAL A 1 367 ? -1.526 -3.195 -14.383 1 89.44 367 VAL A N 1
ATOM 2757 C CA . VAL A 1 367 ? -2.982 -3.283 -14.438 1 89.44 367 VAL A CA 1
ATOM 2758 C C . VAL A 1 367 ? -3.459 -4.512 -13.672 1 89.44 367 VAL A C 1
ATOM 2760 O O . VAL A 1 367 ? -4.43 -4.438 -12.914 1 89.44 367 VAL A O 1
ATOM 2763 N N . LEU A 1 368 ? -2.789 -5.574 -13.82 1 88.62 368 LEU A N 1
ATOM 2764 C CA . LEU A 1 368 ? -3.207 -6.805 -13.156 1 88.62 368 LEU A CA 1
ATOM 2765 C C . LEU A 1 368 ? -3.02 -6.699 -11.648 1 88.62 368 LEU A C 1
ATOM 2767 O O . LEU A 1 368 ? -3.889 -7.117 -10.875 1 88.62 368 LEU A O 1
ATOM 2771 N N . LEU A 1 369 ? -1.894 -6.16 -11.234 1 90 369 LEU A N 1
ATOM 2772 C CA . LEU A 1 369 ? -1.645 -6 -9.805 1 90 369 LEU A CA 1
ATOM 2773 C C . LEU A 1 369 ? -2.631 -5.012 -9.188 1 90 369 LEU A C 1
ATOM 2775 O O . LEU A 1 369 ? -3.047 -5.176 -8.039 1 90 369 LEU A O 1
ATOM 2779 N N . ALA A 1 370 ? -2.949 -4.012 -9.961 1 92.06 370 ALA A N 1
ATOM 2780 C CA . ALA A 1 370 ? -3.971 -3.07 -9.508 1 92.06 370 ALA A CA 1
ATOM 2781 C C . ALA A 1 370 ? -5.309 -3.773 -9.289 1 92.06 370 ALA A C 1
ATOM 2783 O O . ALA A 1 370 ? -5.988 -3.529 -8.289 1 92.06 370 ALA A O 1
ATOM 2784 N N . THR A 1 371 ? -5.617 -4.617 -10.18 1 90.12 371 THR A N 1
ATOM 2785 C CA . THR A 1 371 ? -6.879 -5.344 -10.086 1 90.12 371 THR A CA 1
ATOM 2786 C C . THR A 1 371 ? -6.859 -6.301 -8.898 1 90.12 371 THR A C 1
ATOM 2788 O O . THR A 1 371 ? -7.859 -6.438 -8.188 1 90.12 371 THR A O 1
ATOM 2791 N N . VAL A 1 372 ? -5.785 -6.945 -8.711 1 90.56 372 VAL A N 1
ATOM 2792 C CA . VAL A 1 372 ? -5.66 -7.852 -7.578 1 90.56 372 VAL A CA 1
ATOM 2793 C C . VAL A 1 372 ? -5.832 -7.074 -6.273 1 90.56 372 VAL A C 1
ATOM 2795 O O . VAL A 1 372 ? -6.523 -7.527 -5.359 1 90.56 372 VAL A O 1
ATOM 2798 N N . THR A 1 373 ? -5.195 -5.945 -6.176 1 93.38 373 THR A N 1
ATOM 2799 C CA . THR A 1 373 ? -5.324 -5.086 -5.004 1 93.38 373 THR A CA 1
ATOM 2800 C C . THR A 1 373 ? -6.781 -4.703 -4.773 1 93.38 373 THR A C 1
ATOM 2802 O O . THR A 1 373 ? -7.27 -4.746 -3.641 1 93.38 373 THR A O 1
ATOM 2805 N N . GLY A 1 374 ? -7.422 -4.348 -5.871 1 92.75 374 GLY A N 1
ATOM 2806 C CA . GLY A 1 374 ? -8.836 -4.023 -5.77 1 92.75 374 GLY A CA 1
ATOM 2807 C C . GLY A 1 374 ? -9.68 -5.18 -5.27 1 92.75 374 GLY A C 1
ATOM 2808 O O . GLY A 1 374 ? -10.547 -4.996 -4.414 1 92.75 374 GLY A O 1
ATOM 2809 N N . VAL A 1 375 ? -9.414 -6.348 -5.75 1 89.81 375 VAL A N 1
ATOM 2810 C CA . VAL A 1 375 ? -10.156 -7.535 -5.344 1 89.81 375 VAL A CA 1
ATOM 2811 C C . VAL A 1 375 ? -9.914 -7.816 -3.861 1 89.81 375 VAL A C 1
ATOM 2813 O O . VAL A 1 375 ? -10.828 -8.195 -3.135 1 89.81 375 VAL A O 1
ATOM 2816 N N . GLY A 1 376 ? -8.68 -7.703 -3.459 1 91.31 376 GLY A N 1
ATOM 2817 C CA . GLY A 1 376 ? -8.383 -7.859 -2.045 1 91.31 376 GLY A CA 1
ATOM 2818 C C . GLY A 1 376 ? -9.172 -6.918 -1.158 1 91.31 376 GLY A C 1
ATOM 2819 O O . GLY A 1 376 ? -9.719 -7.332 -0.136 1 91.31 376 GLY A O 1
ATOM 2820 N N . LEU A 1 377 ? -9.281 -5.707 -1.558 1 93.31 377 LEU A N 1
ATOM 2821 C CA . LEU A 1 377 ? -9.977 -4.695 -0.77 1 93.31 377 LEU A CA 1
ATOM 2822 C C . LEU A 1 377 ? -11.484 -4.906 -0.83 1 93.31 377 LEU A C 1
ATOM 2824 O O . LEU A 1 377 ? -12.211 -4.48 0.071 1 93.31 377 LEU A O 1
ATOM 2828 N N . ALA A 1 378 ? -11.906 -5.523 -1.873 1 89.19 378 ALA A N 1
ATOM 2829 C CA . ALA A 1 378 ? -13.336 -5.766 -2.033 1 89.19 378 ALA A CA 1
ATOM 2830 C C . ALA A 1 378 ? -13.859 -6.699 -0.944 1 89.19 378 ALA A C 1
ATOM 2832 O O . ALA A 1 378 ? -15.055 -6.703 -0.648 1 89.19 378 ALA A O 1
ATOM 2833 N N . HIS A 1 379 ? -13 -7.41 -0.365 1 86.44 379 HIS A N 1
ATOM 2834 C CA . HIS A 1 379 ? -13.398 -8.32 0.703 1 86.44 379 HIS A CA 1
ATOM 2835 C C . HIS A 1 379 ? -13.781 -7.551 1.964 1 86.44 379 HIS A C 1
ATOM 2837 O O . HIS A 1 379 ? -14.43 -8.102 2.859 1 86.44 379 HIS A O 1
ATOM 2843 N N . LEU A 1 380 ? -13.438 -6.309 2.037 1 90 380 LEU A N 1
ATOM 2844 C CA . LEU A 1 380 ? -13.773 -5.488 3.197 1 90 380 LEU A CA 1
ATOM 2845 C C . LEU A 1 380 ? -15.281 -5.281 3.293 1 90 380 LEU A C 1
ATOM 2847 O O . LEU A 1 380 ? -15.789 -4.867 4.336 1 90 380 LEU A O 1
ATOM 2851 N N . ARG A 1 381 ? -15.914 -5.559 2.168 1 81.62 381 ARG A N 1
ATOM 2852 C CA . ARG A 1 381 ? -17.375 -5.43 2.191 1 81.62 381 ARG A CA 1
ATOM 2853 C C . ARG A 1 381 ? -17.984 -6.371 3.219 1 81.62 381 ARG A C 1
ATOM 2855 O O . ARG A 1 381 ? -19.109 -6.145 3.684 1 81.62 381 ARG A O 1
ATOM 2862 N N . TYR A 1 382 ? -17.234 -7.383 3.605 1 79.81 382 TYR A N 1
ATOM 2863 C CA . TYR A 1 382 ? -17.719 -8.383 4.547 1 79.81 382 TYR A CA 1
ATOM 2864 C C . TYR A 1 382 ? -17.234 -8.086 5.961 1 79.81 382 TYR A C 1
ATOM 2866 O O . TYR A 1 382 ? -17.484 -8.859 6.887 1 79.81 382 TYR A O 1
ATOM 2874 N N . VAL A 1 383 ? -16.516 -7.051 6.172 1 83.75 383 VAL A N 1
ATOM 2875 C CA . VAL A 1 383 ? -15.945 -6.668 7.457 1 83.75 383 VAL A CA 1
ATOM 2876 C C . VAL A 1 383 ? -16.672 -5.445 8.008 1 83.75 383 VAL A C 1
ATOM 2878 O O . VAL A 1 383 ? -17.016 -4.531 7.25 1 83.75 383 VAL A O 1
ATOM 2881 N N . ASP A 1 384 ? -16.984 -5.418 9.297 1 81.69 384 ASP A N 1
ATOM 2882 C CA . ASP A 1 384 ? -17.562 -4.234 9.93 1 81.69 384 ASP A CA 1
ATOM 2883 C C . ASP A 1 384 ? -16.516 -3.141 10.109 1 81.69 384 ASP A C 1
ATOM 2885 O O . ASP A 1 384 ? -15.719 -3.18 11.055 1 81.69 384 ASP A O 1
ATOM 2889 N N . LEU A 1 385 ? -16.578 -2.23 9.242 1 83.94 385 LEU A N 1
ATOM 2890 C CA . LEU A 1 385 ? -15.555 -1.182 9.234 1 83.94 385 LEU A CA 1
ATOM 2891 C C . LEU A 1 385 ? -15.961 -0.032 10.156 1 83.94 385 LEU A C 1
ATOM 2893 O O . LEU A 1 385 ? -15.297 1.008 10.18 1 83.94 385 LEU A O 1
ATOM 2897 N N . THR A 1 386 ? -17.016 -0.193 10.906 1 75.19 386 THR A N 1
ATOM 2898 C CA . THR A 1 386 ? -17.391 0.784 11.93 1 75.19 386 THR A CA 1
ATOM 2899 C C . THR A 1 386 ? -16.641 0.516 13.234 1 75.19 386 THR A C 1
ATOM 2901 O O . THR A 1 386 ? -16.531 1.4 14.086 1 75.19 386 THR A O 1
ATOM 2904 N N . SER A 1 387 ? -16.188 -0.696 13.328 1 78.69 387 SER A N 1
ATOM 2905 C CA . SER A 1 387 ? -15.406 -1.069 14.508 1 78.69 387 SER A CA 1
ATOM 2906 C C . SER A 1 387 ? -13.977 -0.554 14.406 1 78.69 387 SER A C 1
ATOM 2908 O O . SER A 1 387 ? -13.266 -0.86 13.445 1 78.69 387 SER A O 1
ATOM 2910 N N . SER A 1 388 ? -13.578 0.171 15.375 1 78 388 SER A N 1
ATOM 2911 C CA . SER A 1 388 ? -12.227 0.723 15.398 1 78 388 SER A CA 1
ATOM 2912 C C . SER A 1 388 ? -11.18 -0.383 15.461 1 78 388 SER A C 1
ATOM 2914 O O . SER A 1 388 ? -10.07 -0.226 14.938 1 78 388 SER A O 1
ATOM 2916 N N . ARG A 1 389 ? -11.539 -1.389 16.078 1 81.94 389 ARG A N 1
ATOM 2917 C CA . ARG A 1 389 ? -10.617 -2.516 16.188 1 81.94 389 ARG A CA 1
ATOM 2918 C C . ARG A 1 389 ? -10.328 -3.109 14.805 1 81.94 389 ARG A C 1
ATOM 2920 O O . ARG A 1 389 ? -9.164 -3.33 14.453 1 81.94 389 ARG A O 1
ATOM 2927 N N . ASN A 1 390 ? -11.391 -3.344 14.055 1 86.75 390 ASN A N 1
ATOM 2928 C CA . ASN A 1 390 ? -11.227 -3.916 12.719 1 86.75 390 ASN A CA 1
ATOM 2929 C C . ASN A 1 390 ? -10.453 -2.975 11.797 1 86.75 390 ASN A C 1
ATOM 2931 O O . ASN A 1 390 ? -9.609 -3.418 11.023 1 86.75 390 ASN A O 1
ATOM 2935 N N . VAL A 1 391 ? -10.766 -1.798 12.031 1 87.75 391 VAL A N 1
ATOM 2936 C CA . VAL A 1 391 ? -10.109 -0.785 11.211 1 87.75 391 VAL A CA 1
ATOM 2937 C C . VAL A 1 391 ? -8.617 -0.756 11.523 1 87.75 391 VAL A C 1
ATOM 2939 O O . VAL A 1 391 ? -7.785 -0.698 10.609 1 87.75 391 VAL A O 1
ATOM 2942 N N . PHE A 1 392 ? -8.352 -0.863 12.75 1 87 392 PHE A N 1
ATOM 2943 C CA . PHE A 1 392 ? -6.949 -0.86 13.164 1 87 392 PHE A CA 1
ATOM 2944 C C . PHE A 1 392 ? -6.246 -2.129 12.703 1 87 392 PHE A C 1
ATOM 2946 O O . PHE A 1 392 ? -5.105 -2.078 12.234 1 87 392 PHE A O 1
ATOM 2953 N N . ILE A 1 393 ? -6.84 -3.227 12.773 1 89 393 ILE A N 1
ATOM 2954 C CA . ILE A 1 393 ? -6.246 -4.504 12.391 1 89 393 ILE A CA 1
ATOM 2955 C C . ILE A 1 393 ? -5.898 -4.492 10.906 1 89 393 ILE A C 1
ATOM 2957 O O . ILE A 1 393 ? -4.805 -4.906 10.516 1 89 393 ILE A O 1
ATOM 2961 N N . VAL A 1 394 ? -6.801 -4.023 10.094 1 92.5 394 VAL A N 1
ATOM 2962 C CA . VAL A 1 394 ? -6.559 -3.982 8.656 1 92.5 394 VAL A CA 1
ATOM 2963 C C . VAL A 1 394 ? -5.395 -3.043 8.352 1 92.5 394 VAL A C 1
ATOM 2965 O O . VAL A 1 394 ? -4.496 -3.389 7.582 1 92.5 394 VAL A O 1
ATOM 2968 N N . GLY A 1 395 ? -5.406 -1.938 8.992 1 92.06 395 GLY A N 1
ATOM 2969 C CA . GLY A 1 395 ? -4.355 -0.958 8.766 1 92.06 395 GLY A CA 1
ATOM 2970 C C . GLY A 1 395 ? -2.98 -1.446 9.188 1 92.06 395 GLY A C 1
ATOM 2971 O O . GLY A 1 395 ? -2.025 -1.369 8.414 1 92.06 395 GLY A O 1
ATOM 2972 N N . ILE A 1 396 ? -2.908 -1.999 10.305 1 90.56 396 ILE A N 1
ATOM 2973 C CA . ILE A 1 396 ? -1.616 -2.412 10.844 1 90.56 396 ILE A CA 1
ATOM 2974 C C . ILE A 1 396 ? -1.092 -3.613 10.062 1 90.56 396 ILE A C 1
ATOM 2976 O O . ILE A 1 396 ? 0.117 -3.748 9.852 1 90.56 396 ILE A O 1
ATOM 2980 N N . SER A 1 397 ? -1.977 -4.449 9.648 1 91.06 397 SER A N 1
ATOM 2981 C CA . SER A 1 397 ? -1.568 -5.602 8.852 1 91.06 397 SER A CA 1
ATOM 2982 C C . SER A 1 397 ? -0.956 -5.168 7.523 1 91.06 397 SER A C 1
ATOM 2984 O O . SER A 1 397 ? 0.059 -5.719 7.09 1 91.06 397 SER A O 1
ATOM 2986 N N . LEU A 1 398 ? -1.55 -4.215 6.918 1 91.81 398 LEU A N 1
ATOM 2987 C CA . LEU A 1 398 ? -1.049 -3.738 5.633 1 91.81 398 LEU A CA 1
ATOM 2988 C C . LEU A 1 398 ? 0.292 -3.033 5.801 1 91.81 398 LEU A C 1
ATOM 2990 O O . LEU A 1 398 ? 1.227 -3.273 5.031 1 91.81 398 LEU A O 1
ATOM 2994 N N . ILE A 1 399 ? 0.377 -2.223 6.805 1 89 399 ILE A N 1
ATOM 2995 C CA . ILE A 1 399 ? 1.597 -1.452 7.02 1 89 399 ILE A CA 1
ATOM 2996 C C . ILE A 1 399 ? 2.742 -2.391 7.391 1 89 399 ILE A C 1
ATOM 2998 O O . ILE A 1 399 ? 3.84 -2.293 6.836 1 89 399 ILE A O 1
ATOM 3002 N N . LEU A 1 400 ? 2.508 -3.316 8.273 1 86.38 400 LEU A N 1
ATOM 3003 C CA . LEU A 1 400 ? 3.547 -4.25 8.688 1 86.38 400 LEU A CA 1
ATOM 3004 C C . LEU A 1 400 ? 3.949 -5.168 7.535 1 86.38 400 LEU A C 1
ATOM 3006 O O . LEU A 1 400 ? 5.109 -5.57 7.434 1 86.38 400 LEU A O 1
ATOM 3010 N N . GLY A 1 401 ? 2.969 -5.473 6.734 1 83.88 401 GLY A N 1
ATOM 3011 C CA . GLY A 1 401 ? 3.258 -6.305 5.574 1 83.88 401 GLY A CA 1
ATOM 3012 C C . GLY A 1 401 ? 4.188 -5.637 4.578 1 83.88 401 GLY A C 1
ATOM 3013 O O . GLY A 1 401 ? 4.941 -6.312 3.875 1 83.88 401 GLY A O 1
ATOM 3014 N N . ILE A 1 402 ? 4.148 -4.43 4.523 1 80.69 402 ILE A N 1
ATOM 3015 C CA . ILE A 1 402 ? 4.988 -3.703 3.58 1 80.69 402 ILE A CA 1
ATOM 3016 C C . ILE A 1 402 ? 6.328 -3.367 4.234 1 80.69 402 ILE A C 1
ATOM 3018 O O . ILE A 1 402 ? 7.379 -3.469 3.596 1 80.69 402 ILE A O 1
ATOM 3022 N N . VAL A 1 403 ? 6.32 -3.041 5.547 1 74.5 403 VAL A N 1
ATOM 3023 C CA . VAL A 1 403 ? 7.496 -2.529 6.242 1 74.5 403 VAL A CA 1
ATOM 3024 C C . VAL A 1 403 ? 8.445 -3.678 6.566 1 74.5 403 VAL A C 1
ATOM 3026 O O . VAL A 1 403 ? 9.664 -3.543 6.418 1 74.5 403 VAL A O 1
ATOM 3029 N N . ILE A 1 404 ? 7.895 -4.766 6.98 1 70.38 404 ILE A N 1
ATOM 3030 C CA . ILE A 1 404 ? 8.711 -5.863 7.477 1 70.38 404 ILE A CA 1
ATOM 3031 C C . ILE A 1 404 ? 9.562 -6.434 6.34 1 70.38 404 ILE A C 1
ATOM 3033 O O . ILE A 1 404 ? 10.773 -6.594 6.484 1 70.38 404 ILE A O 1
ATOM 3037 N N . PRO A 1 405 ? 8.898 -6.715 5.203 1 63.66 405 PRO A N 1
ATOM 3038 C CA . PRO A 1 405 ? 9.727 -7.266 4.129 1 63.66 405 PRO A CA 1
ATOM 3039 C C . PRO A 1 405 ? 10.773 -6.277 3.619 1 63.66 405 PRO A C 1
ATOM 3041 O O . PRO A 1 405 ? 11.867 -6.68 3.215 1 63.66 405 PRO A O 1
ATOM 3044 N N . ARG A 1 406 ? 10.359 -5.082 3.635 1 58.75 406 ARG A N 1
ATOM 3045 C CA . ARG A 1 406 ? 11.305 -4.07 3.166 1 58.75 406 ARG A CA 1
ATOM 3046 C C . ARG A 1 406 ? 12.516 -3.984 4.086 1 58.75 406 ARG A C 1
ATOM 3048 O O . ARG A 1 406 ? 13.625 -3.703 3.635 1 58.75 406 ARG A O 1
ATOM 3055 N N . HIS A 1 407 ? 12.156 -4.297 5.426 1 53.03 407 HIS A N 1
ATOM 3056 C CA . HIS A 1 407 ? 13.273 -4.141 6.352 1 53.03 407 HIS A CA 1
ATOM 3057 C C . HIS A 1 407 ? 13.773 -5.496 6.836 1 53.03 407 HIS A C 1
ATOM 3059 O O . HIS A 1 407 ? 14.914 -5.613 7.301 1 53.03 407 HIS A O 1
ATOM 3065 N N . LEU A 1 408 ? 12.57 -6.473 7.133 1 51.38 408 LEU A N 1
ATOM 3066 C CA . LEU A 1 408 ? 13.078 -7.785 7.52 1 51.38 408 LEU A CA 1
ATOM 3067 C C . LEU A 1 408 ? 13.836 -8.43 6.371 1 51.38 408 LEU A C 1
ATOM 3069 O O . LEU A 1 408 ? 14.375 -9.531 6.516 1 51.38 408 LEU A O 1
ATOM 3073 N N . GLY A 1 409 ? 13.594 -8.258 5.184 1 38.47 409 GLY A N 1
ATOM 3074 C CA . GLY A 1 409 ? 14.656 -9.039 4.578 1 38.47 409 GLY A CA 1
ATOM 3075 C C . GLY A 1 409 ? 15.781 -9.367 5.547 1 38.47 409 GLY A C 1
ATOM 3076 O O . GLY A 1 409 ? 16.609 -10.242 5.273 1 38.47 409 GLY A O 1
ATOM 3077 N N . GLU A 1 410 ? 15.859 -8.688 6.75 1 31.62 410 GLU A N 1
ATOM 3078 C CA . GLU A 1 410 ? 16.781 -9.273 7.723 1 31.62 410 GLU A CA 1
ATOM 3079 C C . GLU A 1 410 ? 16.016 -10.031 8.812 1 31.62 410 GLU A C 1
ATOM 3081 O O . GLU A 1 410 ? 16.5 -11.055 9.312 1 31.62 410 GLU A O 1
ATOM 3086 N N . ALA A 1 411 ? 14.922 -9.617 9.93 1 27.95 411 ALA A N 1
ATOM 3087 C CA . ALA A 1 411 ? 14.727 -10.148 11.273 1 27.95 411 ALA A CA 1
ATOM 3088 C C . ALA A 1 411 ? 13.5 -11.047 11.328 1 27.95 411 ALA A C 1
ATOM 3090 O O . ALA A 1 411 ? 12.602 -10.938 10.492 1 27.95 411 ALA A O 1
ATOM 3091 N N . ASP A 1 412 ? 12.992 -12.117 12.523 1 25.73 412 ASP A N 1
ATOM 3092 C CA . ASP A 1 412 ? 12.391 -13.344 13.039 1 25.73 412 ASP A CA 1
ATOM 3093 C C . ASP A 1 412 ? 10.883 -13.164 13.242 1 25.73 412 ASP A C 1
ATOM 3095 O O . ASP A 1 412 ? 10.383 -12.039 13.227 1 25.73 412 ASP A O 1
ATOM 3099 N N . LYS A 1 413 ? 10.039 -13.828 14.641 1 24.39 413 LYS A N 1
ATOM 3100 C CA . LYS A 1 413 ? 9.07 -14.828 15.07 1 24.39 413 LYS A CA 1
ATOM 3101 C C . LYS A 1 413 ? 7.805 -14.18 15.625 1 24.39 413 LYS A C 1
ATOM 3103 O O . LYS A 1 413 ? 7.316 -14.562 16.688 1 24.39 413 LYS A O 1
ATOM 3108 N N . PHE A 1 414 ? 6.738 -13.32 15.32 1 21.39 414 PHE A N 1
ATOM 3109 C CA . PHE A 1 414 ? 5.809 -12.789 16.312 1 21.39 414 PHE A CA 1
ATOM 3110 C C . PHE A 1 414 ? 4.477 -13.523 16.25 1 21.39 414 PHE A C 1
ATOM 3112 O O . PHE A 1 414 ? 3.82 -13.539 15.203 1 21.39 414 PHE A O 1
ATOM 3119 N N . THR A 1 415 ? 3.805 -14.438 17.234 1 20.78 415 THR A N 1
ATOM 3120 C CA . THR A 1 415 ? 2.664 -15.328 17.406 1 20.78 415 THR A CA 1
ATOM 3121 C C . THR A 1 415 ? 1.447 -14.562 17.906 1 20.78 415 THR A C 1
ATOM 3123 O O . THR A 1 415 ? 1.452 -14.047 19.031 1 20.78 415 THR A O 1
ATOM 3126 N N . MET A 1 416 ? 0.519 -13.734 17.438 1 22.5 416 MET A N 1
ATOM 3127 C CA . MET A 1 416 ? -0.529 -13.07 18.203 1 22.5 416 MET A CA 1
ATOM 3128 C C . MET A 1 416 ? -1.845 -13.836 18.109 1 22.5 416 MET A C 1
ATOM 3130 O O . MET A 1 416 ? -2.215 -14.305 17.031 1 22.5 416 MET A O 1
ATOM 3134 N N . THR A 1 417 ? -2.793 -14.234 19.125 1 22.42 417 THR A N 1
ATOM 3135 C CA . THR A 1 417 ? -3.953 -15.062 19.422 1 22.42 417 THR A CA 1
ATOM 3136 C C . THR A 1 417 ? -5.25 -14.297 19.188 1 22.42 417 THR A C 1
ATOM 3138 O O . THR A 1 417 ? -5.523 -13.305 19.875 1 22.42 417 THR A O 1
ATOM 3141 N N . ARG A 1 418 ? -5.941 -13.969 18.094 1 29.23 418 ARG A N 1
ATOM 3142 C CA . ARG A 1 418 ? -7.055 -13.039 17.922 1 29.23 418 ARG A CA 1
ATOM 3143 C C . ARG A 1 418 ? -8.383 -13.781 17.906 1 29.23 418 ARG A C 1
ATOM 3145 O O . ARG A 1 418 ? -8.484 -14.891 17.375 1 29.23 418 ARG A O 1
ATOM 3152 N N . THR A 1 419 ? -9.562 -13.234 18.391 1 30.05 419 THR A N 1
ATOM 3153 C CA . THR A 1 419 ? -10.914 -13.711 18.672 1 30.05 419 THR A CA 1
ATOM 3154 C C . THR A 1 419 ? -11.75 -13.719 17.391 1 30.05 419 THR A C 1
ATOM 3156 O O . THR A 1 419 ? -11.555 -12.883 16.5 1 30.05 419 THR A O 1
ATOM 3159 N N . GLU A 1 420 ? -12.719 -14.578 17.062 1 31.58 420 GLU A N 1
ATOM 3160 C CA . GLU A 1 420 ? -13.469 -15.102 15.93 1 31.58 420 GLU A CA 1
ATOM 3161 C C . GLU A 1 420 ? -14.5 -14.094 15.438 1 31.58 420 GLU A C 1
ATOM 3163 O O . GLU A 1 420 ? -14.711 -13.961 14.227 1 31.58 420 GLU A O 1
ATOM 3168 N N . ASP A 1 421 ? -15.32 -13.484 16.188 1 34.75 421 ASP A N 1
ATOM 3169 C CA . ASP A 1 421 ? -16.531 -12.781 15.773 1 34.75 421 ASP A CA 1
ATOM 3170 C C . ASP A 1 421 ? -16.203 -11.555 14.93 1 34.75 421 ASP A C 1
ATOM 3172 O O . ASP A 1 421 ? -16.922 -11.234 13.977 1 34.75 421 ASP A O 1
ATOM 3176 N N . GLU A 1 422 ? -15.242 -10.914 15.312 1 34.88 422 GLU A N 1
ATOM 3177 C CA . GLU A 1 422 ? -14.883 -9.633 14.727 1 34.88 422 GLU A CA 1
ATOM 3178 C C . GLU A 1 422 ? -14.188 -9.812 13.383 1 34.88 422 GLU A C 1
ATOM 3180 O O . GLU A 1 422 ? -14.008 -8.852 12.633 1 34.88 422 GLU A O 1
ATOM 3185 N N . ARG A 1 423 ? -13.961 -11.047 13.094 1 41.38 423 ARG A N 1
ATOM 3186 C CA . ARG A 1 423 ? -13.18 -11.281 11.883 1 41.38 423 ARG A CA 1
ATOM 3187 C C . ARG A 1 423 ? -14.094 -11.508 10.68 1 41.38 423 ARG A C 1
ATOM 3189 O O . ARG A 1 423 ? -13.617 -11.648 9.547 1 41.38 423 ARG A O 1
ATOM 3196 N N . GLY A 1 424 ? -15.25 -11.164 10.789 1 35.66 424 GLY A N 1
ATOM 3197 C CA . GLY A 1 424 ? -16.203 -11.141 9.695 1 35.66 424 GLY A CA 1
ATOM 3198 C C . GLY A 1 424 ? -16.516 -12.523 9.148 1 35.66 424 GLY A C 1
ATOM 3199 O O . GLY A 1 424 ? -17.047 -12.656 8.039 1 35.66 424 GLY A O 1
ATOM 3200 N N . ILE A 1 425 ? -16.172 -13.555 9.906 1 38.72 425 ILE A N 1
ATOM 3201 C CA . ILE A 1 425 ? -16.422 -14.906 9.422 1 38.72 425 ILE A CA 1
ATOM 3202 C C . ILE A 1 425 ? -17.922 -15.133 9.266 1 38.72 425 ILE A C 1
ATOM 3204 O O . ILE A 1 425 ? -18.359 -15.734 8.281 1 38.72 425 ILE A O 1
ATOM 3208 N N . LEU A 1 426 ? -18.594 -14.648 10.219 1 38.69 426 LEU A N 1
ATOM 3209 C CA . LEU A 1 426 ? -20.031 -14.898 10.164 1 38.69 426 LEU A CA 1
ATOM 3210 C C . LEU A 1 426 ? -20.656 -14.195 8.969 1 38.69 426 LEU A C 1
ATOM 3212 O O . LEU A 1 426 ? -21.5 -14.773 8.273 1 38.69 426 LEU A O 1
ATOM 3216 N N . LYS A 1 427 ? -20.266 -13.031 8.852 1 41.09 427 LYS A N 1
ATOM 3217 C CA . LYS A 1 427 ? -20.891 -12.312 7.738 1 41.09 427 LYS A CA 1
ATOM 3218 C C . LYS A 1 427 ? -20.469 -12.906 6.398 1 41.09 427 LYS A C 1
ATOM 3220 O O . LYS A 1 427 ? -21.25 -12.93 5.449 1 41.09 427 LYS A O 1
ATOM 3225 N N . LEU A 1 428 ? -19.234 -13.297 6.434 1 36.94 428 LEU A N 1
ATOM 3226 C CA . LEU A 1 428 ? -18.828 -14 5.23 1 36.94 428 LEU A CA 1
ATOM 3227 C C . LEU A 1 428 ? -19.688 -15.242 5 1 36.94 428 LEU A C 1
ATOM 3229 O O . LEU A 1 428 ? -20.078 -15.523 3.869 1 36.94 428 LEU A O 1
ATOM 3233 N N . ARG A 1 429 ? -20 -15.953 6.125 1 35.31 429 ARG A N 1
ATOM 3234 C CA . ARG A 1 429 ? -20.859 -17.125 6.016 1 35.31 429 ARG A CA 1
ATOM 3235 C C . ARG A 1 429 ? -22.281 -16.719 5.613 1 35.31 429 ARG A C 1
ATOM 3237 O O . ARG A 1 429 ? -22.922 -17.391 4.801 1 35.31 429 ARG A O 1
ATOM 3244 N N . GLU A 1 430 ? -22.797 -15.672 6.348 1 38.19 430 GLU A N 1
ATOM 3245 C CA . GLU A 1 430 ? -24.156 -15.25 6.031 1 38.19 430 GLU A CA 1
ATOM 3246 C C . GLU A 1 430 ? -24.25 -14.719 4.602 1 38.19 430 GLU A C 1
ATOM 3248 O O . GLU A 1 430 ? -25.25 -14.938 3.918 1 38.19 430 GLU A O 1
ATOM 3253 N N . CYS A 1 431 ? -23.375 -13.812 4.352 1 33.75 431 CYS A N 1
ATOM 3254 C CA . CYS A 1 431 ? -23.422 -13.273 3 1 33.75 431 CYS A CA 1
ATOM 3255 C C . CYS A 1 431 ? -23.219 -14.375 1.965 1 33.75 431 CYS A C 1
ATOM 3257 O O . CYS A 1 431 ? -23.797 -14.32 0.876 1 33.75 431 CYS A O 1
ATOM 3259 N N . PHE A 1 432 ? -22.328 -15.227 2.33 1 33.94 432 PHE A N 1
ATOM 3260 C CA . PHE A 1 432 ? -22.328 -16.391 1.449 1 33.94 432 PHE A CA 1
ATOM 3261 C C . PHE A 1 432 ? -23.688 -17.062 1.416 1 33.94 432 PHE A C 1
ATOM 3263 O O . PHE A 1 432 ? -24.109 -17.578 0.382 1 33.94 432 PHE A O 1
ATOM 3270 N N . ASP A 1 433 ? -24.422 -17.062 2.543 1 32.25 433 ASP A N 1
ATOM 3271 C CA . ASP A 1 433 ? -25.781 -17.578 2.537 1 32.25 433 ASP A CA 1
ATOM 3272 C C . ASP A 1 433 ? -26.734 -16.609 1.832 1 32.25 433 ASP A C 1
ATOM 3274 O O . ASP A 1 433 ? -27.609 -17.031 1.07 1 32.25 433 ASP A O 1
ATOM 3278 N N . GLU A 1 434 ? -26.828 -15.328 2.244 1 30.75 434 GLU A N 1
ATOM 3279 C CA . GLU A 1 434 ? -27.797 -14.398 1.68 1 30.75 434 GLU A CA 1
ATOM 3280 C C . GLU A 1 434 ? -27.391 -13.969 0.271 1 30.75 434 GLU A C 1
ATOM 3282 O O . GLU A 1 434 ? -28.25 -13.836 -0.609 1 30.75 434 GLU A O 1
ATOM 3287 N N . ALA A 1 435 ? -26.297 -13.367 0.139 1 29.91 435 ALA A N 1
ATOM 3288 C CA . ALA A 1 435 ? -25.938 -12.93 -1.208 1 29.91 435 ALA A CA 1
ATOM 3289 C C . ALA A 1 435 ? -25.812 -14.125 -2.15 1 29.91 435 ALA A C 1
ATOM 3291 O O . ALA A 1 435 ? -25.828 -13.969 -3.373 1 29.91 435 ALA A O 1
ATOM 3292 N N . GLY A 1 436 ? -25.453 -15.312 -1.735 1 27.53 436 GLY A N 1
ATOM 3293 C CA . GLY A 1 436 ? -25.812 -16.453 -2.553 1 27.53 436 GLY A CA 1
ATOM 3294 C C . GLY A 1 436 ? -27.266 -16.484 -2.939 1 27.53 436 GLY A C 1
ATOM 3295 O O . GLY A 1 436 ? -27.656 -17.156 -3.906 1 27.53 436 GLY A O 1
ATOM 3296 N N . ALA A 1 437 ? -28.203 -16.109 -2.01 1 28.23 437 ALA A N 1
ATOM 3297 C CA . ALA A 1 437 ? -29.609 -16.188 -2.379 1 28.23 437 ALA A CA 1
ATOM 3298 C C . ALA A 1 437 ? -29.969 -15.133 -3.42 1 28.23 437 ALA A C 1
ATOM 3300 O O . ALA A 1 437 ? -30.766 -15.383 -4.324 1 28.23 437 ALA A O 1
ATOM 3301 N N . ARG A 1 438 ? -29.844 -13.812 -3.123 1 29 438 ARG A N 1
ATOM 3302 C CA . ARG A 1 438 ? -30.562 -12.922 -4.027 1 29 438 ARG A CA 1
ATOM 3303 C C . ARG A 1 438 ? -29.922 -12.922 -5.414 1 29 438 ARG A C 1
ATOM 3305 O O . ARG A 1 438 ? -30.641 -12.898 -6.422 1 29 438 ARG A O 1
ATOM 3312 N N . THR A 1 439 ? -28.844 -12.258 -5.613 1 28.27 439 THR A N 1
ATOM 3313 C CA . THR A 1 439 ? -28.562 -12.164 -7.043 1 28.27 439 THR A CA 1
ATOM 3314 C C . THR A 1 439 ? -28.188 -13.531 -7.613 1 28.27 439 THR A C 1
ATOM 3316 O O . THR A 1 439 ? -27.938 -13.664 -8.812 1 28.27 439 THR A O 1
ATOM 3319 N N . MET A 1 440 ? -27.359 -14.328 -6.949 1 26.52 440 MET A N 1
ATOM 3320 C CA . MET A 1 440 ? -27.344 -15.555 -7.738 1 26.52 440 MET A CA 1
ATOM 3321 C C . MET A 1 440 ? -28.75 -16.141 -7.867 1 26.52 440 MET A C 1
ATOM 3323 O O . MET A 1 440 ? -29.625 -15.852 -7.047 1 26.52 440 MET A O 1
ATOM 3327 N N . VAL A 1 441 ? -29.047 -17.078 -8.852 1 27.19 441 VAL A N 1
ATOM 3328 C CA . VAL A 1 441 ? -30.25 -17.844 -9.148 1 27.19 441 VAL A CA 1
ATOM 3329 C C . VAL A 1 441 ? -30.859 -18.375 -7.859 1 27.19 441 VAL A C 1
ATOM 3331 O O . VAL A 1 441 ? -30.141 -18.797 -6.953 1 27.19 441 VAL A O 1
ATOM 3334 N N . ALA A 1 442 ? -32.062 -18.062 -7.309 1 28.62 442 ALA A N 1
ATOM 3335 C CA . ALA A 1 442 ? -33.094 -18.75 -6.539 1 28.62 442 ALA A CA 1
ATOM 3336 C C . ALA A 1 442 ? -32.781 -20.25 -6.465 1 28.62 442 ALA A C 1
ATOM 3338 O O . ALA A 1 442 ? -33.688 -21.047 -6.191 1 28.62 442 ALA A O 1
ATOM 3339 N N . ARG A 1 443 ? -31.703 -20.797 -7.285 1 30.05 443 ARG A N 1
ATOM 3340 C CA . ARG A 1 443 ? -31.828 -22.25 -7.395 1 30.05 443 ARG A CA 1
ATOM 3341 C C . ARG A 1 443 ? -31.625 -22.922 -6.043 1 30.05 443 ARG A C 1
ATOM 3343 O O . ARG A 1 443 ? -30.984 -22.359 -5.152 1 30.05 443 ARG A O 1
ATOM 3350 N N . ASP A 1 444 ? -32.094 -24.156 -5.785 1 27.47 444 ASP A N 1
ATOM 3351 C CA . ASP A 1 444 ? -32.156 -25.109 -4.684 1 27.47 444 ASP A CA 1
ATOM 3352 C C . ASP A 1 444 ? -30.812 -25.219 -3.969 1 27.47 444 ASP A C 1
ATOM 3354 O O . ASP A 1 444 ? -29.766 -25.312 -4.613 1 27.47 444 ASP A O 1
ATOM 3358 N N . PRO A 1 445 ? -30.562 -24.703 -2.811 1 35.06 445 PRO A N 1
ATOM 3359 C CA . PRO A 1 445 ? -29.422 -24.922 -1.907 1 35.06 445 PRO A CA 1
ATOM 3360 C C . PRO A 1 445 ? -28.656 -26.203 -2.238 1 35.06 445 PRO A C 1
ATOM 3362 O O . PRO A 1 445 ? -27.484 -26.328 -1.876 1 35.06 445 PRO A O 1
ATOM 3365 N N . LEU A 1 446 ? -29.281 -27.219 -2.719 1 32.94 446 LEU A N 1
ATOM 3366 C CA . LEU A 1 446 ? -28.797 -28.578 -2.959 1 32.94 446 LEU A CA 1
ATOM 3367 C C . LEU A 1 446 ? -27.828 -28.609 -4.141 1 32.94 446 LEU A C 1
ATOM 3369 O O . LEU A 1 446 ? -27 -29.516 -4.25 1 32.94 446 LEU A O 1
ATOM 3373 N N . ARG A 1 447 ? -28 -27.766 -5.129 1 38.5 447 ARG A N 1
ATOM 3374 C CA . ARG A 1 447 ? -27.297 -27.844 -6.402 1 38.5 447 ARG A CA 1
ATOM 3375 C C . ARG A 1 447 ? -25.922 -27.188 -6.297 1 38.5 447 ARG A C 1
ATOM 3377 O O . ARG A 1 447 ? -25.094 -27.328 -7.203 1 38.5 447 ARG A O 1
ATOM 3384 N N . HIS A 1 448 ? -25.578 -26.391 -5.289 1 44.81 448 HIS A N 1
ATOM 3385 C CA . HIS A 1 448 ? -24.422 -25.516 -5.195 1 44.81 448 HIS A CA 1
ATOM 3386 C C . HIS A 1 448 ? -23.141 -26.312 -4.953 1 44.81 448 HIS A C 1
ATOM 3388 O O . HIS A 1 448 ? -22.078 -25.953 -5.434 1 44.81 448 HIS A O 1
ATOM 3394 N N . TRP A 1 449 ? -23.172 -27.422 -4.234 1 45.12 449 TRP A N 1
ATOM 3395 C CA . TRP A 1 449 ? -21.984 -28.219 -3.918 1 45.12 449 TRP A CA 1
ATOM 3396 C C . TRP A 1 449 ? -21.547 -29.047 -5.125 1 45.12 449 TRP A C 1
ATOM 3398 O O . TRP A 1 449 ? -20.484 -29.672 -5.098 1 45.12 449 TRP A O 1
ATOM 3408 N N . GLN A 1 450 ? -22.297 -29.016 -6.199 1 50.97 450 GLN A N 1
ATOM 3409 C CA . GLN A 1 450 ? -21.969 -29.812 -7.375 1 50.97 450 GLN A CA 1
ATOM 3410 C C . GLN A 1 450 ? -20.75 -29.25 -8.109 1 50.97 450 GLN A C 1
ATOM 3412 O O . GLN A 1 450 ? -20.047 -29.969 -8.797 1 50.97 450 GLN A O 1
ATOM 3417 N N . TYR A 1 451 ? -20.469 -28.047 -7.789 1 53.97 451 TYR A N 1
ATOM 3418 C CA . TYR A 1 451 ? -19.375 -27.406 -8.516 1 53.97 451 TYR A CA 1
ATOM 3419 C C . TYR A 1 451 ? -18.031 -27.953 -8.07 1 53.97 451 TYR A C 1
ATOM 3421 O O . TYR A 1 451 ? -17.062 -27.953 -8.836 1 53.97 451 TYR A O 1
ATOM 3429 N N . TYR A 1 452 ? -18 -28.484 -6.918 1 59.06 452 TYR A N 1
ATOM 3430 C CA . TYR A 1 452 ? -16.734 -28.938 -6.371 1 59.06 452 TYR A CA 1
ATOM 3431 C C . TYR A 1 452 ? -16.625 -30.453 -6.395 1 59.06 452 TYR A C 1
ATOM 3433 O O . TYR A 1 452 ? -15.695 -31.031 -5.836 1 59.06 452 TYR A O 1
ATOM 3441 N N . SER A 1 453 ? -17.719 -31.094 -6.98 1 57.91 453 SER A N 1
ATOM 3442 C CA . SER A 1 453 ? -17.688 -32.531 -7.055 1 57.91 453 SER A CA 1
ATOM 3443 C C . SER A 1 453 ? -16.766 -33.031 -8.164 1 57.91 453 SER A C 1
ATOM 3445 O O . SER A 1 453 ? -16.594 -32.344 -9.172 1 57.91 453 SER A O 1
ATOM 3447 N N . VAL A 1 454 ? -16.031 -34.031 -7.836 1 60.56 454 VAL A N 1
ATOM 3448 C CA . VAL A 1 454 ? -15.102 -34.625 -8.805 1 60.56 454 VAL A CA 1
ATOM 3449 C C . VAL A 1 454 ? -15.812 -35.656 -9.664 1 60.56 454 VAL A C 1
ATOM 3451 O O . VAL A 1 454 ? -16.344 -36.625 -9.148 1 60.56 454 VAL A O 1
ATOM 3454 N N . PRO A 1 455 ? -16.109 -35.438 -10.883 1 52.62 455 PRO A N 1
ATOM 3455 C CA . PRO A 1 455 ? -16.922 -36.312 -11.734 1 52.62 455 PRO A CA 1
ATOM 3456 C C . PRO A 1 455 ? -16.453 -37.781 -11.68 1 52.62 455 PRO A C 1
ATOM 3458 O O . PRO A 1 455 ? -17.281 -38.688 -11.633 1 52.62 455 PRO A O 1
ATOM 3461 N N . PHE A 1 456 ? -15.18 -38.031 -11.82 1 56 456 PHE A N 1
ATOM 3462 C CA . PHE A 1 456 ? -14.727 -39.406 -11.961 1 56 456 PHE A CA 1
ATOM 3463 C C . PHE A 1 456 ? -14.648 -40.062 -10.602 1 56 456 PHE A C 1
ATOM 3465 O O . PHE A 1 456 ? -14.672 -41.312 -10.516 1 56 456 PHE A O 1
ATOM 3472 N N . LEU A 1 457 ? -14.586 -39.312 -9.664 1 59.16 457 LEU A N 1
ATOM 3473 C CA . LEU A 1 457 ? -14.336 -39.906 -8.352 1 59.16 457 LEU A CA 1
ATOM 3474 C C . LEU A 1 457 ? -15.617 -40.469 -7.754 1 59.16 457 LEU A C 1
ATOM 3476 O O . LEU A 1 457 ? -15.57 -41.375 -6.926 1 59.16 457 LEU A O 1
ATOM 3480 N N . GLU A 1 458 ? -16.703 -39.969 -8.234 1 56.72 458 GLU A N 1
ATOM 3481 C CA . GLU A 1 458 ? -17.938 -40.5 -7.688 1 56.72 458 GLU A CA 1
ATOM 3482 C C . GLU A 1 458 ? -18.047 -42 -7.973 1 56.72 458 GLU A C 1
ATOM 3484 O O . GLU A 1 458 ? -18.5 -42.781 -7.125 1 56.72 458 GLU A O 1
ATOM 3489 N N . GLY A 1 459 ? -17.562 -42.375 -9.195 1 53.41 459 GLY A N 1
ATOM 3490 C CA . GLY A 1 459 ? -17.578 -43.781 -9.508 1 53.41 459 GLY A CA 1
ATOM 3491 C C . GLY A 1 459 ? -16.625 -44.594 -8.633 1 53.41 459 GLY A C 1
ATOM 3492 O O . GLY A 1 459 ? -16.969 -45.688 -8.164 1 53.41 459 GLY A O 1
ATOM 3493 N N . LEU A 1 460 ? -15.477 -44 -8.438 1 58.41 460 LEU A N 1
ATOM 3494 C CA . LEU A 1 460 ? -14.469 -44.688 -7.656 1 58.41 460 LEU A CA 1
ATOM 3495 C C . LEU A 1 460 ? -14.875 -44.75 -6.188 1 58.41 460 LEU A C 1
ATOM 3497 O O . LEU A 1 460 ? -14.633 -45.75 -5.516 1 58.41 460 LEU A O 1
ATOM 3501 N N . LEU A 1 461 ? -15.484 -43.719 -5.754 1 62.06 461 LEU A N 1
ATOM 3502 C CA . LEU A 1 461 ? -15.891 -43.688 -4.352 1 62.06 461 LEU A CA 1
ATOM 3503 C C . LEU A 1 461 ? -17.016 -44.688 -4.078 1 62.06 461 LEU A C 1
ATOM 3505 O O . LEU A 1 461 ? -17.141 -45.188 -2.961 1 62.06 461 LEU A O 1
ATOM 3509 N N . LYS A 1 462 ? -17.766 -44.906 -5.168 1 57.81 462 LYS A N 1
ATOM 3510 C CA . LYS A 1 462 ? -18.781 -45.938 -5.039 1 57.81 462 LYS A CA 1
ATOM 3511 C C . LYS A 1 462 ? -18.141 -47.312 -4.918 1 57.81 462 LYS A C 1
ATOM 3513 O O . LYS A 1 462 ? -18.656 -48.188 -4.219 1 57.81 462 LYS A O 1
ATOM 3518 N N . LYS A 1 463 ? -16.938 -47.438 -5.484 1 57.97 463 LYS A N 1
ATOM 3519 C CA . LYS A 1 463 ? -16.266 -48.719 -5.477 1 57.97 463 LYS A CA 1
ATOM 3520 C C . LYS A 1 463 ? -15.445 -48.906 -4.203 1 57.97 463 LYS A C 1
ATOM 3522 O O . LYS A 1 463 ? -15.328 -50.031 -3.688 1 57.97 463 LYS A O 1
ATOM 3527 N N . PHE A 1 464 ? -14.781 -47.812 -3.729 1 59.53 464 PHE A N 1
ATOM 3528 C CA . PHE A 1 464 ? -13.961 -47.938 -2.525 1 59.53 464 PHE A CA 1
ATOM 3529 C C . PHE A 1 464 ? -14.469 -47 -1.437 1 59.53 464 PHE A C 1
ATOM 3531 O O . PHE A 1 464 ? -13.977 -45.875 -1.304 1 59.53 464 PHE A O 1
ATOM 3538 N N . PRO A 1 465 ? -15.367 -47.375 -0.654 1 57.59 465 PRO A N 1
ATOM 3539 C CA . PRO A 1 465 ? -15.984 -46.531 0.371 1 57.59 465 PRO A CA 1
ATOM 3540 C C . PRO A 1 465 ? -14.992 -46.062 1.428 1 57.59 465 PRO A C 1
ATOM 3542 O O . PRO A 1 465 ? -15.219 -45.031 2.08 1 57.59 465 PRO A O 1
ATOM 3545 N N . PHE A 1 466 ? -13.852 -46.781 1.546 1 59.19 466 PHE A N 1
ATOM 3546 C CA . PHE A 1 466 ? -12.883 -46.406 2.57 1 59.19 466 PHE A CA 1
ATOM 3547 C C . PHE A 1 466 ? -12.219 -45.062 2.213 1 59.19 466 PHE A C 1
ATOM 3549 O O . PHE A 1 466 ? -11.75 -44.344 3.096 1 59.19 466 PHE A O 1
ATOM 3556 N N . LEU A 1 467 ? -12.203 -44.812 1.016 1 59.25 467 LEU A N 1
ATOM 3557 C CA . LEU A 1 467 ? -11.57 -43.562 0.548 1 59.25 467 LEU A CA 1
ATOM 3558 C C . LEU A 1 467 ? -12.391 -42.344 0.936 1 59.25 467 LEU A C 1
ATOM 3560 O O . LEU A 1 467 ? -11.891 -41.219 0.917 1 59.25 467 LEU A O 1
ATOM 3564 N N . ARG A 1 468 ? -13.578 -42.625 1.255 1 58.19 468 ARG A N 1
ATOM 3565 C CA . ARG A 1 468 ? -14.461 -41.531 1.66 1 58.19 468 ARG A CA 1
ATOM 3566 C C . ARG A 1 468 ? -14.031 -40.938 2.996 1 58.19 468 ARG A C 1
ATOM 3568 O O . ARG A 1 468 ? -14.391 -39.812 3.324 1 58.19 468 ARG A O 1
ATOM 3575 N N . LYS A 1 469 ? -13.281 -41.688 3.713 1 58.41 469 LYS A N 1
ATOM 3576 C CA . LYS A 1 469 ? -12.836 -41.219 5.023 1 58.41 469 LYS A CA 1
ATOM 3577 C C . LYS A 1 469 ? -11.641 -40.281 4.898 1 58.41 469 LYS A C 1
ATOM 3579 O O . LYS A 1 469 ? -11.273 -39.625 5.859 1 58.41 469 LYS A O 1
ATOM 3584 N N . LEU A 1 470 ? -11.227 -40.219 3.652 1 63.59 470 LEU A N 1
ATOM 3585 C CA . LEU A 1 470 ? -10.055 -39.344 3.475 1 63.59 470 LEU A CA 1
ATOM 3586 C C . LEU A 1 470 ? -10.477 -37.875 3.334 1 63.59 470 LEU A C 1
ATOM 3588 O O . LEU A 1 470 ? -11.422 -37.594 2.613 1 63.59 470 LEU A O 1
ATOM 3592 N N . PRO A 1 471 ? -9.914 -37.062 4.059 1 64.38 471 PRO A N 1
ATOM 3593 C CA . PRO A 1 471 ? -10.289 -35.625 4.094 1 64.38 471 PRO A CA 1
ATOM 3594 C C . PRO A 1 471 ? -10.227 -34.969 2.719 1 64.38 471 PRO A C 1
ATOM 3596 O O . PRO A 1 471 ? -10.75 -33.875 2.539 1 64.38 471 PRO A O 1
ATOM 3599 N N . ILE A 1 472 ? -9.703 -35.719 1.729 1 64.81 472 ILE A N 1
ATOM 3600 C CA . ILE A 1 472 ? -9.57 -35.125 0.398 1 64.81 472 ILE A CA 1
ATOM 3601 C C . ILE A 1 472 ? -10.781 -35.5 -0.452 1 64.81 472 ILE A C 1
ATOM 3603 O O . ILE A 1 472 ? -11.086 -34.844 -1.441 1 64.81 472 ILE A O 1
ATOM 3607 N N . MET A 1 473 ? -11.469 -36.531 -0.041 1 59.41 473 MET A N 1
ATOM 3608 C CA . MET A 1 473 ? -12.531 -37.062 -0.885 1 59.41 473 MET A CA 1
ATOM 3609 C C . MET A 1 473 ? -13.844 -36.312 -0.634 1 59.41 473 MET A C 1
ATOM 3611 O O . MET A 1 473 ? -14.117 -35.906 0.49 1 59.41 473 MET A O 1
ATOM 3615 N N . PRO A 1 474 ? -14.508 -35.969 -1.589 1 59.78 474 PRO A N 1
ATOM 3616 C CA . PRO A 1 474 ? -15.75 -35.188 -1.438 1 59.78 474 PRO A CA 1
ATOM 3617 C C . PRO A 1 474 ? -16.797 -35.938 -0.604 1 59.78 474 PRO A C 1
ATOM 3619 O O . PRO A 1 474 ? -16.859 -37.156 -0.627 1 59.78 474 PRO A O 1
ATOM 3622 N N . GLU A 1 475 ? -17.359 -35.406 0.566 1 52.41 475 GLU A N 1
ATOM 3623 C CA . GLU A 1 475 ? -18.391 -36.031 1.403 1 52.41 475 GLU A CA 1
ATOM 3624 C C . GLU A 1 475 ? -19.719 -36.094 0.671 1 52.41 475 GLU A C 1
ATOM 3626 O O . GLU A 1 475 ? -20.031 -35.25 -0.159 1 52.41 475 GLU A O 1
ATOM 3631 N N . ARG A 1 476 ? -20.359 -37.25 0.633 1 46.22 476 ARG A N 1
ATOM 3632 C CA . ARG A 1 476 ? -21.75 -37.344 0.236 1 46.22 476 ARG A CA 1
ATOM 3633 C C . ARG A 1 476 ? -22.625 -36.438 1.122 1 46.22 476 ARG A C 1
ATOM 3635 O O . ARG A 1 476 ? -22.609 -36.594 2.348 1 46.22 476 ARG A O 1
ATOM 3642 N N . GLU A 1 477 ? -22.828 -35.344 1.013 1 41.44 477 GLU A N 1
ATOM 3643 C CA . GLU A 1 477 ? -23.844 -34.719 1.843 1 41.44 477 GLU A CA 1
ATOM 3644 C C . GLU A 1 477 ? -25.047 -35.625 2.045 1 41.44 477 GLU A C 1
ATOM 3646 O O . GLU A 1 477 ? -25.516 -36.281 1.103 1 41.44 477 GLU A O 1
ATOM 3651 N N . ALA A 1 478 ? -25.406 -36.094 3.291 1 33.22 478 ALA A N 1
ATOM 3652 C CA . ALA A 1 478 ? -26.719 -36.5 3.777 1 33.22 478 ALA A CA 1
ATOM 3653 C C . ALA A 1 478 ? -27.828 -35.656 3.17 1 33.22 478 ALA A C 1
ATOM 3655 O O . ALA A 1 478 ? -27.859 -34.438 3.381 1 33.22 478 ALA A O 1
ATOM 3656 N N . HIS A 1 479 ? -28.531 -35.875 2.076 1 33.62 479 HIS A N 1
ATOM 3657 C CA . HIS A 1 479 ? -29.797 -35.375 1.605 1 33.62 479 HIS A CA 1
ATOM 3658 C C . HIS A 1 479 ? -30.734 -35.062 2.771 1 33.62 479 HIS A C 1
ATOM 3660 O O . HIS A 1 479 ? -31.406 -34 2.77 1 33.62 479 HIS A O 1
ATOM 3666 N N . ALA A 1 480 ? -31.406 -36.188 3.512 1 29.45 480 ALA A N 1
ATOM 3667 C CA . ALA A 1 480 ? -32.75 -36.469 4.047 1 29.45 480 ALA A CA 1
ATOM 3668 C C . ALA A 1 480 ? -32.969 -35.688 5.336 1 29.45 480 ALA A C 1
ATOM 3670 O O . ALA A 1 480 ? -34.125 -35.312 5.629 1 29.45 480 ALA A O 1
ATOM 3671 N N . THR A 1 481 ? -32.188 -35.719 6.332 1 29.31 481 THR A N 1
ATOM 3672 C CA . THR A 1 481 ? -32.812 -35.562 7.637 1 29.31 481 THR A CA 1
ATOM 3673 C C . THR A 1 481 ? -33.125 -34.094 7.953 1 29.31 481 THR A C 1
ATOM 3675 O O . THR A 1 481 ? -33.688 -33.781 8.992 1 29.31 481 THR A O 1
ATOM 3678 N N . PHE A 1 482 ? -32.594 -33.156 7.316 1 29.61 482 PHE A N 1
ATOM 3679 C CA . PHE A 1 482 ? -33.062 -31.891 7.906 1 29.61 482 PHE A CA 1
ATOM 3680 C C . PHE A 1 482 ? -34.5 -31.594 7.492 1 29.61 482 PHE A C 1
ATOM 3682 O O . PHE A 1 482 ? -35.062 -30.578 7.879 1 29.61 482 PHE A O 1
ATOM 3689 N N . ILE A 1 483 ? -35.156 -32.344 6.555 1 28.05 483 ILE A N 1
ATOM 3690 C CA . ILE A 1 483 ? -36.594 -32.156 6.473 1 28.05 483 ILE A CA 1
ATOM 3691 C C . ILE A 1 483 ? -37.281 -32.688 7.73 1 28.05 483 ILE A C 1
ATOM 3693 O O . ILE A 1 483 ? -38.406 -32.312 8.047 1 28.05 483 ILE A O 1
ATOM 3697 N N . GLU A 1 484 ? -36.875 -33.812 8.375 1 26.86 484 GLU A N 1
ATOM 3698 C CA . GLU A 1 484 ? -37.844 -34.406 9.289 1 26.86 484 GLU A CA 1
ATOM 3699 C C . GLU A 1 484 ? -37.969 -33.594 10.578 1 26.86 484 GLU A C 1
ATOM 3701 O O . GLU A 1 484 ? -38.906 -33.781 11.352 1 26.86 484 GLU A O 1
ATOM 3706 N N . ASP A 1 485 ? -37 -32.906 11.094 1 26.05 485 ASP A N 1
ATOM 3707 C CA . ASP A 1 485 ? -37.406 -32.406 12.398 1 26.05 485 ASP A CA 1
ATOM 3708 C C . ASP A 1 485 ? -38.344 -31.203 12.25 1 26.05 485 ASP A C 1
ATOM 3710 O O . ASP A 1 485 ? -38.594 -30.484 13.219 1 26.05 485 ASP A O 1
ATOM 3714 N N . GLU A 1 486 ? -39.125 -31.078 11.023 1 22.52 486 GLU A N 1
ATOM 3715 C CA . GLU A 1 486 ? -40.5 -30.766 11.32 1 22.52 486 GLU A CA 1
ATOM 3716 C C . GLU A 1 486 ? -41.312 -32.031 11.57 1 22.52 486 GLU A C 1
ATOM 3718 O O . GLU A 1 486 ? -41.188 -33.031 10.844 1 22.52 486 GLU A O 1
ATOM 3723 N N . MET B 1 1 ? 1.715 16.375 21.906 1 60.75 1 MET B N 1
ATOM 3724 C CA . MET B 1 1 ? 2.996 15.68 21.812 1 60.75 1 MET B CA 1
ATOM 3725 C C . MET B 1 1 ? 3.133 14.984 20.469 1 60.75 1 MET B C 1
ATOM 3727 O O . MET B 1 1 ? 4.191 15.039 19.828 1 60.75 1 MET B O 1
ATOM 3731 N N . THR B 1 2 ? 2.133 14.312 20 1 62.75 2 THR B N 1
ATOM 3732 C CA . THR B 1 2 ? 2.203 13.594 18.719 1 62.75 2 THR B CA 1
ATOM 3733 C C . THR B 1 2 ? 2.453 14.57 17.578 1 62.75 2 THR B C 1
ATOM 3735 O O . THR B 1 2 ? 3.24 14.281 16.672 1 62.75 2 THR B O 1
ATOM 3738 N N . VAL B 1 3 ? 1.802 15.633 17.641 1 64.38 3 VAL B N 1
ATOM 3739 C CA . VAL B 1 3 ? 1.957 16.625 16.578 1 64.38 3 VAL B CA 1
ATOM 3740 C C . VAL B 1 3 ? 3.348 17.25 16.656 1 64.38 3 VAL B C 1
ATOM 3742 O O . VAL B 1 3 ? 3.943 17.578 15.633 1 64.38 3 VAL B O 1
ATOM 3745 N N . GLN B 1 4 ? 3.818 17.266 17.812 1 62.28 4 GLN B N 1
ATOM 3746 C CA . GLN B 1 4 ? 5.133 17.875 18 1 62.28 4 GLN B CA 1
ATOM 3747 C C . GLN B 1 4 ? 6.23 17 17.391 1 62.28 4 GLN B C 1
ATOM 3749 O O . GLN B 1 4 ? 7.242 17.516 16.906 1 62.28 4 GLN B O 1
ATOM 3754 N N . GLY B 1 5 ? 5.949 15.719 17.438 1 63 5 GLY B N 1
ATOM 3755 C CA . GLY B 1 5 ? 6.922 14.836 16.812 1 63 5 GLY B CA 1
ATOM 3756 C C . GLY B 1 5 ? 7.16 15.164 15.344 1 63 5 GLY B C 1
ATOM 3757 O O . GLY B 1 5 ? 8.305 15.242 14.898 1 63 5 GLY B O 1
ATOM 3758 N N . MET B 1 6 ? 6.078 15.453 14.695 1 64.31 6 MET B N 1
ATOM 3759 C CA . MET B 1 6 ? 6.223 15.781 13.281 1 64.31 6 MET B CA 1
ATOM 3760 C C . MET B 1 6 ? 6.766 17.203 13.102 1 64.31 6 MET B C 1
ATOM 3762 O O . MET B 1 6 ? 7.527 17.469 12.172 1 64.31 6 MET B O 1
ATOM 3766 N N . THR B 1 7 ? 6.402 18.016 14.078 1 66.31 7 THR B N 1
ATOM 3767 C CA . THR B 1 7 ? 6.848 19.406 14 1 66.31 7 THR B CA 1
ATOM 3768 C C . THR B 1 7 ? 8.352 19.5 14.234 1 66.31 7 THR B C 1
ATOM 3770 O O . THR B 1 7 ? 9.008 20.422 13.742 1 66.31 7 THR B O 1
ATOM 3773 N N . VAL B 1 8 ? 8.852 18.5 14.867 1 66.5 8 VAL B N 1
ATOM 3774 C CA . VAL B 1 8 ? 10.289 18.5 15.141 1 66.5 8 VAL B CA 1
ATOM 3775 C C . VAL B 1 8 ? 11.031 17.797 14.008 1 66.5 8 VAL B C 1
ATOM 3777 O O . VAL B 1 8 ? 12.133 18.203 13.633 1 66.5 8 VAL B O 1
ATOM 3780 N N . LEU B 1 9 ? 10.352 16.844 13.43 1 68.5 9 LEU B N 1
ATOM 3781 C CA . LEU B 1 9 ? 11.016 16.016 12.43 1 68.5 9 LEU B CA 1
ATOM 3782 C C . LEU B 1 9 ? 11.117 16.75 11.094 1 68.5 9 LEU B C 1
ATOM 3784 O O . LEU B 1 9 ? 12.117 16.641 10.383 1 68.5 9 LEU B O 1
ATOM 3788 N N . GLN B 1 10 ? 10.164 17.5 10.828 1 75.62 10 GLN B N 1
ATOM 3789 C CA . GLN B 1 10 ? 10.117 18.125 9.508 1 75.62 10 GLN B CA 1
ATOM 3790 C C . GLN B 1 10 ? 11.188 19.203 9.375 1 75.62 10 GLN B C 1
ATOM 3792 O O . GLN B 1 10 ? 11.883 19.266 8.359 1 75.62 10 GLN B O 1
ATOM 3797 N N . PRO B 1 11 ? 11.43 19.969 10.422 1 74.06 11 PRO B N 1
ATOM 3798 C CA . PRO B 1 11 ? 12.531 20.922 10.312 1 74.06 11 PRO B CA 1
ATOM 3799 C C . PRO B 1 11 ? 13.898 20.25 10.219 1 74.06 11 PRO B C 1
ATOM 3801 O O . PRO B 1 11 ? 14.812 20.781 9.57 1 74.06 11 PRO B O 1
ATOM 3804 N N . LYS B 1 12 ? 13.984 19.141 10.805 1 69.81 12 LYS B N 1
ATOM 3805 C CA . LYS B 1 12 ? 15.227 18.375 10.68 1 69.81 12 LYS B CA 1
ATOM 3806 C C . LYS B 1 12 ? 15.445 17.922 9.242 1 69.81 12 LYS B C 1
ATOM 3808 O O . LYS B 1 12 ? 16.578 17.938 8.75 1 69.81 12 LYS B O 1
ATOM 3813 N N . LEU B 1 13 ? 14.391 17.625 8.625 1 70.5 13 LEU B N 1
ATOM 3814 C CA . LEU B 1 13 ? 14.477 17.234 7.223 1 70.5 13 LEU B CA 1
ATOM 3815 C C . LEU B 1 13 ? 14.797 18.438 6.344 1 70.5 13 LEU B C 1
ATOM 3817 O O . LEU B 1 13 ? 15.539 18.328 5.371 1 70.5 13 LEU B O 1
ATOM 3821 N N . LEU B 1 14 ? 14.328 19.531 6.715 1 76.75 14 LEU B N 1
ATOM 3822 C CA . LEU B 1 14 ? 14.547 20.766 5.98 1 76.75 14 LEU B CA 1
ATOM 3823 C C . LEU B 1 14 ? 16 21.234 6.117 1 76.75 14 LEU B C 1
ATOM 3825 O O . LEU B 1 14 ? 16.531 21.891 5.219 1 76.75 14 LEU B O 1
ATOM 3829 N N . SER B 1 15 ? 16.625 20.859 7.172 1 74.81 15 SER B N 1
ATOM 3830 C CA . SER B 1 15 ? 17.984 21.312 7.445 1 74.81 15 SER B CA 1
ATOM 3831 C C . SER B 1 15 ? 18.953 20.828 6.371 1 74.81 15 SER B C 1
ATOM 3833 O O . SER B 1 15 ? 19.875 21.547 6.004 1 74.81 15 SER B O 1
ATOM 3835 N N . LYS B 1 16 ? 18.609 19.688 5.879 1 71.31 16 LYS B N 1
ATOM 3836 C CA . LYS B 1 16 ? 19.469 19.141 4.832 1 71.31 16 LYS B CA 1
ATOM 3837 C C . LYS B 1 16 ? 19.406 20 3.57 1 71.31 16 LYS B C 1
ATOM 3839 O O . LYS B 1 16 ? 20.406 20.141 2.863 1 71.31 16 LYS B O 1
ATOM 3844 N N . PHE B 1 17 ? 18.344 20.625 3.379 1 76.19 17 PHE B N 1
ATOM 3845 C CA . PHE B 1 17 ? 18.156 21.438 2.178 1 76.19 17 PHE B CA 1
ATOM 3846 C C . PHE B 1 17 ? 18.625 22.859 2.408 1 76.19 17 PHE B C 1
ATOM 3848 O O . PHE B 1 17 ? 18.953 23.578 1.455 1 76.19 17 PHE B O 1
ATOM 3855 N N . LEU B 1 18 ? 18.703 23.25 3.711 1 79.12 18 LEU B N 1
ATOM 3856 C CA . LEU B 1 18 ? 19.109 24.609 4.055 1 79.12 18 LEU B CA 1
ATOM 3857 C C . LEU B 1 18 ? 20.609 24.672 4.348 1 79.12 18 LEU B C 1
ATOM 3859 O O . LEU B 1 18 ? 21.141 25.734 4.664 1 79.12 18 LEU B O 1
ATOM 3863 N N . CYS B 1 19 ? 21.297 23.562 4.203 1 75.06 19 CYS B N 1
ATOM 3864 C CA . CYS B 1 19 ? 22.734 23.469 4.438 1 75.06 19 CYS B CA 1
ATOM 3865 C C . CYS B 1 19 ? 23.062 23.703 5.906 1 75.06 19 CYS B C 1
ATOM 3867 O O . CYS B 1 19 ? 24.016 24.422 6.223 1 75.06 19 CYS B O 1
ATOM 3869 N N . LEU B 1 20 ? 22.109 23.281 6.742 1 75.06 20 LEU B N 1
ATOM 3870 C CA . LEU B 1 20 ? 22.344 23.406 8.18 1 75.06 20 LEU B CA 1
ATOM 3871 C C . LEU B 1 20 ? 22.797 22.062 8.758 1 75.06 20 LEU B C 1
ATOM 3873 O O . LEU B 1 20 ? 22.359 21 8.32 1 75.06 20 LEU B O 1
ATOM 3877 N N . GLU B 1 21 ? 23.75 22.172 9.617 1 65.62 21 GLU B N 1
ATOM 3878 C CA . GLU B 1 21 ? 24.172 20.969 10.328 1 65.62 21 GLU B CA 1
ATOM 3879 C C . GLU B 1 21 ? 23.109 20.531 11.328 1 65.62 21 GLU B C 1
ATOM 3881 O O . GLU B 1 21 ? 22.297 21.344 11.781 1 65.62 21 GLU B O 1
ATOM 3886 N N . MET B 1 22 ? 23.047 19.359 11.68 1 64 22 MET B N 1
ATOM 3887 C CA . MET B 1 22 ? 22.016 18.75 12.516 1 64 22 MET B CA 1
ATOM 3888 C C . MET B 1 22 ? 22.016 19.375 13.914 1 64 22 MET B C 1
ATOM 3890 O O . MET B 1 22 ? 20.984 19.406 14.586 1 64 22 MET B O 1
ATOM 3894 N N . ASP B 1 23 ? 23.172 19.906 14.242 1 60.91 23 ASP B N 1
ATOM 3895 C CA . ASP B 1 23 ? 23.266 20.453 15.594 1 60.91 23 ASP B CA 1
ATOM 3896 C C . ASP B 1 23 ? 23.219 21.969 15.586 1 60.91 23 ASP B C 1
ATOM 3898 O O . ASP B 1 23 ? 23.469 22.625 16.609 1 60.91 23 ASP B O 1
ATOM 3902 N N . ASP B 1 24 ? 22.891 22.5 14.555 1 71 24 ASP B N 1
ATOM 3903 C CA . ASP B 1 24 ? 22.844 23.953 14.453 1 71 24 ASP B CA 1
ATOM 3904 C C . ASP B 1 24 ? 21.656 24.516 15.242 1 71 24 ASP B C 1
ATOM 3906 O O . ASP B 1 24 ? 20.547 23.984 15.188 1 71 24 ASP B O 1
ATOM 3910 N N . PRO B 1 25 ? 21.938 25.5 16.078 1 72.12 25 PRO B N 1
ATOM 3911 C CA . PRO B 1 25 ? 20.875 26.125 16.875 1 72.12 25 PRO B CA 1
ATOM 3912 C C . PRO B 1 25 ? 19.734 26.656 16.016 1 72.12 25 PRO B C 1
ATOM 3914 O O . PRO B 1 25 ? 18.625 26.828 16.516 1 72.12 25 PRO B O 1
ATOM 3917 N N . ALA B 1 26 ? 19.984 26.938 14.75 1 76.44 26 ALA B N 1
ATOM 3918 C CA . ALA B 1 26 ? 18.969 27.422 13.836 1 76.44 26 ALA B CA 1
ATOM 3919 C C . ALA B 1 26 ? 17.828 26.422 13.703 1 76.44 26 ALA B C 1
ATOM 3921 O O . ALA B 1 26 ? 16.672 26.812 13.445 1 76.44 26 ALA B O 1
ATOM 3922 N N . ILE B 1 27 ? 18.125 25.188 13.945 1 77.62 27 ILE B N 1
ATOM 3923 C CA . ILE B 1 27 ? 17.094 24.156 13.844 1 77.62 27 ILE B CA 1
ATOM 3924 C C . ILE B 1 27 ? 16.094 24.312 14.992 1 77.62 27 ILE B C 1
ATOM 3926 O O . ILE B 1 27 ? 14.891 24.141 14.805 1 77.62 27 ILE B O 1
ATOM 3930 N N . GLY B 1 28 ? 16.688 24.609 16.141 1 76.62 28 GLY B N 1
ATOM 3931 C CA . GLY B 1 28 ? 15.82 24.844 17.281 1 76.62 28 GLY B CA 1
ATOM 3932 C C . GLY B 1 28 ? 14.891 26.031 17.078 1 76.62 28 GLY B C 1
ATOM 3933 O O . GLY B 1 28 ? 13.734 26 17.516 1 76.62 28 GLY B O 1
ATOM 3934 N N . LEU B 1 29 ? 15.445 27.016 16.391 1 79.94 29 LEU B N 1
ATOM 3935 C CA . LEU B 1 29 ? 14.641 28.203 16.109 1 79.94 29 LEU B CA 1
ATOM 3936 C C . LEU B 1 29 ? 13.531 27.891 15.117 1 79.94 29 LEU B C 1
ATOM 3938 O O . LEU B 1 29 ? 12.414 28.406 15.234 1 79.94 29 LEU B O 1
ATOM 3942 N N . LEU B 1 30 ? 13.828 27.094 14.188 1 82 30 LEU B N 1
ATOM 3943 C CA . LEU B 1 30 ? 12.836 26.703 13.195 1 82 30 LEU B CA 1
ATOM 3944 C C . LEU B 1 30 ? 11.742 25.844 13.82 1 82 30 LEU B C 1
ATOM 3946 O O . LEU B 1 30 ? 10.555 26.016 13.508 1 82 30 LEU B O 1
ATOM 3950 N N . VAL B 1 31 ? 12.148 24.969 14.695 1 81.31 31 VAL B N 1
ATOM 3951 C CA . VAL B 1 31 ? 11.195 24.094 15.375 1 81.31 31 VAL B CA 1
ATOM 3952 C C . VAL B 1 31 ? 10.273 24.938 16.25 1 81.31 31 VAL B C 1
ATOM 3954 O O . VAL B 1 31 ? 9.055 24.719 16.266 1 81.31 31 VAL B O 1
ATOM 3957 N N . GLY B 1 32 ? 10.875 25.844 16.906 1 82.19 32 GLY B N 1
ATOM 3958 C CA . GLY B 1 32 ? 10.094 26.719 17.766 1 82.19 32 GLY B CA 1
ATOM 3959 C C . GLY B 1 32 ? 9.109 27.578 16.984 1 82.19 32 GLY B C 1
ATOM 3960 O O . GLY B 1 32 ? 7.953 27.719 17.391 1 82.19 32 GLY B O 1
ATOM 3961 N N . SER B 1 33 ? 9.531 28.156 15.922 1 86.25 33 SER B N 1
ATOM 3962 C CA . SER B 1 33 ? 8.656 28.984 15.102 1 86.25 33 SER B CA 1
ATOM 3963 C C . SER B 1 33 ? 7.531 28.172 14.477 1 86.25 33 SER B C 1
ATOM 3965 O O . SER B 1 33 ? 6.398 28.641 14.375 1 86.25 33 SER B O 1
ATOM 3967 N N . SER B 1 34 ? 7.859 26.969 14.039 1 86.94 34 SER B N 1
ATOM 3968 C CA . SER B 1 34 ? 6.852 26.094 13.43 1 86.94 34 SER B CA 1
ATOM 3969 C C . SER B 1 34 ? 5.789 25.688 14.445 1 86.94 34 SER B C 1
ATOM 3971 O O . SER B 1 34 ? 4.602 25.656 14.117 1 86.94 34 SER B O 1
ATOM 3973 N N . SER B 1 35 ? 6.258 25.359 15.625 1 86.81 35 SER B N 1
ATOM 3974 C CA . SER B 1 35 ? 5.312 24.969 16.672 1 86.81 35 SER B CA 1
ATOM 3975 C C . SER B 1 35 ? 4.414 26.141 17.062 1 86.81 35 SER B C 1
ATOM 3977 O O . SER B 1 35 ? 3.217 25.953 17.297 1 86.81 35 SER B O 1
ATOM 3979 N N . PHE B 1 36 ? 5.004 27.312 17.125 1 89.06 36 PHE B N 1
ATOM 3980 C CA . PHE B 1 36 ? 4.262 28.516 17.484 1 89.06 36 PHE B CA 1
ATOM 3981 C C . PHE B 1 36 ? 3.168 28.797 16.469 1 89.06 36 PHE B C 1
ATOM 3983 O O . PHE B 1 36 ? 2.012 29.016 16.828 1 89.06 36 PHE B O 1
ATOM 3990 N N . ILE B 1 37 ? 3.461 28.797 15.266 1 91.06 37 ILE B N 1
ATOM 3991 C CA . ILE B 1 37 ? 2.506 29.109 14.211 1 91.06 37 ILE B CA 1
ATOM 3992 C C . ILE B 1 37 ? 1.485 27.969 14.086 1 91.06 37 ILE B C 1
ATOM 3994 O O . ILE B 1 37 ? 0.31 28.219 13.805 1 91.06 37 ILE B O 1
ATOM 3998 N N . SER B 1 38 ? 1.936 26.703 14.148 1 91 38 SER B N 1
ATOM 3999 C CA . SER B 1 38 ? 1.014 25.578 14.125 1 91 38 SER B CA 1
ATOM 4000 C C . SER B 1 38 ? -0.03 25.688 15.227 1 91 38 SER B C 1
ATOM 4002 O O . SER B 1 38 ? -1.206 25.391 15.016 1 91 38 SER B O 1
ATOM 4004 N N . GLY B 1 39 ? 0.479 26.109 16.422 1 91.19 39 GLY B N 1
ATOM 4005 C CA . GLY B 1 39 ? -0.445 26.312 17.531 1 91.19 39 GLY B CA 1
ATOM 4006 C C . GLY B 1 39 ? -1.471 27.391 17.266 1 91.19 39 GLY B C 1
ATOM 4007 O O . GLY B 1 39 ? -2.664 27.203 17.5 1 91.19 39 GLY B O 1
ATOM 4008 N N . ILE B 1 40 ? -1.04 28.484 16.719 1 93.19 40 ILE B N 1
ATOM 4009 C CA . ILE B 1 40 ? -1.933 29.594 16.406 1 93.19 40 ILE B CA 1
ATOM 4010 C C . ILE B 1 40 ? -2.922 29.172 15.32 1 93.19 40 I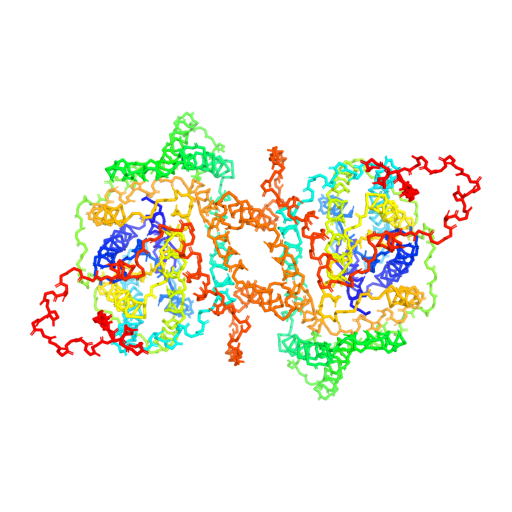LE B C 1
ATOM 4012 O O . ILE B 1 40 ? -4.117 29.438 15.422 1 93.19 40 ILE B O 1
ATOM 4016 N N . GLY B 1 41 ? -2.363 28.562 14.344 1 93.19 41 GLY B N 1
ATOM 4017 C CA . GLY B 1 41 ? -3.221 28.094 13.273 1 93.19 41 GLY B CA 1
ATOM 4018 C C . GLY B 1 41 ? -4.281 27.125 13.742 1 93.19 41 GLY B C 1
ATOM 4019 O O . GLY B 1 41 ? -5.43 27.172 13.297 1 93.19 41 GLY B O 1
ATOM 4020 N N . THR B 1 42 ? -3.887 26.188 14.586 1 93.25 42 THR B N 1
ATOM 4021 C CA . THR B 1 42 ? -4.832 25.219 15.117 1 93.25 42 THR B CA 1
ATOM 4022 C C . THR B 1 42 ? -5.926 25.922 15.922 1 93.25 42 THR B C 1
ATOM 4024 O O . THR B 1 42 ? -7.102 25.562 15.82 1 93.25 42 THR B O 1
ATOM 4027 N N . LEU B 1 43 ? -5.551 26.922 16.672 1 93.62 43 LEU B N 1
ATOM 4028 C CA . LEU B 1 43 ? -6.516 27.656 17.484 1 93.62 43 LEU B CA 1
ATOM 4029 C C . LEU B 1 43 ? -7.52 28.391 16.594 1 93.62 43 LEU B C 1
ATOM 4031 O O . LEU B 1 43 ? -8.719 28.391 16.875 1 93.62 43 LEU B O 1
ATOM 4035 N N . ILE B 1 44 ? -7.043 29 15.594 1 91.75 44 ILE B N 1
ATOM 4036 C CA . ILE B 1 44 ? -7.918 29.734 14.688 1 91.75 44 ILE B CA 1
ATOM 4037 C C . ILE B 1 44 ? -8.844 28.766 13.953 1 91.75 44 ILE B C 1
ATOM 4039 O O . ILE B 1 44 ? -10.047 29.016 13.836 1 91.75 44 ILE B O 1
ATOM 4043 N N . GLN B 1 45 ? -8.281 27.656 13.508 1 92.06 45 GLN B N 1
ATOM 4044 C CA . GLN B 1 45 ? -9.039 26.672 12.742 1 92.06 45 GLN B CA 1
ATOM 4045 C C . GLN B 1 45 ? -10.156 26.062 13.586 1 92.06 45 GLN B C 1
ATOM 4047 O O . GLN B 1 45 ? -11.258 25.828 13.094 1 92.06 45 GLN B O 1
ATOM 4052 N N . THR B 1 46 ? -9.922 25.828 14.859 1 90.94 46 THR B N 1
ATOM 4053 C CA . THR B 1 46 ? -10.883 25.156 15.727 1 90.94 46 THR B CA 1
ATOM 4054 C C . THR B 1 46 ? -11.898 26.156 16.281 1 90.94 46 THR B C 1
ATOM 4056 O O . THR B 1 46 ? -13 25.766 16.688 1 90.94 46 THR B O 1
ATOM 4059 N N . THR B 1 47 ? -11.617 27.406 16.312 1 88.06 47 THR B N 1
ATOM 4060 C CA . THR B 1 47 ? -12.531 28.391 16.875 1 88.06 47 THR B CA 1
ATOM 4061 C C . THR B 1 47 ? -13.391 29.016 15.781 1 88.06 47 THR B C 1
ATOM 4063 O O . THR B 1 47 ? -14.609 29.109 15.914 1 88.06 47 THR B O 1
ATOM 4066 N N . THR B 1 48 ? -12.711 29.422 14.664 1 86.69 48 THR B N 1
ATOM 4067 C CA . THR B 1 48 ? -13.469 30.141 13.641 1 86.69 48 THR B CA 1
ATOM 4068 C C . THR B 1 48 ? -13.352 29.453 12.289 1 86.69 48 THR B C 1
ATOM 4070 O O . THR B 1 48 ? -14 29.859 11.32 1 86.69 48 THR B O 1
ATOM 4073 N N . GLY B 1 49 ? -12.648 28.516 12.18 1 89.62 49 GLY B N 1
ATOM 4074 C CA . GLY B 1 49 ? -12.453 27.875 10.898 1 89.62 49 GLY B CA 1
ATOM 4075 C C . GLY B 1 49 ? -13.516 26.828 10.586 1 89.62 49 GLY B C 1
ATOM 4076 O O . GLY B 1 49 ? -14.703 27.156 10.523 1 89.62 49 GLY B O 1
ATOM 4077 N N . VAL B 1 50 ? -13.141 25.641 10.406 1 87.12 50 VAL B N 1
ATOM 4078 C CA . VAL B 1 50 ? -14.078 24.578 10.07 1 87.12 50 VAL B CA 1
ATOM 4079 C C . VAL B 1 50 ? -14.758 24.062 11.344 1 87.12 50 VAL B C 1
ATOM 4081 O O . VAL B 1 50 ? -15.852 23.484 11.281 1 87.12 50 VAL B O 1
ATOM 4084 N N . ARG B 1 51 ? -14.18 24.266 12.539 1 87.06 51 ARG B N 1
ATOM 4085 C CA . ARG B 1 51 ? -14.703 23.875 13.844 1 87.06 51 ARG B CA 1
ATOM 4086 C C . ARG B 1 51 ? -14.758 22.359 13.984 1 87.06 51 ARG B C 1
ATOM 4088 O O . ARG B 1 51 ? -15.773 21.797 14.406 1 87.06 51 ARG B O 1
ATOM 4095 N N . LEU B 1 52 ? -13.875 21.75 13.383 1 88.69 52 LEU B N 1
ATOM 4096 C CA . LEU B 1 52 ? -13.539 20.344 13.594 1 88.69 52 LEU B CA 1
ATOM 4097 C C . LEU B 1 52 ? -12.25 20.203 14.383 1 88.69 52 LEU B C 1
ATOM 4099 O O . LEU B 1 52 ? -11.453 21.141 14.453 1 88.69 52 LEU B O 1
ATOM 4103 N N . PRO B 1 53 ? -12.133 19.203 15.078 1 88.75 53 PRO B N 1
ATOM 4104 C CA . PRO B 1 53 ? -10.891 19.016 15.836 1 88.75 53 PRO B CA 1
ATOM 4105 C C . PRO B 1 53 ? -9.695 18.688 14.938 1 88.75 53 PRO B C 1
ATOM 4107 O O . PRO B 1 53 ? -9.07 17.641 15.094 1 88.75 53 PRO B O 1
ATOM 4110 N N . VAL B 1 54 ? -9.422 19.578 14.078 1 90.62 54 VAL B N 1
ATOM 4111 C CA . VAL B 1 54 ? -8.32 19.438 13.133 1 90.62 54 VAL B CA 1
ATOM 4112 C C . VAL B 1 54 ? -7.109 20.234 13.633 1 90.62 54 VAL B C 1
ATOM 4114 O O . VAL B 1 54 ? -7.23 21.406 13.977 1 90.62 54 VAL B O 1
ATOM 4117 N N . VAL B 1 55 ? -6.062 19.625 13.758 1 89.38 55 VAL B N 1
ATOM 4118 C CA . VAL B 1 55 ? -4.816 20.281 14.125 1 89.38 55 VAL B CA 1
ATOM 4119 C C . VAL B 1 55 ? -4.082 20.734 12.859 1 89.38 55 VAL B C 1
ATOM 4121 O O . VAL B 1 55 ? -3.971 19.969 11.898 1 89.38 55 VAL B O 1
ATOM 4124 N N . GLN B 1 56 ? -3.732 21.906 12.867 1 89.38 56 GLN B N 1
ATOM 4125 C CA . GLN B 1 56 ? -2.898 22.438 11.789 1 89.38 56 GLN B CA 1
ATOM 4126 C C . GLN B 1 56 ? -1.418 22.219 12.078 1 89.38 56 GLN B C 1
ATOM 4128 O O . GLN B 1 56 ? -0.828 22.922 12.898 1 89.38 56 GLN B O 1
ATOM 4133 N N . GLY B 1 57 ? -0.903 21.172 11.484 1 83.31 57 GLY B N 1
ATOM 4134 C CA . GLY B 1 57 ? 0.494 20.844 11.719 1 83.31 57 GLY B CA 1
ATOM 4135 C C . GLY B 1 57 ? 1.403 21.234 10.57 1 83.31 57 GLY B C 1
ATOM 4136 O O . GLY B 1 57 ? 0.979 21.938 9.656 1 83.31 57 GLY B O 1
ATOM 4137 N N . SER B 1 58 ? 2.625 20.875 10.742 1 79.62 58 SER B N 1
ATOM 4138 C CA . SER B 1 58 ? 3.639 21.203 9.742 1 79.62 58 SER B CA 1
ATOM 4139 C C . SER B 1 58 ? 3.48 20.359 8.484 1 79.62 58 SER B C 1
ATOM 4141 O O . SER B 1 58 ? 3.268 19.141 8.57 1 79.62 58 SER B O 1
ATOM 4143 N N . ALA B 1 59 ? 3.426 21.031 7.383 1 79.19 59 ALA B N 1
ATOM 4144 C CA . ALA B 1 59 ? 3.291 20.359 6.09 1 79.19 59 ALA B CA 1
ATOM 4145 C C . ALA B 1 59 ? 4.363 20.828 5.113 1 79.19 59 ALA B C 1
ATOM 4147 O O . ALA B 1 59 ? 4.477 22.031 4.844 1 79.19 59 ALA B O 1
ATOM 4148 N N . LEU B 1 60 ? 5.07 19.953 4.551 1 76.69 60 LEU B N 1
ATOM 4149 C CA . LEU B 1 60 ? 6.148 20.281 3.627 1 76.69 60 LEU B CA 1
ATOM 4150 C C . LEU B 1 60 ? 5.617 20.438 2.205 1 76.69 60 LEU B C 1
ATOM 4152 O O . LEU B 1 60 ? 6.359 20.844 1.304 1 76.69 60 LEU B O 1
ATOM 4156 N N . VAL B 1 61 ? 4.387 20.25 2.076 1 75 61 VAL B N 1
ATOM 4157 C CA . VAL B 1 61 ? 3.797 20.172 0.744 1 75 61 VAL B CA 1
ATOM 4158 C C . VAL B 1 61 ? 4.035 21.469 -0.011 1 75 61 VAL B C 1
ATOM 4160 O O . VAL B 1 61 ? 4.461 21.453 -1.169 1 75 61 VAL B O 1
ATOM 4163 N N . LEU B 1 62 ? 3.855 22.625 0.612 1 75.94 62 LEU B N 1
ATOM 4164 C CA . LEU B 1 62 ? 3.975 23.906 -0.08 1 75.94 62 LEU B CA 1
ATOM 4165 C C . LEU B 1 62 ? 5.438 24.297 -0.241 1 75.94 62 LEU B C 1
ATOM 4167 O O . LEU B 1 62 ? 5.766 25.156 -1.062 1 75.94 62 LEU B O 1
ATOM 4171 N N . ALA B 1 63 ? 6.277 23.625 0.511 1 78.88 63 ALA B N 1
ATOM 4172 C CA . ALA B 1 63 ? 7.703 23.922 0.43 1 78.88 63 ALA B CA 1
ATOM 4173 C C . ALA B 1 63 ? 8.398 23.016 -0.58 1 78.88 63 ALA B C 1
ATOM 4175 O O . ALA B 1 63 ? 9.531 23.281 -0.985 1 78.88 63 ALA B O 1
ATOM 4176 N N . SER B 1 64 ? 7.738 22.031 -1.059 1 79.94 64 SER B N 1
ATOM 4177 C CA . SER B 1 64 ? 8.359 20.984 -1.849 1 79.94 64 SER B CA 1
ATOM 4178 C C . SER B 1 64 ? 8.906 21.516 -3.164 1 79.94 64 SER B C 1
ATOM 4180 O O . SER B 1 64 ? 10.016 21.172 -3.57 1 79.94 64 SER B O 1
ATOM 4182 N N . PRO B 1 65 ? 8.18 22.422 -3.832 1 78 65 PRO B N 1
ATOM 4183 C CA . PRO B 1 65 ? 8.758 22.938 -5.074 1 78 65 PRO B CA 1
ATOM 4184 C C . PRO B 1 65 ? 10.031 23.75 -4.844 1 78 65 PRO B C 1
ATOM 4186 O O . PRO B 1 65 ? 10.969 23.672 -5.645 1 78 65 PRO B O 1
ATOM 4189 N N . ALA B 1 66 ? 10.023 24.5 -3.779 1 77.06 66 ALA B N 1
ATOM 4190 C CA . ALA B 1 66 ? 11.227 25.266 -3.449 1 77.06 66 ALA B CA 1
ATOM 4191 C C . ALA B 1 66 ? 12.383 24.344 -3.094 1 77.06 66 ALA B C 1
ATOM 4193 O O . ALA B 1 66 ? 13.531 24.594 -3.48 1 77.06 66 ALA B O 1
ATOM 4194 N N . LEU B 1 67 ? 12.109 23.312 -2.404 1 78 67 LEU B N 1
ATOM 4195 C CA . LEU B 1 67 ? 13.141 22.359 -2.023 1 78 67 LEU B CA 1
ATOM 4196 C C . LEU B 1 67 ? 13.695 21.641 -3.248 1 78 67 LEU B C 1
ATOM 4198 O O . LEU B 1 67 ? 14.891 21.359 -3.324 1 78 67 LEU B O 1
ATOM 4202 N N . ALA B 1 68 ? 12.797 21.344 -4.152 1 72.06 68 ALA B N 1
ATOM 4203 C CA . ALA B 1 68 ? 13.227 20.719 -5.398 1 72.06 68 ALA B CA 1
ATOM 4204 C C . ALA B 1 68 ? 14.172 21.625 -6.176 1 72.06 68 ALA B C 1
ATOM 4206 O O . ALA B 1 68 ? 15.141 21.172 -6.77 1 72.06 68 ALA B O 1
ATOM 4207 N N . GLU B 1 69 ? 13.914 22.859 -6.137 1 74.44 69 GLU B N 1
ATOM 4208 C CA . GLU B 1 69 ? 14.758 23.844 -6.82 1 74.44 69 GLU B CA 1
ATOM 4209 C C . GLU B 1 69 ? 16.094 24 -6.117 1 74.44 69 GLU B C 1
ATOM 4211 O O . GLU B 1 69 ? 17.141 24.156 -6.773 1 74.44 69 GLU B O 1
ATOM 4216 N N . LEU B 1 70 ? 16.062 24.016 -4.828 1 75.06 70 LEU B N 1
ATOM 4217 C CA . LEU B 1 70 ? 17.297 24.172 -4.047 1 75.06 70 LEU B CA 1
ATOM 4218 C C . LEU B 1 70 ? 18.219 22.969 -4.234 1 75.06 70 LEU B C 1
ATOM 4220 O O . LEU B 1 70 ? 19.438 23.094 -4.109 1 75.06 70 LEU B O 1
ATOM 4224 N N . LYS B 1 71 ? 17.578 21.844 -4.469 1 68.56 71 LYS B N 1
ATOM 4225 C CA . LYS B 1 71 ? 18.375 20.641 -4.707 1 68.56 71 LYS B CA 1
ATOM 4226 C C . LYS B 1 71 ? 19.172 20.75 -6.004 1 68.56 71 LYS B C 1
ATOM 4228 O O . LYS B 1 71 ? 20.281 20.234 -6.102 1 68.56 71 LYS B O 1
ATOM 4233 N N . PHE B 1 72 ? 18.531 21.312 -6.961 1 57.75 72 PHE B N 1
ATOM 4234 C CA . PHE B 1 72 ? 19.203 21.422 -8.258 1 57.75 72 PHE B CA 1
ATOM 4235 C C . PHE B 1 72 ? 20.016 22.703 -8.336 1 57.75 72 PHE B C 1
ATOM 4237 O O . PHE B 1 72 ? 20.75 22.906 -9.305 1 57.75 72 PHE B O 1
ATOM 4244 N N . ASP B 1 73 ? 19.719 23.547 -7.406 1 57.22 73 ASP B N 1
ATOM 4245 C CA . ASP B 1 73 ? 20.438 24.828 -7.441 1 57.22 73 ASP B CA 1
ATOM 4246 C C . ASP B 1 73 ? 21.953 24.609 -7.312 1 57.22 73 ASP B C 1
ATOM 4248 O O . ASP B 1 73 ? 22.391 23.656 -6.66 1 57.22 73 ASP B O 1
ATOM 4252 N N . THR B 1 74 ? 22.672 25.031 -8.258 1 49.25 74 THR B N 1
ATOM 4253 C CA . THR B 1 74 ? 24.094 25.062 -8.57 1 49.25 74 THR B CA 1
ATOM 4254 C C . THR B 1 74 ? 24.906 25.469 -7.344 1 49.25 74 THR B C 1
ATOM 4256 O O . THR B 1 74 ? 26.141 25.375 -7.348 1 49.25 74 THR B O 1
ATOM 4259 N N . VAL B 1 75 ? 24.391 26.234 -6.5 1 50.91 75 VAL B N 1
ATOM 4260 C CA . VAL B 1 75 ? 25.328 26.625 -5.449 1 50.91 75 VAL B CA 1
ATOM 4261 C C . VAL B 1 75 ? 25.422 25.516 -4.402 1 50.91 75 VAL B C 1
ATOM 4263 O O . VAL B 1 75 ? 24.469 25.281 -3.66 1 50.91 75 VAL B O 1
ATOM 4266 N N . PRO B 1 76 ? 26.203 24.547 -4.734 1 55.88 76 PRO B N 1
ATOM 4267 C CA . PRO B 1 76 ? 26.406 23.406 -3.838 1 55.88 76 PRO B CA 1
ATOM 4268 C C . PRO B 1 76 ? 26.594 23.828 -2.381 1 55.88 76 PRO B C 1
ATOM 4270 O O . PRO B 1 76 ? 27.062 24.938 -2.111 1 55.88 76 PRO B O 1
ATOM 4273 N N . CYS B 1 77 ? 25.812 23.156 -1.463 1 60.72 77 CYS B N 1
ATOM 4274 C CA . CYS B 1 77 ? 26.156 23.375 -0.061 1 60.72 77 CYS B CA 1
ATOM 4275 C C . CYS B 1 77 ? 27.656 23.406 0.139 1 60.72 77 CYS B C 1
ATOM 4277 O O . CYS B 1 77 ? 28.391 22.578 -0.43 1 60.72 77 CYS B O 1
ATOM 4279 N N . PRO B 1 78 ? 28.328 24.453 0.323 1 51.28 78 PRO B N 1
ATOM 4280 C CA . PRO B 1 78 ? 29.781 24.438 0.485 1 51.28 78 PRO B CA 1
ATOM 4281 C C . PRO B 1 78 ? 30.281 23.188 1.218 1 51.28 78 PRO B C 1
ATOM 4283 O O . PRO B 1 78 ? 29.609 22.703 2.125 1 51.28 78 PRO B O 1
ATOM 4286 N N . GLU B 1 79 ? 30.766 22 0.484 1 46.59 79 GLU B N 1
ATOM 4287 C CA . GLU B 1 79 ? 31.328 20.781 1.057 1 46.59 79 GLU B CA 1
ATOM 4288 C C . GLU B 1 79 ? 31.703 20.984 2.521 1 46.59 79 GLU B C 1
ATOM 4290 O O . GLU B 1 79 ? 31.844 20.016 3.271 1 46.59 79 GLU B O 1
ATOM 4295 N N . GLY B 1 80 ? 33.031 21.609 2.838 1 37.16 80 GLY B N 1
ATOM 4296 C CA . GLY B 1 80 ? 33.781 21.625 4.086 1 37.16 80 GLY B CA 1
ATOM 4297 C C . GLY B 1 80 ? 32.906 21.859 5.301 1 37.16 80 GLY B C 1
ATOM 4298 O O . GLY B 1 80 ? 31.719 22.156 5.168 1 37.16 80 GLY B O 1
ATOM 4299 N N . ASN B 1 81 ? 33.812 22.078 6.484 1 34.69 81 ASN B N 1
ATOM 4300 C CA . ASN B 1 81 ? 33.562 22.312 7.902 1 34.69 81 ASN B CA 1
ATOM 4301 C C . ASN B 1 81 ? 32.219 23.047 8.125 1 34.69 81 ASN B C 1
ATOM 4303 O O . ASN B 1 81 ? 31.656 23.594 7.188 1 34.69 81 ASN B O 1
ATOM 4307 N N . ALA B 1 82 ? 32.281 23.844 9.312 1 36.59 82 ALA B N 1
ATOM 4308 C CA . ALA B 1 82 ? 31.656 24.734 10.289 1 36.59 82 ALA B CA 1
ATOM 4309 C C . ALA B 1 82 ? 30.938 25.891 9.602 1 36.59 82 ALA B C 1
ATOM 4311 O O . ALA B 1 82 ? 30.703 26.938 10.211 1 36.59 82 ALA B O 1
ATOM 4312 N N . THR B 1 83 ? 31.031 26.156 8.289 1 38.44 83 THR B N 1
ATOM 4313 C CA . THR B 1 83 ? 30.781 27.578 8.07 1 38.44 83 THR B CA 1
ATOM 4314 C C . THR B 1 83 ? 29.359 27.953 8.5 1 38.44 83 THR B C 1
ATOM 4316 O O . THR B 1 83 ? 28.391 27.328 8.07 1 38.44 83 THR B O 1
ATOM 4319 N N . THR B 1 84 ? 29.219 28.359 9.617 1 42.62 84 THR B N 1
ATOM 4320 C CA . THR B 1 84 ? 28.438 29.344 10.375 1 42.62 84 THR B CA 1
ATOM 4321 C C . THR B 1 84 ? 27.797 30.359 9.438 1 42.62 84 THR B C 1
ATOM 4323 O O . THR B 1 84 ? 27.375 31.438 9.875 1 42.62 84 THR B O 1
ATOM 4326 N N . ASP B 1 85 ? 28.109 30.391 8.148 1 50.78 85 ASP B N 1
ATOM 4327 C CA . ASP B 1 85 ? 27.719 31.609 7.465 1 50.78 85 ASP B CA 1
ATOM 4328 C C . ASP B 1 85 ? 26.203 31.672 7.281 1 50.78 85 ASP B C 1
ATOM 4330 O O . ASP B 1 85 ? 25.625 30.859 6.547 1 50.78 85 ASP B O 1
ATOM 4334 N N . ASP B 1 86 ? 25.531 32.219 8.281 1 63.22 86 ASP B N 1
ATOM 4335 C CA . ASP B 1 86 ? 24.141 32.594 8.453 1 63.22 86 ASP B CA 1
ATOM 4336 C C . ASP B 1 86 ? 23.531 33.094 7.133 1 63.22 86 ASP B C 1
ATOM 4338 O O . ASP B 1 86 ? 22.344 32.938 6.902 1 63.22 86 ASP B O 1
ATOM 4342 N N . ASP B 1 87 ? 24.531 33.344 6.152 1 69.94 87 ASP B N 1
ATOM 4343 C CA . ASP B 1 87 ? 24 33.969 4.957 1 69.94 87 ASP B CA 1
ATOM 4344 C C . ASP B 1 87 ? 23.391 32.938 4.012 1 69.94 87 ASP B C 1
ATOM 4346 O O . ASP B 1 87 ? 22.344 33.188 3.412 1 69.94 87 ASP B O 1
ATOM 4350 N N . VAL B 1 88 ? 24.047 31.766 3.924 1 75.75 88 VAL B N 1
ATOM 4351 C CA . VAL B 1 88 ? 23.578 30.812 2.938 1 75.75 88 VAL B CA 1
ATOM 4352 C C . VAL B 1 88 ? 22.234 30.234 3.373 1 75.75 88 VAL B C 1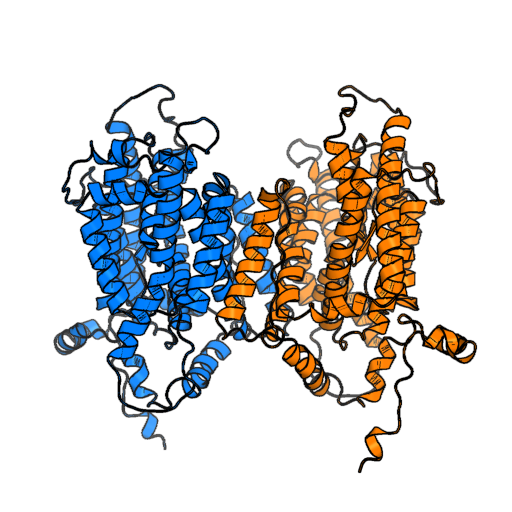
ATOM 4354 O O . VAL B 1 88 ? 21.297 30.172 2.574 1 75.75 88 VAL B O 1
ATOM 4357 N N . TRP B 1 89 ? 22.172 29.891 4.574 1 80.5 89 TRP B N 1
ATOM 4358 C CA . TRP B 1 89 ? 20.906 29.297 5.008 1 80.5 89 TRP B CA 1
ATOM 4359 C C . TRP B 1 89 ? 19.797 30.328 5.043 1 80.5 89 TRP B C 1
ATOM 4361 O O . TRP B 1 89 ? 18.641 30.016 4.746 1 80.5 89 TRP B O 1
ATOM 4371 N N . MET B 1 90 ? 20.219 31.609 5.234 1 82.81 90 MET B N 1
ATOM 4372 C CA . MET B 1 90 ? 19.203 32.656 5.289 1 82.81 90 MET B CA 1
ATOM 4373 C C . MET B 1 90 ? 18.641 32.938 3.9 1 82.81 90 MET B C 1
ATOM 4375 O O . MET B 1 90 ? 17.453 33.188 3.75 1 82.81 90 MET B O 1
ATOM 4379 N N . SER B 1 91 ? 19.453 32.906 2.957 1 81.62 91 SER B N 1
ATOM 4380 C CA . SER B 1 91 ? 18.969 33.125 1.599 1 81.62 91 SER B CA 1
ATOM 4381 C C . SER B 1 91 ? 18.047 32 1.155 1 81.62 91 SER B C 1
ATOM 4383 O O . SER B 1 91 ? 17.047 32.25 0.475 1 81.62 91 SER B O 1
ATOM 4385 N N . ARG B 1 92 ? 18.328 30.828 1.573 1 84.44 92 ARG B N 1
ATOM 4386 C CA . ARG B 1 92 ? 17.562 29.656 1.168 1 84.44 92 ARG B CA 1
ATOM 4387 C C . ARG B 1 92 ? 16.203 29.625 1.883 1 84.44 92 ARG B C 1
ATOM 4389 O O . ARG B 1 92 ? 15.188 29.281 1.282 1 84.44 92 ARG B O 1
ATOM 4396 N N . ILE B 1 93 ? 16.266 30.031 3.127 1 88.19 93 ILE B N 1
ATOM 4397 C CA . ILE B 1 93 ? 15.008 30.016 3.877 1 88.19 93 ILE B CA 1
ATOM 4398 C C . ILE B 1 93 ? 14.07 31.094 3.35 1 88.19 93 ILE B C 1
ATOM 4400 O O . ILE B 1 93 ? 12.852 30.938 3.367 1 88.19 93 ILE B O 1
ATOM 4404 N N . LEU B 1 94 ? 14.648 32.188 2.82 1 89.75 94 LEU B N 1
ATOM 4405 C CA . LEU B 1 94 ? 13.836 33.281 2.26 1 89.75 94 LEU B CA 1
ATOM 4406 C C . LEU B 1 94 ? 13.125 32.812 0.997 1 89.75 94 LEU B C 1
ATOM 4408 O O . LEU B 1 94 ? 11.984 33.219 0.738 1 89.75 94 LEU B O 1
ATOM 4412 N N . GLN B 1 95 ? 13.727 32 0.308 1 86.44 95 GLN B N 1
ATOM 4413 C CA . GLN B 1 95 ? 13.094 31.422 -0.878 1 86.44 95 GLN B CA 1
ATOM 4414 C C . GLN B 1 95 ? 11.953 30.484 -0.497 1 86.44 95 GLN B C 1
ATOM 4416 O O . GLN B 1 95 ? 10.883 30.516 -1.112 1 86.44 95 GLN B O 1
ATOM 4421 N N . VAL B 1 96 ? 12.242 29.672 0.481 1 88.75 96 VAL B N 1
ATOM 4422 C CA . VAL B 1 96 ? 11.219 28.75 0.945 1 88.75 96 VAL B CA 1
ATOM 4423 C C . VAL B 1 96 ? 10.023 29.516 1.5 1 88.75 96 VAL B C 1
ATOM 4425 O O . VAL B 1 96 ? 8.875 29.188 1.212 1 88.75 96 VAL B O 1
ATOM 4428 N N . GLN B 1 97 ? 10.359 30.562 2.16 1 90.56 97 GLN B N 1
ATOM 4429 C CA . GLN B 1 97 ? 9.328 31.422 2.73 1 90.56 97 GLN B CA 1
ATOM 4430 C C . GLN B 1 97 ? 8.477 32.062 1.637 1 90.56 97 GLN B C 1
ATOM 4432 O O . GLN B 1 97 ? 7.254 32.156 1.781 1 90.56 97 GLN B O 1
ATOM 4437 N N . GLY B 1 98 ? 9.109 32.438 0.656 1 88.94 98 GLY B N 1
ATOM 4438 C CA . GLY B 1 98 ? 8.391 33.031 -0.458 1 88.94 98 GLY B CA 1
ATOM 4439 C C . GLY B 1 98 ? 7.434 32.062 -1.136 1 88.94 98 GLY B C 1
ATOM 4440 O O . GLY B 1 98 ? 6.305 32.438 -1.462 1 88.94 98 GLY B O 1
ATOM 4441 N N . ASN B 1 99 ? 7.863 30.906 -1.327 1 89.19 99 ASN B N 1
ATOM 4442 C CA . ASN B 1 99 ? 7.012 29.891 -1.944 1 89.19 99 ASN B CA 1
ATOM 4443 C C . ASN B 1 99 ? 5.812 29.562 -1.061 1 89.19 99 ASN B C 1
ATOM 4445 O O . ASN B 1 99 ? 4.691 29.422 -1.554 1 89.19 99 ASN B O 1
ATOM 4449 N N . ILE B 1 100 ? 6.055 29.406 0.212 1 91.88 100 ILE B N 1
ATOM 4450 C CA . ILE B 1 100 ? 4.977 29.094 1.143 1 91.88 100 ILE B CA 1
ATOM 4451 C C . ILE B 1 100 ? 3.949 30.234 1.141 1 91.88 100 ILE B C 1
ATOM 4453 O O . ILE B 1 100 ? 2.742 29.984 1.122 1 91.88 100 ILE B O 1
ATOM 4457 N N . ALA B 1 101 ? 4.426 31.453 1.087 1 91.75 101 ALA B N 1
ATOM 4458 C CA . ALA B 1 101 ? 3.535 32.594 1.075 1 91.75 101 ALA B CA 1
ATOM 4459 C C . ALA B 1 101 ? 2.684 32.625 -0.191 1 91.75 101 ALA B C 1
ATOM 4461 O O . ALA B 1 101 ? 1.486 32.906 -0.137 1 91.75 101 ALA B O 1
ATOM 4462 N N . MET B 1 102 ? 3.279 32.344 -1.229 1 90.25 102 MET B N 1
ATOM 4463 C CA . MET B 1 102 ? 2.543 32.312 -2.49 1 90.25 102 MET B CA 1
ATOM 4464 C C . MET B 1 102 ? 1.473 31.234 -2.484 1 90.25 102 MET B C 1
ATOM 4466 O O . MET B 1 102 ? 0.349 31.469 -2.936 1 90.25 102 MET B O 1
ATOM 4470 N N . GLY B 1 103 ? 1.925 30.062 -2.125 1 92.19 103 GLY B N 1
ATOM 4471 C CA . GLY B 1 103 ? 0.94 29 -2.01 1 92.19 103 GLY B CA 1
ATOM 4472 C C . GLY B 1 103 ? -0.193 29.328 -1.059 1 92.19 103 GLY B C 1
ATOM 4473 O O . GLY B 1 103 ? -1.351 29 -1.323 1 92.19 103 GLY B O 1
ATOM 4474 N N . ALA B 1 104 ? 0.13 30 -0.007 1 94.12 104 ALA B N 1
ATOM 4475 C CA . ALA B 1 104 ? -0.852 30.391 1.002 1 94.12 104 ALA B CA 1
ATOM 4476 C C . ALA B 1 104 ? -1.847 31.406 0.437 1 94.12 104 ALA B C 1
ATOM 4478 O O . ALA B 1 104 ? -3.041 31.344 0.74 1 94.12 104 ALA B O 1
ATOM 4479 N N . ILE B 1 105 ? -1.371 32.312 -0.345 1 93.44 105 ILE B N 1
ATOM 4480 C CA . ILE B 1 105 ? -2.232 33.312 -0.946 1 93.44 105 ILE B CA 1
ATOM 4481 C C . ILE B 1 105 ? -3.227 32.656 -1.895 1 93.44 105 ILE B C 1
ATOM 4483 O O . ILE B 1 105 ? -4.398 33.031 -1.945 1 93.44 105 ILE B O 1
ATOM 4487 N N . THR B 1 106 ? -2.74 31.688 -2.566 1 91.19 106 THR B N 1
ATOM 4488 C CA . THR B 1 106 ? -3.629 30.953 -3.461 1 91.19 106 THR B CA 1
ATOM 4489 C C . THR B 1 106 ? -4.738 30.25 -2.672 1 91.19 106 THR B C 1
ATOM 4491 O O . THR B 1 106 ? -5.902 30.297 -3.068 1 91.19 106 THR B O 1
ATOM 4494 N N . GLU B 1 107 ? -4.395 29.656 -1.634 1 92.19 107 GLU B N 1
ATOM 4495 C CA . GLU B 1 107 ? -5.383 28.969 -0.797 1 92.19 107 GLU B CA 1
ATOM 4496 C C . GLU B 1 107 ? -6.352 29.969 -0.171 1 92.19 107 GLU B C 1
ATOM 4498 O O . GLU B 1 107 ? -7.551 29.703 -0.076 1 92.19 107 GLU B O 1
ATOM 4503 N N . LEU B 1 108 ? -5.777 31.094 0.283 1 92.56 108 LEU B N 1
ATOM 4504 C CA . LEU B 1 108 ? -6.602 32.156 0.862 1 92.56 108 LEU B CA 1
ATOM 4505 C C . LEU B 1 108 ? -7.621 32.656 -0.15 1 92.56 108 LEU B C 1
ATOM 4507 O O . LEU B 1 108 ? -8.797 32.844 0.183 1 92.56 108 LEU B O 1
ATOM 4511 N N . PHE B 1 109 ? -7.188 32.812 -1.291 1 89.94 109 PHE B N 1
ATOM 4512 C CA . PHE B 1 109 ? -8.047 33.312 -2.357 1 89.94 109 PHE B CA 1
ATOM 4513 C C . PHE B 1 109 ? -9.125 32.281 -2.709 1 89.94 109 PHE B C 1
ATOM 4515 O O . PHE B 1 109 ? -10.289 32.656 -2.869 1 89.94 109 PHE B O 1
ATOM 4522 N N . MET B 1 110 ? -8.742 31.094 -2.799 1 87.62 110 MET B N 1
ATOM 4523 C CA . MET B 1 110 ? -9.688 30.031 -3.145 1 87.62 110 MET B CA 1
ATOM 4524 C C . MET B 1 110 ? -10.719 29.844 -2.033 1 87.62 110 MET B C 1
ATOM 4526 O O . MET B 1 110 ? -11.898 29.609 -2.305 1 87.62 110 MET B O 1
ATOM 4530 N N . GLY B 1 111 ? -10.273 29.875 -0.832 1 87.5 111 GLY B N 1
ATOM 4531 C CA . GLY B 1 111 ? -11.188 29.75 0.297 1 87.5 111 GLY B CA 1
ATOM 4532 C C . GLY B 1 111 ? -12.156 30.922 0.405 1 87.5 111 GLY B C 1
ATOM 4533 O O . GLY B 1 111 ? -13.344 30.719 0.679 1 87.5 111 GLY B O 1
ATOM 4534 N N . ALA B 1 112 ? -11.711 32.094 0.12 1 86 112 ALA B N 1
ATOM 4535 C CA . ALA B 1 112 ? -12.531 33.312 0.241 1 86 112 ALA B CA 1
ATOM 4536 C C . ALA B 1 112 ? -13.57 33.375 -0.873 1 86 112 ALA B C 1
ATOM 4538 O O . ALA B 1 112 ? -14.703 33.812 -0.649 1 86 112 ALA B O 1
ATOM 4539 N N . MET B 1 113 ? -13.188 32.875 -2.047 1 82.38 113 MET B N 1
ATOM 4540 C CA . MET B 1 113 ? -14.078 32.969 -3.199 1 82.38 113 MET B CA 1
ATOM 4541 C C . MET B 1 113 ? -15.055 31.812 -3.25 1 82.38 113 MET B C 1
ATOM 4543 O O . MET B 1 113 ? -16.016 31.828 -4.023 1 82.38 113 MET B O 1
ATOM 4547 N N . GLY B 1 114 ? -14.93 30.828 -2.445 1 78.88 114 GLY B N 1
ATOM 4548 C CA . GLY B 1 114 ? -15.844 29.703 -2.4 1 78.88 114 GLY B CA 1
ATOM 4549 C C . GLY B 1 114 ? -15.617 28.703 -3.52 1 78.88 114 GLY B C 1
ATOM 4550 O O . GLY B 1 114 ? -16.516 27.938 -3.879 1 78.88 114 GLY B O 1
ATOM 4551 N N . PHE B 1 115 ? -14.5 28.656 -4.145 1 76.31 115 PHE B N 1
ATOM 4552 C CA . PHE B 1 115 ? -14.203 27.766 -5.258 1 76.31 115 PHE B CA 1
ATOM 4553 C C . PHE B 1 115 ? -13.945 26.359 -4.766 1 76.31 115 PHE B C 1
ATOM 4555 O O . PHE B 1 115 ? -13.883 25.422 -5.562 1 76.31 115 PHE B O 1
ATOM 4562 N N . VAL B 1 116 ? -13.906 26.203 -3.535 1 75.88 116 VAL B N 1
ATOM 4563 C CA . VAL B 1 116 ? -13.633 24.891 -2.975 1 75.88 116 VAL B CA 1
ATOM 4564 C C . VAL B 1 116 ? -14.828 23.969 -3.207 1 75.88 116 VAL B C 1
ATOM 4566 O O . VAL B 1 116 ? -14.695 22.734 -3.174 1 75.88 116 VAL B O 1
ATOM 4569 N N . GLY B 1 117 ? -16.016 24.578 -3.473 1 67.5 117 GLY B N 1
ATOM 4570 C CA . GLY B 1 117 ? -17.188 23.797 -3.805 1 67.5 117 GLY B CA 1
ATOM 4571 C C . GLY B 1 117 ? -16.984 22.906 -5.016 1 67.5 117 GLY B C 1
ATOM 4572 O O . GLY B 1 117 ? -17.484 21.781 -5.055 1 67.5 117 GLY B O 1
ATOM 4573 N N . VAL B 1 118 ? -16.188 23.359 -5.883 1 67.81 118 VAL B N 1
ATOM 4574 C CA . VAL B 1 118 ? -15.906 22.594 -7.086 1 67.81 118 VAL B CA 1
ATOM 4575 C C . VAL B 1 118 ? -15.07 21.359 -6.73 1 67.81 118 VAL B C 1
ATOM 4577 O O . VAL B 1 118 ? -15.242 20.297 -7.316 1 67.81 118 VAL B O 1
ATOM 4580 N N . LEU B 1 119 ? -14.297 21.516 -5.734 1 73.88 119 LEU B N 1
ATOM 4581 C CA . LEU B 1 119 ? -13.438 20.406 -5.305 1 73.88 119 LEU B CA 1
ATOM 4582 C C . LEU B 1 119 ? -14.25 19.344 -4.582 1 73.88 119 LEU B C 1
ATOM 4584 O O . LEU B 1 119 ? -13.938 18.156 -4.676 1 73.88 119 LEU B O 1
ATOM 4588 N N . GLN B 1 120 ? -15.344 19.766 -4.016 1 71.62 120 GLN B N 1
ATOM 4589 C CA . GLN B 1 120 ? -16.188 18.859 -3.242 1 71.62 120 GLN B CA 1
ATOM 4590 C C . GLN B 1 120 ? -16.891 17.844 -4.148 1 71.62 120 GLN B C 1
ATOM 4592 O O . GLN B 1 120 ? -17.172 16.719 -3.73 1 71.62 120 GLN B O 1
ATOM 4597 N N . ARG B 1 121 ? -17.125 18.281 -5.355 1 67.06 121 ARG B N 1
ATOM 4598 C CA . ARG B 1 121 ? -17.812 17.391 -6.289 1 67.06 121 ARG B CA 1
ATOM 4599 C C . ARG B 1 121 ? -16.922 16.188 -6.633 1 67.06 121 ARG B C 1
ATOM 4601 O O . ARG B 1 121 ? -17.438 15.117 -6.965 1 67.06 121 ARG B O 1
ATOM 4608 N N . TRP B 1 122 ? -15.688 16.391 -6.426 1 70.69 122 TRP B N 1
ATOM 4609 C CA . TRP B 1 122 ? -14.758 15.32 -6.789 1 70.69 122 TRP B CA 1
ATOM 4610 C C . TRP B 1 122 ? -14.406 14.477 -5.57 1 70.69 122 TRP B C 1
ATOM 4612 O O . TRP B 1 122 ? -13.742 13.438 -5.699 1 70.69 122 TRP B O 1
ATOM 4622 N N . VAL B 1 123 ? -14.836 14.945 -4.469 1 76.56 123 VAL B N 1
ATOM 4623 C CA . VAL B 1 123 ? -14.508 14.227 -3.244 1 76.56 123 VAL B CA 1
ATOM 4624 C C . VAL B 1 123 ? -15.609 13.219 -2.928 1 76.56 123 VAL B C 1
ATOM 4626 O O . VAL B 1 123 ? -16.641 13.57 -2.334 1 76.56 123 VAL B O 1
ATOM 4629 N N . THR B 1 124 ? -15.523 12.031 -3.428 1 78.88 124 THR B N 1
ATOM 4630 C CA . THR B 1 124 ? -16.406 10.898 -3.162 1 78.88 124 THR B CA 1
ATOM 4631 C C . THR B 1 124 ? -15.672 9.828 -2.354 1 78.88 124 THR B C 1
ATOM 4633 O O . THR B 1 124 ? -14.445 9.867 -2.227 1 78.88 124 THR B O 1
ATOM 4636 N N . PRO B 1 125 ? -16.422 9.016 -1.713 1 83 125 PRO B N 1
ATOM 4637 C CA . PRO B 1 125 ? -15.742 7.949 -0.978 1 83 125 PRO B CA 1
ATOM 4638 C C . PRO B 1 125 ? -14.758 7.168 -1.85 1 83 125 PRO B C 1
ATOM 4640 O O . PRO B 1 125 ? -13.734 6.695 -1.358 1 83 125 PRO B O 1
ATOM 4643 N N . LEU B 1 126 ? -15.062 7.117 -3.127 1 86.44 126 LEU B N 1
ATOM 4644 C CA . LEU B 1 126 ? -14.195 6.41 -4.062 1 86.44 126 LEU B CA 1
ATOM 4645 C C . LEU B 1 126 ? -12.867 7.137 -4.227 1 86.44 126 LEU B C 1
ATOM 4647 O O . LEU B 1 126 ? -11.82 6.496 -4.375 1 86.44 126 LEU B O 1
ATOM 4651 N N . THR B 1 127 ? -12.906 8.453 -4.18 1 84.25 127 THR B N 1
ATOM 4652 C CA . THR B 1 127 ? -11.68 9.227 -4.34 1 84.25 127 THR B CA 1
ATOM 4653 C C . THR B 1 127 ? -11.008 9.461 -2.99 1 84.25 127 THR B C 1
ATOM 4655 O O . THR B 1 127 ? -9.781 9.539 -2.908 1 84.25 127 THR B O 1
ATOM 4658 N N . MET B 1 128 ? -11.758 9.477 -1.915 1 87.81 128 MET B N 1
ATOM 4659 C CA . MET B 1 128 ? -11.219 9.734 -0.583 1 87.81 128 MET B CA 1
ATOM 4660 C C . MET B 1 128 ? -10.414 8.539 -0.077 1 87.81 128 MET B C 1
ATOM 4662 O O . MET B 1 128 ? -9.391 8.711 0.587 1 87.81 128 MET B O 1
ATOM 4666 N N . THR B 1 129 ? -10.898 7.379 -0.456 1 91.62 129 THR B N 1
ATOM 4667 C CA . THR B 1 129 ? -10.281 6.16 0.059 1 91.62 129 THR B CA 1
ATOM 4668 C C . THR B 1 129 ? -8.812 6.082 -0.354 1 91.62 129 THR B C 1
ATOM 4670 O O . THR B 1 129 ? -7.93 5.996 0.499 1 91.62 129 THR B O 1
ATOM 4673 N N . PRO B 1 130 ? -8.57 6.203 -1.66 1 91.44 130 PRO B N 1
ATOM 4674 C CA . PRO B 1 130 ? -7.152 6.105 -2.033 1 91.44 130 PRO B CA 1
ATOM 4675 C C . PRO B 1 130 ? -6.32 7.27 -1.504 1 91.44 130 PRO B C 1
ATOM 4677 O O . PRO B 1 130 ? -5.16 7.082 -1.13 1 91.44 130 PRO B O 1
ATOM 4680 N N . ILE B 1 131 ? -6.879 8.445 -1.396 1 88.81 131 ILE B N 1
ATOM 4681 C CA . ILE B 1 131 ? -6.133 9.625 -0.973 1 88.81 131 ILE B CA 1
ATOM 4682 C C . ILE B 1 131 ? -5.723 9.484 0.491 1 88.81 131 ILE B C 1
ATOM 4684 O O . ILE B 1 131 ? -4.551 9.641 0.833 1 88.81 131 ILE B O 1
ATOM 4688 N N . ILE B 1 132 ? -6.652 9.133 1.342 1 88.94 132 ILE B N 1
ATOM 4689 C CA . ILE B 1 132 ? -6.371 9.031 2.77 1 88.94 132 ILE B CA 1
ATOM 4690 C C . ILE B 1 132 ? -5.508 7.797 3.037 1 88.94 132 ILE B C 1
ATOM 4692 O O . ILE B 1 132 ? -4.598 7.84 3.865 1 88.94 132 ILE B O 1
ATOM 4696 N N . THR B 1 133 ? -5.797 6.688 2.355 1 92.94 133 THR B N 1
ATOM 4697 C CA . THR B 1 133 ? -5.016 5.469 2.52 1 92.94 133 THR B CA 1
ATOM 4698 C C . THR B 1 133 ? -3.559 5.695 2.129 1 92.94 133 THR B C 1
ATOM 4700 O O . THR B 1 133 ? -2.646 5.227 2.811 1 92.94 133 THR B O 1
ATOM 4703 N N . LEU B 1 134 ? -3.393 6.434 1.079 1 89.5 134 LEU B N 1
ATOM 4704 C CA . LEU B 1 134 ? -2.043 6.68 0.583 1 89.5 134 LEU B CA 1
ATOM 4705 C C . LEU B 1 134 ? -1.276 7.598 1.526 1 89.5 134 LEU B C 1
ATOM 4707 O O . LEU B 1 134 ? -0.043 7.578 1.555 1 89.5 134 LEU B O 1
ATOM 4711 N N . LEU B 1 135 ? -1.98 8.375 2.254 1 84.69 135 LEU B N 1
ATOM 4712 C CA . LEU B 1 135 ? -1.303 9.195 3.254 1 84.69 135 LEU B CA 1
ATOM 4713 C C . LEU B 1 135 ? -0.601 8.32 4.285 1 84.69 135 LEU B C 1
ATOM 4715 O O . LEU B 1 135 ? 0.484 8.664 4.762 1 84.69 135 LEU B O 1
ATOM 4719 N N . GLY B 1 136 ? -1.236 7.234 4.613 1 85.94 136 GLY B N 1
ATOM 4720 C CA . GLY B 1 136 ? -0.631 6.289 5.535 1 85.94 136 GLY B CA 1
ATOM 4721 C C . GLY B 1 136 ? 0.437 5.426 4.891 1 85.94 136 GLY B C 1
ATOM 4722 O O . GLY B 1 136 ? 1.56 5.34 5.395 1 85.94 136 GLY B O 1
ATOM 4723 N N . LEU B 1 137 ? 0.145 4.984 3.703 1 86.88 137 LEU B N 1
ATOM 4724 C CA . LEU B 1 137 ? 1.008 4 3.057 1 86.88 137 LEU B CA 1
ATOM 4725 C C . LEU B 1 137 ? 2.24 4.672 2.459 1 86.88 137 LEU B C 1
ATOM 4727 O O . LEU B 1 137 ? 3.328 4.09 2.453 1 86.88 137 LEU B O 1
ATOM 4731 N N . SER B 1 138 ? 2.098 5.816 1.958 1 79.06 138 SER B N 1
ATOM 4732 C CA . SER B 1 138 ? 3.203 6.477 1.269 1 79.06 138 SER B CA 1
ATOM 4733 C C . SER B 1 138 ? 4.207 7.055 2.26 1 79.06 138 SER B C 1
ATOM 4735 O O . SER B 1 138 ? 5.367 7.281 1.915 1 79.06 138 SER B O 1
ATOM 4737 N N . ASN B 1 139 ? 3.77 7.309 3.492 1 75.69 139 ASN B N 1
ATOM 4738 C CA . ASN B 1 139 ? 4.664 7.887 4.488 1 75.69 139 ASN B CA 1
ATOM 4739 C C . ASN B 1 139 ? 5.293 6.812 5.375 1 75.69 139 ASN B C 1
ATOM 4741 O O . ASN B 1 139 ? 5.762 7.105 6.473 1 75.69 139 ASN B O 1
ATOM 4745 N N . MET B 1 140 ? 5.348 5.652 4.875 1 80.56 140 MET B N 1
ATOM 4746 C CA . MET B 1 140 ? 5.871 4.543 5.668 1 80.56 140 MET B CA 1
ATOM 4747 C C . MET B 1 140 ? 7.375 4.691 5.883 1 80.56 140 MET B C 1
ATOM 4749 O O . MET B 1 140 ? 7.898 4.289 6.922 1 80.56 140 MET B O 1
ATOM 4753 N N . SER B 1 141 ? 8.016 5.273 4.934 1 75.56 141 SER B N 1
ATOM 4754 C CA . SER B 1 141 ? 9.461 5.461 5.051 1 75.56 141 SER B CA 1
ATOM 4755 C C . SER B 1 141 ? 9.805 6.395 6.207 1 75.56 141 SER B C 1
ATOM 4757 O O . SER B 1 141 ? 10.812 6.207 6.883 1 75.56 141 SER B O 1
ATOM 4759 N N . ALA B 1 142 ? 8.945 7.352 6.41 1 72.88 142 ALA B N 1
ATOM 4760 C CA . ALA B 1 142 ? 9.141 8.289 7.516 1 72.88 142 ALA B CA 1
ATOM 4761 C C . ALA B 1 142 ? 9.055 7.57 8.859 1 72.88 142 ALA B C 1
ATOM 4763 O O . ALA B 1 142 ? 9.68 7.996 9.836 1 72.88 142 ALA B O 1
ATOM 4764 N N . ALA B 1 143 ? 8.344 6.488 8.906 1 82.19 143 ALA B N 1
ATOM 4765 C CA . ALA B 1 143 ? 8.195 5.723 10.141 1 82.19 143 ALA B CA 1
ATOM 4766 C C . ALA B 1 143 ? 9.281 4.652 10.25 1 82.19 143 ALA B C 1
ATOM 4768 O O . ALA B 1 143 ? 9.805 4.398 11.344 1 82.19 143 ALA B O 1
ATOM 4769 N N . THR B 1 144 ? 9.664 4.129 9.141 1 82.06 144 THR B N 1
ATOM 4770 C CA . THR B 1 144 ? 10.586 2.998 9.18 1 82.06 144 THR B CA 1
ATOM 4771 C C . THR B 1 144 ? 12.016 3.473 9.406 1 82.06 144 THR B C 1
ATOM 4773 O O . THR B 1 144 ? 12.82 2.771 10.023 1 82.06 144 THR B O 1
ATOM 4776 N N . GLU B 1 145 ? 12.359 4.602 8.922 1 77.88 145 GLU B N 1
ATOM 4777 C CA . GLU B 1 145 ? 13.719 5.109 9.07 1 77.88 145 GLU B CA 1
ATOM 4778 C C . GLU B 1 145 ? 14.07 5.305 10.547 1 77.88 145 GLU B C 1
ATOM 4780 O O . GLU B 1 145 ? 15.062 4.75 11.031 1 77.88 145 GLU B O 1
ATOM 4785 N N . PRO B 1 146 ? 13.25 6.016 11.273 1 78.69 146 PRO B N 1
ATOM 4786 C CA . PRO B 1 146 ? 13.547 6.125 12.703 1 78.69 146 PRO B CA 1
ATOM 4787 C C . PRO B 1 146 ? 13.383 4.797 13.445 1 78.69 146 PRO B C 1
ATOM 4789 O O . PRO B 1 146 ? 14.117 4.527 14.398 1 78.69 146 PRO B O 1
ATOM 4792 N N . ALA B 1 147 ? 12.5 3.975 13.039 1 83.69 147 ALA B N 1
ATOM 4793 C CA . ALA B 1 147 ? 12.273 2.684 13.68 1 83.69 147 ALA B CA 1
ATOM 4794 C C . ALA B 1 147 ? 13.445 1.735 13.438 1 83.69 147 ALA B C 1
ATOM 4796 O O . ALA B 1 147 ? 13.75 0.893 14.289 1 83.69 147 ALA B O 1
ATOM 4797 N N . SER B 1 148 ? 14.102 1.91 12.305 1 80 148 SER B N 1
ATOM 4798 C CA . SER B 1 148 ? 15.172 0.997 11.914 1 80 148 SER B CA 1
ATOM 4799 C C . SER B 1 148 ? 16.422 1.22 12.758 1 80 148 SER B C 1
ATOM 4801 O O . SER B 1 148 ? 17.312 0.364 12.797 1 80 148 SER B O 1
ATOM 4803 N N . THR B 1 149 ? 16.531 2.365 13.406 1 75.62 149 THR B N 1
ATOM 4804 C CA . THR B 1 149 ? 17.672 2.613 14.273 1 75.62 149 THR B CA 1
ATOM 4805 C C . THR B 1 149 ? 17.688 1.629 15.438 1 75.62 149 THR B C 1
ATOM 4807 O O . THR B 1 149 ? 18.766 1.273 15.938 1 75.62 149 THR B O 1
ATOM 4810 N N . ASN B 1 150 ? 16.594 1.281 15.922 1 82.12 150 ASN B N 1
ATOM 4811 C CA . ASN B 1 150 ? 16.422 0.246 16.938 1 82.12 150 ASN B CA 1
ATOM 4812 C C . ASN B 1 150 ? 15.031 -0.367 16.891 1 82.12 150 ASN B C 1
ATOM 4814 O O . ASN B 1 150 ? 14.102 0.144 17.5 1 82.12 150 ASN B O 1
ATOM 4818 N N . TRP B 1 151 ? 14.953 -1.481 16.312 1 81.94 151 TRP B N 1
ATOM 4819 C CA . TRP B 1 151 ? 13.664 -2.115 16.062 1 81.94 151 TRP B CA 1
ATOM 4820 C C . TRP B 1 151 ? 13.039 -2.615 17.359 1 81.94 151 TRP B C 1
ATOM 4822 O O . TRP B 1 151 ? 11.812 -2.619 17.5 1 81.94 151 TRP B O 1
ATOM 4832 N N . THR B 1 152 ? 13.883 -3.002 18.25 1 82.25 152 THR B N 1
ATOM 4833 C CA . THR B 1 152 ? 13.367 -3.535 19.5 1 82.25 152 THR B CA 1
ATOM 4834 C C . THR B 1 152 ? 12.555 -2.475 20.25 1 82.25 152 THR B C 1
ATOM 4836 O O . THR B 1 152 ? 11.422 -2.727 20.656 1 82.25 152 THR B O 1
ATOM 4839 N N . ILE B 1 153 ? 13.148 -1.323 20.375 1 86.19 153 ILE B N 1
ATOM 4840 C CA . ILE B 1 153 ? 12.469 -0.237 21.078 1 86.19 153 ILE B CA 1
ATOM 4841 C C . ILE B 1 153 ? 11.234 0.194 20.297 1 86.19 153 ILE B C 1
ATOM 4843 O O . ILE B 1 153 ? 10.195 0.49 20.875 1 86.19 153 ILE B O 1
ATOM 4847 N N . ALA B 1 154 ? 11.32 0.218 19.016 1 88.44 154 ALA B N 1
ATOM 4848 C CA . ALA B 1 154 ? 10.211 0.627 18.172 1 88.44 154 ALA B CA 1
ATOM 4849 C C . ALA B 1 154 ? 9.031 -0.332 18.312 1 88.44 154 ALA B C 1
ATOM 4851 O O . ALA B 1 154 ? 7.879 0.1 18.422 1 88.44 154 ALA B O 1
ATOM 4852 N N . VAL B 1 155 ? 9.352 -1.63 18.359 1 87.56 155 VAL B N 1
ATOM 4853 C CA . VAL B 1 155 ? 8.305 -2.637 18.453 1 87.56 155 VAL B CA 1
ATOM 4854 C C . VAL B 1 155 ? 7.656 -2.576 19.828 1 87.56 155 VAL B C 1
ATOM 4856 O O . VAL B 1 155 ? 6.438 -2.715 19.953 1 87.56 155 VAL B O 1
ATOM 4859 N N . ILE B 1 156 ? 8.453 -2.359 20.812 1 87.81 156 ILE B N 1
ATOM 4860 C CA . ILE B 1 156 ? 7.926 -2.234 22.172 1 87.81 156 ILE B CA 1
ATOM 4861 C C . ILE B 1 156 ? 6.996 -1.024 22.266 1 87.81 156 ILE B C 1
ATOM 4863 O O . ILE B 1 156 ? 5.91 -1.105 22.844 1 87.81 156 ILE B O 1
ATOM 4867 N N . THR B 1 157 ? 7.457 0.014 21.688 1 89.75 157 THR B N 1
ATOM 4868 C CA . THR B 1 157 ? 6.652 1.23 21.688 1 89.75 157 THR B CA 1
ATOM 4869 C C . THR B 1 157 ? 5.332 1.006 20.953 1 89.75 157 THR B C 1
ATOM 4871 O O . THR B 1 157 ? 4.266 1.343 21.484 1 89.75 157 THR B O 1
ATOM 4874 N N . ALA B 1 158 ? 5.418 0.414 19.797 1 90.62 158 ALA B N 1
ATOM 4875 C CA . ALA B 1 158 ? 4.227 0.168 19 1 90.62 158 ALA B CA 1
ATOM 4876 C C . ALA B 1 158 ? 3.26 -0.769 19.719 1 90.62 158 ALA B C 1
ATOM 4878 O O . ALA B 1 158 ? 2.049 -0.54 19.719 1 90.62 158 ALA B O 1
ATOM 4879 N N . THR B 1 159 ? 3.785 -1.78 20.328 1 88.94 159 THR B N 1
ATOM 4880 C CA . THR B 1 159 ? 2.969 -2.762 21.031 1 88.94 159 THR B CA 1
ATOM 4881 C C . THR B 1 159 ? 2.299 -2.133 22.25 1 88.94 159 THR B C 1
ATOM 4883 O O . THR B 1 159 ? 1.114 -2.361 22.5 1 88.94 159 THR B O 1
ATOM 4886 N N . LEU B 1 160 ? 3.018 -1.371 22.984 1 88.94 160 LEU B N 1
ATOM 4887 C CA . LEU B 1 160 ? 2.482 -0.737 24.188 1 88.94 160 LEU B CA 1
ATOM 4888 C C . LEU B 1 160 ? 1.392 0.267 23.828 1 88.94 160 LEU B C 1
ATOM 4890 O O . LEU B 1 160 ? 0.363 0.34 24.516 1 88.94 160 LEU B O 1
ATOM 4894 N N . ILE B 1 161 ? 1.605 0.995 22.812 1 88.19 161 ILE B N 1
ATOM 4895 C CA . ILE B 1 161 ? 0.605 1.967 22.375 1 88.19 161 ILE B CA 1
ATOM 4896 C C . ILE B 1 161 ? -0.676 1.244 21.969 1 88.19 161 ILE B C 1
ATOM 4898 O O . ILE B 1 161 ? -1.775 1.652 22.359 1 88.19 161 ILE B O 1
ATOM 4902 N N . THR B 1 162 ? -0.489 0.203 21.203 1 86 162 THR B N 1
ATOM 4903 C CA . THR B 1 162 ? -1.637 -0.55 20.719 1 86 162 THR B CA 1
ATOM 4904 C C . THR B 1 162 ? -2.406 -1.182 21.875 1 86 162 THR B C 1
ATOM 4906 O O . THR B 1 162 ? -3.637 -1.106 21.922 1 86 162 THR B O 1
ATOM 4909 N N . LEU B 1 163 ? -1.735 -1.737 22.797 1 84.25 163 LEU B N 1
ATOM 4910 C CA . LEU B 1 163 ? -2.361 -2.408 23.922 1 84.25 163 LEU B CA 1
ATOM 4911 C C . LEU B 1 163 ? -3.061 -1.401 24.844 1 84.25 163 LEU B C 1
ATOM 4913 O O . LEU B 1 163 ? -4.203 -1.621 25.25 1 84.25 163 LEU B O 1
ATOM 4917 N N . LEU B 1 164 ? -2.4 -0.321 25.109 1 83.38 164 LEU B N 1
ATOM 4918 C CA . LEU B 1 164 ? -2.961 0.671 26.016 1 83.38 164 LEU B CA 1
ATOM 4919 C C . LEU B 1 164 ? -4.121 1.414 25.375 1 83.38 164 LEU B C 1
ATOM 4921 O O . LEU B 1 164 ? -5.082 1.789 26.047 1 83.38 164 LEU B O 1
ATOM 4925 N N . SER B 1 165 ? -3.99 1.642 24.141 1 79.19 165 SER B N 1
ATOM 4926 C CA . SER B 1 165 ? -5.055 2.355 23.438 1 79.19 165 SER B CA 1
ATOM 4927 C C . SER B 1 165 ? -6.309 1.498 23.328 1 79.19 165 SER B C 1
ATOM 4929 O O . SER B 1 165 ? -7.43 2.012 23.391 1 79.19 165 SER B O 1
ATOM 4931 N N . HIS B 1 166 ? -6.176 0.254 23.062 1 72.62 166 HIS B N 1
ATOM 4932 C CA . HIS B 1 166 ? -7.34 -0.608 22.891 1 72.62 166 HIS B CA 1
ATOM 4933 C C . HIS B 1 166 ? -7.859 -1.109 24.234 1 72.62 166 HIS B C 1
ATOM 4935 O O . HIS B 1 166 ? -9.055 -1.374 24.375 1 72.62 166 HIS B O 1
ATOM 4941 N N . TYR B 1 167 ? -7.004 -1.274 25.188 1 69 167 TYR B N 1
ATOM 4942 C CA . TYR B 1 167 ? -7.449 -1.802 26.469 1 69 167 TYR B CA 1
ATOM 4943 C C . TYR B 1 167 ? -7.867 -0.674 27.406 1 69 167 TYR B C 1
ATOM 4945 O O . TYR B 1 167 ? -8.75 -0.855 28.25 1 69 167 TYR B O 1
ATOM 4953 N N . MET B 1 168 ? -7.16 0.39 27.531 1 60.75 168 MET B N 1
ATOM 4954 C CA . MET B 1 168 ? -7.5 1.469 28.453 1 60.75 168 MET B CA 1
ATOM 4955 C C . MET B 1 168 ? -8.703 2.258 27.953 1 60.75 168 MET B C 1
ATOM 4957 O O . MET B 1 168 ? -9.352 2.973 28.719 1 60.75 168 MET B O 1
ATOM 4961 N N . THR B 1 169 ? -8.93 2.35 26.656 1 54.31 169 THR B N 1
ATOM 4962 C CA . THR B 1 169 ? -10.094 3.107 26.219 1 54.31 169 THR B CA 1
ATOM 4963 C C . THR B 1 169 ? -11.383 2.424 26.656 1 54.31 169 THR B C 1
ATOM 4965 O O . THR B 1 169 ? -11.609 1.252 26.359 1 54.31 169 THR B O 1
ATOM 4968 N N . PRO B 1 170 ? -12.039 2.867 27.641 1 45.12 170 PRO B N 1
ATOM 4969 C CA . PRO B 1 170 ? -13.289 2.312 28.172 1 45.12 170 PRO B CA 1
ATOM 4970 C C . PRO B 1 170 ? -14.25 1.855 27.078 1 45.12 170 PRO B C 1
ATOM 4972 O O . PRO B 1 170 ? -14.289 2.451 26 1 45.12 170 PRO B O 1
ATOM 4975 N N . TRP B 1 171 ? -14.719 0.496 27.109 1 39.66 171 TRP B N 1
ATOM 4976 C CA . TRP B 1 171 ? -15.914 -0.115 26.531 1 39.66 171 TRP B CA 1
ATOM 4977 C C . TRP B 1 171 ? -17.078 0.874 26.5 1 39.66 171 TRP B C 1
ATOM 4979 O O . TRP B 1 171 ? -17.422 1.464 27.531 1 39.66 171 TRP B O 1
ATOM 4989 N N . ARG B 1 172 ? -17.375 1.522 25.516 1 38 172 ARG B N 1
ATOM 4990 C CA . ARG B 1 172 ? -18.672 2.209 25.469 1 38 172 ARG B CA 1
ATOM 4991 C C . ARG B 1 172 ? -19.766 1.357 26.094 1 38 172 ARG B C 1
ATOM 4993 O O . ARG B 1 172 ? -19.969 0.209 25.703 1 38 172 ARG B O 1
ATOM 5000 N N . PRO B 1 173 ? -20.375 1.519 27.266 1 30.86 173 PRO B N 1
ATOM 5001 C CA . PRO B 1 173 ? -21.688 0.978 27.641 1 30.86 173 PRO B CA 1
ATOM 5002 C C . PRO B 1 173 ? -22.719 1.116 26.531 1 30.86 173 PRO B C 1
ATOM 5004 O O . PRO B 1 173 ? -22.812 2.172 25.891 1 30.86 173 PRO B O 1
ATOM 5007 N N . THR B 1 174 ? -23.094 0.122 25.797 1 30.67 174 THR B N 1
ATOM 5008 C CA . THR B 1 174 ? -24.344 0.028 25.031 1 30.67 174 THR B CA 1
ATOM 5009 C C . THR B 1 174 ? -25.438 0.878 25.672 1 30.67 174 THR B C 1
ATOM 5011 O O . THR B 1 174 ? -26.578 0.855 25.234 1 30.67 174 THR B O 1
ATOM 5014 N N . SER B 1 175 ? -25.766 0.963 27.062 1 28.28 175 SER B N 1
ATOM 5015 C CA . SER B 1 175 ? -27.031 1.427 27.594 1 28.28 175 SER B CA 1
ATOM 5016 C C . SER B 1 175 ? -27.359 2.836 27.109 1 28.28 175 SER B C 1
ATOM 5018 O O . SER B 1 175 ? -26.453 3.615 26.797 1 28.28 175 SER B O 1
ATOM 5020 N N . GLU B 1 176 ? -28.828 3.25 27 1 29.08 176 GLU B N 1
ATOM 5021 C CA . GLU B 1 176 ? -29.844 4.262 26.734 1 29.08 176 GLU B CA 1
ATOM 5022 C C . GLU B 1 176 ? -29.406 5.637 27.234 1 29.08 176 GLU B C 1
ATOM 5024 O O . GLU B 1 176 ? -29.875 6.66 26.734 1 29.08 176 GLU B O 1
ATOM 5029 N N . VAL B 1 177 ? -29.516 5.891 28.75 1 27.08 177 VAL B N 1
ATOM 5030 C CA . VAL B 1 177 ? -30.062 7.016 29.5 1 27.08 177 VAL B CA 1
ATOM 5031 C C . VAL B 1 177 ? -29.25 8.273 29.219 1 27.08 177 VAL B C 1
ATOM 5033 O O . VAL B 1 177 ? -28.094 8.195 28.781 1 27.08 177 VAL B O 1
ATOM 5036 N N . VAL B 1 178 ? -29.719 9.547 29.969 1 27.48 178 VAL B N 1
ATOM 5037 C CA . VAL B 1 178 ? -29.984 10.969 30.156 1 27.48 178 VAL B CA 1
ATOM 5038 C C . VAL B 1 178 ? -28.672 11.742 30.234 1 27.48 178 VAL B C 1
ATOM 5040 O O . VAL B 1 178 ? -28.5 12.742 29.531 1 27.48 178 VAL B O 1
ATOM 5043 N N . ALA B 1 179 ? -28.172 12.078 31.625 1 27.05 179 ALA B N 1
ATOM 5044 C CA . ALA B 1 179 ? -27.703 13.227 32.375 1 27.05 179 ALA B CA 1
ATOM 5045 C C . ALA B 1 179 ? -26.234 13.5 32.125 1 27.05 179 ALA B C 1
ATOM 5047 O O . ALA B 1 179 ? -25.75 14.625 32.312 1 27.05 179 ALA B O 1
ATOM 5048 N N . VAL B 1 180 ? -25.219 12.594 32.625 1 29.03 180 VAL B N 1
ATOM 5049 C CA . VAL B 1 180 ? -23.969 13.125 33.156 1 29.03 180 VAL B CA 1
ATOM 5050 C C . VAL B 1 180 ? -23.062 13.57 32 1 29.03 180 VAL B C 1
ATOM 5052 O O . VAL B 1 180 ? -22.531 12.742 31.266 1 29.03 180 VAL B O 1
ATOM 5055 N N . LYS B 1 181 ? -23.219 14.641 31.266 1 35.06 181 LYS B N 1
ATOM 5056 C CA . LYS B 1 181 ? -22.672 15.711 30.438 1 35.06 181 LYS B CA 1
ATOM 5057 C C . LYS B 1 181 ? -21.156 15.844 30.641 1 35.06 181 LYS B C 1
ATOM 5059 O O . LYS B 1 181 ? -20.422 16.094 29.672 1 35.06 181 LYS B O 1
ATOM 5064 N N . LYS B 1 182 ? -20.703 15.961 31.906 1 35.25 182 LYS B N 1
ATOM 5065 C CA . LYS B 1 182 ? -19.406 16.312 32.469 1 35.25 182 LYS B CA 1
ATOM 5066 C 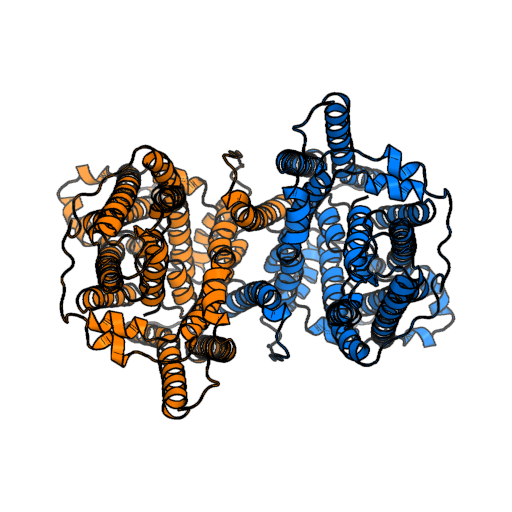C . LYS B 1 182 ? -18.391 15.203 32.219 1 35.25 182 LYS B C 1
ATOM 5068 O O . LYS B 1 182 ? -17.188 15.461 32.094 1 35.25 182 LYS B O 1
ATOM 5073 N N . LEU B 1 183 ? -18.719 13.898 32.531 1 33.81 183 LEU B N 1
ATOM 5074 C CA . LEU B 1 183 ? -17.891 12.703 32.562 1 33.81 183 LEU B CA 1
ATOM 5075 C C . LEU B 1 183 ? -17.453 12.32 31.141 1 33.81 183 LEU B C 1
ATOM 5077 O O . LEU B 1 183 ? -16.516 11.523 30.969 1 33.81 183 LEU B O 1
ATOM 5081 N N . ASN B 1 184 ? -18.062 12.594 30.125 1 39.53 184 ASN B N 1
ATOM 5082 C CA . ASN B 1 184 ? -17.766 12.383 28.703 1 39.53 184 ASN B CA 1
ATOM 5083 C C . ASN B 1 184 ? -16.469 13.078 28.312 1 39.53 184 ASN B C 1
ATOM 5085 O O . ASN B 1 184 ? -15.812 12.672 27.344 1 39.53 184 ASN B O 1
ATOM 5089 N N . ASP B 1 185 ? -16.297 14.227 28.953 1 42.78 185 ASP B N 1
ATOM 5090 C CA . ASP B 1 185 ? -15.133 15.086 28.766 1 42.78 185 ASP B CA 1
ATOM 5091 C C . ASP B 1 185 ? -13.859 14.383 29.234 1 42.78 185 ASP B C 1
ATOM 5093 O O . ASP B 1 185 ? -12.805 14.516 28.609 1 42.78 185 ASP B O 1
ATOM 5097 N N . CYS B 1 186 ? -13.898 13.898 30.516 1 41.69 186 CYS B N 1
ATOM 5098 C CA . CYS B 1 186 ? -12.766 13.273 31.203 1 41.69 186 CYS B CA 1
ATOM 5099 C C . CYS B 1 186 ? -12.352 11.984 30.5 1 41.69 186 CYS B C 1
ATOM 5101 O O . CYS B 1 186 ? -11.164 11.641 30.484 1 41.69 186 CYS B O 1
ATOM 5103 N N . ILE B 1 187 ? -13.281 11.188 30.125 1 47.25 187 ILE B N 1
ATOM 5104 C CA . ILE B 1 187 ? -13.109 9.891 29.469 1 47.25 187 ILE B CA 1
ATOM 5105 C C . ILE B 1 187 ? -12.305 10.07 28.188 1 47.25 187 ILE B C 1
ATOM 5107 O O . ILE B 1 187 ? -11.484 9.211 27.844 1 47.25 187 ILE B O 1
ATOM 5111 N N . THR B 1 188 ? -12.438 11.328 27.672 1 51.94 188 THR B N 1
ATOM 5112 C CA . THR B 1 188 ? -11.773 11.711 26.438 1 51.94 188 THR B CA 1
ATOM 5113 C C . THR B 1 188 ? -10.281 11.945 26.672 1 51.94 188 THR B C 1
ATOM 5115 O O . THR B 1 188 ? -9.445 11.562 25.844 1 51.94 188 THR B O 1
ATOM 5118 N N . PHE B 1 189 ? -10.078 12.539 28.031 1 54.56 189 PHE B N 1
ATOM 5119 C CA . PHE B 1 189 ? -8.672 12.797 28.344 1 54.56 189 PHE B CA 1
ATOM 5120 C C . PHE B 1 189 ? -7.918 11.484 28.531 1 54.56 189 PHE B C 1
ATOM 5122 O O . PHE B 1 189 ? -6.746 11.383 28.172 1 54.56 189 PHE B O 1
ATOM 5129 N N . LEU B 1 190 ? -8.602 10.5 29.016 1 57.56 190 LEU B N 1
ATOM 5130 C CA . LEU B 1 190 ? -7.969 9.219 29.297 1 57.56 190 LEU B CA 1
ATOM 5131 C C . LEU B 1 190 ? -7.594 8.508 28 1 57.56 190 LEU B C 1
ATOM 5133 O O . LEU B 1 190 ? -6.688 7.672 27.984 1 57.56 190 LEU B O 1
ATOM 5137 N N . SER B 1 191 ? -8.227 9 27.016 1 60.94 191 SER B N 1
ATOM 5138 C CA . SER B 1 191 ? -7.992 8.32 25.734 1 60.94 191 SER B CA 1
ATOM 5139 C C . SER B 1 191 ? -6.66 8.742 25.125 1 60.94 191 SER B C 1
ATOM 5141 O O . SER B 1 191 ? -6.086 8.008 24.312 1 60.94 191 SER B O 1
ATOM 5143 N N . ILE B 1 192 ? -6.199 9.938 25.594 1 61.44 192 ILE B N 1
ATOM 5144 C CA . ILE B 1 192 ? -4.93 10.414 25.047 1 61.44 192 ILE B CA 1
ATOM 5145 C C . ILE B 1 192 ? -3.781 9.906 25.922 1 61.44 192 ILE B C 1
ATOM 5147 O O . ILE B 1 192 ? -2.635 9.852 25.469 1 61.44 192 ILE B O 1
ATOM 5151 N N . VAL B 1 193 ? -4.094 9.312 26.953 1 68.12 193 VAL B N 1
ATOM 5152 C CA . VAL B 1 193 ? -3.16 8.938 28.016 1 68.12 193 VAL B CA 1
ATOM 5153 C C . VAL B 1 193 ? -2.295 7.766 27.547 1 68.12 193 VAL B C 1
ATOM 5155 O O . VAL B 1 193 ? -1.091 7.734 27.812 1 68.12 193 VAL B O 1
ATOM 5158 N N . PRO B 1 194 ? -2.795 6.992 26.703 1 76.12 194 PRO B N 1
ATOM 5159 C CA . PRO B 1 194 ? -1.981 5.824 26.359 1 76.12 194 PRO B CA 1
ATOM 5160 C C . PRO B 1 194 ? -0.697 6.199 25.625 1 76.12 194 PRO B C 1
ATOM 5162 O O . PRO B 1 194 ? 0.358 5.613 25.875 1 76.12 194 PRO B O 1
ATOM 5165 N N . ILE B 1 195 ? -0.754 7.109 24.766 1 77.88 195 ILE B N 1
ATOM 5166 C CA . ILE B 1 195 ? 0.429 7.484 24 1 77.88 195 ILE B CA 1
ATOM 5167 C C . ILE B 1 195 ? 1.44 8.172 24.922 1 77.88 195 ILE B C 1
ATOM 5169 O O . ILE B 1 195 ? 2.631 7.855 24.891 1 77.88 195 ILE B O 1
ATOM 5173 N N . PHE B 1 196 ? 0.936 9.023 25.75 1 76.81 196 PHE B N 1
ATOM 5174 C CA . PHE B 1 196 ? 1.806 9.75 26.672 1 76.81 196 PHE B CA 1
ATOM 5175 C C . PHE B 1 196 ? 2.475 8.797 27.656 1 76.81 196 PHE B C 1
ATOM 5177 O O . PHE B 1 196 ? 3.682 8.891 27.891 1 76.81 196 PHE B O 1
ATOM 5184 N N . VAL B 1 197 ? 1.727 7.957 28.172 1 81.19 197 VAL B N 1
ATOM 5185 C CA . VAL B 1 197 ? 2.24 6.996 29.141 1 81.19 197 VAL B CA 1
ATOM 5186 C C . VAL B 1 197 ? 3.268 6.086 28.469 1 81.19 197 VAL B C 1
ATOM 5188 O O . VAL B 1 197 ? 4.305 5.773 29.062 1 81.19 197 VAL B O 1
ATOM 5191 N N . THR B 1 198 ? 2.979 5.684 27.281 1 85.88 198 THR B N 1
ATOM 5192 C CA . THR B 1 198 ? 3.896 4.793 26.578 1 85.88 198 THR B CA 1
ATOM 5193 C C . THR B 1 198 ? 5.23 5.488 26.328 1 85.88 198 THR B C 1
ATOM 5195 O O . THR B 1 198 ? 6.293 4.914 26.562 1 85.88 198 THR B O 1
ATOM 5198 N N . VAL B 1 199 ? 5.16 6.715 25.828 1 82.31 199 VAL B N 1
ATOM 5199 C CA . VAL B 1 199 ? 6.383 7.445 25.531 1 82.31 199 VAL B CA 1
ATOM 5200 C C . VAL B 1 199 ? 7.203 7.641 26.797 1 82.31 199 VAL B C 1
ATOM 5202 O O . VAL B 1 199 ? 8.422 7.477 26.797 1 82.31 199 VAL B O 1
ATOM 5205 N N . LEU B 1 200 ? 6.539 7.914 27.844 1 82.5 200 LEU B N 1
ATOM 5206 C CA . LEU B 1 200 ? 7.223 8.133 29.125 1 82.5 200 LEU B CA 1
ATOM 5207 C C . LEU B 1 200 ? 7.867 6.844 29.625 1 82.5 200 LEU B C 1
ATOM 5209 O O . LEU B 1 200 ? 9.016 6.852 30.062 1 82.5 200 LEU B O 1
ATOM 5213 N N . VAL B 1 201 ? 7.109 5.793 29.562 1 86.5 201 VAL B N 1
ATOM 5214 C CA . VAL B 1 201 ? 7.582 4.508 30.062 1 86.5 201 VAL B CA 1
ATOM 5215 C C . VAL B 1 201 ? 8.781 4.043 29.25 1 86.5 201 VAL B C 1
ATOM 5217 O O . VAL B 1 201 ? 9.797 3.611 29.812 1 86.5 201 VAL B O 1
ATOM 5220 N N . VAL B 1 202 ? 8.633 4.098 27.938 1 87.62 202 VAL B N 1
ATOM 5221 C CA . VAL B 1 202 ? 9.711 3.611 27.094 1 87.62 202 VAL B CA 1
ATOM 5222 C C . VAL B 1 202 ? 10.914 4.547 27.188 1 87.62 202 VAL B C 1
ATOM 5224 O O . VAL B 1 202 ? 12.062 4.102 27.125 1 87.62 202 VAL B O 1
ATOM 5227 N N . TRP B 1 203 ? 10.688 5.879 27.328 1 83.62 203 TRP B N 1
ATOM 5228 C CA . TRP B 1 203 ? 11.766 6.836 27.547 1 83.62 203 TRP B CA 1
ATOM 5229 C C . TRP B 1 203 ? 12.531 6.504 28.828 1 83.62 203 TRP B C 1
ATOM 5231 O O . TRP B 1 203 ? 13.766 6.566 28.844 1 83.62 203 TRP B O 1
ATOM 5241 N N . LEU B 1 204 ? 11.797 6.164 29.828 1 83.31 204 LEU B N 1
ATOM 5242 C CA . LEU B 1 204 ? 12.414 5.797 31.094 1 83.31 204 LEU B CA 1
ATOM 5243 C C . LEU B 1 204 ? 13.266 4.539 30.953 1 83.31 204 LEU B C 1
ATOM 5245 O O . LEU B 1 204 ? 14.344 4.438 31.531 1 83.31 204 LEU B O 1
ATOM 5249 N N . ILE B 1 205 ? 12.719 3.646 30.25 1 83.44 205 ILE B N 1
ATOM 5250 C CA . ILE B 1 205 ? 13.461 2.414 30 1 83.44 205 ILE B CA 1
ATOM 5251 C C . ILE B 1 205 ? 14.758 2.73 29.266 1 83.44 205 ILE B C 1
ATOM 5253 O O . ILE B 1 205 ? 15.82 2.209 29.594 1 83.44 205 ILE B O 1
ATOM 5257 N N . CYS B 1 206 ? 14.656 3.537 28.219 1 81.56 206 CYS B N 1
ATOM 5258 C CA . CYS B 1 206 ? 15.836 3.916 27.453 1 81.56 206 CYS B CA 1
ATOM 5259 C C . CYS B 1 206 ? 16.828 4.68 28.328 1 81.56 206 CYS B C 1
ATOM 5261 O O . CYS B 1 206 ? 18.031 4.512 28.188 1 81.56 206 CYS B O 1
ATOM 5263 N N . HIS B 1 207 ? 16.344 5.488 29.219 1 77.94 207 HIS B N 1
ATOM 5264 C CA . HIS B 1 207 ? 17.188 6.25 30.109 1 77.94 207 HIS B CA 1
ATOM 5265 C C . HIS B 1 207 ? 17.938 5.328 31.078 1 77.94 207 HIS B C 1
ATOM 5267 O O . HIS B 1 207 ? 19.125 5.516 31.344 1 77.94 207 HIS B O 1
ATOM 5273 N N . ILE B 1 208 ? 17.25 4.379 31.609 1 78.44 208 ILE B N 1
ATOM 5274 C CA . ILE B 1 208 ? 17.844 3.426 32.562 1 78.44 208 ILE B CA 1
ATOM 5275 C C . ILE B 1 208 ? 18.906 2.598 31.828 1 78.44 208 ILE B C 1
ATOM 5277 O O . ILE B 1 208 ? 19.984 2.336 32.375 1 78.44 208 ILE B O 1
ATOM 5281 N N . LEU B 1 209 ? 18.578 2.223 30.609 1 75.38 209 LEU B N 1
ATOM 5282 C CA . LEU B 1 209 ? 19.547 1.449 29.844 1 75.38 209 LEU B CA 1
ATOM 5283 C C . LEU B 1 209 ? 20.766 2.291 29.5 1 75.38 209 LEU B C 1
ATOM 5285 O O . LEU B 1 209 ? 21.891 1.771 29.438 1 75.38 209 LEU B O 1
ATOM 5289 N N . THR B 1 210 ? 20.5 3.516 29.219 1 72.06 210 THR B N 1
ATOM 5290 C CA . THR B 1 210 ? 21.609 4.414 28.922 1 72.06 210 THR B CA 1
ATOM 5291 C C . THR B 1 210 ? 22.484 4.633 30.141 1 72.06 210 THR B C 1
ATOM 5293 O O . THR B 1 210 ? 23.719 4.68 30.031 1 72.06 210 THR B O 1
ATOM 5296 N N . VAL B 1 211 ? 21.906 4.859 31.266 1 65.25 211 VAL B N 1
ATOM 5297 C CA . VAL B 1 211 ? 22.656 5.094 32.5 1 65.25 211 VAL B CA 1
ATOM 5298 C C . VAL B 1 211 ? 23.406 3.826 32.875 1 65.25 211 VAL B C 1
ATOM 5300 O O . VAL B 1 211 ? 24.547 3.891 33.344 1 65.25 211 VAL B O 1
ATOM 5303 N N . HIS B 1 212 ? 22.688 2.9 32.844 1 60.53 212 HIS B N 1
ATOM 5304 C CA . HIS B 1 212 ? 23.344 1.666 33.25 1 60.53 212 HIS B CA 1
ATOM 5305 C C . HIS B 1 212 ? 24.312 1.174 32.188 1 60.53 212 HIS B C 1
ATOM 5307 O O . HIS B 1 212 ? 25.219 0.395 32.469 1 60.53 212 HIS B O 1
ATOM 5313 N N . ASP B 1 213 ? 23.906 1.166 31.047 1 53.69 213 ASP B N 1
ATOM 5314 C CA . ASP B 1 213 ? 24.812 0.666 30.016 1 53.69 213 ASP B CA 1
ATOM 5315 C C . ASP B 1 213 ? 25.875 1.695 29.672 1 53.69 213 ASP B C 1
ATOM 5317 O O . ASP B 1 213 ? 25.641 2.605 28.875 1 53.69 213 ASP B O 1
ATOM 5321 N N . SER B 1 214 ? 26.703 2.15 30.562 1 44.69 214 SER B N 1
ATOM 5322 C CA . SER B 1 214 ? 28.016 2.721 30.25 1 44.69 214 SER B CA 1
ATOM 5323 C C . SER B 1 214 ? 28.484 2.268 28.875 1 44.69 214 SER B C 1
ATOM 5325 O O . SER B 1 214 ? 29.422 2.852 28.297 1 44.69 214 SER B O 1
ATOM 5327 N N . SER B 1 215 ? 28.703 0.991 28.531 1 37.31 215 SER B N 1
ATOM 5328 C CA . SER B 1 215 ? 29.406 0.342 27.438 1 37.31 215 SER B CA 1
ATOM 5329 C C . SER B 1 215 ? 28.703 0.58 26.109 1 37.31 215 SER B C 1
ATOM 5331 O O . SER B 1 215 ? 27.516 0.936 26.078 1 37.31 215 SER B O 1
ATOM 5333 N N . ARG B 1 216 ? 29.406 -0.171 24.859 1 39.56 216 ARG B N 1
ATOM 5334 C CA . ARG B 1 216 ? 29.578 -0.164 23.406 1 39.56 216 ARG B CA 1
ATOM 5335 C C . ARG B 1 216 ? 28.266 -0.474 22.703 1 39.56 216 ARG B C 1
ATOM 5337 O O . ARG B 1 216 ? 28.125 -0.243 21.5 1 39.56 216 ARG B O 1
ATOM 5344 N N . LYS B 1 217 ? 27.391 -1.323 23.219 1 41.16 217 LYS B N 1
ATOM 5345 C CA . LYS B 1 217 ? 26.547 -2.057 22.281 1 41.16 217 LYS B CA 1
ATOM 5346 C C . LYS B 1 217 ? 25.234 -1.325 22.031 1 41.16 217 LYS B C 1
ATOM 5348 O O . LYS B 1 217 ? 24.375 -1.806 21.266 1 41.16 217 LYS B O 1
ATOM 5353 N N . THR B 1 218 ? 24.688 -0.338 22.922 1 46.66 218 THR B N 1
ATOM 5354 C CA . THR B 1 218 ? 23.375 0.237 22.625 1 46.66 218 THR B CA 1
ATOM 5355 C C . THR B 1 218 ? 23.469 1.234 21.469 1 46.66 218 THR B C 1
ATOM 5357 O O . THR B 1 218 ? 24.375 2.078 21.453 1 46.66 218 THR B O 1
ATOM 5360 N N . THR B 1 219 ? 22.766 1.094 20.453 1 52.59 219 THR B N 1
ATOM 5361 C CA . THR B 1 219 ? 22.812 1.9 19.234 1 52.59 219 THR B CA 1
ATOM 5362 C C . THR B 1 219 ? 22.578 3.375 19.562 1 52.59 219 THR B C 1
ATOM 5364 O O . THR B 1 219 ? 21.703 3.715 20.359 1 52.59 219 THR B O 1
ATOM 5367 N N . PRO B 1 220 ? 23.547 4.234 19.359 1 53.53 220 PRO B N 1
ATOM 5368 C CA . PRO B 1 220 ? 23.5 5.688 19.562 1 53.53 220 PRO B CA 1
ATOM 5369 C C . PRO B 1 220 ? 22.109 6.266 19.359 1 53.53 220 PRO B C 1
ATOM 5371 O O . PRO B 1 220 ? 21.75 7.266 19.984 1 53.53 220 PRO B O 1
ATOM 5374 N N . ALA B 1 221 ? 21.344 5.547 18.688 1 56.91 221 ALA B N 1
ATOM 5375 C CA . ALA B 1 221 ? 20.031 6.078 18.328 1 56.91 221 ALA B CA 1
ATOM 5376 C C . ALA B 1 221 ? 19.031 5.914 19.469 1 56.91 221 ALA B C 1
ATOM 5378 O O . ALA B 1 221 ? 18.016 6.609 19.531 1 56.91 221 ALA B O 1
ATOM 5379 N N . ALA B 1 222 ? 19.422 5.145 20.5 1 54.31 222 ALA B N 1
ATOM 5380 C CA . ALA B 1 222 ? 18.547 4.91 21.641 1 54.31 222 ALA B CA 1
ATOM 5381 C C . ALA B 1 222 ? 18.953 5.773 22.828 1 54.31 222 ALA B C 1
ATOM 5383 O O . ALA B 1 222 ? 18.312 5.734 23.891 1 54.31 222 ALA B O 1
ATOM 5384 N N . ARG B 1 223 ? 19.984 6.555 22.625 1 53.47 223 ARG B N 1
ATOM 5385 C CA . ARG B 1 223 ? 20.547 7.301 23.75 1 53.47 223 ARG B CA 1
ATOM 5386 C C . ARG B 1 223 ? 19.797 8.617 23.969 1 53.47 223 ARG B C 1
ATOM 5388 O O . ARG B 1 223 ? 19.391 9.266 23 1 53.47 223 ARG B O 1
ATOM 5395 N N . THR B 1 224 ? 19.406 8.906 25.188 1 55 224 THR B N 1
ATOM 5396 C CA . THR B 1 224 ? 18.781 10.172 25.594 1 55 224 THR B CA 1
ATOM 5397 C C . THR B 1 224 ? 19.844 11.25 25.812 1 55 224 THR B C 1
ATOM 5399 O O . THR B 1 224 ? 20.641 11.156 26.75 1 55 224 THR B O 1
ATOM 5402 N N . THR B 1 225 ? 20.484 11.844 24.641 1 53.16 225 THR B N 1
ATOM 5403 C CA . THR B 1 225 ? 21.5 12.867 24.844 1 53.16 225 THR B CA 1
ATOM 5404 C C . THR B 1 225 ? 20.859 14.203 25.203 1 53.16 225 THR B C 1
ATOM 5406 O O . THR B 1 225 ? 21.25 15.25 24.672 1 53.16 225 THR B O 1
ATOM 5409 N N . TRP B 1 226 ? 19.859 14.297 25.922 1 51.78 226 TRP B N 1
ATOM 5410 C CA . TRP B 1 226 ? 19.109 15.508 26.234 1 51.78 226 TRP B CA 1
ATOM 5411 C C . TRP B 1 226 ? 19.984 16.516 26.969 1 51.78 226 TRP B C 1
ATOM 5413 O O . TRP B 1 226 ? 19.797 17.734 26.812 1 51.78 226 TRP B O 1
ATOM 5423 N N . ARG B 1 227 ? 21 16.188 27.719 1 54.81 227 ARG B N 1
ATOM 5424 C CA . ARG B 1 227 ? 21.703 17.094 28.625 1 54.81 227 ARG B CA 1
ATOM 5425 C C . ARG B 1 227 ? 22.547 18.094 27.828 1 54.81 227 ARG B C 1
ATOM 5427 O O . ARG B 1 227 ? 22.594 19.281 28.172 1 54.81 227 ARG B O 1
ATOM 5434 N N . SER B 1 228 ? 23.172 17.625 26.781 1 51.44 228 SER B N 1
ATOM 5435 C CA . SER B 1 228 ? 24.031 18.562 26.062 1 51.44 228 SER B CA 1
ATOM 5436 C C . SER B 1 228 ? 23.234 19.547 25.234 1 51.44 228 SER B C 1
ATOM 5438 O O . SER B 1 228 ? 23.594 20.719 25.125 1 51.44 228 SER B O 1
ATOM 5440 N N . ALA B 1 229 ? 22.156 19.141 24.75 1 54.25 229 ALA B N 1
ATOM 5441 C CA . ALA B 1 229 ? 21.391 20 23.844 1 54.25 229 ALA B CA 1
ATOM 5442 C C . ALA B 1 229 ? 20.625 21.062 24.625 1 54.25 229 ALA B C 1
ATOM 5444 O O . ALA B 1 229 ? 20.453 22.188 24.141 1 54.25 229 ALA B O 1
ATOM 5445 N N . ILE B 1 230 ? 20.219 20.812 25.859 1 56.19 230 ILE B N 1
ATOM 5446 C CA . ILE B 1 230 ? 19.422 21.719 26.672 1 56.19 230 ILE B CA 1
ATOM 5447 C C . ILE B 1 230 ? 20.297 22.859 27.188 1 56.19 230 ILE B C 1
ATOM 5449 O O . ILE B 1 230 ? 19.828 23.984 27.359 1 56.19 230 ILE B O 1
ATOM 5453 N N . GLY B 1 231 ? 21.547 22.594 27.469 1 55.72 231 GLY B N 1
ATOM 5454 C CA . GLY B 1 231 ? 22.391 23.594 28.094 1 55.72 231 GLY B CA 1
ATOM 5455 C C . GLY B 1 231 ? 22.594 24.828 27.219 1 55.72 231 GLY B C 1
ATOM 5456 O O . GLY B 1 231 ? 22.625 25.953 27.734 1 55.72 231 GLY B O 1
ATOM 5457 N N . ASN B 1 232 ? 22.781 24.812 25.906 1 56.88 232 ASN B N 1
ATOM 5458 C CA . ASN B 1 232 ? 23.188 25.953 25.094 1 56.88 232 ASN B CA 1
ATOM 5459 C C . ASN B 1 232 ? 21.969 26.688 24.516 1 56.88 232 ASN B C 1
ATOM 5461 O O . ASN B 1 232 ? 22.125 27.734 23.875 1 56.88 232 ASN B O 1
ATOM 5465 N N . ALA B 1 233 ? 20.812 26.25 24.781 1 57.75 233 ALA B N 1
ATOM 5466 C CA . ALA B 1 233 ? 19.672 26.859 24.094 1 57.75 233 ALA B CA 1
ATOM 5467 C C . ALA B 1 233 ? 19.078 27.984 24.922 1 57.75 233 ALA B C 1
ATOM 5469 O O . ALA B 1 233 ? 19.078 27.938 26.156 1 57.75 233 ALA B O 1
ATOM 5470 N N . THR B 1 234 ? 18.953 29.25 24.328 1 63.44 234 THR B N 1
ATOM 5471 C CA . THR B 1 234 ? 18.281 30.375 24.984 1 63.44 234 THR B CA 1
ATOM 5472 C C . THR B 1 234 ? 16.891 29.984 25.453 1 63.44 234 THR B C 1
ATOM 5474 O O . THR B 1 234 ? 16.234 29.141 24.844 1 63.44 234 THR B O 1
ATOM 5477 N N . TRP B 1 235 ? 16.422 30.422 26.672 1 69.44 235 TRP B N 1
ATOM 5478 C CA . TRP B 1 235 ? 15.211 30.031 27.375 1 69.44 235 TRP B CA 1
ATOM 5479 C C . TRP B 1 235 ? 13.969 30.469 26.609 1 69.44 235 TRP B C 1
ATOM 5481 O O . TRP B 1 235 ? 13.078 29.656 26.344 1 69.44 235 TRP B O 1
ATOM 5491 N N . PHE B 1 236 ? 13.773 31.828 26.344 1 78.06 236 PHE B N 1
ATOM 5492 C CA . PHE B 1 236 ? 12.523 32.312 25.766 1 78.06 236 PHE B CA 1
ATOM 5493 C C . PHE B 1 236 ? 12.781 33.094 24.484 1 78.06 236 PHE B C 1
ATOM 5495 O O . PHE B 1 236 ? 13.711 33.906 24.422 1 78.06 236 PHE B O 1
ATOM 5502 N N . ARG B 1 237 ? 12.266 32.594 23.422 1 78 237 ARG B N 1
ATOM 5503 C CA . ARG B 1 237 ? 12.336 33.344 22.156 1 78 237 ARG B CA 1
ATOM 5504 C C . ARG B 1 237 ? 10.961 33.438 21.516 1 78 237 ARG B C 1
ATOM 5506 O O . ARG B 1 237 ? 10.258 32.438 21.344 1 78 237 ARG B O 1
ATOM 5513 N N . LEU B 1 238 ? 10.539 34.656 21.281 1 81.88 238 LEU B N 1
ATOM 5514 C CA . LEU B 1 238 ? 9.289 34.906 20.578 1 81.88 238 LEU B CA 1
ATOM 5515 C C . LEU B 1 238 ? 9.539 35 19.062 1 81.88 238 LEU B C 1
ATOM 5517 O O . LEU B 1 238 ? 10.289 35.875 18.609 1 81.88 238 LEU B O 1
ATOM 5521 N N . PRO B 1 239 ? 8.953 34.062 18.391 1 85.69 239 PRO B N 1
ATOM 5522 C CA . PRO B 1 239 ? 9.094 34.156 16.938 1 85.69 239 PRO B CA 1
ATOM 5523 C C . PRO B 1 239 ? 8.375 35.375 16.359 1 85.69 239 PRO B C 1
ATOM 5525 O O . PRO B 1 239 ? 7.199 35.594 16.672 1 85.69 239 PRO B O 1
ATOM 5528 N N . TYR B 1 240 ? 9.039 36.25 15.711 1 85.81 240 TYR B N 1
ATOM 5529 C CA . TYR B 1 240 ? 8.469 37.469 15.117 1 85.81 240 TYR B CA 1
ATOM 5530 C C . TYR B 1 240 ? 8.438 37.375 13.602 1 85.81 240 TYR B C 1
ATOM 5532 O O . TYR B 1 240 ? 9.195 36.594 13.008 1 85.81 240 TYR B O 1
ATOM 5540 N N . PRO B 1 241 ? 7.473 38.031 13.047 1 89.19 241 PRO B N 1
ATOM 5541 C CA . PRO B 1 241 ? 7.363 38 11.586 1 89.19 241 PRO B CA 1
ATOM 5542 C C . PRO B 1 241 ? 8.609 38.562 10.891 1 89.19 241 PRO B C 1
ATOM 5544 O O . PRO B 1 241 ? 9.227 39.5 11.367 1 89.19 241 PRO B O 1
ATOM 5547 N N . PHE B 1 242 ? 9.094 37.969 9.875 1 88.69 242 PHE B N 1
ATOM 5548 C CA . PHE B 1 242 ? 10.227 38.344 9.039 1 88.69 242 PHE B CA 1
ATOM 5549 C C . PHE B 1 242 ? 11.531 38.281 9.828 1 88.69 242 PHE B C 1
ATOM 5551 O O . PHE B 1 242 ? 12.406 39.125 9.641 1 88.69 242 PHE B O 1
ATOM 5558 N N . GLN B 1 243 ? 11.602 37.375 10.664 1 85 243 GLN B N 1
ATOM 5559 C CA . GLN B 1 243 ? 12.781 37.25 11.516 1 85 243 GLN B CA 1
ATOM 5560 C C . GLN B 1 243 ? 14.031 36.969 10.68 1 85 243 GLN B C 1
ATOM 5562 O O . GLN B 1 243 ? 15.133 37.344 11.07 1 85 243 GLN B O 1
ATOM 5567 N N . TRP B 1 244 ? 13.875 36.375 9.547 1 85.81 244 TRP B N 1
ATOM 5568 C CA . TRP B 1 244 ? 15.023 36.062 8.703 1 85.81 244 TRP B CA 1
ATOM 5569 C C . TRP B 1 244 ? 15.133 37.062 7.547 1 85.81 244 TRP B C 1
ATOM 5571 O O . TRP B 1 244 ? 16.109 37.062 6.793 1 85.81 244 TRP B O 1
ATOM 5581 N N . GLY B 1 245 ? 14.164 37.844 7.34 1 84.88 245 GLY B N 1
ATOM 5582 C CA . GLY B 1 245 ? 14.109 38.75 6.211 1 84.88 245 GLY B CA 1
ATOM 5583 C C . GLY B 1 245 ? 12.812 38.656 5.422 1 84.88 245 GLY B C 1
ATOM 5584 O O . GLY B 1 245 ? 11.945 37.844 5.75 1 84.88 245 GLY B O 1
ATOM 5585 N N . ALA B 1 246 ? 12.727 39.406 4.414 1 86.88 246 ALA B N 1
ATOM 5586 C CA . ALA B 1 246 ? 11.531 39.406 3.572 1 86.88 246 ALA B CA 1
ATOM 5587 C C . ALA B 1 246 ? 11.555 38.219 2.6 1 86.88 246 ALA B C 1
ATOM 5589 O O . ALA B 1 246 ? 12.594 37.938 2.008 1 86.88 246 ALA B O 1
ATOM 5590 N N . PRO B 1 247 ? 10.422 37.562 2.543 1 88.25 247 PRO B N 1
ATOM 5591 C CA . PRO B 1 247 ? 10.336 36.406 1.625 1 88.25 247 PRO B CA 1
ATOM 5592 C C . PRO B 1 247 ? 10.695 36.781 0.188 1 88.25 247 PRO B C 1
ATOM 5594 O O . PRO B 1 247 ? 10.344 37.875 -0.275 1 88.25 247 PRO B O 1
ATOM 5597 N N . THR B 1 248 ? 11.5 36 -0.502 1 84.25 248 THR B N 1
ATOM 5598 C CA . THR B 1 248 ? 11.898 36.188 -1.891 1 84.25 248 THR B CA 1
ATOM 5599 C C . THR B 1 248 ? 11.398 35.031 -2.77 1 84.25 248 THR B C 1
ATOM 5601 O O . THR B 1 248 ? 12.086 34.031 -2.945 1 84.25 248 THR B O 1
ATOM 5604 N N . PRO B 1 249 ? 10.258 35.281 -3.301 1 80.31 249 PRO B N 1
ATOM 5605 C CA . PRO B 1 249 ? 9.742 34.219 -4.156 1 80.31 249 PRO B CA 1
ATOM 5606 C C . PRO B 1 249 ? 10.445 34.156 -5.512 1 80.31 249 PRO B C 1
ATOM 5608 O O . PRO B 1 249 ? 10.805 35.188 -6.07 1 80.31 249 PRO B O 1
ATOM 5611 N N . ARG B 1 250 ? 10.789 33 -5.926 1 79.06 250 ARG B N 1
ATOM 5612 C CA . ARG B 1 250 ? 11.305 32.781 -7.273 1 79.06 250 ARG B CA 1
ATOM 5613 C C . ARG B 1 250 ? 10.18 32.375 -8.227 1 79.06 250 ARG B C 1
ATOM 5615 O O . ARG B 1 250 ? 9.312 31.578 -7.883 1 79.06 250 ARG B O 1
ATOM 5622 N N . TRP B 1 251 ? 10.203 32.906 -9.398 1 75.75 251 TRP B N 1
ATOM 5623 C CA . TRP B 1 251 ? 9.125 32.719 -10.359 1 75.75 251 TRP B CA 1
ATOM 5624 C C . TRP B 1 251 ? 9.008 31.281 -10.812 1 75.75 251 TRP B C 1
ATOM 5626 O O . TRP B 1 251 ? 7.906 30.781 -11.047 1 75.75 251 TRP B O 1
ATOM 5636 N N . GLU B 1 252 ? 10.133 30.625 -11.008 1 72.88 252 GLU B N 1
ATOM 5637 C CA . GLU B 1 252 ? 10.109 29.25 -11.508 1 72.88 252 GLU B CA 1
ATOM 5638 C C . GLU B 1 252 ? 9.398 28.312 -10.531 1 72.88 252 GLU B C 1
ATOM 5640 O O . GLU B 1 252 ? 8.625 27.453 -10.945 1 72.88 252 GLU B O 1
ATOM 5645 N N . SER B 1 253 ? 9.586 28.578 -9.352 1 79.44 253 SER B N 1
ATOM 5646 C CA . SER B 1 253 ? 9.008 27.688 -8.344 1 79.44 253 SER B CA 1
ATOM 5647 C C . SER B 1 253 ? 7.609 28.141 -7.949 1 79.44 253 SER B C 1
ATOM 5649 O O . SER B 1 253 ? 6.828 27.359 -7.406 1 79.44 253 SER B O 1
ATOM 5651 N N . MET B 1 254 ? 7.246 29.328 -8.398 1 81.94 254 MET B N 1
ATOM 5652 C CA . MET B 1 254 ? 5.949 29.875 -8.008 1 81.94 254 MET B CA 1
ATOM 5653 C C . MET B 1 254 ? 4.816 29.141 -8.727 1 81.94 254 MET B C 1
ATOM 5655 O O . MET B 1 254 ? 3.771 28.875 -8.125 1 81.94 254 MET B O 1
ATOM 5659 N N . LEU B 1 255 ? 5.07 28.812 -9.914 1 81.19 255 LEU B N 1
ATOM 5660 C CA . LEU B 1 255 ? 4.035 28.109 -10.672 1 81.19 255 LEU B CA 1
ATOM 5661 C C . LEU B 1 255 ? 3.803 26.719 -10.109 1 81.19 255 LEU B C 1
ATOM 5663 O O . LEU B 1 255 ? 2.658 26.281 -9.953 1 81.19 255 LEU B O 1
ATOM 5667 N N . ALA B 1 256 ? 4.91 26.156 -9.82 1 82 256 ALA B N 1
ATOM 5668 C CA . ALA B 1 256 ? 4.801 24.812 -9.25 1 82 256 ALA B CA 1
ATOM 5669 C C . ALA B 1 256 ? 4.094 24.844 -7.895 1 82 256 ALA B C 1
ATOM 5671 O O . ALA B 1 256 ? 3.293 23.953 -7.586 1 82 256 ALA B O 1
ATOM 5672 N N . THR B 1 257 ? 4.344 25.938 -7.203 1 87.19 257 THR B N 1
ATOM 5673 C CA . THR B 1 257 ? 3.754 26.047 -5.875 1 87.19 257 THR B CA 1
ATOM 5674 C C . THR B 1 257 ? 2.248 26.266 -5.969 1 87.19 257 THR B C 1
ATOM 5676 O O . THR B 1 257 ? 1.484 25.781 -5.141 1 87.19 257 THR B O 1
ATOM 5679 N N . THR B 1 258 ? 1.849 26.953 -6.977 1 86.5 258 THR B N 1
ATOM 5680 C CA . THR B 1 258 ? 0.422 27.188 -7.172 1 86.5 258 THR B CA 1
ATOM 5681 C C . THR B 1 258 ? -0.304 25.875 -7.461 1 86.5 258 THR B C 1
ATOM 5683 O O . THR B 1 258 ? -1.381 25.625 -6.914 1 86.5 258 THR B O 1
ATOM 5686 N N . PHE B 1 259 ? 0.307 25.062 -8.211 1 82.12 259 PHE B N 1
ATOM 5687 C CA . PHE B 1 259 ? -0.3 23.781 -8.516 1 82.12 259 PHE B CA 1
ATOM 5688 C C . PHE B 1 259 ? -0.347 22.891 -7.277 1 82.12 259 PHE B C 1
ATOM 5690 O O . PHE B 1 259 ? -1.349 22.219 -7.023 1 82.12 259 PHE B O 1
ATOM 5697 N N . VAL B 1 260 ? 0.716 22.906 -6.551 1 85.06 260 VAL B N 1
ATOM 5698 C CA . VAL B 1 260 ? 0.795 22.094 -5.348 1 85.06 260 VAL B CA 1
ATOM 5699 C C . VAL B 1 260 ? -0.248 22.562 -4.336 1 85.06 260 VAL B C 1
ATOM 5701 O O . VAL B 1 260 ? -0.791 21.75 -3.576 1 85.06 260 VAL B O 1
ATOM 5704 N N . SER B 1 261 ? -0.52 23.844 -4.355 1 88.56 261 SER B N 1
ATOM 5705 C CA . SER B 1 261 ? -1.528 24.375 -3.443 1 88.56 261 SER B CA 1
ATOM 5706 C C . SER B 1 261 ? -2.904 23.797 -3.74 1 88.56 261 SER B C 1
ATOM 5708 O O . SER B 1 261 ? -3.695 23.562 -2.824 1 88.56 261 SER B O 1
ATOM 5710 N N . PHE B 1 262 ? -3.219 23.469 -4.977 1 83.88 262 PHE B N 1
ATOM 5711 C CA . PHE B 1 262 ? -4.488 22.859 -5.344 1 83.88 262 PHE B CA 1
ATOM 5712 C C . PHE B 1 262 ? -4.559 21.422 -4.84 1 83.88 262 PHE B C 1
ATOM 5714 O O . PHE B 1 262 ? -5.602 20.969 -4.355 1 83.88 262 PHE B O 1
ATOM 5721 N N . ILE B 1 263 ? -3.432 20.828 -4.969 1 80.56 263 ILE B N 1
ATOM 5722 C CA . ILE B 1 263 ? -3.361 19.453 -4.492 1 80.56 263 ILE B CA 1
ATOM 5723 C C . ILE B 1 263 ? -3.527 19.422 -2.973 1 80.56 263 ILE B C 1
ATOM 5725 O O . ILE B 1 263 ? -4.25 18.578 -2.438 1 80.56 263 ILE B O 1
ATOM 5729 N N . SER B 1 264 ? -2.879 20.359 -2.367 1 86.06 264 SER B N 1
ATOM 5730 C CA . SER B 1 264 ? -2.963 20.469 -0.914 1 86.06 264 SER B CA 1
ATOM 5731 C C . SER B 1 264 ? -4.391 20.75 -0.46 1 86.06 264 SER B C 1
ATOM 5733 O O . SER B 1 264 ? -4.852 20.188 0.536 1 86.06 264 SER B O 1
ATOM 5735 N N . MET B 1 265 ? -5.102 21.547 -1.18 1 88.62 265 MET B N 1
ATOM 5736 C CA . MET B 1 265 ? -6.484 21.875 -0.833 1 88.62 265 MET B CA 1
ATOM 5737 C C . MET B 1 265 ? -7.387 20.656 -0.982 1 88.62 265 MET B C 1
ATOM 5739 O O . MET B 1 265 ? -8.281 20.438 -0.165 1 88.62 265 MET B O 1
ATOM 5743 N N . THR B 1 266 ? -7.137 19.922 -2.031 1 84.12 266 THR B N 1
ATOM 5744 C CA . THR B 1 266 ? -7.926 18.719 -2.234 1 84.12 266 THR B CA 1
ATOM 5745 C C . THR B 1 266 ? -7.707 17.734 -1.092 1 84.12 266 THR B C 1
ATOM 5747 O O . THR B 1 266 ? -8.656 17.125 -0.597 1 84.12 266 THR B O 1
ATOM 5750 N N . GLU B 1 267 ? -6.535 17.625 -0.714 1 84.62 267 GLU B N 1
ATOM 5751 C CA . GLU B 1 267 ? -6.203 16.75 0.412 1 84.62 267 GLU B CA 1
ATOM 5752 C C . GLU B 1 267 ? -6.855 17.25 1.7 1 84.62 267 GLU B C 1
ATOM 5754 O O . GLU B 1 267 ? -7.355 16.453 2.494 1 84.62 267 GLU B O 1
ATOM 5759 N N . THR B 1 268 ? -6.844 18.516 1.889 1 89.69 268 THR B N 1
ATOM 5760 C CA . THR B 1 268 ? -7.426 19.094 3.094 1 89.69 268 THR B CA 1
ATOM 5761 C C . THR B 1 268 ? -8.93 18.844 3.139 1 89.69 268 THR B C 1
ATOM 5763 O O . THR B 1 268 ? -9.484 18.562 4.203 1 89.69 268 THR B O 1
ATOM 5766 N N . VAL B 1 269 ? -9.57 19 2.049 1 87.62 269 VAL B N 1
ATOM 5767 C CA . VAL B 1 269 ? -11.008 18.734 1.994 1 87.62 269 VAL B CA 1
ATOM 5768 C C . VAL B 1 269 ? -11.289 17.281 2.373 1 87.62 269 VAL B C 1
ATOM 5770 O O . VAL B 1 269 ? -12.211 17.016 3.143 1 87.62 269 VAL B O 1
ATOM 5773 N N . CYS B 1 270 ? -10.461 16.438 1.852 1 85.5 270 CYS B N 1
ATOM 5774 C CA . CYS B 1 270 ? -10.617 15.031 2.191 1 85.5 270 CYS B CA 1
ATOM 5775 C C . CYS B 1 270 ? -10.391 14.805 3.682 1 85.5 270 CYS B C 1
ATOM 5777 O O . CYS B 1 270 ? -11.094 14 4.301 1 85.5 270 CYS B O 1
ATOM 5779 N N . ASP B 1 271 ? -9.461 15.508 4.195 1 88.81 271 ASP B N 1
ATOM 5780 C CA . ASP B 1 271 ? -9.172 15.391 5.625 1 88.81 271 ASP B CA 1
ATOM 5781 C C . ASP B 1 271 ? -10.375 15.828 6.461 1 88.81 271 ASP B C 1
ATOM 5783 O O . ASP B 1 271 ? -10.688 15.203 7.477 1 88.81 271 ASP B O 1
ATOM 5787 N N . TYR B 1 272 ? -11 16.891 6.047 1 88.94 272 TYR B N 1
ATOM 5788 C CA . TYR B 1 272 ? -12.148 17.391 6.793 1 88.94 272 TYR B CA 1
ATOM 5789 C C . TYR B 1 272 ? -13.258 16.344 6.848 1 88.94 272 TYR B C 1
ATOM 5791 O O . TYR B 1 272 ? -13.859 16.125 7.898 1 88.94 272 TYR B O 1
ATOM 5799 N N . TYR B 1 273 ? -13.43 15.703 5.793 1 83.69 273 TYR B N 1
ATOM 5800 C CA . TYR B 1 273 ? -14.438 14.656 5.77 1 83.69 273 TYR B CA 1
ATOM 5801 C C . TYR B 1 273 ? -14.023 13.469 6.633 1 83.69 273 TYR B C 1
ATOM 5803 O O . TYR B 1 273 ? -14.844 12.891 7.348 1 83.69 273 TYR B O 1
ATOM 5811 N N . ALA B 1 274 ? -12.789 13.172 6.523 1 85.25 274 ALA B N 1
ATOM 5812 C CA . ALA B 1 274 ? -12.289 12.055 7.324 1 85.25 274 ALA B CA 1
ATOM 5813 C C . ALA B 1 274 ? -12.406 12.359 8.82 1 85.25 274 ALA B C 1
ATOM 5815 O O . ALA B 1 274 ? -12.797 11.492 9.602 1 85.25 274 ALA B O 1
ATOM 5816 N N . TYR B 1 275 ? -12.07 13.594 9.18 1 88.06 275 TYR B N 1
ATOM 5817 C CA . TYR B 1 275 ? -12.195 14.008 10.578 1 88.06 275 TYR B CA 1
ATOM 5818 C C . TYR B 1 275 ? -13.648 13.938 11.039 1 88.06 275 TYR B C 1
ATOM 5820 O O . TYR B 1 275 ? -13.922 13.5 12.156 1 88.06 275 TYR B O 1
ATOM 5828 N N . ALA B 1 276 ? -14.523 14.352 10.188 1 82.88 276 ALA B N 1
ATOM 5829 C CA . ALA B 1 276 ? -15.945 14.32 10.523 1 82.88 276 ALA B CA 1
ATOM 5830 C C . ALA B 1 276 ? -16.422 12.891 10.75 1 82.88 276 ALA B C 1
ATOM 5832 O O . ALA B 1 276 ? -17.141 12.617 11.711 1 82.88 276 ALA B O 1
ATOM 5833 N N . VAL B 1 277 ? -15.961 12.047 9.922 1 77.44 277 VAL B N 1
ATOM 5834 C CA . VAL B 1 277 ? -16.391 10.648 10.008 1 77.44 277 VAL B CA 1
ATOM 5835 C C . VAL B 1 277 ? -15.844 10.023 11.297 1 77.44 277 VAL B C 1
ATOM 5837 O O . VAL B 1 277 ? -16.578 9.352 12.016 1 77.44 277 VAL B O 1
ATOM 5840 N N . VAL B 1 278 ? -14.648 10.258 11.578 1 79.62 278 VAL B N 1
ATOM 5841 C CA . VAL B 1 278 ? -14.031 9.672 12.766 1 79.62 278 VAL B CA 1
ATOM 5842 C C . VAL B 1 278 ? -14.656 10.266 14.023 1 79.62 278 VAL B C 1
ATOM 5844 O O . VAL B 1 278 ? -14.828 9.578 15.031 1 79.62 278 VAL B O 1
ATOM 5847 N N . ALA B 1 279 ? -15.016 11.531 13.922 1 78.5 279 ALA B N 1
ATOM 5848 C CA . ALA B 1 279 ? -15.625 12.211 15.062 1 78.5 279 ALA B CA 1
ATOM 5849 C C . ALA B 1 279 ? -17.109 11.867 15.172 1 78.5 279 ALA B C 1
ATOM 5851 O O . ALA B 1 279 ? -17.766 12.234 16.156 1 78.5 279 ALA B O 1
ATOM 5852 N N . GLY B 1 280 ? -17.625 11.195 14.18 1 72.75 280 GLY B N 1
ATOM 5853 C CA . GLY B 1 280 ? -19.031 10.852 14.188 1 72.75 280 GLY B CA 1
ATOM 5854 C C . GLY B 1 280 ? -19.938 12.047 13.93 1 72.75 280 GLY B C 1
ATOM 5855 O O . GLY B 1 280 ? -21.031 12.141 14.492 1 72.75 280 GLY B O 1
ATOM 5856 N N . LEU B 1 281 ? -19.453 13.016 13.211 1 74.31 281 LEU B N 1
ATOM 5857 C CA . LEU B 1 281 ? -20.203 14.227 12.883 1 74.31 281 LEU B CA 1
ATOM 5858 C C . LEU B 1 281 ? -20.703 14.18 11.438 1 74.31 281 LEU B C 1
ATOM 5860 O O . LEU B 1 281 ? -20.188 13.414 10.625 1 74.31 281 LEU B O 1
ATOM 5864 N N . PRO B 1 282 ? -21.688 14.891 11.195 1 72.88 282 PRO B N 1
ATOM 5865 C CA . PRO B 1 282 ? -22.125 14.977 9.797 1 72.88 282 PRO B CA 1
ATOM 5866 C C . PRO B 1 282 ? -21.094 15.656 8.906 1 72.88 282 PRO B C 1
ATOM 5868 O O . PRO B 1 282 ? -20.234 16.406 9.391 1 72.88 282 PRO B O 1
ATOM 5871 N N . PRO B 1 283 ? -21.156 15.398 7.699 1 75.38 283 PRO B N 1
ATOM 5872 C CA . PRO B 1 283 ? -20.219 16.031 6.777 1 75.38 283 PRO B CA 1
ATOM 5873 C C . PRO B 1 283 ? -20.281 17.562 6.828 1 75.38 283 PRO B C 1
ATOM 5875 O O . PRO B 1 283 ? -21.359 18.125 6.973 1 75.38 283 PRO B O 1
ATOM 5878 N N . PRO B 1 284 ? -19.203 18.125 6.812 1 79.81 284 PRO B N 1
ATOM 5879 C CA . PRO B 1 284 ? -19.172 19.594 6.863 1 79.81 284 PRO B CA 1
ATOM 5880 C C . PRO B 1 284 ? -19.812 20.234 5.645 1 79.81 284 PRO B C 1
ATOM 5882 O O . PRO B 1 284 ? -19.641 19.766 4.52 1 79.81 284 PRO B O 1
ATOM 5885 N N . PRO B 1 285 ? -20.562 21.219 5.934 1 76.12 285 PRO B N 1
ATOM 5886 C CA . PRO B 1 285 ? -21.141 21.953 4.812 1 76.12 285 PRO B CA 1
ATOM 5887 C C . PRO B 1 285 ? -20.094 22.703 3.988 1 76.12 285 PRO B C 1
ATOM 5889 O O . PRO B 1 285 ? -18.969 22.906 4.449 1 76.12 285 PRO B O 1
ATOM 5892 N N . GLN B 1 286 ? -20.453 23.125 2.824 1 77.81 286 GLN B N 1
ATOM 5893 C CA . GLN B 1 286 ? -19.547 23.781 1.895 1 77.81 286 GLN B CA 1
ATOM 5894 C C . GLN B 1 286 ? -18.984 25.062 2.492 1 77.81 286 GLN B C 1
ATOM 5896 O O . GLN B 1 286 ? -17.797 25.375 2.301 1 77.81 286 GLN B O 1
ATOM 5901 N N . ARG B 1 287 ? -19.797 25.781 3.203 1 79 287 ARG B N 1
ATOM 5902 C CA . ARG B 1 287 ? -19.359 27.047 3.781 1 79 287 ARG B CA 1
ATOM 5903 C C . ARG B 1 287 ? -18.297 26.828 4.863 1 79 287 ARG B C 1
ATOM 5905 O O . ARG B 1 287 ? -17.391 27.641 5.023 1 79 287 ARG B O 1
ATOM 5912 N N . ALA B 1 288 ? -18.516 25.781 5.586 1 83.44 288 ALA B N 1
ATOM 5913 C CA . ALA B 1 288 ? -17.531 25.453 6.621 1 83.44 288 ALA B CA 1
ATOM 5914 C C . ALA B 1 288 ? -16.203 25.031 6 1 83.44 288 ALA B C 1
ATOM 5916 O O . ALA B 1 288 ? -15.133 25.359 6.527 1 83.44 288 ALA B O 1
ATOM 5917 N N . ILE B 1 289 ? -16.297 24.359 4.906 1 87.12 289 ILE B N 1
ATOM 5918 C CA . ILE B 1 289 ? -15.086 23.922 4.207 1 87.12 289 ILE B CA 1
ATOM 5919 C C . ILE B 1 289 ? -14.344 25.141 3.646 1 87.12 289 ILE B C 1
ATOM 5921 O O . ILE B 1 289 ? -13.117 25.219 3.736 1 87.12 289 ILE B O 1
ATOM 5925 N N . ASN B 1 290 ? -15.141 26.109 3.127 1 86.62 290 ASN B N 1
ATOM 5926 C CA . ASN B 1 290 ? -14.531 27.328 2.607 1 86.62 290 ASN B CA 1
ATOM 5927 C C . ASN B 1 290 ? -13.836 28.109 3.711 1 86.62 290 ASN B C 1
ATOM 5929 O O . ASN B 1 290 ? -12.734 28.641 3.504 1 86.62 290 ASN B O 1
ATOM 5933 N N . ARG B 1 291 ? -14.453 28.172 4.781 1 87.38 291 ARG B N 1
ATOM 5934 C CA . ARG B 1 291 ? -13.859 28.875 5.914 1 87.38 291 ARG B CA 1
ATOM 5935 C C . ARG B 1 291 ? -12.594 28.156 6.391 1 87.38 291 ARG B C 1
ATOM 5937 O O . ARG B 1 291 ? -11.625 28.797 6.789 1 87.38 291 ARG B O 1
ATOM 5944 N N . GLY B 1 292 ? -12.656 26.875 6.402 1 91.19 292 GLY B N 1
ATOM 5945 C CA . GLY B 1 292 ? -11.492 26.094 6.805 1 91.19 292 GLY B CA 1
ATOM 5946 C C . GLY B 1 292 ? -10.289 26.328 5.91 1 91.19 292 GLY B C 1
ATOM 5947 O O . GLY B 1 292 ? -9.18 26.531 6.398 1 91.19 292 GLY B O 1
ATOM 5948 N N . ILE B 1 293 ? -10.539 26.266 4.633 1 91.25 293 ILE B N 1
ATOM 5949 C CA . ILE B 1 293 ? -9.461 26.453 3.672 1 91.25 293 ILE B CA 1
ATOM 5950 C C . ILE B 1 293 ? -8.914 27.875 3.785 1 91.25 293 ILE B C 1
ATOM 5952 O O . ILE B 1 293 ? -7.703 28.094 3.68 1 91.25 293 ILE B O 1
ATOM 5956 N N . PHE B 1 294 ? -9.789 28.828 3.99 1 91.12 294 PHE B N 1
ATOM 5957 C CA . PHE B 1 294 ? -9.375 30.219 4.188 1 91.12 294 PHE B CA 1
ATOM 5958 C C . PHE B 1 294 ? -8.445 30.328 5.391 1 91.12 294 PHE B C 1
ATOM 5960 O O . PHE B 1 294 ? -7.398 30.984 5.312 1 91.12 294 PHE B O 1
ATOM 5967 N N . HIS B 1 295 ? -8.836 29.734 6.441 1 92.56 295 HIS B N 1
ATOM 5968 C CA . HIS B 1 295 ? -8.039 29.812 7.664 1 92.56 295 HIS B CA 1
ATOM 5969 C C . HIS B 1 295 ? -6.73 29.031 7.516 1 92.56 295 HIS B C 1
ATOM 5971 O O . HIS B 1 295 ? -5.711 29.422 8.094 1 92.56 295 HIS B O 1
ATOM 5977 N N . GLU B 1 296 ? -6.762 27.938 6.801 1 93.12 296 GLU B N 1
ATOM 5978 C CA . GLU B 1 296 ? -5.512 27.234 6.516 1 93.12 296 GLU B CA 1
ATOM 5979 C C . GLU B 1 296 ? -4.559 28.109 5.711 1 93.12 296 GLU B C 1
ATOM 5981 O O . GLU B 1 296 ? -3.355 28.141 5.98 1 93.12 296 GLU B O 1
ATOM 5986 N N . GLY B 1 297 ? -5.141 28.75 4.699 1 93.25 297 GLY B N 1
ATOM 5987 C CA . GLY B 1 297 ? -4.328 29.688 3.939 1 93.25 297 GLY B CA 1
ATOM 5988 C C . GLY B 1 297 ? -3.742 30.797 4.793 1 93.25 297 GLY B C 1
ATOM 5989 O O . GLY B 1 297 ? -2.588 31.188 4.609 1 93.25 297 GLY B O 1
ATOM 5990 N N . LEU B 1 298 ? -4.496 31.266 5.715 1 93.56 298 LEU B N 1
ATOM 5991 C CA . LEU B 1 298 ? -4.035 32.312 6.625 1 93.56 298 LEU B CA 1
ATOM 5992 C C . LEU B 1 298 ? -2.898 31.812 7.504 1 93.56 298 LEU B C 1
ATOM 5994 O O . LEU B 1 298 ? -1.912 32.5 7.723 1 93.56 298 LEU B O 1
ATOM 5998 N N . SER B 1 299 ? -3.109 30.656 8.008 1 93.56 299 SER B N 1
ATOM 5999 C CA . SER B 1 299 ? -2.068 30.062 8.852 1 93.56 299 SER B CA 1
ATOM 6000 C C . SER B 1 299 ? -0.79 29.828 8.055 1 93.56 299 SER B C 1
ATOM 6002 O O . SER B 1 299 ? 0.313 30.031 8.57 1 93.56 299 SER B O 1
ATOM 6004 N N . CYS B 1 300 ? -0.902 29.375 6.871 1 93.94 300 CYS B N 1
ATOM 6005 C CA . CYS B 1 300 ? 0.266 29.156 6.023 1 93.94 300 CYS B CA 1
ATOM 6006 C C . CYS B 1 300 ? 0.95 30.484 5.691 1 93.94 300 CYS B C 1
ATOM 6008 O O . CYS B 1 300 ? 2.174 30.531 5.57 1 93.94 300 CYS B O 1
ATOM 6010 N N . LEU B 1 301 ? 0.151 31.5 5.496 1 93.88 301 LEU B N 1
ATOM 6011 C CA . LEU B 1 301 ? 0.719 32.812 5.238 1 93.88 301 LEU B CA 1
ATOM 6012 C C . LEU B 1 301 ? 1.524 33.312 6.438 1 93.88 301 LEU B C 1
ATOM 6014 O O . LEU B 1 301 ? 2.607 33.875 6.273 1 93.88 301 LEU B O 1
ATOM 6018 N N . LEU B 1 302 ? 0.962 33.125 7.57 1 93.5 302 LEU B N 1
ATOM 6019 C CA . LEU B 1 302 ? 1.683 33.469 8.789 1 93.5 302 LEU B CA 1
ATOM 6020 C C . LEU B 1 302 ? 2.98 32.688 8.898 1 93.5 302 LEU B C 1
ATOM 6022 O O . LEU B 1 302 ? 4 33.219 9.352 1 93.5 302 LEU B O 1
ATOM 6026 N N . ALA B 1 303 ? 2.898 31.391 8.523 1 92.38 303 ALA B N 1
ATOM 6027 C CA . ALA B 1 303 ? 4.102 30.578 8.531 1 92.38 303 ALA B CA 1
ATOM 6028 C C . ALA B 1 303 ? 5.148 31.125 7.559 1 92.38 303 ALA B C 1
ATOM 6030 O O . ALA B 1 303 ? 6.34 31.156 7.871 1 92.38 303 ALA B O 1
ATOM 6031 N N . GLY B 1 304 ? 4.727 31.5 6.41 1 90.5 304 GLY B N 1
ATOM 6032 C CA . GLY B 1 304 ? 5.633 32.094 5.441 1 90.5 304 GLY B CA 1
ATOM 6033 C C . GLY B 1 304 ? 6.238 33.406 5.918 1 90.5 304 GLY B C 1
ATOM 6034 O O . GLY B 1 304 ? 7.434 33.625 5.723 1 90.5 304 GLY B O 1
ATOM 6035 N N . PHE B 1 305 ? 5.5 34.188 6.605 1 92.19 305 PHE B N 1
ATOM 6036 C CA . PHE B 1 305 ? 5.977 35.5 7.07 1 92.19 305 PHE B CA 1
ATOM 6037 C C . PHE B 1 305 ? 6.898 35.344 8.273 1 92.19 305 PHE B C 1
ATOM 6039 O O . PHE B 1 305 ? 7.871 36.062 8.422 1 92.19 305 PHE B O 1
ATOM 6046 N N . HIS B 1 306 ? 6.543 34.438 9.141 1 91.12 306 HIS B N 1
ATOM 6047 C CA . HIS B 1 306 ? 7.344 34.219 10.344 1 91.12 306 HIS B CA 1
ATOM 6048 C C . HIS B 1 306 ? 8.609 33.438 10.039 1 91.12 306 HIS B C 1
ATOM 6050 O O . HIS B 1 306 ? 9.547 33.406 10.844 1 91.12 306 HIS B O 1
ATOM 6056 N N . GLY B 1 307 ? 8.68 32.781 8.891 1 86.19 307 GLY B N 1
ATOM 6057 C CA . GLY B 1 307 ? 9.883 32.062 8.508 1 86.19 307 GLY B CA 1
ATOM 6058 C C . GLY B 1 307 ? 10 30.703 9.188 1 86.19 307 GLY B C 1
ATOM 6059 O O . GLY B 1 307 ? 11.086 30.328 9.648 1 86.19 307 GLY B O 1
ATOM 6060 N N . SER B 1 308 ? 8.977 30 9.375 1 83.81 308 SER B N 1
ATOM 6061 C CA . SER B 1 308 ? 9.023 28.656 9.961 1 83.81 308 SER B CA 1
ATOM 6062 C C . SER B 1 308 ? 9.578 27.641 8.969 1 83.81 308 SER B C 1
ATOM 6064 O O . SER B 1 308 ? 10.055 26.578 9.367 1 83.81 308 SER B O 1
ATOM 6066 N N . GLY B 1 309 ? 9.617 27.906 7.754 1 81.19 309 GLY B N 1
ATOM 6067 C CA . GLY B 1 309 ? 10.141 27.031 6.727 1 81.19 309 GLY B CA 1
ATOM 6068 C C . GLY B 1 309 ? 9.172 25.922 6.352 1 81.19 309 GLY B C 1
ATOM 6069 O O . GLY B 1 309 ? 9.391 25.203 5.371 1 81.19 309 GLY B O 1
ATOM 6070 N N . ILE B 1 310 ? 8.164 25.781 7.141 1 86.44 310 ILE B N 1
ATOM 6071 C CA . ILE B 1 310 ? 7.184 24.734 6.902 1 86.44 310 ILE B CA 1
ATOM 6072 C C . ILE B 1 310 ? 5.777 25.312 6.922 1 86.44 310 ILE B C 1
ATOM 6074 O O . ILE B 1 310 ? 5.469 26.188 7.75 1 86.44 310 ILE B O 1
ATOM 6078 N N . ALA B 1 311 ? 5.027 24.969 5.977 1 87.75 311 ALA B N 1
ATOM 6079 C CA . ALA B 1 311 ? 3.65 25.453 5.902 1 87.75 311 ALA B CA 1
ATOM 6080 C C . ALA B 1 311 ? 2.766 24.734 6.926 1 87.75 311 ALA B C 1
ATOM 6082 O O . ALA B 1 311 ? 3.244 23.906 7.691 1 87.75 311 ALA B O 1
ATOM 6083 N N . CYS B 1 312 ? 1.549 25.266 7.035 1 87.94 312 CYS B N 1
ATOM 6084 C CA . CYS B 1 312 ? 0.569 24.656 7.93 1 87.94 312 CYS B CA 1
ATOM 6085 C C . CYS B 1 312 ? -0.48 23.875 7.141 1 87.94 312 CYS B C 1
ATOM 6087 O O . CYS B 1 312 ? -0.862 24.281 6.043 1 87.94 312 CYS B O 1
ATOM 6089 N N . GLY B 1 313 ? -0.775 22.766 7.586 1 87.75 313 GLY B N 1
ATOM 6090 C CA . GLY B 1 313 ? -1.815 21.953 6.977 1 87.75 313 GLY B CA 1
ATOM 6091 C C . GLY B 1 313 ? -2.434 20.953 7.938 1 87.75 313 GLY B C 1
ATOM 6092 O O . GLY B 1 313 ? -1.937 20.766 9.047 1 87.75 313 GLY B O 1
ATOM 6093 N N . SER B 1 314 ? -3.588 20.484 7.5 1 87.06 314 SER B N 1
ATOM 6094 C CA . SER B 1 314 ? -4.242 19.453 8.305 1 87.06 314 SER B CA 1
ATOM 6095 C C . SER B 1 314 ? -3.334 18.25 8.508 1 87.06 314 SER B C 1
ATOM 6097 O O . SER B 1 314 ? -2.699 17.781 7.559 1 87.06 314 SER B O 1
ATOM 6099 N N . GLN B 1 315 ? -3.205 17.859 9.68 1 83.31 315 GLN B N 1
ATOM 6100 C CA . GLN B 1 315 ? -2.285 16.781 10.008 1 83.31 315 GLN B CA 1
ATOM 6101 C C . GLN B 1 315 ? -2.996 15.43 9.984 1 83.31 315 GLN B C 1
ATOM 6103 O O . GLN B 1 315 ? -3.914 15.188 10.766 1 83.31 315 GLN B O 1
ATOM 6108 N N . ASP B 1 316 ? -2.479 14.586 9.203 1 80.62 316 ASP B N 1
ATOM 6109 C CA . ASP B 1 316 ? -3.064 13.258 9.055 1 80.62 316 ASP B CA 1
ATOM 6110 C C . ASP B 1 316 ? -2.734 12.375 10.258 1 80.62 316 ASP B C 1
ATOM 6112 O O . ASP B 1 316 ? -3.52 11.492 10.625 1 80.62 316 ASP B O 1
ATOM 6116 N N . LEU B 1 317 ? -1.607 12.656 10.852 1 83.06 317 LEU B N 1
ATOM 6117 C CA . LEU B 1 317 ? -1.231 11.859 12.016 1 83.06 317 LEU B CA 1
ATOM 6118 C C . LEU B 1 317 ? -2.189 12.102 13.18 1 83.06 317 LEU B C 1
ATOM 6120 O O . LEU B 1 317 ? -2.449 11.195 13.977 1 83.06 317 LEU B O 1
ATOM 6124 N N . GLN B 1 318 ? -2.674 13.305 13.195 1 86.38 318 GLN B N 1
ATOM 6125 C CA . GLN B 1 318 ? -3.666 13.594 14.227 1 86.38 318 GLN B CA 1
ATOM 6126 C C . GLN B 1 318 ? -4.969 12.844 13.961 1 86.38 318 GLN B C 1
ATOM 6128 O O . GLN B 1 318 ? -5.656 12.445 14.906 1 86.38 318 GLN B O 1
ATOM 6133 N N . LEU B 1 319 ? -5.254 12.711 12.75 1 86.5 319 LEU B N 1
ATOM 6134 C CA . LEU B 1 319 ? -6.41 11.898 12.398 1 86.5 319 LEU B CA 1
ATOM 6135 C C . LEU B 1 319 ? -6.258 10.477 12.938 1 86.5 319 LEU B C 1
ATOM 6137 O O . LEU B 1 319 ? -7.215 9.914 13.477 1 86.5 319 LEU B O 1
ATOM 6141 N N . GLY B 1 320 ? -5.098 9.953 12.742 1 84.25 320 GLY B N 1
ATOM 6142 C CA . GLY B 1 320 ? -4.82 8.641 13.281 1 84.25 320 GLY B CA 1
ATOM 6143 C C . GLY B 1 320 ? -4.926 8.578 14.797 1 84.25 320 GLY B C 1
ATOM 6144 O O . GLY B 1 320 ? -5.438 7.609 15.352 1 84.25 320 GLY B O 1
ATOM 6145 N N . LEU B 1 321 ? -4.453 9.633 15.383 1 83.94 321 LEU B N 1
ATOM 6146 C CA . LEU B 1 321 ? -4.512 9.711 16.844 1 83.94 321 LEU B CA 1
ATOM 6147 C C . LEU B 1 321 ? -5.957 9.758 17.328 1 83.94 321 LEU B C 1
ATOM 6149 O O . LEU B 1 321 ? -6.312 9.102 18.297 1 83.94 321 LEU B O 1
ATOM 6153 N N . MET B 1 322 ? -6.727 10.523 16.703 1 85 322 MET B N 1
ATOM 6154 C CA . MET B 1 322 ? -8.133 10.656 17.062 1 85 322 MET B CA 1
ATOM 6155 C C . MET B 1 322 ? -8.867 9.336 16.891 1 85 322 MET B C 1
ATOM 6157 O O . MET B 1 322 ? -9.703 8.969 17.719 1 85 322 MET B O 1
ATOM 6161 N N . ALA B 1 323 ? -8.547 8.719 15.836 1 83.81 323 ALA B N 1
ATOM 6162 C CA . ALA B 1 323 ? -9.188 7.438 15.57 1 83.81 323 ALA B CA 1
ATOM 6163 C C . ALA B 1 323 ? -8.766 6.391 16.594 1 83.81 323 ALA B C 1
ATOM 6165 O O . ALA B 1 323 ? -9.562 5.539 17 1 83.81 323 ALA B O 1
ATOM 6166 N N . LEU B 1 324 ? -7.5 6.473 16.922 1 80.44 324 LEU B N 1
ATOM 6167 C CA . LEU B 1 324 ? -6.949 5.492 17.844 1 80.44 324 LEU B CA 1
ATOM 6168 C C . LEU B 1 324 ? -7.473 5.734 19.266 1 80.44 324 LEU B C 1
ATOM 6170 O O . LEU B 1 324 ? -7.82 4.785 19.969 1 80.44 324 LEU B O 1
ATOM 6174 N N . THR B 1 325 ? -7.539 6.973 19.688 1 76.44 325 THR B N 1
ATOM 6175 C CA . THR B 1 325 ? -7.93 7.324 21.047 1 76.44 325 THR B CA 1
ATOM 6176 C C . THR B 1 325 ? -9.438 7.555 21.141 1 76.44 325 THR B C 1
ATOM 6178 O O . THR B 1 325 ? -10 7.594 22.234 1 76.44 325 THR B O 1
ATOM 6181 N N . LYS B 1 326 ? -10.102 7.824 20 1 75.25 326 LYS B N 1
ATOM 6182 C CA . LYS B 1 326 ? -11.531 8.086 19.922 1 75.25 326 LYS B CA 1
ATOM 6183 C C . LYS B 1 326 ? -11.898 9.391 20.609 1 75.25 326 LYS B C 1
ATOM 6185 O O . LYS B 1 326 ? -13 9.531 21.141 1 75.25 326 LYS B O 1
ATOM 6190 N N . CYS B 1 327 ? -10.898 10.242 20.844 1 76.69 327 CYS B N 1
ATOM 6191 C CA . CYS B 1 327 ? -11.125 11.562 21.406 1 76.69 327 CYS B CA 1
ATOM 6192 C C . CYS B 1 327 ? -11.242 12.617 20.312 1 76.69 327 CYS B C 1
ATOM 6194 O O . CYS B 1 327 ? -10.25 12.953 19.656 1 76.69 327 CYS B O 1
ATOM 6196 N N . ALA B 1 328 ? -12.477 13.023 20.141 1 79.69 328 ALA B N 1
ATOM 6197 C CA . ALA B 1 328 ? -12.703 14.023 19.094 1 79.69 328 ALA B CA 1
ATOM 6198 C C . ALA B 1 328 ? -13.273 15.312 19.688 1 79.69 328 ALA B C 1
ATOM 6200 O O . ALA B 1 328 ? -14.18 15.914 19.109 1 79.69 328 ALA B O 1
ATOM 6201 N N . SER B 1 329 ? -12.734 15.734 20.844 1 81.56 329 SER B N 1
ATOM 6202 C CA . SER B 1 329 ? -13.219 16.938 21.516 1 81.56 329 SER B CA 1
ATOM 6203 C C . SER B 1 329 ? -12.484 18.188 21.016 1 81.56 329 SER B C 1
ATOM 6205 O O . SER B 1 329 ? -11.258 18.172 20.906 1 81.56 329 SER B O 1
ATOM 6207 N N . LEU B 1 330 ? -13.242 19.25 20.766 1 85.12 330 LEU B N 1
ATOM 6208 C CA . LEU B 1 330 ? -12.68 20.516 20.328 1 85.12 330 LEU B CA 1
ATOM 6209 C C . LEU B 1 330 ? -11.844 21.156 21.422 1 85.12 330 LEU B C 1
ATOM 6211 O O . LEU B 1 330 ? -10.805 21.75 21.156 1 85.12 330 LEU B O 1
ATOM 6215 N N . ARG B 1 331 ? -12.281 21 22.578 1 83.25 331 ARG B N 1
ATOM 6216 C CA . ARG B 1 331 ? -11.602 21.609 23.703 1 83.25 331 ARG B CA 1
ATOM 6217 C C . ARG B 1 331 ? -10.227 21 23.922 1 83.25 331 ARG B C 1
ATOM 6219 O O . ARG B 1 331 ? -9.266 21.703 24.25 1 83.25 331 ARG B O 1
ATOM 6226 N N . VAL B 1 332 ? -10.18 19.75 23.719 1 82.62 332 VAL B N 1
ATOM 6227 C CA . VAL B 1 332 ? -8.898 19.062 23.891 1 82.62 332 VAL B CA 1
ATOM 6228 C C . VAL B 1 332 ? -7.906 19.547 22.844 1 82.62 332 VAL B C 1
ATOM 6230 O O . VAL B 1 332 ? -6.734 19.797 23.156 1 82.62 332 VAL B O 1
ATOM 6233 N N . VAL B 1 333 ? -8.359 19.703 21.641 1 87.5 333 VAL B N 1
ATOM 6234 C CA . VAL B 1 333 ? -7.484 20.156 20.562 1 87.5 333 VAL B CA 1
ATOM 6235 C C . VAL B 1 333 ? -7.078 21.609 20.797 1 87.5 333 VAL B C 1
ATOM 6237 O O . VAL B 1 333 ? -5.945 22 20.516 1 87.5 333 VAL B O 1
ATOM 6240 N N . GLN B 1 334 ? -7.98 22.422 21.422 1 90.12 334 GLN B N 1
ATOM 6241 C CA . GLN B 1 334 ? -7.668 23.812 21.719 1 90.12 334 GLN B CA 1
ATOM 6242 C C . GLN B 1 334 ? -6.625 23.906 22.828 1 90.12 334 GLN B C 1
ATOM 6244 O O . GLN B 1 334 ? -5.742 24.781 22.781 1 90.12 334 GLN B O 1
ATOM 6249 N N . VAL B 1 335 ? -6.734 23.047 23.75 1 86.69 335 VAL B N 1
ATOM 6250 C CA . VAL B 1 335 ? -5.734 23.031 24.812 1 86.69 335 VAL B CA 1
ATOM 6251 C C . VAL B 1 335 ? -4.383 22.594 24.234 1 86.69 335 VAL B C 1
ATOM 6253 O O . VAL B 1 335 ? -3.342 23.141 24.609 1 86.69 335 VAL B O 1
ATOM 6256 N N . ALA B 1 336 ? -4.461 21.625 23.375 1 85.44 336 ALA B N 1
ATOM 6257 C CA . ALA B 1 336 ? -3.234 21.203 22.719 1 85.44 336 ALA B CA 1
ATOM 6258 C C . ALA B 1 336 ? -2.617 22.344 21.922 1 85.44 336 ALA B C 1
ATOM 6260 O O . ALA B 1 336 ? -1.393 22.484 21.859 1 85.44 336 ALA B O 1
ATOM 6261 N N . ALA B 1 337 ? -3.445 23.125 21.312 1 90.94 337 ALA B N 1
ATOM 6262 C CA . ALA B 1 337 ? -2.973 24.281 20.531 1 90.94 337 ALA B CA 1
ATOM 6263 C C . ALA B 1 337 ? -2.264 25.281 21.438 1 90.94 337 ALA B C 1
ATOM 6265 O O . ALA B 1 337 ? -1.208 25.812 21.062 1 90.94 337 ALA B O 1
ATOM 6266 N N . VAL B 1 338 ? -2.783 25.547 22.562 1 90.38 338 VAL B N 1
ATOM 6267 C CA . VAL B 1 338 ? -2.186 26.484 23.5 1 90.38 338 VAL B CA 1
ATOM 6268 C C . VAL B 1 338 ? -0.844 25.938 23.984 1 90.38 338 VAL B C 1
ATOM 6270 O O . VAL B 1 338 ? 0.12 26.688 24.141 1 90.38 338 VAL B O 1
ATOM 6273 N N . MET B 1 339 ? -0.839 24.703 24.188 1 85.19 339 MET B N 1
ATOM 6274 C CA . MET B 1 339 ? 0.411 24.078 24.609 1 85.19 339 MET B CA 1
ATOM 6275 C C . MET B 1 339 ? 1.468 24.172 23.516 1 85.19 339 MET B C 1
ATOM 6277 O O . MET B 1 339 ? 2.652 24.359 23.812 1 85.19 339 MET B O 1
ATOM 6281 N N . MET B 1 340 ? 1.074 23.984 22.344 1 87.31 340 MET B N 1
ATOM 6282 C CA . MET B 1 340 ? 2.002 24.109 21.234 1 87.31 340 MET B CA 1
ATOM 6283 C C . MET B 1 340 ? 2.576 25.516 21.156 1 87.31 340 MET B C 1
ATOM 6285 O O . MET B 1 340 ? 3.766 25.703 20.891 1 87.31 340 MET B O 1
ATOM 6289 N N . ILE B 1 341 ? 1.754 26.531 21.391 1 89 341 ILE B N 1
ATOM 6290 C CA . ILE B 1 341 ? 2.195 27.922 21.391 1 89 341 ILE B CA 1
ATOM 6291 C C . ILE B 1 341 ? 3.219 28.141 22.516 1 89 341 ILE B C 1
ATOM 6293 O O . ILE B 1 341 ? 4.266 28.75 22.281 1 89 341 ILE B O 1
ATOM 6297 N N . LEU B 1 342 ? 2.928 27.562 23.625 1 84.94 342 LEU B N 1
ATOM 6298 C CA . LEU B 1 342 ? 3.828 27.719 24.766 1 84.94 342 LEU B CA 1
ATOM 6299 C C . LEU B 1 342 ? 5.148 26.984 24.516 1 84.94 342 LEU B C 1
ATOM 6301 O O . LEU B 1 342 ? 6.211 27.484 24.891 1 84.94 342 LEU B O 1
ATOM 6305 N N . PHE B 1 343 ? 4.984 25.906 23.891 1 81.19 343 PHE B N 1
ATOM 6306 C CA . PHE B 1 343 ? 6.18 25.141 23.547 1 81.19 343 PHE B CA 1
ATOM 6307 C C . PHE B 1 343 ? 7.035 25.906 22.547 1 81.19 343 PHE B C 1
ATOM 6309 O O . PHE B 1 343 ? 8.266 25.812 22.562 1 81.19 343 PHE B O 1
ATOM 6316 N N . GLY B 1 344 ? 6.438 26.5 21.578 1 82.25 344 GLY B N 1
ATOM 6317 C CA . GLY B 1 344 ? 7.164 27.281 20.594 1 82.25 344 GLY B CA 1
ATOM 6318 C C . GLY B 1 344 ? 7.879 28.484 21.188 1 82.25 344 GLY B C 1
ATOM 6319 O O . GLY B 1 344 ? 8.891 28.938 20.656 1 82.25 344 GLY B O 1
ATOM 6320 N N . LEU B 1 345 ? 7.426 28.922 22.359 1 84.75 345 LEU B N 1
ATOM 6321 C CA . LEU B 1 345 ? 8.008 30.094 23.016 1 84.75 345 LEU B CA 1
ATOM 6322 C C . LEU B 1 345 ? 9.195 29.703 23.891 1 84.75 345 LEU B C 1
ATOM 6324 O O . LEU B 1 345 ? 10.062 30.531 24.172 1 84.75 345 LEU B O 1
ATOM 6328 N N . VAL B 1 346 ? 9.086 28.406 24.344 1 78.88 346 VAL B N 1
ATOM 6329 C CA . VAL B 1 346 ? 10.156 27.922 25.203 1 78.88 346 VAL B CA 1
ATOM 6330 C C . VAL B 1 346 ? 11.125 27.062 24.406 1 78.88 346 VAL B C 1
ATOM 6332 O O . VAL B 1 346 ? 10.797 25.938 24.016 1 78.88 346 VAL B O 1
ATOM 6335 N N . ASN B 1 347 ? 12.211 27.531 24.172 1 70.62 347 ASN B N 1
ATOM 6336 C CA . ASN B 1 347 ? 13.188 26.828 23.344 1 70.62 347 ASN B CA 1
ATOM 6337 C C . ASN B 1 347 ? 13.688 25.562 24.031 1 70.62 347 ASN B C 1
ATOM 6339 O O . ASN B 1 347 ? 13.953 24.562 23.359 1 70.62 347 ASN B O 1
ATOM 6343 N N . LYS B 1 348 ? 13.805 25.562 25.375 1 69.19 348 LYS B N 1
ATOM 6344 C CA . LYS B 1 348 ? 14.305 24.406 26.109 1 69.19 348 LYS B CA 1
ATOM 6345 C C . LYS B 1 348 ? 13.344 23.219 26.016 1 69.19 348 LYS B C 1
ATOM 6347 O O . LYS B 1 348 ? 13.758 22.062 26.031 1 69.19 348 LYS B O 1
ATOM 6352 N N . ALA B 1 349 ? 12.047 23.5 25.906 1 69.19 349 ALA B N 1
ATOM 6353 C CA . ALA B 1 349 ? 11.047 22.438 25.766 1 69.19 349 ALA B CA 1
ATOM 6354 C C . ALA B 1 349 ? 11.188 21.75 24.422 1 69.19 349 ALA B C 1
ATOM 6356 O O . ALA B 1 349 ? 11.008 20.531 24.328 1 69.19 349 ALA B O 1
ATOM 6357 N N . SER B 1 350 ? 11.469 22.578 23.484 1 64.69 350 SER B N 1
ATOM 6358 C CA . SER B 1 350 ? 11.648 22 22.156 1 64.69 350 SER B CA 1
ATOM 6359 C C . SER B 1 350 ? 12.836 21.047 22.125 1 64.69 350 SER B C 1
ATOM 6361 O O . SER B 1 350 ? 12.789 20.016 21.453 1 64.69 350 SER B O 1
ATOM 6363 N N . VAL B 1 351 ? 13.82 21.391 22.953 1 63.84 351 VAL B N 1
ATOM 6364 C CA . VAL B 1 351 ? 15.016 20.547 23.016 1 63.84 351 VAL B CA 1
ATOM 6365 C C . VAL B 1 351 ? 14.68 19.234 23.703 1 63.84 351 VAL B C 1
ATOM 6367 O O . VAL B 1 351 ? 15.242 18.188 23.359 1 63.84 351 VAL B O 1
ATOM 6370 N N . PHE B 1 352 ? 13.703 19.312 24.656 1 66.44 352 PHE B N 1
ATOM 6371 C CA . PHE B 1 352 ? 13.281 18.094 25.328 1 66.44 352 PHE B CA 1
ATOM 6372 C C . PHE B 1 352 ? 12.648 17.109 24.328 1 66.44 352 PHE B C 1
ATOM 6374 O O . PHE B 1 352 ? 12.898 15.906 24.406 1 66.44 352 PHE B O 1
ATOM 6381 N N . VAL B 1 353 ? 11.844 17.578 23.5 1 67.88 353 VAL B N 1
ATOM 6382 C CA . VAL B 1 353 ? 11.188 16.719 22.516 1 67.88 353 VAL B CA 1
ATOM 6383 C C . VAL B 1 353 ? 12.227 16.156 21.547 1 67.88 353 VAL B C 1
ATOM 6385 O O . VAL B 1 353 ? 12.094 15.016 21.094 1 67.88 353 VAL B O 1
ATOM 6388 N N . LEU B 1 354 ? 13.25 16.953 21.422 1 64 354 LEU B N 1
ATOM 6389 C CA . LEU B 1 354 ? 14.328 16.484 20.547 1 64 354 LEU B CA 1
ATOM 6390 C C . LEU B 1 354 ? 15.109 15.344 21.219 1 64 354 LEU B C 1
ATOM 6392 O O . LEU B 1 354 ? 15.773 14.562 20.531 1 64 354 LEU B O 1
ATOM 6396 N N . SER B 1 355 ? 14.961 15.227 22.578 1 67.06 355 SER B N 1
ATOM 6397 C CA . SER B 1 355 ? 15.688 14.203 23.312 1 67.06 355 SER B CA 1
ATOM 6398 C C . SER B 1 355 ? 14.977 12.852 23.234 1 67.06 355 SER B C 1
ATOM 6400 O O . SER B 1 355 ? 15.516 11.836 23.688 1 67.06 355 SER B O 1
ATOM 6402 N N . ILE B 1 356 ? 13.781 12.844 22.703 1 74.88 356 ILE B N 1
ATOM 6403 C CA . ILE B 1 356 ? 13.07 11.578 22.547 1 74.88 356 ILE B CA 1
ATOM 6404 C C . ILE B 1 356 ? 13.812 10.688 21.547 1 74.88 356 ILE B C 1
ATOM 6406 O O . ILE B 1 356 ? 14.086 11.109 20.422 1 74.88 356 ILE B O 1
ATOM 6410 N N . PRO B 1 357 ? 14.18 9.555 22.016 1 78 357 PRO B N 1
ATOM 6411 C CA . PRO B 1 357 ? 14.883 8.641 21.109 1 78 357 PRO B CA 1
ATOM 6412 C C . PRO B 1 357 ? 14.125 8.398 19.812 1 78 357 PRO B C 1
ATOM 6414 O O . PRO B 1 357 ? 12.898 8.281 19.812 1 78 357 PRO B O 1
ATOM 6417 N N . THR B 1 358 ? 14.805 8.32 18.766 1 76.94 358 THR B N 1
ATOM 6418 C CA . THR B 1 358 ? 14.258 8.25 17.406 1 76.94 358 THR B CA 1
ATOM 6419 C C . THR B 1 358 ? 13.438 6.973 17.234 1 76.94 358 THR B C 1
ATOM 6421 O O . THR B 1 358 ? 12.406 6.984 16.562 1 76.94 358 THR B O 1
ATOM 6424 N N . PRO B 1 359 ? 13.836 5.867 17.844 1 84.25 359 PRO B N 1
ATOM 6425 C CA . PRO B 1 359 ? 13.047 4.656 17.641 1 84.25 359 PRO B CA 1
ATOM 6426 C C . PRO B 1 359 ? 11.656 4.738 18.266 1 84.25 359 PRO B C 1
ATOM 6428 O O . PRO B 1 359 ? 10.727 4.059 17.828 1 84.25 359 PRO B O 1
ATOM 6431 N N . ILE B 1 360 ? 11.555 5.523 19.344 1 85.5 360 ILE B N 1
ATOM 6432 C CA . ILE B 1 360 ? 10.25 5.719 19.969 1 85.5 360 ILE B CA 1
ATOM 6433 C C . ILE B 1 360 ? 9.312 6.43 18.984 1 85.5 360 ILE B C 1
ATOM 6435 O O . ILE B 1 360 ? 8.156 6.039 18.844 1 85.5 360 ILE B O 1
ATOM 6439 N N . VAL B 1 361 ? 9.867 7.367 18.328 1 82 361 VAL B N 1
ATOM 6440 C CA . VAL B 1 361 ? 9.094 8.117 17.344 1 82 361 VAL B CA 1
ATOM 6441 C C . VAL B 1 361 ? 8.703 7.195 16.188 1 82 361 VAL B C 1
ATOM 6443 O O . VAL B 1 361 ? 7.578 7.262 15.68 1 82 361 VAL B O 1
ATOM 6446 N N . GLY B 1 362 ? 9.594 6.379 15.852 1 83.56 362 GLY B N 1
ATOM 6447 C CA . GLY B 1 362 ? 9.305 5.418 14.797 1 83.56 362 GLY B CA 1
ATOM 6448 C C . GLY B 1 362 ? 8.156 4.488 15.141 1 83.56 362 GLY B C 1
ATOM 6449 O O . GLY B 1 362 ? 7.277 4.246 14.312 1 83.56 362 GLY B O 1
ATOM 6450 N N . GLY B 1 363 ? 8.203 3.947 16.359 1 86.81 363 GLY B N 1
ATOM 6451 C CA . GLY B 1 363 ? 7.121 3.082 16.797 1 86.81 363 GLY B CA 1
ATOM 6452 C C . GLY B 1 363 ? 5.777 3.783 16.844 1 86.81 363 GLY B C 1
ATOM 6453 O O . GLY B 1 363 ? 4.758 3.211 16.438 1 86.81 363 GLY B O 1
ATOM 6454 N N . LEU B 1 364 ? 5.801 4.973 17.297 1 87.31 364 LEU B N 1
ATOM 6455 C CA . LEU B 1 364 ? 4.59 5.785 17.359 1 87.31 364 LEU B CA 1
ATOM 6456 C C . LEU B 1 364 ? 4.031 6.039 15.969 1 87.31 364 LEU B C 1
ATOM 6458 O O . LEU B 1 364 ? 2.824 5.914 15.742 1 87.31 364 LEU B O 1
ATOM 6462 N N . LEU B 1 365 ? 4.863 6.395 15.047 1 86.88 365 LEU B N 1
ATOM 6463 C CA . LEU B 1 365 ? 4.449 6.723 13.688 1 86.88 365 LEU B CA 1
ATOM 6464 C C . LEU B 1 365 ? 3.885 5.492 12.977 1 86.88 365 LEU B C 1
ATOM 6466 O O . LEU B 1 365 ? 2.938 5.602 12.195 1 86.88 365 LEU B O 1
ATOM 6470 N N . ILE B 1 366 ? 4.422 4.34 13.258 1 88.94 366 ILE B N 1
ATOM 6471 C CA . ILE B 1 366 ? 3.93 3.115 12.641 1 88.94 366 ILE B CA 1
ATOM 6472 C C . ILE B 1 366 ? 2.473 2.887 13.039 1 88.94 366 ILE B C 1
ATOM 6474 O O . ILE B 1 366 ? 1.629 2.596 12.188 1 88.94 366 ILE B O 1
ATOM 6478 N N . VAL B 1 367 ? 2.209 3.061 14.312 1 89.44 367 VAL B N 1
ATOM 6479 C CA . VAL B 1 367 ? 0.861 2.812 14.812 1 89.44 367 VAL B CA 1
ATOM 6480 C C . VAL B 1 367 ? -0.098 3.865 14.266 1 89.44 367 VAL B C 1
ATOM 6482 O O . VAL B 1 367 ? -1.208 3.541 13.836 1 89.44 367 VAL B O 1
ATOM 6485 N N . LEU B 1 368 ? 0.317 5.059 14.25 1 88.56 368 LEU B N 1
ATOM 6486 C CA . LEU B 1 368 ? -0.555 6.133 13.789 1 88.56 368 LEU B CA 1
ATOM 6487 C C . LEU B 1 368 ? -0.812 6.02 12.289 1 88.56 368 LEU B C 1
ATOM 6489 O O . LEU B 1 368 ? -1.944 6.199 11.828 1 88.56 368 LEU B O 1
ATOM 6493 N N . LEU B 1 369 ? 0.226 5.742 11.531 1 90 369 LEU B N 1
ATOM 6494 C CA . LEU B 1 369 ? 0.065 5.59 10.094 1 90 369 LEU B CA 1
ATOM 6495 C C . LEU B 1 369 ? -0.804 4.379 9.766 1 90 369 LEU B C 1
ATOM 6497 O O . LEU B 1 369 ? -1.573 4.402 8.805 1 90 369 LEU B O 1
ATOM 6501 N N . ALA B 1 370 ? -0.628 3.361 10.562 1 92.12 370 ALA B N 1
ATOM 6502 C CA . ALA B 1 370 ? -1.49 2.191 10.398 1 92.12 370 ALA B CA 1
ATOM 6503 C C . ALA B 1 370 ? -2.955 2.559 10.617 1 92.12 370 ALA B C 1
ATOM 6505 O O . ALA B 1 370 ? -3.83 2.125 9.867 1 92.12 370 ALA B O 1
ATOM 6506 N N . THR B 1 371 ? -3.174 3.338 11.594 1 90.12 371 THR B N 1
ATOM 6507 C CA . THR B 1 371 ? -4.539 3.748 11.906 1 90.12 371 THR B CA 1
ATOM 6508 C C . THR B 1 371 ? -5.102 4.641 10.805 1 90.12 371 THR B C 1
ATOM 6510 O O . THR B 1 371 ? -6.273 4.512 10.438 1 90.12 371 THR B O 1
ATOM 6513 N N . VAL B 1 372 ? -4.316 5.504 10.336 1 90.62 372 VAL B N 1
ATOM 6514 C CA . VAL B 1 372 ? -4.75 6.375 9.25 1 90.62 372 VAL B CA 1
ATOM 6515 C C . VAL B 1 372 ? -5.117 5.535 8.023 1 90.62 372 VAL B C 1
ATOM 6517 O O . VAL B 1 372 ? -6.137 5.781 7.379 1 90.62 372 VAL B O 1
ATOM 6520 N N . THR B 1 373 ? -4.301 4.578 7.703 1 93.44 373 THR B N 1
ATOM 6521 C CA . THR B 1 373 ? -4.57 3.668 6.598 1 93.44 373 THR B CA 1
ATOM 6522 C C . THR B 1 373 ? -5.902 2.949 6.797 1 93.44 373 THR B C 1
ATOM 6524 O O . THR B 1 373 ? -6.699 2.84 5.867 1 93.44 373 THR B O 1
ATOM 6527 N N . GLY B 1 374 ? -6.078 2.506 8.023 1 92.81 374 GLY B N 1
ATOM 6528 C CA . GLY B 1 374 ? -7.34 1.855 8.336 1 92.81 374 GLY B CA 1
ATOM 6529 C C . GLY B 1 374 ? -8.539 2.766 8.156 1 92.81 374 GLY B C 1
ATOM 6530 O O . GLY B 1 374 ? -9.562 2.352 7.598 1 92.81 374 GLY B O 1
ATOM 6531 N N . VAL B 1 375 ? -8.422 3.975 8.578 1 89.88 375 VAL B N 1
ATOM 6532 C CA . VAL B 1 375 ? -9.508 4.945 8.453 1 89.88 375 VAL B CA 1
ATOM 6533 C C . VAL B 1 375 ? -9.789 5.223 6.98 1 89.88 375 VAL B C 1
ATOM 6535 O O . VAL B 1 375 ? -10.945 5.355 6.582 1 89.88 375 VAL B O 1
ATOM 6538 N N . GLY B 1 376 ? -8.75 5.383 6.223 1 91.31 376 GLY B N 1
ATOM 6539 C CA . GLY B 1 376 ? -8.93 5.551 4.793 1 91.31 376 GLY B CA 1
ATOM 6540 C C . GLY B 1 376 ? -9.711 4.422 4.152 1 91.31 376 GLY B C 1
ATOM 6541 O O . GLY B 1 376 ? -10.625 4.66 3.361 1 91.31 376 GLY B O 1
ATOM 6542 N N . LEU B 1 377 ? -9.414 3.232 4.516 1 93.31 377 LEU B N 1
ATOM 6543 C CA . LEU B 1 377 ? -10.055 2.061 3.938 1 93.31 377 LEU B CA 1
ATOM 6544 C C . LEU B 1 377 ? -11.484 1.917 4.453 1 93.31 377 LEU B C 1
ATOM 6546 O O . LEU B 1 377 ? -12.328 1.304 3.799 1 93.31 377 LEU B O 1
ATOM 6550 N N . ALA B 1 378 ? -11.695 2.455 5.602 1 89.19 378 ALA B N 1
ATOM 6551 C CA . ALA B 1 378 ? -13.023 2.359 6.191 1 89.19 378 ALA B CA 1
ATOM 6552 C C . ALA B 1 378 ? -14.055 3.107 5.352 1 89.19 378 ALA B C 1
ATOM 6554 O O . ALA B 1 378 ? -15.25 2.828 5.43 1 89.19 378 ALA B O 1
ATOM 6555 N N . HIS B 1 379 ? -13.602 3.975 4.566 1 86.44 379 HIS B N 1
ATOM 6556 C CA . HIS B 1 379 ? -14.508 4.727 3.705 1 86.44 379 HIS B CA 1
ATOM 6557 C C . HIS B 1 379 ? -15.062 3.846 2.59 1 86.44 379 HIS B C 1
ATOM 6559 O O . HIS B 1 379 ? -16.062 4.199 1.951 1 86.44 379 HIS B O 1
ATOM 6565 N N . LEU B 1 380 ? -14.477 2.713 2.371 1 90.06 380 LEU B N 1
ATOM 6566 C CA . LEU B 1 380 ? -14.945 1.797 1.339 1 90.06 380 LEU B CA 1
ATOM 6567 C C . LEU B 1 380 ? -16.328 1.244 1.693 1 90.06 380 LEU B C 1
ATOM 6569 O O . LEU B 1 380 ? -17.016 0.684 0.836 1 90.06 380 LEU B O 1
ATOM 6573 N N . ARG B 1 381 ? -16.625 1.405 2.953 1 81.69 381 ARG B N 1
ATOM 6574 C CA . ARG B 1 381 ? -17.953 0.941 3.367 1 81.69 381 ARG B CA 1
ATOM 6575 C C . ARG B 1 381 ? -19.047 1.674 2.607 1 81.69 381 ARG B C 1
ATOM 6577 O O . ARG B 1 381 ? -20.172 1.177 2.496 1 81.69 381 ARG B O 1
ATOM 6584 N N . TYR B 1 382 ? -18.703 2.818 2.059 1 79.75 382 TYR B N 1
ATOM 6585 C CA . TYR B 1 382 ? -19.672 3.639 1.346 1 79.75 382 TYR B CA 1
ATOM 6586 C C . TYR B 1 382 ? -19.578 3.414 -0.159 1 79.75 382 TYR B C 1
ATOM 6588 O O . TYR B 1 382 ? -20.266 4.082 -0.938 1 79.75 382 TYR B O 1
ATOM 6596 N N . VAL B 1 383 ? -18.734 2.561 -0.616 1 84 383 VAL B N 1
ATOM 6597 C CA . VAL B 1 383 ? -18.516 2.275 -2.029 1 84 383 VAL B CA 1
ATOM 6598 C C . VAL B 1 383 ? -19.062 0.894 -2.373 1 84 383 VAL B C 1
ATOM 6600 O O . VAL B 1 383 ? -18.938 -0.046 -1.584 1 84 383 VAL B O 1
ATOM 6603 N N . ASP B 1 384 ? -19.734 0.76 -3.52 1 82 384 ASP B N 1
ATOM 6604 C CA . ASP B 1 384 ? -20.188 -0.549 -3.99 1 82 384 ASP B CA 1
ATOM 6605 C C . ASP B 1 384 ? -19.016 -1.372 -4.516 1 82 384 ASP B C 1
ATOM 6607 O O . ASP B 1 384 ? -18.578 -1.187 -5.652 1 82 384 ASP B O 1
ATOM 6611 N N . LEU B 1 385 ? -18.594 -2.244 -3.711 1 84.38 385 LEU B N 1
ATOM 6612 C CA . LEU B 1 385 ? -17.406 -3.027 -4.047 1 84.38 385 LEU B CA 1
ATOM 6613 C C . LEU B 1 385 ? -17.797 -4.273 -4.844 1 84.38 385 LEU B C 1
ATOM 6615 O O . LEU B 1 385 ? -16.938 -5.125 -5.109 1 84.38 385 LEU B O 1
ATOM 6619 N N . THR B 1 386 ? -19.016 -4.379 -5.242 1 75.31 386 THR B N 1
ATOM 6620 C CA . THR B 1 386 ? -19.453 -5.453 -6.133 1 75.31 386 THR B CA 1
ATOM 6621 C C . THR B 1 386 ? -19.219 -5.066 -7.594 1 75.31 386 THR B C 1
ATOM 6623 O O . THR B 1 386 ? -19.172 -5.934 -8.469 1 75.31 386 THR B O 1
ATOM 6626 N N . SER B 1 387 ? -19.109 -3.787 -7.77 1 78.94 387 SER B N 1
ATOM 6627 C CA . SER B 1 387 ? -18.828 -3.283 -9.109 1 78.94 387 SER B CA 1
ATOM 6628 C C . SER B 1 387 ? -17.359 -3.447 -9.469 1 78.94 387 SER B C 1
ATOM 6630 O O . SER B 1 387 ? -16.484 -2.949 -8.758 1 78.94 387 SER B O 1
ATOM 6632 N N . SER B 1 388 ? -17.109 -4.098 -10.539 1 78.25 388 SER B N 1
ATOM 6633 C CA . SER B 1 388 ? -15.742 -4.316 -10.984 1 78.25 388 SER B CA 1
ATOM 6634 C C . SER B 1 388 ? -15.047 -3.002 -11.32 1 78.25 388 SER B C 1
ATOM 6636 O O . SER B 1 388 ? -13.836 -2.875 -11.156 1 78.25 388 SER B O 1
ATOM 6638 N N . ARG B 1 389 ? -15.805 -2.127 -11.773 1 82.31 389 ARG B N 1
ATOM 6639 C CA . ARG B 1 389 ? -15.25 -0.821 -12.109 1 82.31 389 ARG B CA 1
ATOM 6640 C C . ARG B 1 389 ? -14.703 -0.123 -10.867 1 82.31 389 ARG B C 1
ATOM 6642 O O . ARG B 1 389 ? -13.578 0.374 -10.867 1 82.31 389 ARG B O 1
ATOM 6649 N N . ASN B 1 390 ? -15.516 -0.122 -9.805 1 86.94 390 ASN B N 1
ATOM 6650 C CA . ASN B 1 390 ? -15.094 0.521 -8.562 1 86.94 390 ASN B CA 1
ATOM 6651 C C . ASN B 1 390 ? -13.883 -0.181 -7.949 1 86.94 390 ASN B C 1
ATOM 6653 O O . ASN B 1 390 ? -12.969 0.474 -7.449 1 86.94 390 ASN B O 1
ATOM 6657 N N . VAL B 1 391 ? -13.969 -1.403 -8.125 1 88 391 VAL B N 1
ATOM 6658 C CA . VAL B 1 391 ? -12.875 -2.203 -7.578 1 88 391 VAL B CA 1
ATOM 6659 C C . VAL B 1 391 ? -11.578 -1.896 -8.328 1 88 391 VAL B C 1
ATOM 6661 O O . VAL B 1 391 ? -10.523 -1.726 -7.715 1 88 391 VAL B O 1
ATOM 6664 N N . PHE B 1 392 ? -11.734 -1.772 -9.57 1 87.06 392 PHE B N 1
ATOM 6665 C CA . PHE B 1 392 ? -10.57 -1.464 -10.391 1 87.06 392 PHE B CA 1
ATOM 6666 C C . PHE B 1 392 ? -10.07 -0.05 -10.117 1 87.06 392 PHE B C 1
ATOM 6668 O O . PHE B 1 392 ? -8.867 0.182 -10.016 1 87.06 392 PHE B O 1
ATOM 6675 N N . ILE B 1 393 ? -10.898 0.875 -9.953 1 89.12 393 ILE B N 1
ATOM 6676 C CA . ILE B 1 393 ? -10.531 2.27 -9.727 1 89.12 393 ILE B CA 1
ATOM 6677 C C . ILE B 1 393 ? -9.758 2.393 -8.414 1 89.12 393 ILE B C 1
ATOM 6679 O O . ILE B 1 393 ? -8.727 3.062 -8.359 1 89.12 393 ILE B O 1
ATOM 6683 N N . VAL B 1 394 ? -10.234 1.744 -7.391 1 92.69 394 VAL B N 1
ATOM 6684 C CA . VAL B 1 394 ? -9.57 1.813 -6.094 1 92.69 394 VAL B CA 1
ATOM 6685 C C . VAL B 1 394 ? -8.18 1.182 -6.191 1 92.69 394 VAL B C 1
ATOM 6687 O O . VAL B 1 394 ? -7.195 1.756 -5.719 1 92.69 394 VAL B O 1
ATOM 6690 N N . GLY B 1 395 ? -8.133 0.084 -6.84 1 92.31 395 GLY B N 1
ATOM 6691 C CA . GLY B 1 395 ? -6.867 -0.615 -6.977 1 92.31 395 GLY B CA 1
ATOM 6692 C C . GLY B 1 395 ? -5.836 0.164 -7.773 1 92.31 395 GLY B C 1
ATOM 6693 O O . GLY B 1 395 ? -4.703 0.339 -7.328 1 92.31 395 GLY B O 1
ATOM 6694 N N . ILE B 1 396 ? -6.227 0.677 -8.836 1 90.69 396 ILE B N 1
ATOM 6695 C CA . ILE B 1 396 ? -5.293 1.36 -9.727 1 90.69 396 ILE B CA 1
ATOM 6696 C C . ILE B 1 396 ? -4.848 2.678 -9.094 1 90.69 396 ILE B C 1
ATOM 6698 O O . ILE B 1 396 ? -3.701 3.098 -9.258 1 90.69 396 ILE B O 1
ATOM 6702 N N . SER B 1 397 ? -5.738 3.307 -8.398 1 91.25 397 SER B N 1
ATOM 6703 C CA . SER B 1 397 ? -5.387 4.551 -7.719 1 91.25 397 SER B CA 1
ATOM 6704 C C . SER B 1 397 ? -4.32 4.316 -6.656 1 91.25 397 SER B C 1
ATOM 6706 O O . SER B 1 397 ? -3.377 5.102 -6.531 1 91.25 397 SER B O 1
ATOM 6708 N N . LEU B 1 398 ? -4.469 3.27 -5.938 1 91.94 398 LEU B N 1
ATOM 6709 C CA . LEU B 1 398 ? -3.508 2.973 -4.883 1 91.94 398 LEU B CA 1
ATOM 6710 C C . LEU B 1 398 ? -2.154 2.588 -5.469 1 91.94 398 LEU B C 1
ATOM 6712 O O . LEU B 1 398 ? -1.115 3.066 -5.008 1 91.94 398 LEU B O 1
ATOM 6716 N N . ILE B 1 399 ? -2.189 1.789 -6.473 1 89 399 ILE B N 1
ATOM 6717 C CA . ILE B 1 399 ? -0.946 1.315 -7.074 1 89 399 ILE B CA 1
ATOM 6718 C C . ILE B 1 399 ? -0.216 2.482 -7.734 1 89 399 ILE B C 1
ATOM 6720 O O . ILE B 1 399 ? 0.988 2.66 -7.543 1 89 399 ILE B O 1
ATOM 6724 N N . LEU B 1 400 ? -0.917 3.297 -8.477 1 86.38 400 LEU B N 1
ATOM 6725 C CA . LEU B 1 400 ? -0.299 4.434 -9.148 1 86.38 400 LEU B CA 1
ATOM 6726 C C . LEU B 1 400 ? 0.209 5.453 -8.141 1 86.38 400 LEU B C 1
ATOM 6728 O O . LEU B 1 400 ? 1.218 6.121 -8.375 1 86.38 400 LEU B O 1
ATOM 6732 N N . GLY B 1 401 ? -0.52 5.547 -7.062 1 84.19 401 GLY B N 1
ATOM 6733 C CA . GLY B 1 401 ? -0.097 6.465 -6.016 1 84.19 401 GLY B CA 1
ATOM 6734 C C . GLY B 1 401 ? 1.217 6.066 -5.371 1 84.19 401 GLY B C 1
ATOM 6735 O O . GLY B 1 401 ? 1.967 6.922 -4.898 1 84.19 401 GLY B O 1
ATOM 6736 N N . ILE B 1 402 ? 1.478 4.891 -5.352 1 80.88 402 ILE B N 1
ATOM 6737 C CA . ILE B 1 402 ? 2.707 4.414 -4.73 1 80.88 402 ILE B CA 1
ATOM 6738 C C . ILE B 1 402 ? 3.826 4.371 -5.77 1 80.88 402 ILE B C 1
ATOM 6740 O O . ILE B 1 402 ? 4.969 4.738 -5.477 1 80.88 402 ILE B O 1
ATOM 6744 N N . VAL B 1 403 ? 3.5 4 -7.031 1 74.62 403 VAL B N 1
ATOM 6745 C CA . VAL B 1 403 ? 4.492 3.746 -8.07 1 74.62 403 VAL B CA 1
ATOM 6746 C C . VAL B 1 403 ? 5.016 5.07 -8.625 1 74.62 403 VAL B C 1
ATOM 6748 O O . VAL B 1 403 ? 6.215 5.223 -8.859 1 74.62 403 VAL B O 1
ATOM 6751 N N . ILE B 1 404 ? 4.125 5.984 -8.82 1 70.62 404 ILE B N 1
ATOM 6752 C CA . ILE B 1 404 ? 4.48 7.223 -9.508 1 70.62 404 ILE B CA 1
ATOM 6753 C C . ILE B 1 404 ? 5.473 8.016 -8.656 1 70.62 404 ILE B C 1
ATOM 6755 O O . ILE B 1 404 ? 6.52 8.445 -9.156 1 70.62 404 ILE B O 1
ATOM 6759 N N . PRO B 1 405 ? 5.141 8.188 -7.367 1 63.97 405 PRO B N 1
ATOM 6760 C CA . PRO B 1 405 ? 6.102 8.953 -6.574 1 63.97 405 PRO B CA 1
ATOM 6761 C C . PRO B 1 405 ? 7.449 8.25 -6.441 1 63.97 405 PRO B C 1
ATOM 6763 O O . PRO B 1 405 ? 8.492 8.914 -6.371 1 63.97 405 PRO B O 1
ATOM 6766 N N . ARG B 1 406 ? 7.34 7 -6.375 1 59.06 406 ARG B N 1
ATOM 6767 C CA . ARG B 1 406 ? 8.586 6.258 -6.246 1 59.06 406 ARG B CA 1
ATOM 6768 C C . ARG B 1 406 ? 9.453 6.418 -7.492 1 59.06 406 ARG B C 1
ATOM 6770 O O . ARG B 1 406 ? 10.68 6.418 -7.41 1 59.06 406 ARG B O 1
ATOM 6777 N N . HIS B 1 407 ?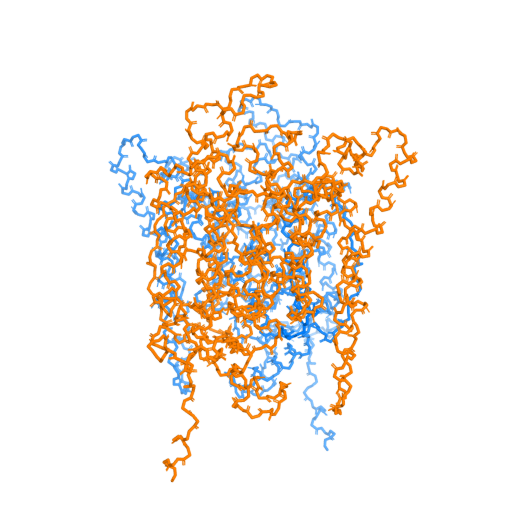 8.656 6.57 -8.648 1 53.78 407 HIS B N 1
ATOM 6778 C CA . HIS B 1 407 ? 9.445 6.641 -9.875 1 53.78 407 HIS B CA 1
ATOM 6779 C C . HIS B 1 407 ? 9.453 8.055 -10.445 1 53.78 407 HIS B C 1
ATOM 6781 O O . HIS B 1 407 ? 10.344 8.406 -11.227 1 53.78 407 HIS B O 1
ATOM 6787 N N . LEU B 1 408 ? 8.016 8.703 -10.344 1 51.91 408 LEU B N 1
ATOM 6788 C CA . LEU B 1 408 ? 8.07 10.086 -10.82 1 51.91 408 LEU B CA 1
ATOM 6789 C C . LEU B 1 408 ? 8.992 10.922 -9.938 1 51.91 408 LEU B C 1
ATOM 6791 O O . LEU B 1 408 ? 9.219 12.102 -10.211 1 51.91 408 LEU B O 1
ATOM 6795 N N . GLY B 1 409 ? 9.109 10.727 -8.711 1 39.03 409 GLY B N 1
ATOM 6796 C CA . GLY B 1 409 ? 10.117 11.719 -8.391 1 39.03 409 GLY B CA 1
ATOM 6797 C C . GLY B 1 409 ? 10.867 12.219 -9.609 1 39.03 409 GLY B C 1
ATOM 6798 O O . GLY B 1 409 ? 11.555 13.234 -9.555 1 39.03 409 GLY B O 1
ATOM 6799 N N . GLU B 1 410 ? 10.742 11.508 -10.812 1 31.39 410 GLU B N 1
ATOM 6800 C CA . GLU B 1 410 ? 11.219 12.227 -11.992 1 31.39 410 GLU B CA 1
ATOM 6801 C C . GLU B 1 410 ? 10.055 12.789 -12.797 1 31.39 410 GLU B C 1
ATOM 6803 O O . GLU B 1 410 ? 10.141 13.898 -13.336 1 31.39 410 GLU B O 1
ATOM 6808 N N . ALA B 1 411 ? 8.812 12.109 -13.578 1 27.56 411 ALA B N 1
ATOM 6809 C CA . ALA B 1 411 ? 8.125 12.57 -14.789 1 27.56 411 ALA B CA 1
ATOM 6810 C C . ALA B 1 411 ? 6.762 13.156 -14.453 1 27.56 411 ALA B C 1
ATOM 6812 O O . ALA B 1 411 ? 6.188 12.859 -13.398 1 27.56 411 ALA B O 1
ATOM 6813 N N . ASP B 1 412 ? 5.699 14.031 -15.453 1 25.91 412 ASP B N 1
ATOM 6814 C CA . ASP B 1 412 ? 4.703 15.062 -15.734 1 25.91 412 ASP B CA 1
ATOM 6815 C C . ASP B 1 412 ? 3.289 14.547 -15.469 1 25.91 412 ASP B C 1
ATOM 6817 O O . ASP B 1 412 ? 3.076 13.336 -15.336 1 25.91 412 ASP B O 1
ATOM 6821 N N . LYS B 1 413 ? 1.919 15.047 -16.438 1 24.45 413 LYS B N 1
ATOM 6822 C CA . LYS B 1 413 ? 0.653 15.773 -16.453 1 24.45 413 LYS B CA 1
ATOM 6823 C C . LYS B 1 413 ? -0.521 14.828 -16.688 1 24.45 413 LYS B C 1
ATOM 6825 O O . LYS B 1 413 ? -1.199 14.914 -17.719 1 24.45 413 LYS B O 1
ATOM 6830 N N . PHE B 1 414 ? -1.201 13.734 -16.141 1 21.48 414 PHE B N 1
ATOM 6831 C CA . PHE B 1 414 ? -2.238 12.984 -16.844 1 21.48 414 PHE B CA 1
ATOM 6832 C C . PHE B 1 414 ? -3.623 13.391 -16.359 1 21.48 414 PHE B C 1
ATOM 6834 O O . PHE B 1 414 ? -3.928 13.273 -15.164 1 21.48 414 PHE B O 1
ATOM 6841 N N . THR B 1 415 ? -4.754 14.094 -17.047 1 20.8 415 THR B N 1
ATOM 6842 C CA . THR B 1 415 ? -6.062 14.711 -16.859 1 20.8 415 THR B CA 1
ATOM 6843 C C . THR B 1 415 ? -7.176 13.68 -16.984 1 20.8 415 THR B C 1
ATOM 6845 O O . THR B 1 415 ? -7.414 13.141 -18.062 1 20.8 415 THR B O 1
ATOM 6848 N N . MET B 1 416 ? -7.695 12.68 -16.281 1 22.34 416 MET B N 1
ATOM 6849 C CA . MET B 1 416 ? -8.75 11.773 -16.719 1 22.34 416 MET B CA 1
ATOM 6850 C C . MET B 1 416 ? -10.109 12.227 -16.203 1 22.34 416 MET B C 1
ATOM 6852 O O . MET B 1 416 ? -10.234 12.656 -15.055 1 22.34 416 MET B O 1
ATOM 6856 N N . THR B 1 417 ? -11.375 12.367 -16.859 1 21.94 417 THR B N 1
ATOM 6857 C CA . THR B 1 417 ? -12.734 12.898 -16.797 1 21.94 417 THR B CA 1
ATOM 6858 C C . THR B 1 417 ? -13.688 11.875 -16.203 1 21.94 417 THR B C 1
ATOM 6860 O O . THR B 1 417 ? -13.914 10.812 -16.781 1 21.94 417 THR B O 1
ATOM 6863 N N . ARG B 1 418 ? -13.93 11.461 -14.938 1 29.09 418 ARG B N 1
ATOM 6864 C CA . ARG B 1 418 ? -14.672 10.312 -14.438 1 29.09 418 ARG B CA 1
ATOM 6865 C C . ARG B 1 418 ? -16.094 10.703 -14.039 1 29.09 418 ARG B C 1
ATOM 6867 O O . ARG B 1 418 ? -16.297 11.781 -13.477 1 29.09 418 ARG B O 1
ATOM 6874 N N . THR B 1 419 ? -17.172 9.898 -14.211 1 29.53 419 THR B N 1
ATOM 6875 C CA . THR B 1 419 ? -18.625 10.008 -14.078 1 29.53 419 THR B CA 1
ATOM 6876 C C . THR B 1 419 ? -19.047 9.852 -12.617 1 29.53 419 THR B C 1
ATOM 6878 O O . THR B 1 419 ? -18.422 9.109 -11.867 1 29.53 419 THR B O 1
ATOM 6881 N N . GLU B 1 420 ? -20.062 10.477 -11.969 1 31.14 420 GLU B N 1
ATOM 6882 C CA . GLU B 1 420 ? -20.562 10.852 -10.656 1 31.14 420 GLU B CA 1
ATOM 6883 C C . GLU B 1 420 ? -21.141 9.648 -9.922 1 31.14 420 GLU B C 1
ATOM 6885 O O . GLU B 1 420 ? -20.969 9.5 -8.711 1 31.14 420 GLU B O 1
ATOM 6890 N N . ASP B 1 421 ? -21.984 8.836 -10.43 1 34.47 421 ASP B N 1
ATOM 6891 C CA . ASP B 1 421 ? -22.844 7.895 -9.719 1 34.47 421 ASP B CA 1
ATOM 6892 C C . ASP B 1 421 ? -22.016 6.809 -9.031 1 34.47 421 ASP B C 1
ATOM 6894 O O . ASP B 1 421 ? -22.359 6.363 -7.934 1 34.47 421 ASP B O 1
ATOM 6898 N N . GLU B 1 422 ? -21.078 6.387 -9.688 1 34.69 422 GLU B N 1
ATOM 6899 C CA . GLU B 1 422 ? -20.297 5.23 -9.258 1 34.69 422 GLU B CA 1
ATOM 6900 C C . GLU B 1 422 ? -19.312 5.605 -8.148 1 34.69 422 GLU B C 1
ATOM 6902 O O . GLU B 1 422 ? -18.703 4.73 -7.531 1 34.69 422 GLU B O 1
ATOM 6907 N N . ARG B 1 423 ? -19.297 6.852 -7.879 1 41.56 423 ARG B N 1
ATOM 6908 C CA . ARG B 1 423 ? -18.281 7.289 -6.934 1 41.56 423 ARG B CA 1
ATOM 6909 C C . ARG B 1 423 ? -18.844 7.355 -5.516 1 41.56 423 ARG B C 1
ATOM 6911 O O . ARG B 1 423 ? -18.125 7.688 -4.574 1 41.56 423 ARG B O 1
ATOM 6918 N N . GLY B 1 424 ? -19.844 6.699 -5.297 1 35.34 424 GLY B N 1
ATOM 6919 C CA . GLY B 1 424 ? -20.406 6.492 -3.973 1 35.34 424 GLY B CA 1
ATOM 6920 C C . GLY B 1 424 ? -20.859 7.777 -3.307 1 35.34 424 GLY B C 1
ATOM 6921 O O . GLY B 1 424 ? -21.062 7.816 -2.09 1 35.34 424 GLY B O 1
ATOM 6922 N N . ILE B 1 425 ? -21 8.836 -4.07 1 38.69 425 ILE B N 1
ATOM 6923 C CA . ILE B 1 425 ? -21.406 10.109 -3.482 1 38.69 425 ILE B CA 1
ATOM 6924 C C . ILE B 1 425 ? -22.797 9.977 -2.879 1 38.69 425 ILE B C 1
ATOM 6926 O O . ILE B 1 425 ? -23.062 10.484 -1.784 1 38.69 425 ILE B O 1
ATOM 6930 N N . LEU B 1 426 ? -23.609 9.328 -3.623 1 38.56 426 LEU B N 1
ATOM 6931 C CA . LEU B 1 426 ? -24.984 9.234 -3.137 1 38.56 426 LEU B CA 1
ATOM 6932 C C . LEU B 1 426 ? -25.047 8.453 -1.827 1 38.56 426 LEU B C 1
ATOM 6934 O O . LEU B 1 426 ? -25.75 8.844 -0.899 1 38.56 426 LEU B O 1
ATOM 6938 N N . LYS B 1 427 ? -24.359 7.418 -1.854 1 40.88 427 LYS B N 1
ATOM 6939 C CA . LYS B 1 427 ? -24.422 6.617 -0.633 1 40.88 427 LYS B CA 1
ATOM 6940 C C . LYS B 1 427 ? -23.781 7.344 0.54 1 40.88 427 LYS B C 1
ATOM 6942 O O . LYS B 1 427 ? -24.234 7.227 1.68 1 40.88 427 LYS B O 1
ATOM 6947 N N . LEU B 1 428 ? -22.75 8.008 0.148 1 37.25 428 LEU B N 1
ATOM 6948 C CA . LEU B 1 428 ? -22.156 8.836 1.197 1 37.25 428 LEU B CA 1
ATOM 6949 C C . LEU B 1 428 ? -23.172 9.844 1.72 1 37.25 428 LEU B C 1
ATOM 6951 O O . LEU B 1 428 ? -23.266 10.07 2.928 1 37.25 428 LEU B O 1
ATOM 6955 N N . ARG B 1 429 ? -23.953 10.438 0.766 1 35.78 429 ARG B N 1
ATOM 6956 C CA . ARG B 1 429 ? -24.984 11.375 1.174 1 35.78 429 ARG B CA 1
ATOM 6957 C C . ARG B 1 429 ? -26.078 10.672 1.971 1 35.78 429 ARG B C 1
ATOM 6959 O O . ARG B 1 429 ? -26.578 11.211 2.967 1 35.78 429 ARG B O 1
ATOM 6966 N N . GLU B 1 430 ? -26.547 9.5 1.377 1 38 430 GLU B N 1
ATOM 6967 C CA . GLU B 1 430 ? -27.594 8.781 2.076 1 38 430 GLU B CA 1
ATOM 6968 C C . GLU B 1 430 ? -27.125 8.305 3.449 1 38 430 GLU B C 1
ATOM 6970 O O . GLU B 1 430 ? -27.906 8.32 4.41 1 38 430 GLU B O 1
ATOM 6975 N N . CYS B 1 431 ? -26.031 7.656 3.393 1 33.59 431 CYS B N 1
ATOM 6976 C CA . CYS B 1 431 ? -25.547 7.172 4.676 1 33.59 431 CYS B CA 1
ATOM 6977 C C . CYS B 1 431 ? -25.297 8.328 5.637 1 33.59 431 CYS B C 1
ATOM 6979 O O . CYS B 1 431 ? -25.484 8.188 6.844 1 33.59 431 CYS B O 1
ATOM 6981 N N . PHE B 1 432 ? -24.781 9.32 5.047 1 34.38 432 PHE B N 1
ATOM 6982 C CA . PHE B 1 432 ? -24.781 10.484 5.926 1 34.38 432 PHE B CA 1
ATOM 6983 C C . PHE B 1 432 ? -26.188 10.82 6.391 1 34.38 432 PHE B C 1
ATOM 6985 O O . PHE B 1 432 ? -26.375 11.281 7.523 1 34.38 432 PHE B O 1
ATOM 6992 N N . ASP B 1 433 ? -27.203 10.641 5.531 1 32.62 433 ASP B N 1
ATOM 6993 C CA . ASP B 1 433 ? -28.578 10.82 5.973 1 32.62 433 ASP B CA 1
ATOM 6994 C C . ASP B 1 433 ? -29 9.695 6.914 1 32.62 433 ASP B C 1
ATOM 6996 O O . ASP B 1 433 ? -29.672 9.945 7.918 1 32.62 433 ASP B O 1
ATOM 7000 N N . GLU B 1 434 ? -28.891 8.414 6.492 1 31.08 434 GLU B N 1
ATOM 7001 C CA . GLU B 1 434 ? -29.406 7.32 7.305 1 31.08 434 GLU B CA 1
ATOM 7002 C C . GLU B 1 434 ? -28.516 7.055 8.508 1 31.08 434 GLU B C 1
ATOM 7004 O O . GLU B 1 434 ? -29 6.758 9.602 1 31.08 434 GLU B O 1
ATOM 7009 N N . ALA B 1 435 ? -27.297 6.75 8.312 1 30.02 435 ALA B N 1
ATOM 7010 C CA . ALA B 1 435 ? -26.469 6.512 9.492 1 30.02 435 ALA B CA 1
ATOM 7011 C C . ALA B 1 435 ? -26.438 7.734 10.398 1 30.02 435 ALA B C 1
ATOM 7013 O O . ALA B 1 435 ? -26.125 7.629 11.586 1 30.02 435 ALA B O 1
ATOM 7014 N N . GLY B 1 436 ? -26.578 8.969 9.945 1 27.92 436 GLY B N 1
ATOM 7015 C CA . GLY B 1 436 ? -27.016 9.977 10.891 1 27.92 436 GLY B CA 1
ATOM 7016 C C . GLY B 1 436 ? -28.25 9.57 11.672 1 27.92 436 GLY B C 1
ATOM 7017 O O . GLY B 1 436 ? -28.484 10.094 12.766 1 27.92 436 GLY B O 1
ATOM 7018 N N . ALA B 1 437 ? -29.25 8.93 11.023 1 27.73 437 ALA B N 1
ATOM 7019 C CA . ALA B 1 437 ? -30.469 8.664 11.789 1 27.73 437 ALA B CA 1
ATOM 7020 C C . ALA B 1 437 ? -30.219 7.594 12.852 1 27.73 437 ALA B C 1
ATOM 7022 O O . ALA B 1 437 ? -30.75 7.676 13.961 1 27.73 437 ALA B O 1
ATOM 7023 N N . ARG B 1 438 ? -29.875 6.352 12.508 1 28.44 438 ARG B N 1
ATOM 7024 C CA . ARG B 1 438 ? -30.047 5.355 13.555 1 28.44 438 ARG B CA 1
ATOM 7025 C C . ARG B 1 438 ? -29.047 5.559 14.68 1 28.44 438 ARG B C 1
ATOM 7027 O O . ARG B 1 438 ? -29.391 5.449 15.859 1 28.44 438 ARG B O 1
ATOM 7034 N N . THR B 1 439 ? -27.828 5.137 14.531 1 28.39 439 THR B N 1
ATOM 7035 C CA . THR B 1 439 ? -27.109 5.172 15.797 1 28.39 439 THR B CA 1
ATOM 7036 C C . THR B 1 439 ? -26.844 6.613 16.234 1 28.39 439 THR B C 1
ATOM 7038 O O . THR B 1 439 ? -26.219 6.852 17.266 1 28.39 439 THR B O 1
ATOM 7041 N N . MET B 1 440 ? -26.516 7.52 15.344 1 26.59 440 MET B N 1
ATOM 7042 C CA . MET B 1 440 ? -26.5 8.781 16.078 1 26.59 440 MET B CA 1
ATOM 7043 C C . MET B 1 440 ? -27.875 9.055 16.703 1 26.59 440 MET B C 1
ATOM 7045 O O . MET B 1 440 ? -28.891 8.531 16.234 1 26.59 440 MET B O 1
ATOM 7049 N N . VAL B 1 441 ? -28.047 9.883 17.766 1 27.31 441 VAL B N 1
ATOM 7050 C CA . VAL B 1 441 ? -29.234 10.359 18.469 1 27.31 441 VAL B CA 1
ATOM 7051 C C . VAL B 1 441 ? -30.312 10.719 17.453 1 27.31 441 VAL B C 1
ATOM 7053 O O . VAL B 1 441 ? -30.031 11.289 16.406 1 27.31 441 VAL B O 1
ATOM 7056 N N . ALA B 1 442 ? -31.516 10.109 17.266 1 28.7 442 ALA B N 1
ATOM 7057 C CA . ALA B 1 442 ? -32.875 10.523 16.859 1 28.7 442 ALA B CA 1
ATOM 7058 C C . ALA B 1 442 ? -32.969 12.047 16.781 1 28.7 442 ALA B C 1
ATOM 7060 O O . ALA B 1 442 ? -34.062 12.609 16.828 1 28.7 442 ALA B O 1
ATOM 7061 N N . ARG B 1 443 ? -31.844 12.844 17.188 1 30.72 443 ARG B N 1
ATOM 7062 C CA . ARG B 1 443 ? -32.25 14.234 17.406 1 30.72 443 ARG B CA 1
ATOM 7063 C C . ARG B 1 443 ? -32.625 14.891 16.094 1 30.72 443 ARG B C 1
ATOM 7065 O O . ARG B 1 443 ? -32.219 14.453 15.016 1 30.72 443 ARG B O 1
ATOM 7072 N N . ASP B 1 444 ? -33.438 15.961 16.047 1 27.44 444 ASP B N 1
ATOM 7073 C CA . ASP B 1 444 ? -34.062 16.844 15.055 1 27.44 444 ASP B CA 1
ATOM 7074 C C . ASP B 1 444 ? -33.062 17.234 13.969 1 27.44 444 ASP B C 1
ATOM 7076 O O . ASP B 1 444 ? -31.938 17.594 14.258 1 27.44 444 ASP B O 1
ATOM 7080 N N . PRO B 1 445 ? -33.062 16.75 12.773 1 34.53 445 PRO B N 1
ATOM 7081 C CA . PRO B 1 445 ? -32.344 17.203 11.578 1 34.53 445 PRO B CA 1
ATOM 7082 C C . PRO B 1 445 ? -31.859 18.641 11.703 1 34.53 445 PRO B C 1
ATOM 7084 O O . PRO B 1 445 ? -30.906 19.031 11.016 1 34.53 445 PRO B O 1
ATOM 7087 N N . LEU B 1 446 ? -32.531 19.531 12.359 1 32.91 446 LEU B N 1
ATOM 7088 C CA . LEU B 1 446 ? -32.344 20.969 12.5 1 32.91 446 LEU B CA 1
ATOM 7089 C C . LEU B 1 446 ? -31.125 21.266 13.344 1 32.91 446 LEU B C 1
ATOM 7091 O O . LEU B 1 446 ? -30.547 22.359 13.25 1 32.91 446 LEU B O 1
ATOM 7095 N N . ARG B 1 447 ? -30.812 20.453 14.32 1 38.34 447 ARG B N 1
ATOM 7096 C CA . ARG B 1 447 ? -29.797 20.734 15.328 1 38.34 447 ARG B CA 1
ATOM 7097 C C . ARG B 1 447 ? -28.391 20.422 14.812 1 38.34 447 ARG B C 1
ATOM 7099 O O . ARG B 1 447 ? -27.406 20.781 15.445 1 38.34 447 ARG B O 1
ATOM 7106 N N . HIS B 1 448 ? -28.172 19.703 13.719 1 44.75 448 HIS B N 1
ATOM 7107 C CA . HIS B 1 448 ? -26.922 19.125 13.266 1 44.75 448 HIS B CA 1
ATOM 7108 C C . HIS B 1 448 ? -26 20.188 12.68 1 44.75 448 HIS B C 1
ATOM 7110 O O . HIS B 1 448 ? -24.781 20.094 12.805 1 44.75 448 HIS B O 1
ATOM 7116 N N . TRP B 1 449 ? -26.5 21.234 12.031 1 44.81 449 TRP B N 1
ATOM 7117 C CA . TRP B 1 449 ? -25.688 22.266 11.406 1 44.81 449 TRP B CA 1
ATOM 7118 C C . TRP B 1 449 ? -25.109 23.203 12.453 1 44.81 449 TRP B C 1
ATOM 7120 O O . TRP B 1 449 ? -24.281 24.062 12.133 1 44.81 449 TRP B O 1
ATOM 7130 N N . GLN B 1 450 ? -25.484 23.062 13.703 1 50.41 450 GLN B N 1
ATOM 7131 C CA . GLN B 1 450 ? -25.016 23.969 14.75 1 50.41 450 GLN B CA 1
ATOM 7132 C C . GLN B 1 450 ? -23.547 23.719 15.07 1 50.41 450 GLN B C 1
ATOM 7134 O O . GLN B 1 450 ? -22.844 24.625 15.547 1 50.41 450 GLN B O 1
ATOM 7139 N N . TYR B 1 451 ? -23.094 22.609 14.641 1 53.5 451 TYR B N 1
ATOM 7140 C CA . TYR B 1 451 ? -21.719 22.266 14.992 1 53.5 451 TYR B CA 1
ATOM 7141 C C . TYR B 1 451 ? -20.734 23.094 14.172 1 53.5 451 TYR B C 1
ATOM 7143 O O . TYR B 1 451 ? -19.609 23.344 14.617 1 53.5 451 TYR B O 1
ATOM 7151 N N . TYR B 1 452 ? -21.172 23.578 13.086 1 58.28 452 TYR B N 1
ATOM 7152 C CA . TYR B 1 452 ? -20.266 24.297 12.203 1 58.28 452 TYR B CA 1
ATOM 7153 C C . TYR B 1 452 ? -20.516 25.797 12.242 1 58.28 452 TYR B C 1
ATOM 7155 O O . TYR B 1 452 ? -19.969 26.547 11.445 1 58.28 452 TYR B O 1
ATOM 7163 N N . SER B 1 453 ? -21.5 26.188 13.156 1 56.72 453 SER B N 1
ATOM 7164 C CA . SER B 1 453 ? -21.797 27.609 13.266 1 56.72 453 SER B CA 1
ATOM 7165 C C . SER B 1 453 ? -20.719 28.328 14.07 1 56.72 453 SER B C 1
ATOM 7167 O O . SER B 1 453 ? -20.094 27.75 14.961 1 56.72 453 SER B O 1
ATOM 7169 N N . VAL B 1 454 ? -20.375 29.469 13.57 1 60.06 454 VAL B N 1
ATOM 7170 C CA . VAL B 1 454 ? -19.344 30.281 14.234 1 60.06 454 VAL B CA 1
ATOM 7171 C C . VAL B 1 454 ? -20 31.156 15.305 1 60.06 454 VAL B C 1
ATOM 7173 O O . VAL B 1 454 ? -20.875 31.969 15 1 60.06 454 VAL B O 1
ATOM 7176 N N . PRO B 1 455 ? -19.859 30.922 16.547 1 51.88 455 PRO B N 1
ATOM 7177 C CA . PRO B 1 455 ? -20.562 31.641 17.625 1 51.88 455 PRO B CA 1
ATOM 7178 C C . PRO B 1 455 ? -20.484 33.156 17.484 1 51.88 455 PRO B C 1
ATOM 7180 O O . PRO B 1 455 ? -21.469 33.844 17.688 1 51.88 455 PRO B O 1
ATOM 7183 N N . PHE B 1 456 ? -19.312 33.688 17.266 1 55.75 456 PHE B N 1
ATOM 7184 C CA . PHE B 1 456 ? -19.172 35.125 17.297 1 55.75 456 PHE B CA 1
ATOM 7185 C C . PHE B 1 456 ? -19.656 35.75 16 1 55.75 456 PHE B C 1
ATOM 7187 O O . PHE B 1 456 ? -20.016 36.938 15.977 1 55.75 456 PHE B O 1
ATOM 7194 N N . LEU B 1 457 ? -19.688 34.969 15.055 1 58.62 457 LEU B N 1
ATOM 7195 C CA . LEU B 1 457 ? -19.984 35.562 13.742 1 58.62 457 LEU B CA 1
ATOM 7196 C C . LEU B 1 457 ? -21.484 35.781 13.586 1 58.62 457 LEU B C 1
ATOM 7198 O O . LEU B 1 457 ? -21.906 36.656 12.805 1 58.62 457 LEU B O 1
ATOM 7202 N N . GLU B 1 458 ? -22.234 35.062 14.336 1 56.12 458 GLU B N 1
ATOM 7203 C CA . GLU B 1 458 ? -23.672 35.312 14.219 1 56.12 458 GLU B CA 1
ATOM 7204 C C . GLU B 1 458 ? -24.016 36.75 14.57 1 56.12 458 GLU B C 1
ATOM 7206 O O . GLU B 1 458 ? -24.875 37.375 13.93 1 56.12 458 GLU B O 1
ATOM 7211 N N . GLY B 1 459 ? -23.281 37.219 15.602 1 52.91 459 GLY B N 1
ATOM 7212 C CA . GLY B 1 459 ? -23.516 38.625 15.945 1 52.91 459 GLY B CA 1
ATOM 7213 C C . GLY B 1 459 ? -23.078 39.594 14.859 1 52.91 459 GLY B C 1
ATOM 7214 O O . GLY B 1 459 ? -23.797 40.562 14.555 1 52.91 459 GLY B O 1
ATOM 7215 N N . LEU B 1 460 ? -21.953 39.25 14.305 1 57.69 460 LEU B N 1
ATOM 7216 C CA . LEU B 1 460 ? -21.422 40.156 13.281 1 57.69 460 LEU B CA 1
ATOM 7217 C C . LEU B 1 460 ? -22.25 40.062 12.008 1 57.69 460 LEU B C 1
ATOM 7219 O O . LEU B 1 460 ? -22.453 41.062 11.328 1 57.69 460 LEU B O 1
ATOM 7223 N N . LEU B 1 461 ? -22.719 38.906 11.742 1 61.41 461 LEU B N 1
ATOM 7224 C CA . LEU B 1 461 ? -23.5 38.719 10.531 1 61.41 461 LEU B CA 1
ATOM 7225 C C . LEU B 1 461 ? -24.844 39.438 10.648 1 61.41 461 LEU B C 1
ATOM 7227 O O . LEU B 1 461 ? -25.422 39.844 9.641 1 61.41 461 LEU B O 1
ATOM 7231 N N . LYS B 1 462 ? -25.266 39.5 11.922 1 57.41 462 LYS B N 1
ATOM 7232 C CA . LYS B 1 462 ? -26.484 40.281 12.141 1 57.41 462 LYS B CA 1
ATOM 7233 C C . LYS B 1 462 ? -26.234 41.781 11.883 1 57.41 462 LYS B C 1
ATOM 7235 O O . LYS B 1 462 ? -27.125 42.469 11.406 1 57.41 462 LYS B O 1
ATOM 7240 N N . LYS B 1 463 ? -24.969 42.156 12.047 1 57.47 463 LYS B N 1
ATOM 7241 C CA . LYS B 1 463 ? -24.656 43.562 11.883 1 57.47 463 LYS B CA 1
ATOM 7242 C C . LYS B 1 463 ? -24.312 43.906 10.43 1 57.47 463 LYS B C 1
ATOM 7244 O O . LYS B 1 463 ? -24.609 45 9.945 1 57.47 463 LYS B O 1
ATOM 7249 N N . PHE B 1 464 ? -23.594 42.969 9.75 1 58.84 464 PHE B N 1
ATOM 7250 C CA . PHE B 1 464 ? -23.219 43.25 8.359 1 58.84 464 PHE B CA 1
ATOM 7251 C C . PHE B 1 464 ? -23.797 42.156 7.438 1 58.84 464 PHE B C 1
ATOM 7253 O O . PHE B 1 464 ? -23.125 41.188 7.129 1 58.84 464 PHE B O 1
ATOM 7260 N N . PRO B 1 465 ? -24.953 42.312 6.961 1 57.31 465 PRO B N 1
ATOM 7261 C CA . PRO B 1 465 ? -25.641 41.312 6.137 1 57.31 465 PRO B CA 1
ATOM 7262 C C . PRO B 1 465 ? -24.922 41.031 4.82 1 57.31 465 PRO B C 1
ATOM 7264 O O . PRO B 1 465 ? -25.094 39.969 4.227 1 57.31 465 PRO B O 1
ATOM 7267 N N . PHE B 1 466 ? -24.062 42 4.391 1 58.91 466 PHE B N 1
ATOM 7268 C CA . PHE B 1 466 ? -23.391 41.812 3.115 1 58.91 466 PHE B CA 1
ATOM 7269 C C . PHE B 1 466 ? -22.375 40.688 3.215 1 58.91 466 PHE B C 1
ATOM 7271 O O . PHE B 1 466 ? -22.031 40.031 2.209 1 58.91 466 PHE B O 1
ATOM 7278 N N . LEU B 1 467 ? -21.938 40.469 4.352 1 58.84 467 LEU B N 1
ATOM 7279 C CA . LEU B 1 467 ? -20.938 39.406 4.566 1 58.84 467 LEU B CA 1
ATOM 7280 C C . LEU B 1 467 ? -21.531 38.031 4.406 1 58.84 467 LEU B C 1
ATOM 7282 O O . LEU B 1 467 ? -20.812 37.062 4.238 1 58.84 467 LEU B O 1
ATOM 7286 N N . ARG B 1 468 ? -22.797 38.031 4.461 1 57.88 468 ARG B N 1
ATOM 7287 C CA . ARG B 1 468 ? -23.5 36.75 4.301 1 57.88 468 ARG B CA 1
ATOM 7288 C C . ARG B 1 468 ? -23.359 36.219 2.879 1 57.88 468 ARG B C 1
ATOM 7290 O O . ARG B 1 468 ? -23.531 35.031 2.633 1 57.88 468 ARG B O 1
ATOM 7297 N N . LYS B 1 469 ? -23.062 37.094 1.996 1 57.81 469 LYS B N 1
ATOM 7298 C CA . LYS B 1 469 ? -22.938 36.688 0.597 1 57.81 469 LYS B CA 1
ATOM 7299 C C . LYS B 1 469 ? -21.578 36.062 0.328 1 57.81 469 LYS B C 1
ATOM 7301 O O . LYS B 1 469 ? -21.359 35.438 -0.723 1 57.81 469 LYS B O 1
ATOM 7306 N N . LEU B 1 470 ? -20.797 36.125 1.395 1 63.12 470 LEU B N 1
ATOM 7307 C CA . LEU B 1 470 ? -19.453 35.562 1.187 1 63.12 470 LEU B CA 1
ATOM 7308 C C . LEU B 1 470 ? -19.469 34.062 1.397 1 63.12 470 LEU B C 1
ATOM 7310 O O . LE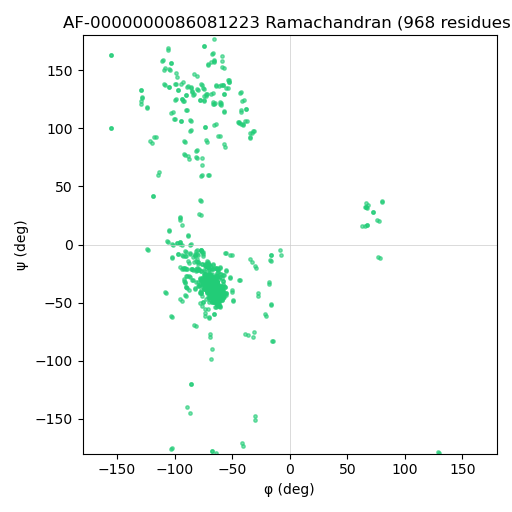U B 1 470 ? -20.062 33.562 2.361 1 63.12 470 LEU B O 1
ATOM 7314 N N . PRO B 1 471 ? -18.984 33.344 0.502 1 63.72 471 PRO B N 1
ATOM 7315 C CA . PRO B 1 471 ? -19.031 31.875 0.531 1 63.72 471 PRO B CA 1
ATOM 7316 C C . PRO B 1 471 ? -18.406 31.297 1.8 1 63.72 471 PRO B C 1
ATOM 7318 O O . PRO B 1 471 ? -18.578 30.109 2.084 1 63.72 471 PRO B O 1
ATOM 7321 N N . ILE B 1 472 ? -17.781 32.156 2.609 1 63.56 472 ILE B N 1
ATOM 7322 C CA . ILE B 1 472 ? -17.125 31.688 3.816 1 63.56 472 ILE B CA 1
ATOM 7323 C C . ILE B 1 472 ? -18.078 31.797 5.004 1 63.56 472 ILE B C 1
ATOM 7325 O O . ILE B 1 472 ? -17.906 31.109 6.012 1 63.56 472 ILE B O 1
ATOM 7329 N N . MET B 1 473 ? -19.062 32.625 4.852 1 58.72 473 MET B N 1
ATOM 7330 C CA . MET B 1 473 ? -19.922 32.938 5.996 1 58.72 473 MET B CA 1
ATOM 7331 C C . MET B 1 473 ? -21.031 31.891 6.125 1 58.72 473 MET B C 1
ATOM 7333 O O . MET B 1 473 ? -21.531 31.375 5.121 1 58.72 473 MET B O 1
ATOM 7337 N N . PRO B 1 474 ? -21.281 31.438 7.227 1 59.16 474 PRO B N 1
ATOM 7338 C CA . PRO B 1 474 ? -22.297 30.406 7.426 1 59.16 474 PRO B CA 1
ATOM 7339 C C . PRO B 1 474 ? -23.688 30.844 6.969 1 59.16 474 PRO B C 1
ATOM 7341 O O . PRO B 1 474 ? -24.016 32.031 7.047 1 59.16 474 PRO B O 1
ATOM 7344 N N . GLU B 1 475 ? -24.422 30.141 6 1 52.25 475 GLU B N 1
ATOM 7345 C CA . GLU B 1 475 ? -25.766 30.469 5.531 1 52.25 475 GLU B CA 1
ATOM 7346 C C . GLU B 1 475 ? -26.797 30.281 6.637 1 52.25 475 GLU B C 1
ATOM 7348 O O . GLU B 1 475 ? -26.641 29.406 7.5 1 52.25 475 GLU B O 1
ATOM 7353 N N . ARG B 1 476 ? -27.656 31.25 6.879 1 46.12 476 ARG B N 1
ATOM 7354 C CA . ARG B 1 476 ? -28.859 31.031 7.68 1 46.12 476 ARG B CA 1
ATOM 7355 C C . ARG B 1 476 ? -29.719 29.922 7.09 1 46.12 476 ARG B C 1
ATOM 7357 O O . ARG B 1 476 ? -30.094 29.969 5.918 1 46.12 476 ARG B O 1
ATOM 7364 N N . GLU B 1 477 ? -29.625 28.812 7.281 1 41.31 477 GLU B N 1
ATOM 7365 C CA . GLU B 1 477 ? -30.656 27.906 6.793 1 41.31 477 GLU B CA 1
ATOM 7366 C C . GLU B 1 477 ? -32.031 28.531 6.926 1 41.31 477 GLU B C 1
ATOM 7368 O O . GLU B 1 477 ? -32.375 29.141 7.953 1 41.31 477 GLU B O 1
ATOM 7373 N N . ALA B 1 478 ? -32.844 28.828 5.852 1 33.53 478 ALA B N 1
ATOM 7374 C CA . ALA B 1 478 ? -34.312 28.906 5.758 1 33.53 478 ALA B CA 1
ATOM 7375 C C . ALA B 1 478 ? -34.969 27.875 6.668 1 33.53 478 ALA B C 1
ATOM 7377 O O . ALA B 1 478 ? -34.812 26.672 6.469 1 33.53 478 ALA B O 1
ATOM 7378 N N . HIS B 1 479 ? -35.375 28.016 7.902 1 33.41 479 HIS B N 1
ATOM 7379 C CA . HIS B 1 479 ? -36.312 27.25 8.727 1 33.41 479 HIS B CA 1
ATOM 7380 C C . HIS B 1 479 ? -37.406 26.656 7.875 1 33.41 479 HIS B C 1
ATOM 7382 O O . HIS B 1 479 ? -37.781 25.5 8.047 1 33.41 479 HIS B O 1
ATOM 7388 N N . ALA B 1 480 ? -38.594 27.578 7.441 1 29.69 480 ALA B N 1
ATOM 7389 C CA . ALA B 1 480 ? -40.062 27.531 7.359 1 29.69 480 ALA B CA 1
ATOM 7390 C C . ALA B 1 480 ? -40.5 26.734 6.141 1 29.69 480 ALA B C 1
ATOM 7392 O O . ALA B 1 480 ? -41.562 26.125 6.156 1 29.69 480 ALA B O 1
ATOM 7393 N N . THR B 1 481 ? -40.062 26.922 4.961 1 29.22 481 THR B N 1
ATOM 7394 C CA . THR B 1 481 ? -41 26.641 3.9 1 29.22 481 THR B CA 1
ATOM 7395 C C . THR B 1 481 ? -41.062 25.156 3.604 1 29.22 481 THR B C 1
ATOM 7397 O O . THR B 1 481 ? -41.844 24.719 2.736 1 29.22 481 THR B O 1
ATOM 7400 N N . PHE B 1 482 ? -40.25 24.328 4.023 1 29.47 482 PHE B N 1
ATOM 7401 C CA . PHE B 1 482 ? -40.625 23 3.568 1 29.47 482 PHE B CA 1
ATOM 7402 C C . PHE B 1 482 ? -41.812 22.469 4.355 1 29.47 482 PHE B C 1
ATOM 7404 O O . PHE B 1 482 ? -42.281 21.359 4.109 1 29.47 482 PHE B O 1
ATOM 7411 N N . ILE B 1 483 ? -42.281 23.094 5.457 1 28.28 483 ILE B N 1
ATOM 7412 C CA . ILE B 1 483 ? -43.594 22.625 5.938 1 28.28 483 ILE B CA 1
ATOM 7413 C C . ILE B 1 483 ? -44.688 23.047 4.969 1 28.28 483 ILE B C 1
ATOM 7415 O O . ILE B 1 483 ? -45.781 22.453 4.949 1 28.28 483 ILE B O 1
ATOM 7419 N N . GLU B 1 484 ? -44.75 24.219 4.316 1 27.16 484 GLU B N 1
ATOM 7420 C CA . GLU B 1 484 ? -46.031 24.609 3.768 1 27.16 484 GLU B CA 1
ATOM 7421 C C . GLU B 1 484 ? -46.375 23.812 2.51 1 27.16 484 GLU B C 1
ATOM 7423 O O . GLU B 1 484 ? -47.5 23.812 2.047 1 27.16 484 GLU B O 1
ATOM 7428 N N . ASP B 1 485 ? -45.5 23.312 1.689 1 25.91 485 ASP B N 1
ATOM 7429 C CA . ASP B 1 485 ? -46.219 22.75 0.553 1 25.91 485 ASP B CA 1
ATOM 7430 C C . ASP B 1 485 ? -46.812 21.375 0.906 1 25.91 485 ASP B C 1
ATOM 7432 O O . ASP B 1 485 ? -47.188 20.609 0.02 1 25.91 485 ASP B O 1
ATOM 7436 N N . GLU B 1 486 ? -47.125 21.078 2.307 1 22.19 486 GLU B N 1
ATOM 7437 C CA . GLU B 1 486 ? -48.469 20.5 2.41 1 22.19 486 GLU B CA 1
ATOM 7438 C C . GLU B 1 486 ? -49.531 21.578 2.547 1 22.19 486 GLU B C 1
ATOM 7440 O O . GLU B 1 486 ? -49.344 22.547 3.295 1 22.19 486 GLU B O 1
#

Secondary structure (DSSP, 8-state):
-HHHHHHHHHHHHHHHHHT--TT-HHHHHHHHHHHHHHHHHHHHHHHTSS-SS--EEEE-GGGHHHHHHHHH-SS----SS----HHHHHHHHHHHHHHHHHHHHHHHHHHHHTTHHHHHTT--HHHHHHHHHHHHHHTHHHHHHHHHT-HHHHHHHHHHHHHHHHHSS-----------SSHHHHHHHHTTHHHHHHHHHHHHHHHHHHHH--STTS-GGG---HHHHHHTS-SB----TTSS------HHHHHHHHHHHHHHHHHHHHHHHHHHHHHTPPPPPHHHHHHHHHHHHHHHHHHHHHT-SSEEEE-HHHHHHHHHH----HHHHHHHHHHHHHHHHBHHHHHHHHTS-HHHHHHHHHHHHHHHHHHHHHGGGGS-TTSHHHHHHHHHHHHHHHHHHHHHTS---------SGGGTHHHHHHHHHHTTTTTS----TTSGGGGG--HHHHHHHHH-GGGGGSTTSPP----SHHHHT-/-HHHHHHHHHHHHHHHHHT--TT-HHHHHHHHHHHHHHHHHHHHHHHTSS-SS--EEEE-GGGHHHHHHHHH-SS----SS----HHHHHHHHHHHHHHHHHHHHHHHHHHHHTTHHHHHTT--HHHHHHHHHHHHHHTHHHHHHHHHT-HHHHHHHHHHHHHHHHHSS------------SHHHHHHHHTTHHHHHHHHHHHHHHHHHHHH--STTS-GGG---HHHHHHTS-SB----TTSS------HHHHHHHHHHHHHHHHHHHHHHHHHHHHHTPPPPPHHHHHHHHHHHHHHHHHHHHHT-SSEEEE-HHHHHHHHHH----HHHHHHHHHHHHHHHHBHHHHHHHHTS-HHHHHHHHHHHHHHHHHHHHHGGGGS-TTSHHHHHHHHHHHHHHHHHHHHHTS---------SGGGTHHHHHHHHHHTTTTTS----TTSGGGGG--HHHHHHHHH-GGGGGSTTSPP----SHHHHT-

Organism: Haemaphysalis longicornis (NCBI:txid44386)

InterPro domains:
  IPR006043 Nucleobase cation symporter 2 family [PF00860] (6-407)

Nearest PDB structures (foldseek):
  8jez-assembly1_A-2  TM=7.415E-01  e=2.361E-26  Homo sapiens
  8jew-assembly1_A-2  TM=7.438E-01  e=1.729E-25  Homo sapiens
  7ytw-assembly1_A  TM=7.362E-01  e=6.066E-25  Mus musculus
  8jf1-assembly1_A-2  TM=7.613E-01  e=1.790E-24  Homo sapiens
  3qe7-assembly1_A  TM=6.350E-01  e=1.205E-08  Escherichia coli K-12

Sequence (972 aa):
MTVQGMTVLQPKLLSKFLCLEMDDPAIGLLVGSSSFISGIGTLIQTTTGVRLPVVQGSALVLASPALAELKFDTVPCPEGNATTDDDVWMSRILQVQGNIAMGAITELFMGAMGFVGVLQRWVTPLTMTPIITLLGLSNMSAATEPASTNWTIAVITATLITLLSHYMTPWRPTSEVVAVKKLNDCITFLSIVPIFVTVLVVWLICHILTVHDSSRKTTPAARTTWRSAIGNATWFRLPYPFQWGAPTPRWESMLATTFVSFISMTETVCDYYAYAVVAGLPPPPQRAINRGIFHEGLSCLLAGFHGSGIACGSQDLQLGLMALTKCASLRVVQVAAVMMILFGLVNKASVFVLSIPTPIVGGLLIVLLATVTGVGLAHLRYVDLTSSRNVFIVGISLILGIVIPRHLGEADKFTMTRTEDERGILKLRECFDEAGARTMVARDPLRHWQYYSVPFLEGLLKKFPFLRKLPIMPEREAHATFIEDEMTVQGMTVLQPKLLSKFLCLEMDDPAIGLLVGSSSFISGIGTLIQTTTGVRLPVVQGSALVLASPALAELKFDTVPCPEGNATTDDDVWMSRILQVQGNIAMGAITELFMGAMGFVGVLQRWVTPLTMTPIITLLGLSNMSAATEPASTNWTIAVITATLITLLSHYMTPWRPTSEVVAVKKLNDCITFLSIVPIFVTVLVVWLICHILTVHDSSRKTTPAARTTWRSAIGNATWFRLPYPFQWGAPTPRWESMLATTFVSFISMTETVCDYYAYAVVAGLPPPPQRAINRGIFHEGLSCLLAGFHGSGIACGSQDLQLGLMALTKCASLRVVQVAAVMMILFGLVNKASVFVLSIPTPIVGGLLIVLLATVTGVGLAHLRYVDLTSSRNVFIVGISLILGIVIPRHLGEADKFTMTRTEDERGILKLRECFDEAGARTMVARDPLRHWQYYSVPFLEGLLKKFPFLRKLPIMPEREAHATFIEDE

pLDDT: mean 70.99, std 20.06, range [20.78, 94.12]

Radius of gyration: 30.6 Å; Cα contacts (8 Å, |Δi|>4): 1611; chains: 2; bounding box: 84×92×72 Å